Protein AF-0000000073469205 (afdb_homodimer)

InterPro domains:
  IPR001898 Solute carrier family 13 [PF00939] (21-498)
  IPR001898 Solute carrier family 13 [TIGR00785] (44-499)

pLDDT: mean 91.02, std 12.4, range [19.38, 98.81]

Organism: Methanocorpusculum labreanum (strain ATCC 43576 / DSM 4855 / Z) (NCBI:txid410358)

Solvent-accessible surface area (backbone atoms only — not comparable to full-atom values): 50898 Å² total; per-residue (Å²): 135,78,79,76,66,78,69,73,71,74,83,67,76,60,83,57,64,58,36,63,58,26,44,51,51,16,51,47,49,22,51,49,44,62,67,48,92,62,56,51,88,80,44,39,64,54,18,35,48,47,48,15,54,50,52,18,47,51,37,29,39,46,43,42,41,42,56,58,47,59,56,23,48,45,53,48,33,53,32,23,69,70,66,65,31,53,50,59,67,36,25,39,38,50,19,41,42,57,50,42,25,45,50,13,38,40,37,48,34,45,38,29,60,74,49,46,38,57,57,56,53,32,52,55,42,25,66,69,49,41,54,39,47,66,34,33,42,46,13,45,23,53,26,30,17,57,48,1,26,55,26,48,27,45,60,39,25,66,56,48,44,57,53,51,50,51,44,44,44,59,37,37,96,55,72,50,65,93,73,38,53,68,33,56,39,27,43,48,22,44,42,41,49,42,31,18,52,19,8,44,41,14,6,58,19,25,45,70,4,30,66,21,46,40,43,44,48,45,41,46,44,66,70,28,68,74,50,83,77,78,46,54,42,49,40,28,63,35,19,41,58,49,31,54,53,49,52,52,51,51,47,50,45,44,52,65,59,74,28,48,64,31,54,78,68,50,60,55,36,60,56,43,52,50,50,57,57,59,70,62,59,74,84,45,64,45,30,50,54,42,50,50,39,50,52,51,40,51,48,48,43,60,34,33,53,59,44,75,69,85,87,51,69,48,81,20,50,29,78,81,30,74,59,69,45,68,29,34,47,24,37,45,37,32,52,48,35,40,69,40,64,62,34,76,90,75,70,37,43,54,38,53,62,82,60,50,68,67,47,70,63,51,58,48,42,36,47,13,24,30,36,29,49,39,51,40,30,38,68,29,35,33,41,50,54,49,25,65,66,42,41,77,54,51,82,60,57,66,68,59,52,53,49,52,47,26,52,50,33,22,59,50,15,36,64,17,46,31,50,49,51,24,33,62,43,38,52,55,27,40,29,49,19,54,36,58,49,24,26,34,64,58,50,29,46,39,36,21,56,25,22,49,43,43,52,34,38,45,72,16,32,62,20,36,35,55,33,40,69,70,66,53,39,53,69,68,58,34,34,59,53,12,50,56,49,37,54,49,49,48,51,52,47,55,54,34,53,78,45,48,42,31,59,46,70,71,50,64,68,54,50,50,72,52,59,57,55,38,50,69,73,53,135,78,78,77,68,79,69,74,72,74,83,68,74,60,83,57,64,57,36,62,57,26,44,52,50,16,52,48,51,22,52,49,45,62,66,48,90,62,56,49,88,80,44,39,64,53,18,35,45,44,48,15,53,48,51,20,47,52,37,29,38,47,45,41,41,42,55,57,46,58,56,24,49,44,53,48,34,53,32,22,70,69,67,64,32,52,50,58,65,35,26,38,38,50,19,39,42,56,49,41,25,43,51,13,38,42,37,47,34,44,37,28,60,74,49,45,37,57,58,56,55,31,52,54,44,25,66,71,48,40,53,38,47,68,35,33,42,46,12,45,24,53,28,30,17,57,47,1,28,56,26,49,27,46,60,38,25,67,56,48,45,59,52,51,50,52,44,43,43,60,37,37,97,54,70,50,65,92,74,38,53,67,32,56,39,28,43,49,22,44,40,41,48,42,31,18,52,20,7,45,42,14,7,58,18,25,43,69,4,30,67,21,46,39,42,43,47,45,42,46,44,67,69,29,67,74,52,82,76,78,46,54,42,49,43,28,63,34,19,39,58,51,31,54,52,48,51,51,49,51,48,49,46,42,51,63,58,73,27,50,66,31,56,77,69,49,59,55,37,61,56,43,51,48,50,57,57,58,69,62,59,74,83,47,63,44,30,51,54,40,49,51,40,49,53,51,38,51,50,48,43,60,35,33,54,58,44,75,68,85,88,49,69,49,82,21,48,30,78,82,30,74,59,68,44,66,29,32,47,23,38,45,37,32,51,48,34,38,68,39,62,61,34,76,90,74,71,35,42,52,39,53,62,84,60,48,69,67,45,70,62,50,59,48,42,36,47,12,25,29,35,29,49,39,53,43,31,37,67,29,37,34,40,48,54,50,26,64,66,43,43,76,55,52,81,61,56,63,68,58,51,51,49,50,47,25,54,50,33,22,60,49,15,35,64,15,46,32,51,50,52,23,33,63,43,37,51,56,27,40,30,50,20,54,36,58,50,25,27,35,64,61,50,29,46,38,37,22,58,25,21,47,44,43,51,33,38,44,72,16,35,62,22,36,34,56,33,40,69,70,66,54,40,55,67,67,58,34,34,59,53,12,50,56,49,37,54,49,50,46,51,52,48,55,53,34,52,78,44,48,43,31,59,48,70,71,50,64,67,53,49,50,71,53,60,57,57,38,48,70,74,52

Structure (mmCIF, N/CA/C/O backbone):
data_AF-0000000073469205-model_v1
#
loop_
_entity.id
_entity.type
_entity.pdbx_description
1 polymer 'Anion transporter'
#
loop_
_atom_site.group_PDB
_atom_site.id
_atom_site.type_symbol
_atom_site.label_atom_id
_atom_site.label_alt_id
_atom_site.label_comp_id
_atom_site.label_asym_id
_atom_site.label_entity_id
_atom_site.label_seq_id
_atom_site.pdbx_PDB_ins_code
_atom_site.Cartn_x
_atom_site.Cartn_y
_atom_site.Cartn_z
_atom_site.occupancy
_atom_site.B_iso_or_equiv
_atom_site.auth_seq_id
_atom_site.auth_comp_id
_atom_site.auth_asym_id
_atom_site.auth_atom_id
_atom_site.pdbx_PDB_model_num
ATOM 1 N N . MET A 1 1 ? -33.75 -5.328 -5.426 1 19.58 1 MET A N 1
ATOM 2 C CA . MET A 1 1 ? -32.5 -6.039 -5.711 1 19.58 1 MET A CA 1
ATOM 3 C C . MET A 1 1 ? -31.516 -5.902 -4.559 1 19.58 1 MET A C 1
ATOM 5 O O . MET A 1 1 ? -31.062 -4.801 -4.25 1 19.58 1 MET A O 1
ATOM 9 N N . LYS A 1 2 ? -31.703 -6.809 -3.523 1 22.72 2 LYS A N 1
ATOM 10 C CA . LYS A 1 2 ? -31.078 -7.008 -2.221 1 22.72 2 LYS A CA 1
ATOM 11 C C . LYS A 1 2 ? -29.547 -7.008 -2.34 1 22.72 2 LYS A C 1
ATOM 13 O O . LYS A 1 2 ? -29 -7.461 -3.346 1 22.72 2 LYS A O 1
ATOM 18 N N . ASN A 1 3 ? -28.891 -6.078 -1.729 1 24.86 3 ASN A N 1
ATOM 19 C CA . ASN A 1 3 ? -27.469 -5.941 -1.444 1 24.86 3 ASN A CA 1
ATOM 20 C C . ASN A 1 3 ? -26.828 -7.293 -1.177 1 24.86 3 ASN A C 1
ATOM 22 O O . ASN A 1 3 ? -27.234 -8.016 -0.267 1 24.86 3 ASN A O 1
ATOM 26 N N . SER A 1 4 ? -26.531 -8.062 -2.266 1 28.16 4 SER A N 1
ATOM 27 C CA . SER A 1 4 ? -25.734 -9.281 -2.172 1 28.16 4 SER A CA 1
ATOM 28 C C . SER A 1 4 ? -24.719 -9.188 -1.047 1 28.16 4 SER A C 1
ATOM 30 O O . SER A 1 4 ? -23.859 -8.312 -1.056 1 28.16 4 SER A O 1
ATOM 32 N N . ASN A 1 5 ? -25.203 -9.5 0.13 1 28.67 5 ASN A N 1
ATOM 33 C CA . ASN A 1 5 ? -24.391 -9.742 1.315 1 28.67 5 ASN A CA 1
ATOM 34 C C . ASN A 1 5 ? -23.109 -10.5 0.97 1 28.67 5 ASN A C 1
ATOM 36 O O . ASN A 1 5 ? -23.172 -11.641 0.511 1 28.67 5 ASN A O 1
ATOM 40 N N . ALA A 1 6 ? -22.219 -9.875 0.35 1 33.38 6 ALA A N 1
ATOM 41 C CA . ALA A 1 6 ? -20.906 -10.523 0.341 1 33.38 6 ALA A CA 1
ATOM 42 C C . ALA A 1 6 ? -20.688 -11.336 1.614 1 33.38 6 ALA A C 1
ATOM 44 O O . ALA A 1 6 ? -20.438 -10.766 2.682 1 33.38 6 ALA A O 1
ATOM 45 N N . HIS A 1 7 ? -21.453 -12.453 1.838 1 30.03 7 HIS A N 1
ATOM 46 C CA . HIS A 1 7 ? -21.219 -13.422 2.904 1 30.03 7 HIS A CA 1
ATOM 47 C C . HIS A 1 7 ? -19.734 -13.773 3.018 1 30.03 7 HIS A C 1
ATOM 49 O O . HIS A 1 7 ? -19.109 -14.164 2.031 1 30.03 7 HIS A O 1
ATOM 55 N N . TYR A 1 8 ? -19 -13.07 3.785 1 32.62 8 TYR A N 1
ATOM 56 C CA . TYR A 1 8 ? -17.703 -13.492 4.293 1 32.62 8 TYR A CA 1
ATOM 57 C C . TYR A 1 8 ? -17.703 -14.977 4.652 1 32.62 8 TYR A C 1
ATOM 59 O O . TYR A 1 8 ? -18.469 -15.398 5.52 1 32.62 8 TYR A O 1
ATOM 67 N N . ILE A 1 9 ? -17.672 -15.852 3.693 1 32.88 9 ILE A N 1
ATOM 68 C CA . ILE A 1 9 ? -17.484 -17.25 4.027 1 32.88 9 ILE A CA 1
ATOM 69 C C . ILE A 1 9 ? -16.469 -17.391 5.156 1 32.88 9 ILE A C 1
ATOM 71 O O . ILE A 1 9 ? -15.344 -16.891 5.043 1 32.88 9 ILE A O 1
ATOM 75 N N . PRO A 1 10 ? -16.953 -17.688 6.367 1 33.53 10 PRO A N 1
ATOM 76 C CA . PRO A 1 10 ? -16.047 -17.969 7.488 1 33.53 10 PRO A CA 1
ATOM 77 C C . PRO A 1 10 ? -14.961 -18.969 7.129 1 33.53 10 PRO A C 1
ATOM 79 O O . PRO A 1 10 ? -15.25 -20.031 6.551 1 33.53 10 PRO A O 1
ATOM 82 N N . CYS A 1 11 ? -13.875 -18.609 6.691 1 36.12 11 CYS A N 1
ATOM 83 C CA . CYS A 1 11 ? -12.719 -19.5 6.609 1 36.12 11 CYS A CA 1
ATOM 84 C C . CYS A 1 11 ? -12.586 -20.344 7.875 1 36.12 11 CYS A C 1
ATOM 86 O O . CYS A 1 11 ? -11.883 -19.953 8.812 1 36.12 11 CYS A O 1
ATOM 88 N N . SER A 1 12 ? -13.586 -20.953 8.469 1 34.81 12 SER A N 1
ATOM 89 C CA . SER A 1 12 ? -13.555 -21.734 9.703 1 34.81 12 SER A CA 1
ATOM 90 C C . SER A 1 12 ? -12.547 -22.875 9.609 1 34.81 12 SER A C 1
ATOM 92 O O . SER A 1 12 ? -12.109 -23.406 10.633 1 34.81 12 SER A O 1
ATOM 94 N N . ILE A 1 13 ? -12.469 -23.719 8.469 1 36.81 13 ILE A N 1
ATOM 95 C CA . ILE A 1 13 ? -12.008 -25.078 8.641 1 36.81 13 ILE A CA 1
ATOM 96 C C . ILE A 1 13 ? -10.492 -25.109 8.805 1 36.81 13 ILE A C 1
ATOM 98 O O . ILE A 1 13 ? -9.859 -26.156 8.625 1 36.81 13 ILE A O 1
ATOM 102 N N . LYS A 1 14 ? -9.758 -24.141 8.562 1 38.38 14 LYS A N 1
ATOM 103 C CA . LYS A 1 14 ? -8.344 -24.484 8.68 1 38.38 14 LYS A CA 1
ATOM 104 C C . LYS A 1 14 ? -8.047 -25.109 10.039 1 38.38 14 LYS A C 1
ATOM 106 O O . LYS A 1 14 ? -8.445 -24.594 11.078 1 38.38 14 LYS A O 1
ATOM 111 N N . TYR A 1 15 ? -7.977 -26.484 10.141 1 40.84 15 TYR A N 1
ATOM 112 C CA . TYR A 1 15 ? -7.359 -27.156 11.273 1 40.84 15 TYR A CA 1
ATOM 113 C C . TYR A 1 15 ? -6.176 -26.359 11.812 1 40.84 15 TYR A C 1
ATOM 115 O O . TYR A 1 15 ? -5.098 -26.359 11.219 1 40.84 15 TYR A O 1
ATOM 123 N N . VAL A 1 16 ? -6.387 -25.141 12.133 1 46.44 16 VAL A N 1
ATOM 124 C CA . VAL A 1 16 ? -5.422 -24.156 12.586 1 46.44 16 VAL A CA 1
ATOM 125 C C . VAL A 1 16 ? -4.562 -24.734 13.703 1 46.44 16 VAL A C 1
ATOM 127 O O . VAL A 1 16 ? -5.074 -25.109 14.766 1 46.44 16 VAL A O 1
ATOM 130 N N . MET A 1 17 ? -3.602 -25.656 13.453 1 51.59 17 MET A N 1
ATOM 131 C CA . MET A 1 17 ? -2.703 -25.641 14.602 1 51.59 17 MET A CA 1
ATOM 132 C C . MET A 1 17 ? -2.896 -24.359 15.422 1 51.59 17 MET A C 1
ATOM 134 O O . MET A 1 17 ? -3.082 -23.281 14.859 1 51.59 17 MET A O 1
ATOM 138 N N . LYS A 1 18 ? -3.291 -24.562 16.656 1 60.94 18 LYS A N 1
ATOM 139 C CA . LYS A 1 18 ? -3.584 -23.422 17.531 1 60.94 18 LYS A CA 1
ATOM 140 C C . LYS A 1 18 ? -2.588 -22.297 17.312 1 60.94 18 LYS A C 1
ATOM 142 O O . LYS A 1 18 ? -1.376 -22.5 17.406 1 60.94 18 LYS A O 1
ATOM 147 N N . LYS A 1 19 ? -2.92 -21.297 16.609 1 73.81 19 LYS A N 1
ATOM 148 C CA . LYS A 1 19 ? -2.166 -20.078 16.375 1 73.81 19 LYS A CA 1
ATOM 149 C C . LYS A 1 19 ? -1.207 -19.781 17.516 1 73.81 19 LYS A C 1
ATOM 151 O O . LYS A 1 19 ? -0.08 -19.344 17.297 1 73.81 19 LYS A O 1
ATOM 156 N N . GLY A 1 20 ? -1.552 -20.375 18.625 1 80 20 GLY A N 1
ATOM 157 C CA . GLY A 1 20 ? -0.728 -20.109 19.797 1 80 20 GLY A CA 1
ATOM 158 C C . GLY A 1 20 ? 0.561 -20.906 19.812 1 80 20 GLY A C 1
ATOM 159 O O . GLY A 1 20 ? 1.612 -20.406 20.203 1 80 20 GLY A O 1
ATOM 160 N N . TYR A 1 21 ? 0.516 -22.094 19.328 1 84.94 21 TYR A N 1
ATOM 161 C CA . TYR A 1 21 ? 1.71 -22.938 19.297 1 84.94 21 TYR A CA 1
ATOM 162 C C . TYR A 1 21 ? 2.725 -22.391 18.297 1 84.94 21 TYR A C 1
ATOM 164 O O . TYR A 1 21 ? 3.934 -22.438 18.547 1 84.94 21 TYR A O 1
ATOM 172 N N . GLY A 1 22 ? 2.27 -21.906 17.188 1 90.25 22 GLY A N 1
ATOM 173 C CA . GLY A 1 22 ? 3.162 -21.312 16.203 1 90.25 22 GLY A CA 1
ATOM 174 C C . GLY A 1 22 ? 3.91 -20.094 16.734 1 90.25 22 GLY A C 1
ATOM 175 O O . GLY A 1 22 ? 5.078 -19.891 16.406 1 90.25 22 GLY A O 1
ATOM 176 N N . LEU A 1 23 ? 3.229 -19.359 17.547 1 92.06 23 LEU A N 1
ATOM 177 C CA . LEU A 1 23 ? 3.85 -18.188 18.141 1 92.06 23 LEU A CA 1
ATOM 178 C C . LEU A 1 23 ? 4.996 -18.578 19.062 1 92.06 23 LEU A C 1
ATOM 180 O O . LEU A 1 23 ? 6.094 -18.031 18.969 1 92.06 23 LEU A O 1
ATOM 184 N N . ILE A 1 24 ? 4.727 -19.5 19.922 1 93.31 24 ILE A N 1
ATOM 185 C CA . ILE A 1 24 ? 5.715 -19.938 20.891 1 93.31 24 ILE A CA 1
ATOM 186 C C . ILE A 1 24 ? 6.883 -20.609 20.172 1 93.31 24 ILE A C 1
ATOM 188 O O . ILE A 1 24 ? 8.047 -20.359 20.5 1 93.31 24 ILE A O 1
ATOM 192 N N . LEU A 1 25 ? 6.547 -21.422 19.203 1 94.88 25 LEU A N 1
ATOM 193 C CA . LEU A 1 25 ? 7.582 -22.125 18.469 1 94.88 25 LEU A CA 1
ATOM 194 C C . LEU A 1 25 ? 8.492 -21.156 17.734 1 94.88 25 LEU A C 1
ATOM 196 O O . LEU A 1 25 ? 9.711 -21.312 17.719 1 94.88 25 LEU A O 1
ATOM 200 N N . GLY A 1 26 ? 7.898 -20.188 17.031 1 95.75 26 GLY A N 1
ATOM 201 C CA . GLY A 1 26 ? 8.68 -19.188 16.297 1 95.75 26 GLY A CA 1
ATOM 202 C C . GLY A 1 26 ? 9.57 -18.359 17.203 1 95.75 26 GLY A C 1
ATOM 203 O O . GLY A 1 26 ? 10.75 -18.172 16.922 1 95.75 26 GLY A O 1
ATOM 204 N N . LEU A 1 27 ? 9.023 -17.906 18.297 1 95.75 27 LEU A N 1
ATOM 205 C CA . LEU A 1 27 ? 9.789 -17.109 19.234 1 95.75 27 LEU A CA 1
ATOM 206 C C . LEU A 1 27 ? 10.875 -17.938 19.906 1 95.75 27 LEU A C 1
ATOM 208 O O . LEU A 1 27 ? 11.984 -17.453 20.141 1 95.75 27 LEU A O 1
ATOM 212 N N . ALA A 1 28 ? 10.523 -19.125 20.281 1 96.56 28 ALA A N 1
ATOM 213 C CA . ALA A 1 28 ? 11.508 -20.016 20.906 1 96.56 28 ALA A CA 1
ATOM 214 C C . ALA A 1 28 ? 12.672 -20.297 19.953 1 96.56 28 ALA A C 1
ATOM 216 O O . ALA A 1 28 ? 13.836 -20.25 20.359 1 96.56 28 ALA A O 1
ATOM 217 N N . ALA A 1 29 ? 12.344 -20.609 18.719 1 96.75 29 ALA A N 1
ATOM 218 C CA . ALA A 1 29 ? 13.391 -20.859 17.734 1 96.75 29 ALA A CA 1
ATOM 219 C C . ALA A 1 29 ? 14.289 -19.641 17.578 1 96.75 29 ALA A C 1
ATOM 221 O O . ALA A 1 29 ? 15.516 -19.766 17.484 1 96.75 29 ALA A O 1
ATOM 222 N N . PHE A 1 30 ? 13.727 -18.516 17.531 1 97.12 30 PHE A N 1
ATOM 223 C CA . PHE A 1 30 ? 14.461 -17.266 17.438 1 97.12 30 PHE A CA 1
ATOM 224 C C . PHE A 1 30 ? 15.398 -17.094 18.625 1 97.12 30 PHE A C 1
ATOM 226 O O . PHE A 1 30 ? 16.594 -16.844 18.438 1 97.12 30 PHE A O 1
ATOM 233 N N . LEU A 1 31 ? 14.852 -17.281 19.781 1 96.62 31 LEU A N 1
ATOM 234 C CA . LEU A 1 31 ? 15.633 -17.062 21 1 96.62 31 LEU A CA 1
ATOM 235 C C . LEU A 1 31 ? 16.719 -18.125 21.141 1 96.62 31 LEU A C 1
ATOM 237 O O . LEU A 1 31 ? 17.828 -17.828 21.578 1 96.62 31 LEU A O 1
ATOM 241 N N . ILE A 1 32 ? 16.453 -19.328 20.797 1 96 32 ILE A N 1
ATOM 242 C CA . ILE A 1 32 ? 17.422 -20.406 20.875 1 96 32 ILE A CA 1
ATOM 243 C C . ILE A 1 32 ? 18.609 -20.109 19.969 1 96 32 ILE A C 1
ATOM 245 O O . ILE A 1 32 ? 19.766 -20.234 20.391 1 96 32 ILE A O 1
ATOM 249 N N . LEU A 1 33 ? 18.328 -19.656 18.734 1 95.06 33 LEU A N 1
ATOM 250 C CA . LEU A 1 33 ? 19.391 -19.344 17.797 1 95.06 33 LEU A CA 1
ATOM 251 C C . LEU A 1 33 ? 20.109 -18.062 18.188 1 95.06 33 LEU A C 1
ATOM 253 O O . LEU A 1 33 ? 21.328 -17.938 17.969 1 95.06 33 LEU A O 1
ATOM 257 N N . LEU A 1 34 ? 19.391 -17.156 18.75 1 93.31 34 LEU A N 1
ATOM 258 C CA . LEU A 1 34 ? 19.953 -15.883 19.156 1 93.31 34 LEU A CA 1
ATOM 259 C C . LEU A 1 34 ? 21 -16.078 20.234 1 93.31 34 LEU A C 1
ATOM 261 O O . LEU A 1 34 ? 22.047 -15.414 20.234 1 93.31 34 LEU A O 1
ATOM 265 N N . PHE A 1 35 ? 20.734 -17.047 21.156 1 92.88 35 PHE A N 1
ATOM 266 C CA . PHE A 1 35 ? 21.609 -17.172 22.312 1 92.88 35 PHE A CA 1
ATOM 267 C C . PHE A 1 35 ? 22.406 -18.469 22.266 1 92.88 35 PHE A C 1
ATOM 269 O O . PHE A 1 35 ? 23.219 -18.734 23.141 1 92.88 35 PHE A O 1
ATOM 276 N N . ALA A 1 36 ? 22.234 -19.188 21.234 1 91.31 36 ALA A N 1
ATOM 277 C CA . ALA A 1 36 ? 22.938 -20.453 21.125 1 91.31 36 ALA A CA 1
ATOM 278 C C . ALA A 1 36 ? 24.453 -20.234 21.141 1 91.31 36 ALA A C 1
ATOM 280 O O . ALA A 1 36 ? 24.969 -19.359 20.453 1 91.31 36 ALA A O 1
ATOM 281 N N . PRO A 1 37 ? 25.094 -21 21.953 1 91.25 37 PRO A N 1
ATOM 282 C CA . PRO A 1 37 ? 26.547 -20.875 22 1 91.25 37 PRO A CA 1
ATOM 283 C C . PRO A 1 37 ? 27.234 -21.609 20.844 1 91.25 37 PRO A C 1
ATOM 285 O O . PRO A 1 37 ? 27.969 -22.578 21.078 1 91.25 37 PRO A O 1
ATOM 288 N N . ILE A 1 38 ? 27.047 -21.156 19.703 1 92.19 38 ILE A N 1
ATOM 289 C CA . ILE A 1 38 ? 27.641 -21.734 18.516 1 92.19 38 ILE A CA 1
ATOM 290 C C . ILE A 1 38 ? 28.984 -21.047 18.219 1 92.19 38 ILE A C 1
ATOM 292 O O . ILE A 1 38 ? 29.094 -19.812 18.281 1 92.19 38 ILE A O 1
ATOM 296 N N . ASP A 1 39 ? 29.953 -21.859 17.953 1 92.62 39 ASP A N 1
ATOM 297 C CA . ASP A 1 39 ? 31.281 -21.344 17.609 1 92.62 39 ASP A CA 1
ATOM 298 C C . ASP A 1 39 ? 31.203 -20.438 16.375 1 92.62 39 ASP A C 1
ATOM 300 O O . ASP A 1 39 ? 30.719 -20.859 15.32 1 92.62 39 ASP A O 1
ATOM 304 N N . PRO A 1 40 ? 31.625 -19.25 16.516 1 92.12 40 PRO A N 1
ATOM 305 C CA . PRO A 1 40 ? 31.594 -18.312 15.383 1 92.12 40 PRO A CA 1
ATOM 306 C C . PRO A 1 40 ? 32.344 -18.844 14.164 1 92.12 40 PRO A C 1
ATOM 308 O O . PRO A 1 40 ? 32.125 -18.391 13.047 1 92.12 40 PRO A O 1
ATOM 311 N N . ALA A 1 41 ? 33.219 -19.719 14.414 1 90.31 41 ALA A N 1
ATOM 312 C CA . ALA A 1 41 ? 33.938 -20.344 13.305 1 90.31 41 ALA A CA 1
ATOM 313 C C . ALA A 1 41 ? 33.031 -21.203 12.461 1 90.31 41 ALA A C 1
ATOM 315 O O . ALA A 1 41 ? 33.219 -21.359 11.258 1 90.31 41 ALA A O 1
ATOM 316 N N . VAL A 1 42 ? 32.062 -21.75 13.094 1 89.88 42 VAL A N 1
ATOM 317 C CA . VAL A 1 42 ? 31.078 -22.609 12.422 1 89.88 42 VAL A CA 1
ATOM 318 C C . VAL A 1 42 ? 29.953 -21.766 11.828 1 89.88 42 VAL A C 1
ATOM 320 O O . VAL A 1 42 ? 29.578 -21.969 10.672 1 89.88 42 VAL A O 1
ATOM 323 N N . LEU A 1 43 ? 29.531 -20.797 12.633 1 93.5 43 LEU A N 1
ATOM 324 C CA . LEU A 1 43 ? 28.469 -19.891 12.227 1 93.5 43 LEU A CA 1
ATOM 325 C C . LEU A 1 43 ? 28.703 -18.484 12.773 1 93.5 43 LEU A C 1
ATOM 327 O O . LEU A 1 43 ? 28.375 -18.203 13.93 1 93.5 43 LEU A O 1
ATOM 331 N N . PRO A 1 44 ? 29.188 -17.703 11.906 1 94.12 44 PRO A N 1
ATOM 332 C CA . PRO A 1 44 ? 29.438 -16.328 12.359 1 94.12 44 PRO A CA 1
ATOM 333 C C . PRO A 1 44 ? 28.219 -15.695 13.008 1 94.12 44 PRO A C 1
ATOM 335 O O . PRO A 1 44 ? 27.078 -15.992 12.617 1 94.12 44 PRO A O 1
ATOM 338 N N . VAL A 1 45 ? 28.453 -14.797 13.906 1 94.88 45 VAL A N 1
ATOM 339 C CA . VAL A 1 45 ? 27.406 -14.227 14.758 1 94.88 45 VAL A CA 1
ATOM 340 C C . VAL A 1 45 ? 26.344 -13.562 13.891 1 94.88 45 VAL A C 1
ATOM 342 O O . VAL A 1 45 ? 25.156 -13.797 14.07 1 94.88 45 VAL A O 1
ATOM 345 N N . GLU A 1 46 ? 26.75 -12.695 12.922 1 95.19 46 GLU A N 1
ATOM 346 C CA . GLU A 1 46 ? 25.797 -12 12.062 1 95.19 46 GLU A CA 1
ATOM 347 C C . GLU A 1 46 ? 24.953 -12.992 11.258 1 95.19 46 GLU A C 1
ATOM 349 O O . GLU A 1 46 ? 23.75 -12.789 11.062 1 95.19 46 GLU A O 1
ATOM 354 N N . ALA A 1 47 ? 25.578 -13.969 10.797 1 94.88 47 ALA A N 1
ATOM 355 C CA . ALA A 1 47 ? 24.875 -15.023 10.062 1 94.88 47 ALA A CA 1
ATOM 356 C C . ALA A 1 47 ? 23.875 -15.734 10.961 1 94.88 47 ALA A C 1
ATOM 358 O O . ALA A 1 47 ? 22.766 -16.047 10.539 1 94.88 47 ALA A O 1
ATOM 359 N N . ARG A 1 48 ? 24.25 -16.047 12.141 1 96.25 48 ARG A N 1
ATOM 360 C CA . ARG A 1 48 ? 23.391 -16.719 13.109 1 96.25 48 ARG A CA 1
ATOM 361 C C . ARG A 1 48 ? 22.156 -15.859 13.414 1 96.25 48 ARG A C 1
ATOM 363 O O . ARG A 1 48 ? 21.047 -16.375 13.5 1 96.25 48 ARG A O 1
ATOM 370 N N . LEU A 1 49 ? 22.375 -14.57 13.602 1 96.75 49 LEU A N 1
ATOM 371 C CA . LEU A 1 49 ? 21.281 -13.656 13.883 1 96.75 49 LEU A CA 1
ATOM 372 C C . LEU A 1 49 ? 20.312 -13.602 12.711 1 96.75 49 LEU A C 1
ATOM 374 O O . LEU A 1 49 ? 19.094 -13.602 12.914 1 96.75 49 LEU A O 1
ATOM 378 N N . ALA A 1 50 ? 20.859 -13.523 11.5 1 96 50 ALA A N 1
ATOM 379 C CA . ALA A 1 50 ? 20 -13.547 10.32 1 96 50 ALA A CA 1
ATOM 380 C C . ALA A 1 50 ? 19.219 -14.852 10.219 1 96 50 ALA A C 1
ATOM 382 O O . ALA A 1 50 ? 18.047 -14.859 9.852 1 96 50 ALA A O 1
ATOM 383 N N . ALA A 1 51 ? 19.875 -15.938 10.539 1 95.75 51 ALA A N 1
ATOM 384 C CA . ALA A 1 51 ? 19.219 -17.25 10.547 1 95.75 51 ALA A CA 1
ATOM 385 C C . ALA A 1 51 ? 18.078 -17.281 11.57 1 95.75 51 ALA A C 1
ATOM 387 O O . ALA A 1 51 ? 17.031 -17.875 11.32 1 95.75 51 ALA A O 1
ATOM 388 N N . ALA A 1 52 ? 18.328 -16.734 12.68 1 97.38 52 ALA A N 1
ATOM 389 C CA . ALA A 1 52 ? 17.328 -16.703 13.742 1 97.38 52 ALA A CA 1
ATOM 390 C C . ALA A 1 52 ? 16.047 -16.016 13.273 1 97.38 52 ALA A C 1
ATOM 392 O O . ALA A 1 52 ? 14.945 -16.547 13.477 1 97.38 52 ALA A O 1
ATOM 393 N N . VAL A 1 53 ? 16.188 -14.844 12.641 1 97.38 53 VAL A N 1
ATOM 394 C CA . VAL A 1 53 ? 15.039 -14.109 12.141 1 97.38 53 VAL A CA 1
ATOM 395 C C . VAL A 1 53 ? 14.352 -14.906 11.031 1 97.38 53 VAL A C 1
ATOM 397 O O . VAL A 1 53 ? 13.125 -15 10.984 1 97.38 53 VAL A O 1
ATOM 400 N N . THR A 1 54 ? 15.117 -15.477 10.195 1 95.31 54 THR A N 1
ATOM 401 C CA . THR A 1 54 ? 14.602 -16.25 9.062 1 95.31 54 THR A CA 1
ATOM 402 C C . THR A 1 54 ? 13.773 -17.422 9.547 1 95.31 54 THR A C 1
ATOM 404 O O . THR A 1 54 ? 12.664 -17.656 9.055 1 95.31 54 THR A O 1
ATOM 407 N N . VAL A 1 55 ? 14.305 -18.172 10.461 1 95.31 55 VAL A N 1
ATOM 408 C CA . VAL A 1 55 ? 13.617 -19.344 10.984 1 95.31 55 VAL A CA 1
ATOM 409 C C . VAL A 1 55 ? 12.32 -18.938 11.672 1 95.31 55 VAL A C 1
ATOM 411 O O . VAL A 1 55 ? 11.281 -19.578 11.5 1 95.31 55 VAL A O 1
ATOM 414 N N . MET A 1 56 ? 12.367 -17.891 12.406 1 97.06 56 MET A N 1
ATOM 415 C CA . MET A 1 56 ? 11.156 -17.391 13.047 1 97.06 56 MET A CA 1
ATOM 416 C C . MET A 1 56 ? 10.102 -17.031 12.008 1 97.06 56 MET A C 1
ATOM 418 O O . MET A 1 56 ? 8.938 -17.406 12.141 1 97.06 56 MET A O 1
ATOM 422 N N . MET A 1 57 ? 10.508 -16.266 10.992 1 96 57 MET A N 1
ATOM 423 C CA . MET A 1 57 ? 9.57 -15.836 9.953 1 96 57 MET A CA 1
ATOM 424 C C . MET A 1 57 ? 8.992 -17.047 9.211 1 96 57 MET A C 1
ATOM 426 O O . MET A 1 57 ? 7.801 -17.078 8.906 1 96 57 MET A O 1
ATOM 430 N N . ALA A 1 58 ? 9.859 -18 8.945 1 92.75 58 ALA A N 1
ATOM 431 C CA . ALA A 1 58 ? 9.398 -19.219 8.281 1 92.75 58 ALA A CA 1
ATOM 432 C C . ALA A 1 58 ? 8.328 -19.922 9.109 1 92.75 58 ALA A C 1
ATOM 434 O O . ALA A 1 58 ? 7.273 -20.297 8.586 1 92.75 58 ALA A O 1
ATOM 435 N N . ILE A 1 59 ? 8.555 -20.062 10.336 1 93.88 59 ILE A N 1
ATOM 436 C CA . ILE A 1 59 ? 7.605 -20.703 11.227 1 93.88 59 ILE A CA 1
ATOM 437 C C . ILE A 1 59 ? 6.316 -19.891 11.289 1 93.88 59 ILE A C 1
ATOM 439 O O . ILE A 1 59 ? 5.215 -20.453 11.227 1 93.88 59 ILE A O 1
ATOM 443 N N . PHE A 1 60 ? 6.43 -18.562 11.391 1 94.75 60 PHE A N 1
ATOM 444 C CA . PHE A 1 60 ? 5.258 -17.688 11.445 1 94.75 60 PHE A CA 1
ATOM 445 C C . PHE A 1 60 ? 4.449 -17.781 10.156 1 94.75 60 PHE A C 1
ATOM 447 O O . PHE A 1 60 ? 3.219 -17.828 10.195 1 94.75 60 PHE A O 1
ATOM 454 N N . TRP A 1 61 ? 5.066 -17.797 9.055 1 90.81 61 TRP A N 1
ATOM 455 C CA . TRP A 1 61 ? 4.367 -17.875 7.777 1 90.81 61 TRP A CA 1
ATOM 456 C C . TRP A 1 61 ? 3.699 -19.234 7.598 1 90.81 61 TRP A C 1
ATOM 458 O O . TRP A 1 61 ? 2.637 -19.328 6.98 1 90.81 61 TRP A O 1
ATOM 468 N N . ILE A 1 62 ? 4.262 -20.266 8.156 1 86.25 62 ILE A N 1
ATOM 469 C CA . ILE A 1 62 ? 3.725 -21.609 8.031 1 86.25 62 ILE A CA 1
ATOM 470 C C . ILE A 1 62 ? 2.555 -21.797 8.992 1 86.25 62 ILE A C 1
ATOM 472 O O . ILE A 1 62 ? 1.49 -22.281 8.602 1 86.25 62 ILE A O 1
ATOM 476 N N . THR A 1 63 ? 2.762 -21.328 10.242 1 87.94 63 THR A N 1
ATOM 477 C CA . THR A 1 63 ? 1.775 -21.609 11.281 1 87.94 63 THR A CA 1
ATOM 478 C C . THR A 1 63 ? 0.792 -20.453 11.422 1 87.94 63 THR A C 1
ATOM 480 O O . THR A 1 63 ? -0.258 -20.594 12.055 1 87.94 63 THR A O 1
ATOM 483 N N . GLN A 1 64 ? 1.111 -19.266 10.992 1 89.81 64 GLN A N 1
ATOM 484 C CA . GLN A 1 64 ? 0.301 -18.062 10.898 1 89.81 64 GLN A CA 1
ATOM 485 C C . GLN A 1 64 ? -0.272 -17.672 12.266 1 89.81 64 GLN A C 1
ATOM 487 O O . GLN A 1 64 ? -1.48 -17.484 12.398 1 89.81 64 GLN A O 1
ATOM 492 N N . PRO A 1 65 ? 0.617 -17.625 13.258 1 91.62 65 PRO A N 1
ATOM 493 C CA . PRO A 1 65 ? 0.123 -17.062 14.523 1 91.62 65 PRO A CA 1
ATOM 494 C C . PRO A 1 65 ? -0.318 -15.609 14.398 1 91.62 65 PRO A C 1
ATOM 496 O O . PRO A 1 65 ? -1.123 -15.133 15.203 1 91.62 65 PRO A O 1
ATOM 499 N N . ILE A 1 66 ? 0.225 -14.906 13.461 1 93.44 66 ILE A N 1
ATOM 500 C CA . ILE A 1 66 ? -0.177 -13.57 13.023 1 93.44 66 ILE A CA 1
ATOM 501 C C . ILE A 1 66 ? -0.361 -13.555 11.508 1 93.44 66 ILE A C 1
ATOM 503 O O . ILE A 1 66 ? 0.085 -14.477 10.82 1 93.44 66 ILE A O 1
ATOM 507 N N . PRO A 1 67 ? -1.083 -12.562 11.016 1 93.81 67 PRO A N 1
ATOM 508 C CA . PRO A 1 67 ? -1.263 -12.516 9.562 1 93.81 67 PRO A CA 1
ATOM 509 C C . PRO A 1 67 ? 0.061 -12.547 8.805 1 93.81 67 PRO A C 1
ATOM 511 O O . PRO A 1 67 ? 1.05 -11.969 9.258 1 93.81 67 PRO A O 1
ATOM 514 N N . ILE A 1 68 ? 0.055 -13.172 7.715 1 93.06 68 ILE A N 1
ATOM 515 C CA . ILE A 1 68 ? 1.272 -13.336 6.93 1 93.06 68 ILE A CA 1
ATOM 516 C C . ILE A 1 68 ? 1.825 -11.969 6.539 1 93.06 68 ILE A C 1
ATOM 518 O O . ILE A 1 68 ? 3.041 -11.781 6.453 1 93.06 68 ILE A O 1
ATOM 522 N N . GLU A 1 69 ? 0.904 -10.977 6.305 1 95.69 69 GLU A N 1
ATOM 523 C CA . GLU A 1 69 ? 1.311 -9.617 5.965 1 95.69 69 GLU A CA 1
ATOM 524 C C . GLU A 1 69 ? 2.082 -8.969 7.109 1 95.69 69 GLU A C 1
ATOM 526 O O . GLU A 1 69 ? 3.045 -8.234 6.879 1 95.69 69 GLU A O 1
ATOM 531 N N . ALA A 1 70 ? 1.66 -9.203 8.344 1 97.06 70 ALA A N 1
ATOM 532 C CA . ALA A 1 70 ? 2.348 -8.672 9.523 1 97.06 70 ALA A CA 1
ATOM 533 C C . ALA A 1 70 ? 3.73 -9.297 9.68 1 97.06 70 ALA A C 1
ATOM 535 O O . ALA A 1 70 ? 4.691 -8.617 10.039 1 97.06 70 ALA A O 1
ATOM 536 N N . THR A 1 71 ? 3.818 -10.609 9.43 1 96.81 71 THR A N 1
ATOM 537 C CA . THR A 1 71 ? 5.113 -11.281 9.477 1 96.81 71 THR A CA 1
ATOM 538 C C . THR A 1 71 ? 6.094 -10.633 8.508 1 96.81 71 THR A C 1
ATOM 540 O O . THR A 1 71 ? 7.281 -10.508 8.805 1 96.81 71 THR A O 1
ATOM 543 N N . ALA A 1 72 ? 5.559 -10.172 7.395 1 96.88 72 ALA A N 1
ATOM 544 C CA . ALA A 1 72 ? 6.383 -9.562 6.359 1 96.88 72 ALA A CA 1
ATOM 545 C C . ALA A 1 72 ? 6.957 -8.227 6.828 1 96.88 72 ALA A C 1
ATOM 547 O O . ALA A 1 72 ? 7.879 -7.691 6.215 1 96.88 72 ALA A O 1
ATOM 548 N N . LEU A 1 73 ? 6.488 -7.695 7.938 1 98.06 73 LEU A N 1
ATOM 549 C CA . LEU A 1 73 ? 6.965 -6.426 8.469 1 98.06 73 LEU A CA 1
ATOM 550 C C . LEU A 1 73 ? 8.055 -6.648 9.516 1 98.06 73 LEU A C 1
ATOM 552 O O . LEU A 1 73 ? 8.758 -5.711 9.898 1 98.06 73 LEU A O 1
ATOM 556 N N . ILE A 1 74 ? 8.289 -7.848 9.969 1 98.25 74 ILE A N 1
ATOM 557 C CA . ILE A 1 74 ? 9.211 -8.172 11.047 1 98.25 74 ILE A CA 1
ATOM 558 C C . ILE A 1 74 ? 10.633 -7.754 10.664 1 98.25 74 ILE A C 1
ATOM 560 O O . ILE A 1 74 ? 11.359 -7.195 11.484 1 98.25 74 ILE A O 1
ATOM 564 N N . PRO A 1 75 ? 11.039 -7.953 9.406 1 97.62 75 PRO A N 1
ATOM 565 C CA . PRO A 1 75 ? 12.414 -7.594 9.039 1 97.62 75 PRO A CA 1
ATOM 566 C C . PRO A 1 75 ? 12.703 -6.105 9.227 1 97.62 75 PRO A C 1
ATOM 568 O O . PRO A 1 75 ? 13.836 -5.73 9.523 1 97.62 75 PRO A O 1
ATOM 571 N N . LEU A 1 76 ? 11.719 -5.246 9.109 1 97.88 76 LEU A N 1
ATOM 572 C CA . LEU A 1 76 ? 11.891 -3.803 9.258 1 97.88 76 LEU A CA 1
ATOM 573 C C . LEU A 1 76 ? 12.266 -3.441 10.688 1 97.88 76 LEU A C 1
ATOM 575 O O . LEU A 1 76 ? 12.773 -2.348 10.945 1 97.88 76 LEU A O 1
ATOM 579 N N . VAL A 1 77 ? 12.023 -4.363 11.609 1 97.81 77 VAL A N 1
ATOM 580 C CA . VAL A 1 77 ? 12.32 -4.133 13.023 1 97.81 77 VAL A CA 1
ATOM 581 C C . VAL A 1 77 ? 13.508 -4.988 13.445 1 97.81 77 VAL A C 1
ATOM 583 O O . VAL A 1 77 ? 14.484 -4.477 14 1 97.81 77 VAL A O 1
ATOM 586 N N . ALA A 1 78 ? 13.477 -6.266 13.125 1 97.5 78 ALA A N 1
ATOM 587 C CA . ALA A 1 78 ? 14.422 -7.242 13.656 1 97.5 78 ALA A CA 1
ATOM 588 C C . ALA A 1 78 ? 15.828 -6.98 13.133 1 97.5 78 ALA A C 1
ATOM 590 O O . ALA A 1 78 ? 16.797 -6.98 13.906 1 97.5 78 ALA A O 1
ATOM 591 N N . PHE A 1 79 ? 16.016 -6.738 11.859 1 97.12 79 PHE A N 1
ATOM 592 C CA . PHE A 1 79 ? 17.344 -6.664 11.289 1 97.12 79 PHE A CA 1
ATOM 593 C C . PHE A 1 79 ? 18.047 -5.375 11.719 1 97.12 79 PHE A C 1
ATOM 595 O O . PHE A 1 79 ? 19.234 -5.387 12.031 1 97.12 79 PHE A O 1
ATOM 602 N N . PRO A 1 80 ? 17.328 -4.219 11.727 1 95.88 80 PRO A N 1
ATOM 603 C CA . PRO A 1 80 ? 17.969 -3.025 12.273 1 95.88 80 PRO A CA 1
ATOM 604 C C . PRO A 1 80 ? 18.328 -3.172 13.758 1 95.88 80 PRO A C 1
ATOM 606 O O . PRO A 1 80 ? 19.406 -2.752 14.18 1 95.88 80 PRO A O 1
ATOM 609 N N . LEU A 1 81 ? 17.5 -3.789 14.562 1 95 81 LEU A N 1
ATOM 610 C CA . LEU A 1 81 ? 17.75 -3.961 15.984 1 95 81 LEU A CA 1
ATOM 611 C C . LEU A 1 81 ? 18.953 -4.871 16.234 1 95 81 LEU A C 1
ATOM 613 O O . LEU A 1 81 ? 19.688 -4.691 17.203 1 95 81 LEU A O 1
ATOM 617 N N . LEU A 1 82 ? 19.125 -5.781 15.336 1 95.19 82 LEU A N 1
ATOM 618 C CA . LEU A 1 82 ? 20.203 -6.754 15.492 1 95.19 82 LEU A CA 1
ATOM 619 C C . LEU A 1 82 ? 21.469 -6.27 14.805 1 95.19 82 LEU A C 1
ATOM 621 O O . LEU A 1 82 ? 22.5 -6.949 14.844 1 95.19 82 LEU A O 1
ATOM 625 N N . GLY A 1 83 ? 21.391 -5.121 14.117 1 93.75 83 GLY A N 1
ATOM 626 C CA . GLY A 1 83 ? 22.547 -4.504 13.508 1 93.75 83 GLY A CA 1
ATOM 627 C C . GLY A 1 83 ? 22.953 -5.152 12.195 1 93.75 83 GLY A C 1
ATOM 628 O O . GLY A 1 83 ? 24.109 -5.023 11.766 1 93.75 83 GLY A O 1
ATOM 629 N N . ILE A 1 84 ? 22.062 -5.91 11.578 1 95.44 84 ILE A N 1
ATOM 630 C CA . ILE A 1 84 ? 22.359 -6.594 10.328 1 95.44 84 ILE A CA 1
ATOM 631 C C . ILE A 1 84 ? 22.172 -5.633 9.156 1 95.44 84 ILE A C 1
ATOM 633 O O . ILE A 1 84 ? 23 -5.574 8.242 1 95.44 84 ILE A O 1
ATOM 637 N N . LEU A 1 85 ? 21.062 -4.93 9.18 1 95.88 85 LEU A N 1
ATOM 638 C CA . LEU A 1 85 ? 20.734 -3.898 8.195 1 95.88 85 LEU A CA 1
ATOM 639 C C . LEU A 1 85 ? 20.422 -2.576 8.891 1 95.88 85 LEU A C 1
ATOM 641 O O . LEU A 1 85 ? 19.875 -2.564 10 1 95.88 85 LEU A O 1
ATOM 645 N N . THR A 1 86 ? 20.781 -1.444 8.273 1 94.31 86 THR A N 1
ATOM 646 C CA . THR A 1 86 ? 20.266 -0.158 8.727 1 94.31 86 THR A CA 1
ATOM 647 C C . THR A 1 86 ? 18.766 -0.035 8.422 1 94.31 86 THR A C 1
ATOM 649 O O . THR A 1 86 ? 18.234 -0.796 7.613 1 94.31 86 THR A O 1
ATOM 652 N N . PRO A 1 87 ? 18.094 0.858 9.055 1 94.19 87 PRO A N 1
ATOM 653 C CA . PRO A 1 87 ? 16.672 1.055 8.734 1 94.19 87 PRO A CA 1
ATOM 654 C C . PRO A 1 87 ? 16.438 1.353 7.254 1 94.19 87 PRO A C 1
ATOM 656 O O . PRO A 1 87 ? 15.477 0.863 6.664 1 94.19 87 PRO A O 1
ATOM 659 N N . THR A 1 88 ? 17.281 2.094 6.66 1 93.62 88 THR A N 1
ATOM 660 C CA . THR A 1 88 ? 17.172 2.412 5.242 1 93.62 88 THR A CA 1
ATOM 661 C C . THR A 1 88 ? 17.344 1.159 4.391 1 93.62 88 THR A C 1
ATOM 663 O O . THR A 1 88 ? 16.562 0.897 3.48 1 93.62 88 THR A O 1
ATOM 666 N N . GLU A 1 89 ? 18.375 0.376 4.699 1 94.44 89 GLU A N 1
ATOM 667 C CA . GLU A 1 89 ? 18.656 -0.845 3.949 1 94.44 89 GLU A CA 1
ATOM 668 C C . GLU A 1 89 ? 17.5 -1.838 4.066 1 94.44 89 GLU A C 1
ATOM 670 O O . GLU A 1 89 ? 17.219 -2.574 3.119 1 94.44 89 GLU A O 1
ATOM 675 N N . ALA A 1 90 ? 16.891 -1.854 5.223 1 96.44 90 ALA A N 1
ATOM 676 C CA . ALA A 1 90 ? 15.773 -2.775 5.457 1 96.44 90 ALA A CA 1
ATOM 677 C C . ALA A 1 90 ? 14.531 -2.342 4.684 1 96.44 90 ALA A C 1
ATOM 679 O O . ALA A 1 90 ? 13.719 -3.178 4.285 1 96.44 90 ALA A O 1
ATOM 680 N N . ALA A 1 91 ? 14.406 -1.055 4.414 1 96.12 91 ALA A N 1
ATOM 681 C CA . ALA A 1 91 ? 13.195 -0.507 3.807 1 96.12 91 ALA A CA 1
ATOM 682 C C . ALA A 1 91 ? 13.258 -0.592 2.285 1 96.12 91 ALA A C 1
ATOM 684 O O . ALA A 1 91 ? 12.242 -0.831 1.628 1 96.12 91 ALA A O 1
ATOM 685 N N . VAL A 1 92 ? 14.352 -0.489 1.667 1 93.88 92 VAL A N 1
ATOM 686 C CA . VAL A 1 92 ? 14.555 -0.324 0.231 1 93.88 92 VAL A CA 1
ATOM 687 C C . VAL A 1 92 ? 13.945 -1.506 -0.517 1 93.88 92 VAL A C 1
ATOM 689 O O . VAL A 1 92 ? 13.266 -1.322 -1.531 1 93.88 92 VAL A O 1
ATOM 692 N N . PRO A 1 93 ? 14.047 -2.738 0.031 1 94.88 93 PRO A N 1
ATOM 693 C CA . PRO A 1 93 ? 13.484 -3.877 -0.695 1 94.88 93 PRO A CA 1
ATOM 694 C C . PRO A 1 93 ? 11.969 -3.781 -0.855 1 94.88 93 PRO A C 1
ATOM 696 O O . PRO A 1 93 ? 11.398 -4.414 -1.748 1 94.88 93 PRO A O 1
ATOM 699 N N . TYR A 1 94 ? 11.312 -3.004 -0.091 1 95.88 94 TYR A N 1
ATOM 700 C CA . TYR A 1 94 ? 9.859 -2.871 -0.13 1 95.88 94 TYR A CA 1
ATOM 701 C C . TYR A 1 94 ? 9.422 -1.972 -1.282 1 95.88 94 TYR A C 1
ATOM 703 O O . TYR A 1 94 ? 8.227 -1.749 -1.487 1 95.88 94 TYR A O 1
ATOM 711 N N . ALA A 1 95 ? 10.32 -1.496 -2.096 1 93.38 95 ALA A N 1
ATOM 712 C CA . ALA A 1 95 ? 9.961 -0.689 -3.26 1 93.38 95 ALA A CA 1
ATOM 713 C C . ALA A 1 95 ? 10.656 -1.2 -4.516 1 93.38 95 ALA A C 1
ATOM 715 O O . ALA A 1 95 ? 11.047 -0.412 -5.383 1 93.38 95 ALA A O 1
ATOM 716 N N . ASP A 1 96 ? 10.867 -2.441 -4.566 1 92.38 96 ASP A N 1
ATOM 717 C CA . ASP A 1 96 ? 11.359 -3.045 -5.801 1 92.38 96 ASP A CA 1
ATOM 718 C C . ASP A 1 96 ? 10.391 -2.795 -6.957 1 92.38 96 ASP A C 1
ATOM 720 O O . ASP A 1 96 ? 9.172 -2.771 -6.758 1 92.38 96 ASP A O 1
ATOM 724 N N . LYS A 1 97 ? 10.961 -2.619 -8.117 1 92.88 97 LYS A N 1
ATOM 725 C CA . LYS A 1 97 ? 10.148 -2.297 -9.289 1 92.88 97 LYS A CA 1
ATOM 726 C C . LYS A 1 97 ? 9.102 -3.375 -9.547 1 92.88 97 LYS A C 1
ATOM 728 O O . LYS A 1 97 ? 8.023 -3.088 -10.07 1 92.88 97 LYS A O 1
ATOM 733 N N . VAL A 1 98 ? 9.375 -4.586 -9.141 1 92.44 98 VAL A N 1
ATOM 734 C CA . VAL A 1 98 ? 8.422 -5.676 -9.344 1 92.44 98 VAL A CA 1
ATOM 735 C C . VAL A 1 98 ? 7.148 -5.402 -8.547 1 92.44 98 VAL A C 1
ATOM 737 O O . VAL A 1 98 ? 6.055 -5.777 -8.977 1 92.44 98 VAL A O 1
ATOM 740 N N . ILE A 1 99 ? 7.32 -4.77 -7.434 1 95 99 ILE A N 1
ATOM 741 C CA . ILE A 1 99 ? 6.168 -4.426 -6.609 1 95 99 ILE A CA 1
ATOM 742 C C . ILE A 1 99 ? 5.25 -3.477 -7.379 1 95 99 ILE A C 1
ATOM 744 O O . ILE A 1 99 ? 4.023 -3.613 -7.332 1 95 99 ILE A O 1
ATOM 748 N N . PHE A 1 100 ? 5.805 -2.594 -8.188 1 97 100 PHE A N 1
ATOM 749 C CA . PHE A 1 100 ? 5.004 -1.648 -8.961 1 97 100 PHE A CA 1
ATOM 750 C C . PHE A 1 100 ? 4.457 -2.303 -10.219 1 97 100 PHE A C 1
ATOM 752 O O . PHE A 1 100 ? 3.432 -1.873 -10.758 1 97 100 PHE A O 1
ATOM 759 N N . LEU A 1 101 ? 5.148 -3.35 -10.734 1 96.31 101 LEU A N 1
ATOM 760 C CA . LEU A 1 101 ? 4.551 -4.199 -11.758 1 96.31 101 LEU A CA 1
ATOM 761 C C . LEU A 1 101 ? 3.225 -4.781 -11.281 1 96.31 101 LEU A C 1
ATOM 763 O O . LEU A 1 101 ? 2.211 -4.688 -11.977 1 96.31 101 LEU A O 1
ATOM 767 N N . PHE A 1 102 ? 3.227 -5.273 -10.062 1 95.75 102 PHE A N 1
ATOM 768 C CA . PHE A 1 102 ? 2.035 -5.887 -9.484 1 95.75 102 PHE A CA 1
ATOM 769 C C . PHE A 1 102 ? 0.998 -4.824 -9.133 1 95.75 102 PHE A C 1
ATOM 771 O O . PHE A 1 102 ? -0.2 -5.031 -9.336 1 95.75 102 PHE A O 1
ATOM 778 N N . LEU A 1 103 ? 1.474 -3.68 -8.602 1 97.5 103 LEU A N 1
ATOM 779 C CA . LEU A 1 103 ? 0.542 -2.598 -8.297 1 97.5 103 LEU A CA 1
ATOM 780 C C . LEU A 1 103 ? -0.242 -2.193 -9.539 1 97.5 103 LEU A C 1
ATOM 782 O O . LEU A 1 103 ? -1.472 -2.104 -9.5 1 97.5 103 LEU A O 1
ATOM 786 N N . GLY A 1 104 ? 0.473 -1.916 -10.617 1 97.94 104 GLY A N 1
ATOM 787 C CA . GLY A 1 104 ? -0.193 -1.578 -11.867 1 97.94 104 GLY A CA 1
ATOM 788 C C . GLY A 1 104 ? -1.113 -2.676 -12.367 1 97.94 104 GLY A C 1
ATOM 789 O O . GLY A 1 104 ? -2.246 -2.406 -12.773 1 97.94 104 GLY A O 1
ATOM 790 N N . GLY A 1 105 ? -0.62 -3.906 -12.312 1 96.88 105 GLY A N 1
ATOM 791 C CA . GLY A 1 105 ? -1.442 -5.039 -12.719 1 96.88 105 GLY A CA 1
ATOM 792 C C . GLY A 1 105 ? -2.713 -5.168 -11.898 1 96.88 105 GLY A C 1
ATOM 793 O O . GLY A 1 105 ? -3.787 -5.43 -12.445 1 96.88 105 GLY A O 1
ATOM 794 N N . PHE A 1 106 ? -2.611 -4.965 -10.633 1 96.81 106 PHE A N 1
ATOM 795 C CA . PHE A 1 106 ? -3.76 -5.074 -9.742 1 96.81 106 PHE A CA 1
ATOM 796 C C . PHE A 1 106 ? -4.789 -3.992 -10.047 1 96.81 106 PHE A C 1
ATOM 798 O O . PHE A 1 106 ? -5.992 -4.238 -9.977 1 96.81 106 PHE A O 1
ATOM 805 N N . ILE A 1 107 ? -4.297 -2.787 -10.352 1 98.19 107 ILE A N 1
ATOM 806 C CA . ILE A 1 107 ? -5.223 -1.7 -10.664 1 98.19 107 ILE A CA 1
ATOM 807 C C . ILE A 1 107 ? -5.969 -2.008 -11.953 1 98.19 107 ILE A C 1
ATOM 809 O O . ILE A 1 107 ? -7.184 -1.795 -12.047 1 98.19 107 ILE A O 1
ATOM 813 N N . ILE A 1 108 ? -5.293 -2.543 -12.93 1 98.06 108 ILE A N 1
ATOM 814 C CA . ILE A 1 108 ? -5.926 -2.916 -14.188 1 98.06 108 ILE A CA 1
ATOM 815 C C . ILE A 1 108 ? -6.941 -4.027 -13.945 1 98.06 108 ILE A C 1
ATOM 817 O O . ILE A 1 108 ? -8.062 -3.973 -14.453 1 98.06 108 ILE A O 1
ATOM 821 N N . ALA A 1 109 ? -6.551 -5.012 -13.141 1 96.56 109 ALA A N 1
ATOM 822 C CA . ALA A 1 109 ? -7.453 -6.105 -12.797 1 96.56 109 ALA A CA 1
ATOM 823 C C . ALA A 1 109 ? -8.688 -5.59 -12.062 1 96.56 109 ALA A C 1
ATOM 825 O O . ALA A 1 109 ? -9.797 -6.082 -12.266 1 96.56 109 ALA A O 1
ATOM 826 N N . MET A 1 110 ? -8.469 -4.617 -11.219 1 96.81 110 MET A N 1
ATOM 827 C CA . MET A 1 110 ? -9.578 -4.035 -10.469 1 96.81 110 MET A CA 1
ATOM 828 C C . MET A 1 110 ? -10.555 -3.342 -11.406 1 96.81 110 MET A C 1
ATOM 830 O O . MET A 1 110 ? -11.766 -3.336 -11.156 1 96.81 110 MET A O 1
ATOM 834 N N . SER A 1 111 ? -10.039 -2.695 -12.453 1 97.88 111 SER A N 1
ATOM 835 C CA . SER A 1 111 ? -10.914 -2.09 -13.453 1 97.88 111 SER A CA 1
ATOM 836 C C . SER A 1 111 ? -11.773 -3.141 -14.148 1 97.88 111 SER A C 1
ATOM 838 O O . SER A 1 111 ? -12.945 -2.896 -14.438 1 97.88 111 SER A O 1
ATOM 840 N N . MET A 1 112 ? -11.211 -4.297 -14.398 1 96.75 112 MET A N 1
ATOM 841 C CA . MET A 1 112 ? -11.961 -5.391 -15 1 96.75 112 MET A CA 1
ATOM 842 C C . MET A 1 112 ? -13.117 -5.812 -14.094 1 96.75 112 MET A C 1
ATOM 844 O O . MET A 1 112 ? -14.234 -6.043 -14.57 1 96.75 112 MET A O 1
ATOM 848 N N . GLN A 1 113 ? -12.852 -5.863 -12.875 1 94.88 113 GLN A N 1
ATOM 849 C CA . GLN A 1 113 ? -13.883 -6.223 -11.906 1 94.88 113 GLN A CA 1
ATOM 850 C C . GLN A 1 113 ? -14.938 -5.121 -11.797 1 94.88 113 GLN A C 1
ATOM 852 O O . GLN A 1 113 ? -16.141 -5.398 -11.789 1 94.88 113 GLN A O 1
ATOM 857 N N . ARG A 1 114 ? -14.445 -3.887 -11.695 1 96.06 114 ARG A N 1
ATOM 858 C CA . ARG A 1 114 ? -15.328 -2.732 -11.516 1 96.06 114 ARG A CA 1
ATOM 859 C C . ARG A 1 114 ? -16.375 -2.68 -12.617 1 96.06 114 ARG A C 1
ATOM 861 O O . ARG A 1 114 ? -17.547 -2.387 -12.352 1 96.06 114 ARG A O 1
ATOM 868 N N . TRP A 1 115 ? -16 -3.053 -13.805 1 96.94 115 TRP A N 1
ATOM 869 C CA . TRP A 1 115 ? -16.906 -2.84 -14.938 1 96.94 115 TRP A CA 1
ATOM 870 C C . TRP A 1 115 ? -17.438 -4.164 -15.453 1 96.94 115 TRP A C 1
ATOM 872 O O . TRP A 1 115 ? -18.172 -4.199 -16.453 1 96.94 115 TRP A O 1
ATOM 882 N N . GLY A 1 116 ? -17.062 -5.309 -14.812 1 94.75 116 GLY A N 1
ATOM 883 C CA . GLY A 1 116 ? -17.625 -6.613 -15.133 1 94.75 116 GLY A CA 1
ATOM 884 C C . GLY A 1 116 ? -17.078 -7.191 -16.422 1 94.75 116 GLY A C 1
ATOM 885 O O . GLY A 1 116 ? -17.719 -8.07 -17.031 1 94.75 116 GLY A O 1
ATOM 886 N N . LEU A 1 117 ? -15.992 -6.707 -16.891 1 96.38 117 LEU A N 1
ATOM 887 C CA . LEU A 1 117 ? -15.406 -7.191 -18.141 1 96.38 117 LEU A CA 1
ATOM 888 C C . LEU A 1 117 ? -14.992 -8.656 -18.016 1 96.38 117 LEU A C 1
ATOM 890 O O . LEU A 1 117 ? -15.086 -9.414 -18.984 1 96.38 117 LEU A O 1
ATOM 894 N N . HIS A 1 118 ? -14.547 -9.086 -16.891 1 94.69 118 HIS A N 1
ATOM 895 C CA . HIS A 1 118 ? -14.117 -10.461 -16.641 1 94.69 118 HIS A CA 1
ATOM 896 C C . HIS A 1 118 ? -15.25 -11.445 -16.906 1 94.69 118 HIS A C 1
ATOM 898 O O . HIS A 1 118 ? -15.031 -12.516 -17.469 1 94.69 118 HIS A O 1
ATOM 904 N N . LYS A 1 119 ? -16.453 -11.094 -16.516 1 95.06 119 LYS A N 1
ATOM 905 C CA . LYS A 1 119 ? -17.609 -11.945 -16.75 1 95.06 119 LYS A CA 1
ATOM 906 C C . LYS A 1 119 ? -17.891 -12.109 -18.234 1 95.06 119 LYS A C 1
ATOM 908 O O . LYS A 1 119 ? -18.188 -13.211 -18.703 1 95.06 119 LYS A O 1
ATOM 913 N N . ARG A 1 120 ? -17.844 -11.031 -18.922 1 95.88 120 ARG A N 1
ATOM 914 C CA . ARG A 1 120 ? -18.094 -11.047 -20.359 1 95.88 120 ARG A CA 1
ATOM 915 C C . ARG A 1 120 ? -17.062 -11.922 -21.078 1 95.88 120 ARG A C 1
ATOM 917 O O . ARG A 1 120 ? -17.422 -12.727 -21.938 1 95.88 120 ARG A O 1
ATOM 924 N N . ILE A 1 121 ? -15.812 -11.789 -20.75 1 95.81 121 ILE A N 1
ATOM 925 C CA . ILE A 1 121 ? -14.75 -12.594 -21.344 1 95.81 121 ILE A CA 1
ATOM 926 C C . ILE A 1 121 ? -14.969 -14.07 -21.016 1 95.81 121 ILE A C 1
ATOM 928 O O . ILE A 1 121 ? -14.875 -14.93 -21.906 1 95.81 121 ILE A O 1
ATOM 932 N N . ALA A 1 122 ? -15.289 -14.352 -19.797 1 95.38 122 ALA A N 1
ATOM 933 C CA . ALA A 1 122 ? -15.5 -15.727 -19.344 1 95.38 122 ALA A CA 1
ATOM 934 C C . ALA A 1 122 ? -16.641 -16.391 -20.109 1 95.38 122 ALA A C 1
ATOM 936 O O . ALA A 1 122 ? -16.469 -17.5 -20.625 1 95.38 122 ALA A O 1
ATOM 937 N N . LEU A 1 123 ? -17.75 -15.727 -20.234 1 94.81 123 LEU A N 1
ATOM 938 C CA . LEU A 1 123 ? -18.938 -16.312 -20.875 1 94.81 123 LEU A CA 1
ATOM 939 C C . LEU A 1 123 ? -18.703 -16.484 -22.375 1 94.81 123 LEU A C 1
ATOM 941 O O . LEU A 1 123 ? -19.203 -17.438 -22.969 1 94.81 123 LEU A O 1
ATOM 945 N N . LYS A 1 124 ? -17.953 -15.602 -22.922 1 94.25 124 LYS A N 1
ATOM 946 C CA . LYS A 1 124 ? -17.609 -15.766 -24.344 1 94.25 124 LYS A CA 1
ATOM 947 C C . LYS A 1 124 ? -16.781 -17.016 -24.562 1 94.25 124 LYS A C 1
ATOM 949 O O . LYS A 1 124 ? -17.016 -17.766 -25.516 1 94.25 124 LYS A O 1
ATOM 954 N N . ILE A 1 125 ? -15.82 -17.266 -23.703 1 94.19 125 ILE A N 1
ATOM 955 C CA . ILE A 1 125 ? -14.953 -18.422 -23.812 1 94.19 125 ILE A CA 1
ATOM 956 C C . ILE A 1 125 ? -15.773 -19.703 -23.578 1 94.19 125 ILE A C 1
ATOM 958 O O . ILE A 1 125 ? -15.648 -20.656 -24.344 1 94.19 125 ILE A O 1
ATOM 962 N N . ILE A 1 126 ? -16.594 -19.688 -22.609 1 93.75 126 ILE A N 1
ATOM 963 C CA . ILE A 1 126 ? -17.406 -20.844 -22.266 1 93.75 126 ILE A CA 1
ATOM 964 C C . ILE A 1 126 ? -18.344 -21.172 -23.422 1 93.75 126 ILE A C 1
ATOM 966 O O . ILE A 1 126 ? -18.531 -22.344 -23.75 1 93.75 126 ILE A O 1
ATOM 970 N N . ASN A 1 127 ? -18.875 -20.172 -24.016 1 91.12 127 ASN A N 1
ATOM 971 C CA . ASN A 1 127 ? -19.844 -20.344 -25.094 1 91.12 127 ASN A CA 1
ATOM 972 C C . ASN A 1 127 ? -19.203 -20.984 -26.328 1 91.12 127 ASN A C 1
ATOM 974 O O . ASN A 1 127 ? -19.891 -21.656 -27.109 1 91.12 127 ASN A O 1
ATOM 978 N N . ILE A 1 128 ? -17.953 -20.875 -26.469 1 91.88 128 ILE A N 1
ATOM 979 C CA . ILE A 1 128 ? -17.266 -21.391 -27.656 1 91.88 128 ILE A CA 1
ATOM 980 C C . ILE A 1 128 ? -16.891 -22.844 -27.438 1 91.88 128 ILE A C 1
ATOM 982 O O . ILE A 1 128 ? -16.719 -23.594 -28.406 1 91.88 128 ILE A O 1
ATOM 986 N N . THR A 1 129 ? -16.781 -23.375 -26.234 1 90.81 129 THR A N 1
ATOM 987 C CA . THR A 1 129 ? -16.219 -24.703 -25.938 1 90.81 129 THR A CA 1
ATOM 988 C C . THR A 1 129 ? -17.297 -25.781 -26.078 1 90.81 129 THR A C 1
ATOM 990 O O . THR A 1 129 ? -16.984 -26.953 -26.219 1 90.81 129 THR A O 1
ATOM 993 N N . GLY A 1 130 ? -18.594 -25.453 -25.953 1 85.12 130 GLY A N 1
ATOM 994 C CA . GLY A 1 130 ? -19.656 -26.422 -26.125 1 85.12 130 GLY A CA 1
ATOM 995 C C . GLY A 1 130 ? -20.5 -26.625 -24.875 1 85.12 130 GLY A C 1
ATOM 996 O O . GLY A 1 130 ? -20.188 -26.078 -23.812 1 85.12 130 GLY A O 1
ATOM 997 N N . THR A 1 131 ? -21.531 -27.547 -25.078 1 87.69 131 THR A N 1
ATOM 998 C CA . THR A 1 131 ? -22.516 -27.594 -24 1 87.69 131 THR A CA 1
ATOM 999 C C . THR A 1 131 ? -22.578 -28.984 -23.391 1 87.69 131 THR A C 1
ATOM 1001 O O . THR A 1 131 ? -23.328 -29.219 -22.438 1 87.69 131 THR A O 1
ATOM 1004 N N . SER A 1 132 ? -21.797 -29.906 -23.875 1 92.62 132 SER A N 1
ATOM 1005 C CA . SER A 1 132 ? -21.703 -31.172 -23.156 1 92.62 132 SER A CA 1
ATOM 1006 C C . SER A 1 132 ? -21.031 -30.984 -21.797 1 92.62 132 SER A C 1
ATOM 1008 O O . SER A 1 132 ? -20.25 -30.047 -21.609 1 92.62 132 SER A O 1
ATOM 1010 N N . PRO A 1 133 ? -21.406 -31.844 -20.875 1 94.69 133 PRO A N 1
ATOM 1011 C CA . PRO A 1 133 ? -20.859 -31.641 -19.531 1 94.69 133 PRO A CA 1
ATOM 1012 C C . PRO A 1 133 ? -19.344 -31.516 -19.516 1 94.69 133 PRO A C 1
ATOM 1014 O O . PRO A 1 133 ? -18.812 -30.578 -18.922 1 94.69 133 PRO A O 1
ATOM 1017 N N . ARG A 1 134 ? -18.594 -32.375 -20.141 1 96.5 134 ARG A N 1
ATOM 1018 C CA . ARG A 1 134 ? -17.141 -32.375 -20.125 1 96.5 134 ARG A CA 1
ATOM 1019 C C . ARG A 1 134 ? -16.594 -31.141 -20.859 1 96.5 134 ARG A C 1
ATOM 1021 O O . ARG A 1 134 ? -15.594 -30.547 -20.453 1 96.5 134 ARG A O 1
ATOM 1028 N N . ARG A 1 135 ? -17.203 -30.734 -21.953 1 96.06 135 ARG A N 1
ATOM 1029 C CA . ARG A 1 135 ? -16.766 -29.562 -22.703 1 96.06 135 ARG A CA 1
ATOM 1030 C C . ARG A 1 135 ? -17.078 -28.281 -21.922 1 96.06 135 ARG A C 1
ATOM 1032 O O . ARG A 1 135 ? -16.312 -27.312 -22 1 96.06 135 ARG A O 1
ATOM 1039 N N . LEU A 1 136 ? -18.234 -28.312 -21.297 1 95.75 136 LEU A N 1
ATOM 1040 C CA . LEU A 1 136 ? -18.578 -27.156 -20.469 1 95.75 136 LEU A CA 1
ATOM 1041 C C . LEU A 1 136 ? -17.562 -26.953 -19.359 1 95.75 136 LEU A C 1
ATOM 1043 O O . LEU A 1 136 ? -17.156 -25.828 -19.078 1 95.75 136 LEU A O 1
ATOM 1047 N N . ILE A 1 137 ? -17.188 -28.047 -18.734 1 97.75 137 ILE A N 1
ATOM 1048 C CA . ILE A 1 137 ? -16.172 -27.984 -17.688 1 97.75 137 ILE A CA 1
ATOM 1049 C C . ILE A 1 137 ? -14.867 -27.453 -18.25 1 97.75 137 ILE A C 1
ATOM 1051 O O . ILE A 1 137 ? -14.227 -26.594 -17.656 1 97.75 137 ILE A O 1
ATOM 1055 N N . LEU A 1 138 ? -14.492 -27.891 -19.438 1 98.19 138 LEU A N 1
ATOM 1056 C CA . LEU A 1 138 ? -13.281 -27.406 -20.094 1 98.19 138 LEU A CA 1
ATOM 1057 C C . LEU A 1 138 ? -13.383 -25.906 -20.375 1 98.19 138 LEU A C 1
ATOM 1059 O O . LEU A 1 138 ? -12.414 -25.172 -20.188 1 98.19 138 LEU A O 1
ATOM 1063 N N . GLY A 1 139 ? -14.516 -25.5 -20.875 1 97.75 139 GLY A N 1
ATOM 1064 C CA . GLY A 1 139 ? -14.734 -24.078 -21.125 1 97.75 139 GLY A CA 1
ATOM 1065 C C . GLY A 1 139 ? -14.547 -23.234 -19.891 1 97.75 139 GLY A C 1
ATOM 1066 O O . GLY A 1 139 ? -13.891 -22.188 -19.938 1 97.75 139 GLY A O 1
ATOM 1067 N N . PHE A 1 140 ? -15.164 -23.656 -18.781 1 98.12 140 PHE A N 1
ATOM 1068 C CA . PHE A 1 140 ? -15.008 -22.953 -17.516 1 98.12 140 PHE A CA 1
ATOM 1069 C C . PHE A 1 140 ? -13.539 -22.922 -17.094 1 98.12 140 PHE A C 1
ATOM 1071 O O . PHE A 1 140 ? -13.055 -21.906 -16.578 1 98.12 140 PHE A O 1
ATOM 1078 N N . MET A 1 141 ? -12.844 -24.047 -17.312 1 98.75 141 MET A N 1
ATOM 1079 C CA . MET A 1 141 ? -11.445 -24.125 -16.906 1 98.75 141 MET A CA 1
ATOM 1080 C C . MET A 1 141 ? -10.586 -23.188 -17.734 1 98.75 141 MET A C 1
ATOM 1082 O O . MET A 1 141 ? -9.727 -22.469 -17.203 1 98.75 141 MET A O 1
ATOM 1086 N N . ILE A 1 142 ? -10.797 -23.125 -19.031 1 98.62 142 ILE A N 1
ATOM 1087 C CA . ILE A 1 142 ? -10.023 -22.266 -19.938 1 98.62 142 ILE A CA 1
ATOM 1088 C C . ILE A 1 142 ? -10.281 -20.797 -19.578 1 98.62 142 ILE A C 1
ATOM 1090 O O . ILE A 1 142 ? -9.344 -20.016 -19.484 1 98.62 142 ILE A O 1
ATOM 1094 N N . ALA A 1 143 ? -11.531 -20.469 -19.391 1 98.38 143 ALA A N 1
ATOM 1095 C CA . ALA A 1 143 ? -11.898 -19.094 -19.031 1 98.38 143 ALA A CA 1
ATOM 1096 C C . ALA A 1 143 ? -11.258 -18.688 -17.719 1 98.38 143 ALA A C 1
ATOM 1098 O O . ALA A 1 143 ? -10.688 -17.594 -17.609 1 98.38 143 ALA A O 1
ATOM 1099 N N . THR A 1 144 ? -11.367 -19.578 -16.766 1 98.62 144 THR A N 1
ATOM 1100 C CA . THR A 1 144 ? -10.836 -19.281 -15.43 1 98.62 144 THR A CA 1
ATOM 1101 C C . THR A 1 144 ? -9.32 -19.141 -15.477 1 98.62 144 THR A C 1
ATOM 1103 O O . THR A 1 144 ? -8.758 -18.219 -14.883 1 98.62 144 THR A O 1
ATOM 1106 N N . ALA A 1 145 ? -8.672 -20.062 -16.141 1 98.69 145 ALA A N 1
ATOM 1107 C CA . ALA A 1 145 ? -7.215 -20.016 -16.25 1 98.69 145 ALA A CA 1
ATOM 1108 C C . ALA A 1 145 ? -6.758 -18.734 -16.953 1 98.69 145 ALA A C 1
ATOM 1110 O O . ALA A 1 145 ? -5.789 -18.109 -16.531 1 98.69 145 ALA A O 1
ATOM 1111 N N . PHE A 1 146 ? -7.438 -18.406 -17.969 1 98.12 146 PHE A N 1
ATOM 1112 C CA . PHE A 1 146 ? -7.086 -17.203 -18.719 1 98.12 146 PHE A CA 1
ATOM 1113 C C . PHE A 1 146 ? -7.219 -15.961 -17.828 1 98.12 146 PHE A C 1
ATOM 1115 O O . PHE A 1 146 ? -6.312 -15.133 -17.781 1 98.12 146 PHE A O 1
ATOM 1122 N N . LEU A 1 147 ? -8.328 -15.828 -17.188 1 97.75 147 LEU A N 1
ATOM 1123 C CA . LEU A 1 147 ? -8.562 -14.68 -16.328 1 97.75 147 LEU A CA 1
ATOM 1124 C C . LEU A 1 147 ? -7.555 -14.641 -15.188 1 97.75 147 LEU A C 1
ATOM 1126 O O . LEU A 1 147 ? -7.086 -13.57 -14.797 1 97.75 147 LEU A O 1
ATOM 1130 N N . SER A 1 148 ? -7.207 -15.812 -14.68 1 98.12 148 SER A N 1
ATOM 1131 C CA . SER A 1 148 ? -6.305 -15.906 -13.531 1 98.12 148 SER A CA 1
ATOM 1132 C C . SER A 1 148 ? -4.879 -15.516 -13.922 1 98.12 148 SER A C 1
ATOM 1134 O O . SER A 1 148 ? -4.059 -15.211 -13.055 1 98.12 148 SER A O 1
ATOM 1136 N N . MET A 1 149 ? -4.578 -15.477 -15.219 1 97.06 149 MET A N 1
ATOM 1137 C CA . MET A 1 149 ? -3.285 -15 -15.711 1 97.06 149 MET A CA 1
ATOM 1138 C C . MET A 1 149 ? -3.133 -13.5 -15.492 1 97.06 149 MET A C 1
ATOM 1140 O O . MET A 1 149 ? -2.012 -12.992 -15.43 1 97.06 149 MET A O 1
ATOM 1144 N N . TRP A 1 150 ? -4.273 -12.875 -15.289 1 94 150 TRP A N 1
ATOM 1145 C CA . TRP A 1 150 ? -4.234 -11.422 -15.297 1 94 150 TRP A CA 1
ATOM 1146 C C . TRP A 1 150 ? -4.824 -10.859 -14.008 1 94 150 TRP A C 1
ATOM 1148 O O . TRP A 1 150 ? -4.633 -9.68 -13.688 1 94 150 TRP A O 1
ATOM 1158 N N . MET A 1 151 ? -5.566 -11.656 -13.352 1 92.94 151 MET A N 1
ATOM 1159 C CA . MET A 1 151 ? -6.176 -11.297 -12.078 1 92.94 151 MET A CA 1
ATOM 1160 C C . MET A 1 151 ? -5.664 -12.195 -10.961 1 92.94 151 MET A C 1
ATOM 1162 O O . MET A 1 151 ? -5.02 -13.211 -11.219 1 92.94 151 MET A O 1
ATOM 1166 N N . SER A 1 152 ? -5.984 -11.859 -9.766 1 92.38 152 SER A N 1
ATOM 1167 C CA . SER A 1 152 ? -5.625 -12.773 -8.688 1 92.38 152 SER A CA 1
ATOM 1168 C C . SER A 1 152 ? -6.414 -14.07 -8.773 1 92.38 152 SER A C 1
ATOM 1170 O O . SER A 1 152 ? -7.555 -14.078 -9.242 1 92.38 152 SER A O 1
ATOM 1172 N N . ASN A 1 153 ? -5.758 -15.102 -8.305 1 96.44 153 ASN A N 1
ATOM 1173 C CA . ASN A 1 153 ? -6.41 -16.406 -8.297 1 96.44 153 ASN A CA 1
ATOM 1174 C C . ASN A 1 153 ? -7.695 -16.391 -7.477 1 96.44 153 ASN A C 1
ATOM 1176 O O . ASN A 1 153 ? -8.711 -16.938 -7.898 1 96.44 153 ASN A O 1
ATOM 1180 N N . THR A 1 154 ? -7.625 -15.656 -6.461 1 94.06 154 THR A N 1
ATOM 1181 C CA . THR A 1 154 ? -8.758 -15.562 -5.543 1 94.06 154 THR A CA 1
ATOM 1182 C C . THR A 1 154 ? -9.93 -14.836 -6.199 1 94.06 154 THR A C 1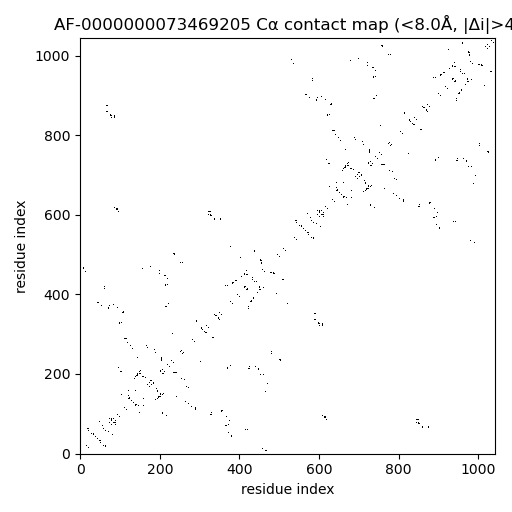
ATOM 1184 O O . THR A 1 154 ? -11.055 -15.336 -6.188 1 94.06 154 THR A O 1
ATOM 1187 N N . ALA A 1 155 ? -9.617 -13.758 -6.723 1 92.44 155 ALA A N 1
ATOM 1188 C CA . ALA A 1 155 ? -10.656 -12.961 -7.363 1 92.44 155 ALA A CA 1
ATOM 1189 C C . ALA A 1 155 ? -11.305 -13.734 -8.508 1 92.44 155 ALA A C 1
ATOM 1191 O O . ALA A 1 155 ? -12.523 -13.68 -8.688 1 92.44 155 ALA A O 1
ATOM 1192 N N . THR A 1 156 ? -10.539 -14.398 -9.25 1 96.88 156 THR A N 1
ATOM 1193 C CA . THR A 1 156 ? -11.047 -15.18 -10.375 1 96.88 156 THR A CA 1
ATOM 1194 C C . THR A 1 156 ? -11.984 -16.281 -9.891 1 96.88 156 THR A C 1
ATOM 1196 O O . THR A 1 156 ? -13.07 -16.469 -10.445 1 96.88 156 THR A O 1
ATOM 1199 N N . ALA A 1 157 ? -11.586 -16.969 -8.844 1 97.44 157 ALA A N 1
ATOM 1200 C CA . ALA A 1 157 ? -12.43 -18.031 -8.289 1 97.44 157 ALA A CA 1
ATOM 1201 C C . ALA A 1 157 ? -13.727 -17.469 -7.734 1 97.44 157 ALA A C 1
ATOM 1203 O O . ALA A 1 157 ? -14.797 -18.047 -7.934 1 97.44 157 ALA A O 1
ATOM 1204 N N . MET A 1 158 ? -13.633 -16.359 -7.098 1 94.12 158 MET A N 1
ATOM 1205 C CA . MET A 1 158 ? -14.805 -15.742 -6.484 1 94.12 158 MET A CA 1
ATOM 1206 C C . MET A 1 158 ? -15.805 -15.305 -7.547 1 94.12 158 MET A C 1
ATOM 1208 O O . MET A 1 158 ? -17.016 -15.266 -7.285 1 94.12 158 MET A O 1
ATOM 1212 N N . MET A 1 159 ? -15.305 -15.039 -8.664 1 93.69 159 MET A N 1
ATOM 1213 C CA . MET A 1 159 ? -16.188 -14.578 -9.734 1 93.69 159 MET A CA 1
ATOM 1214 C C . MET A 1 159 ? -16.719 -15.75 -10.547 1 93.69 159 MET A C 1
ATOM 1216 O O . MET A 1 159 ? -17.891 -15.75 -10.945 1 93.69 159 MET A O 1
ATOM 1220 N N . MET A 1 160 ? -15.945 -16.719 -10.773 1 97.06 160 MET A N 1
ATOM 1221 C CA . MET A 1 160 ? -16.281 -17.797 -11.695 1 97.06 160 MET A CA 1
ATOM 1222 C C . MET A 1 160 ? -17.156 -18.859 -11.016 1 97.06 160 MET A C 1
ATOM 1224 O O . MET A 1 160 ? -18 -19.469 -11.656 1 97.06 160 MET A O 1
ATOM 1228 N N . ILE A 1 161 ? -16.984 -19.094 -9.742 1 97.19 161 ILE A N 1
ATOM 1229 C CA . ILE A 1 161 ? -17.688 -20.172 -9.055 1 97.19 161 ILE A CA 1
ATOM 1230 C C . ILE A 1 161 ? -19.188 -19.859 -8.984 1 97.19 161 ILE A C 1
ATOM 1232 O O . ILE A 1 161 ? -20.016 -20.719 -9.281 1 97.19 161 ILE A O 1
ATOM 1236 N N . PRO A 1 162 ? -19.516 -18.609 -8.609 1 93.62 162 PRO A N 1
ATOM 1237 C CA . PRO A 1 162 ? -20.953 -18.297 -8.641 1 93.62 162 PRO A CA 1
ATOM 1238 C C . PRO A 1 162 ? -21.562 -18.469 -10.031 1 93.62 162 PRO A C 1
ATOM 1240 O O . PRO A 1 162 ? -22.719 -18.859 -10.148 1 93.62 162 PRO A O 1
ATOM 1243 N N . ILE A 1 163 ? -20.859 -18.156 -11.055 1 91.69 163 ILE A N 1
ATOM 1244 C CA . ILE A 1 163 ? -21.344 -18.375 -12.414 1 91.69 163 ILE A CA 1
ATOM 1245 C C . ILE A 1 163 ? -21.531 -19.875 -12.656 1 91.69 163 ILE A C 1
ATOM 1247 O O . ILE A 1 163 ? -22.531 -20.297 -13.234 1 91.69 163 ILE A O 1
ATOM 1251 N N . ALA A 1 164 ? -20.594 -20.656 -12.219 1 94.88 164 ALA A N 1
ATOM 1252 C CA . ALA A 1 164 ? -20.688 -22.109 -12.336 1 94.88 164 ALA A CA 1
ATOM 1253 C C . ALA A 1 164 ? -21.906 -22.641 -11.602 1 94.88 164 ALA A C 1
ATOM 1255 O O . ALA A 1 164 ? -22.656 -23.469 -12.141 1 94.88 164 ALA A O 1
ATOM 1256 N N . ILE A 1 165 ? -22.109 -22.172 -10.453 1 92.81 165 ILE A N 1
ATOM 1257 C CA . ILE A 1 165 ? -23.219 -22.609 -9.633 1 92.81 165 ILE A CA 1
ATOM 1258 C C . ILE A 1 165 ? -24.547 -22.188 -10.289 1 92.81 165 ILE A C 1
ATOM 1260 O O . ILE A 1 165 ? -25.516 -22.938 -10.273 1 92.81 165 ILE A O 1
ATOM 1264 N N . ALA A 1 166 ? -24.547 -21.031 -10.844 1 88.06 166 ALA A N 1
ATOM 1265 C CA . ALA A 1 166 ? -25.75 -20.578 -11.539 1 88.06 166 ALA A CA 1
ATOM 1266 C C . ALA A 1 166 ? -26.078 -21.469 -12.719 1 88.06 166 ALA A C 1
ATOM 1268 O O . ALA A 1 166 ? -27.25 -21.75 -12.984 1 88.06 166 ALA A O 1
ATOM 1269 N N . ILE A 1 167 ? -25.141 -21.891 -13.422 1 88.81 167 ILE A N 1
ATOM 1270 C CA . ILE A 1 167 ? -25.344 -22.781 -14.555 1 88.81 167 ILE A CA 1
ATOM 1271 C C . ILE A 1 167 ? -25.844 -24.141 -14.055 1 88.81 167 ILE A C 1
ATOM 1273 O O . ILE A 1 167 ? -26.766 -24.719 -14.633 1 88.81 167 ILE A O 1
ATOM 1277 N N . VAL A 1 168 ? -25.266 -24.641 -13 1 91.31 168 VAL A N 1
ATOM 1278 C CA . VAL A 1 168 ? -25.672 -25.906 -12.398 1 91.31 168 VAL A CA 1
ATOM 1279 C C . VAL A 1 168 ? -27.141 -25.812 -11.984 1 91.31 168 VAL A C 1
ATOM 1281 O O . VAL A 1 168 ? -27.922 -26.75 -12.234 1 91.31 168 VAL A O 1
ATOM 1284 N N . ALA A 1 169 ? -27.469 -24.688 -11.43 1 87.75 169 ALA A N 1
ATOM 1285 C CA . ALA A 1 169 ? -28.828 -24.484 -10.938 1 87.75 169 ALA A CA 1
ATOM 1286 C C . ALA A 1 169 ? -29.828 -24.453 -12.086 1 87.75 169 ALA A C 1
ATOM 1288 O O . ALA A 1 169 ? -30.984 -24.828 -11.914 1 87.75 169 ALA A O 1
ATOM 1289 N N . THR A 1 170 ? -29.391 -24.078 -13.172 1 85.31 170 THR A N 1
ATOM 1290 C CA . THR A 1 170 ? -30.281 -23.953 -14.32 1 85.31 170 THR A CA 1
ATOM 1291 C C . THR A 1 170 ? -30.359 -25.266 -15.086 1 85.31 170 THR A C 1
ATOM 1293 O O . THR A 1 170 ? -31.422 -25.625 -15.594 1 85.31 170 THR A O 1
ATOM 1296 N N . VAL A 1 171 ? -29.328 -25.984 -15.164 1 87.12 171 VAL A N 1
ATOM 1297 C CA . VAL A 1 171 ? -29.25 -27.141 -16.047 1 87.12 171 VAL A CA 1
ATOM 1298 C C . VAL A 1 171 ? -29.719 -28.391 -15.297 1 87.12 171 VAL A C 1
ATOM 1300 O O . VAL A 1 171 ? -30.172 -29.359 -15.906 1 87.12 171 VAL A O 1
ATOM 1303 N N . LEU A 1 172 ? -29.594 -28.344 -14.023 1 84.88 172 LEU A N 1
ATOM 1304 C CA . LEU A 1 172 ? -29.953 -29.516 -13.25 1 84.88 172 LEU A CA 1
ATOM 1305 C C . LEU A 1 172 ? -31.359 -29.375 -12.664 1 84.88 172 LEU A C 1
ATOM 1307 O O . LEU A 1 172 ? -31.828 -28.25 -12.422 1 84.88 172 LEU A O 1
ATOM 1311 N N . PRO A 1 173 ? -31.969 -30.484 -12.445 1 76.81 173 PRO A N 1
ATOM 1312 C CA . PRO A 1 173 ? -33.344 -30.469 -11.984 1 76.81 173 PRO A CA 1
ATOM 1313 C C . PRO A 1 173 ? -33.5 -29.922 -10.57 1 76.81 173 PRO A C 1
ATOM 1315 O O . PRO A 1 173 ? -34.562 -29.391 -10.211 1 76.81 173 PRO A O 1
ATOM 1318 N N . THR A 1 174 ? -32.469 -30.125 -9.812 1 76.88 174 THR A N 1
ATOM 1319 C CA . THR A 1 174 ? -32.5 -29.625 -8.445 1 76.88 174 THR A CA 1
ATOM 1320 C C . THR A 1 174 ? -31.281 -28.734 -8.172 1 76.88 174 THR A C 1
ATOM 1322 O O . THR A 1 174 ? -30.188 -29 -8.656 1 76.88 174 THR A O 1
ATOM 1325 N N . LYS A 1 175 ? -31.562 -27.766 -7.332 1 72 175 LYS A N 1
ATOM 1326 C CA . LYS A 1 175 ? -30.516 -26.797 -6.996 1 72 175 LYS A CA 1
ATOM 1327 C C . LYS A 1 175 ? -29.781 -27.219 -5.727 1 72 175 LYS A C 1
ATOM 1329 O O . LYS A 1 175 ? -28.688 -26.719 -5.453 1 72 175 LYS A O 1
ATOM 1334 N N . VAL A 1 176 ? -30.406 -28.062 -5.016 1 78.5 176 VAL A N 1
ATOM 1335 C CA . VAL A 1 176 ? -29.844 -28.469 -3.727 1 78.5 176 VAL A CA 1
ATOM 1336 C C . VAL A 1 176 ? -28.922 -29.656 -3.914 1 78.5 176 VAL A C 1
ATOM 1338 O O . VAL A 1 176 ? -29.375 -30.75 -4.297 1 78.5 176 VAL A O 1
ATOM 1341 N N . PHE A 1 177 ? -27.75 -29.516 -3.617 1 82.31 177 PHE A N 1
ATOM 1342 C CA . PHE A 1 177 ? -26.688 -30.5 -3.875 1 82.31 177 PHE A CA 1
ATOM 1343 C C . PHE A 1 177 ? -27.016 -31.828 -3.203 1 82.31 177 PHE A C 1
ATOM 1345 O O . PHE A 1 177 ? -26.844 -32.906 -3.805 1 82.31 177 PHE A O 1
ATOM 1352 N N . SER A 1 178 ? -27.484 -31.734 -1.936 1 82.56 178 SER A N 1
ATOM 1353 C CA . SER A 1 178 ? -27.734 -32.938 -1.159 1 82.56 178 SER A CA 1
ATOM 1354 C C . SER A 1 178 ? -28.859 -33.781 -1.779 1 82.56 178 SER A C 1
ATOM 1356 O O . SER A 1 178 ? -28.953 -34.969 -1.545 1 82.56 178 SER A O 1
ATOM 1358 N N . GLU A 1 179 ? -29.625 -33.156 -2.615 1 86 179 GLU A N 1
ATOM 1359 C CA . GLU A 1 179 ? -30.781 -33.812 -3.205 1 86 179 GLU A CA 1
ATOM 1360 C C . GLU A 1 179 ? -30.5 -34.25 -4.637 1 86 179 GLU A C 1
ATOM 1362 O O . GLU A 1 179 ? -31.328 -34.938 -5.262 1 86 179 GLU A O 1
ATOM 1367 N N . MET A 1 180 ? -29.344 -34.062 -5.102 1 88.69 180 MET A N 1
ATOM 1368 C CA . MET A 1 180 ? -29 -34.375 -6.488 1 88.69 180 MET A CA 1
ATOM 1369 C C . MET A 1 180 ? -28.719 -35.844 -6.652 1 88.69 180 MET A C 1
ATOM 1371 O O . MET A 1 180 ? -28.172 -36.5 -5.75 1 88.69 180 MET A O 1
ATOM 1375 N N . GLU A 1 181 ? -29.094 -36.25 -7.742 1 90.62 181 GLU A N 1
ATOM 1376 C CA . GLU A 1 181 ? -28.688 -37.625 -8.102 1 90.62 181 GLU A CA 1
ATOM 1377 C C . GLU A 1 181 ? -27.188 -37.719 -8.297 1 90.62 181 GLU A C 1
ATOM 1379 O O . GLU A 1 181 ? -26.531 -36.719 -8.633 1 90.62 181 GLU A O 1
ATOM 1384 N N . PRO A 1 182 ? -26.672 -38.844 -8.164 1 91.12 182 PRO A N 1
ATOM 1385 C CA . PRO A 1 182 ? -25.219 -39.031 -8.172 1 91.12 182 PRO A CA 1
ATOM 1386 C C . PRO A 1 182 ? -24.547 -38.469 -9.43 1 91.12 182 PRO A C 1
ATOM 1388 O O . PRO A 1 182 ? -23.531 -37.812 -9.344 1 91.12 182 PRO A O 1
ATOM 1391 N N . PRO A 1 183 ? -25.141 -38.719 -10.648 1 92.56 183 PRO A N 1
ATOM 1392 C CA . PRO A 1 183 ? -24.484 -38.156 -11.836 1 92.56 183 PRO A CA 1
ATOM 1393 C C . PRO A 1 183 ? -24.484 -36.625 -11.844 1 92.56 183 PRO A C 1
ATOM 1395 O O . PRO A 1 183 ? -23.516 -36 -12.312 1 92.56 183 PRO A O 1
ATOM 1398 N N . HIS A 1 184 ? -25.547 -36.062 -11.32 1 93.06 184 HIS A N 1
ATOM 1399 C CA . HIS A 1 184 ? -25.656 -34.625 -11.25 1 93.06 184 HIS A CA 1
ATOM 1400 C C . HIS A 1 184 ? -24.719 -34.031 -10.195 1 93.06 184 HIS A C 1
ATOM 1402 O O . HIS A 1 184 ? -24.141 -32.969 -10.391 1 93.06 184 HIS A O 1
ATOM 1408 N N . LYS A 1 185 ? -24.562 -34.781 -9.109 1 93.12 185 LYS A N 1
ATOM 1409 C CA . LYS A 1 185 ? -23.609 -34.375 -8.078 1 93.12 185 LYS A CA 1
ATOM 1410 C C . LYS A 1 185 ? -22.188 -34.406 -8.617 1 93.12 185 LYS A C 1
ATOM 1412 O O . LYS A 1 185 ? -21.391 -33.531 -8.281 1 93.12 185 LYS A O 1
ATOM 1417 N N . ALA A 1 186 ? -21.969 -35.406 -9.398 1 94.62 186 ALA A N 1
ATOM 1418 C CA . ALA A 1 186 ? -20.625 -35.531 -9.984 1 94.62 186 ALA A CA 1
ATOM 1419 C C . ALA A 1 186 ? -20.328 -34.375 -10.914 1 94.62 186 ALA A C 1
ATOM 1421 O O . ALA A 1 186 ? -19.219 -33.812 -10.891 1 94.62 186 ALA A O 1
ATOM 1422 N N . PHE A 1 187 ? -21.281 -33.969 -11.734 1 95.31 187 PHE A N 1
ATOM 1423 C CA . PHE A 1 187 ? -21.078 -32.875 -12.656 1 95.31 187 PHE A CA 1
ATOM 1424 C C . PHE A 1 187 ? -20.875 -31.562 -11.891 1 95.31 187 PHE A C 1
ATOM 1426 O O . PHE A 1 187 ? -19.922 -30.844 -12.156 1 95.31 187 PHE A O 1
ATOM 1433 N N . ALA A 1 188 ? -21.734 -31.297 -10.945 1 95 188 ALA A N 1
ATOM 1434 C CA . ALA A 1 188 ? -21.688 -30.062 -10.188 1 95 188 ALA A CA 1
ATOM 1435 C C . ALA A 1 188 ? -20.391 -29.953 -9.383 1 95 188 ALA A C 1
ATOM 1437 O O . ALA A 1 188 ? -19.719 -28.906 -9.398 1 95 188 ALA A O 1
ATOM 1438 N N . GLY A 1 189 ? -20.062 -31.016 -8.688 1 95.31 189 GLY A N 1
ATOM 1439 C CA . GLY A 1 189 ? -18.828 -31.047 -7.91 1 95.31 189 GLY A CA 1
ATOM 1440 C C . GLY A 1 189 ? -17.578 -30.891 -8.766 1 95.31 189 GLY A C 1
ATOM 1441 O O . GLY A 1 189 ? -16.672 -30.156 -8.398 1 95.31 189 GLY A O 1
ATOM 1442 N N . CYS A 1 190 ? -17.578 -31.547 -9.883 1 97.06 190 CYS A N 1
ATOM 1443 C CA . CYS A 1 190 ? -16.453 -31.484 -10.805 1 97.06 190 CYS A CA 1
ATOM 1444 C C . CYS A 1 190 ? -16.281 -30.062 -11.344 1 97.06 190 CYS A C 1
ATOM 1446 O O . CYS A 1 190 ? -15.164 -29.562 -11.414 1 97.06 190 CYS A O 1
ATOM 1448 N N . LEU A 1 191 ? -17.359 -29.438 -11.68 1 97.06 191 LEU A N 1
ATOM 1449 C CA . LEU A 1 191 ? -17.312 -28.094 -12.25 1 97.06 191 LEU A CA 1
ATOM 1450 C C . LEU A 1 191 ? -16.734 -27.094 -11.258 1 97.06 191 LEU A C 1
ATOM 1452 O O . LEU A 1 191 ? -15.844 -26.312 -11.609 1 97.06 191 LEU A O 1
ATOM 1456 N N . VAL A 1 192 ? -17.188 -27.172 -10.062 1 97.25 192 VAL A N 1
ATOM 1457 C CA . VAL A 1 192 ? -16.75 -26.25 -9.023 1 97.25 192 VAL A CA 1
ATOM 1458 C C . VAL A 1 192 ? -15.266 -26.484 -8.727 1 97.25 192 VAL A C 1
ATOM 1460 O O . VAL A 1 192 ? -14.484 -25.531 -8.648 1 97.25 192 VAL A O 1
ATOM 1463 N N . LEU A 1 193 ? -14.891 -27.719 -8.625 1 97.69 193 LEU A N 1
ATOM 1464 C CA . LEU A 1 193 ? -13.5 -28.062 -8.328 1 97.69 193 LEU A CA 1
ATOM 1465 C C . LEU A 1 193 ? -12.586 -27.688 -9.492 1 97.69 193 LEU A C 1
ATOM 1467 O O . LEU A 1 193 ? -11.469 -27.203 -9.273 1 97.69 193 LEU A O 1
ATOM 1471 N N . ALA A 1 194 ? -13.062 -27.906 -10.68 1 98.31 194 ALA A N 1
ATOM 1472 C CA . ALA A 1 194 ? -12.305 -27.578 -11.883 1 98.31 194 ALA A CA 1
ATOM 1473 C C . ALA A 1 194 ? -12 -26.094 -11.961 1 98.31 194 ALA A C 1
ATOM 1475 O O . ALA A 1 194 ? -10.906 -25.688 -12.367 1 98.31 194 ALA A O 1
ATOM 1476 N N . VAL A 1 195 ? -12.938 -25.297 -11.57 1 98.44 195 VAL A N 1
ATOM 1477 C CA . VAL A 1 195 ? -12.758 -23.844 -11.57 1 98.44 195 VAL A CA 1
ATOM 1478 C C . VAL A 1 195 ? -11.672 -23.469 -10.57 1 98.44 195 VAL A C 1
ATOM 1480 O O . VAL A 1 195 ? -10.789 -22.656 -10.883 1 98.44 195 VAL A O 1
ATOM 1483 N N . ALA A 1 196 ? -11.719 -24.047 -9.414 1 98.19 196 ALA A N 1
ATOM 1484 C CA . ALA A 1 196 ? -10.727 -23.734 -8.383 1 98.19 196 ALA A CA 1
ATOM 1485 C C . ALA A 1 196 ? -9.32 -24.109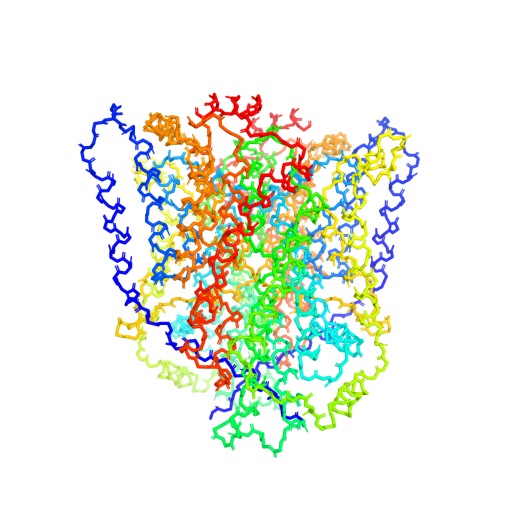 -8.852 1 98.19 196 ALA A C 1
ATOM 1487 O O . ALA A 1 196 ? -8.383 -23.312 -8.719 1 98.19 196 ALA A O 1
ATOM 1488 N N . TYR A 1 197 ? -9.203 -25.312 -9.398 1 98.38 197 TYR A N 1
ATOM 1489 C CA . TYR A 1 197 ? -7.898 -25.781 -9.859 1 98.38 197 TYR A CA 1
ATOM 1490 C C . TYR A 1 197 ? -7.398 -24.938 -11.031 1 98.38 197 TYR A C 1
ATOM 1492 O O . TYR A 1 197 ? -6.207 -24.641 -11.117 1 98.38 197 TYR A O 1
ATOM 1500 N N . ALA A 1 198 ? -8.312 -24.578 -11.914 1 98.75 198 ALA A N 1
ATOM 1501 C CA . ALA A 1 198 ? -7.945 -23.766 -13.07 1 98.75 198 ALA A CA 1
ATOM 1502 C C . ALA A 1 198 ? -7.465 -22.375 -12.641 1 98.75 198 ALA A C 1
ATOM 1504 O O . ALA A 1 198 ? -6.562 -21.812 -13.258 1 98.75 198 ALA A O 1
ATOM 1505 N N . ALA A 1 199 ? -8.078 -21.828 -11.633 1 98.5 199 ALA A N 1
ATOM 1506 C CA . ALA A 1 199 ? -7.648 -20.531 -11.102 1 98.5 199 ALA A CA 1
ATOM 1507 C C . ALA A 1 199 ? -6.219 -20.609 -10.57 1 98.5 199 ALA A C 1
ATOM 1509 O O . ALA A 1 199 ? -5.395 -19.734 -10.867 1 98.5 199 ALA A O 1
ATOM 1510 N N . GLY A 1 200 ? -5.898 -21.625 -9.867 1 97.75 200 GLY A N 1
ATOM 1511 C CA . GLY A 1 200 ? -4.57 -21.797 -9.305 1 97.75 200 GLY A CA 1
ATOM 1512 C C . GLY A 1 200 ? -3.496 -21.984 -10.359 1 97.75 200 GLY A C 1
ATOM 1513 O O . GLY A 1 200 ? -2.461 -21.312 -10.328 1 97.75 200 GLY A O 1
ATOM 1514 N N . VAL A 1 201 ? -3.785 -22.828 -11.266 1 98.19 201 VAL A N 1
ATOM 1515 C CA . VAL A 1 201 ? -2.814 -23.172 -12.305 1 98.19 201 VAL A CA 1
ATOM 1516 C C . VAL A 1 201 ? -2.68 -22 -13.281 1 98.19 201 VAL A C 1
ATOM 1518 O O . VAL A 1 201 ? -1.584 -21.719 -13.766 1 98.19 201 VAL A O 1
ATOM 1521 N N . GLY A 1 202 ? -3.791 -21.391 -13.57 1 98.38 202 GLY A N 1
ATOM 1522 C CA . GLY A 1 202 ? -3.781 -20.266 -14.5 1 98.38 202 GLY A CA 1
ATOM 1523 C C . GLY A 1 202 ? -2.816 -19.172 -14.094 1 98.38 202 GLY A C 1
ATOM 1524 O O . GLY A 1 202 ? -2.156 -18.578 -14.945 1 98.38 202 GLY A O 1
ATOM 1525 N N . GLY A 1 203 ? -2.73 -18.922 -12.859 1 97.94 203 GLY A N 1
ATOM 1526 C CA . GLY A 1 203 ? -1.872 -17.859 -12.336 1 97.94 203 GLY A CA 1
ATOM 1527 C C . GLY A 1 203 ? -0.405 -18.078 -12.664 1 97.94 203 GLY A C 1
ATOM 1528 O O . GLY A 1 203 ? 0.38 -17.125 -12.664 1 97.94 203 GLY A O 1
ATOM 1529 N N . ILE A 1 204 ? -0.004 -19.297 -12.977 1 98.31 204 ILE A N 1
ATOM 1530 C CA . ILE A 1 204 ? 1.388 -19.609 -13.273 1 98.31 204 ILE A CA 1
ATOM 1531 C C . ILE A 1 204 ? 1.756 -19.062 -14.656 1 98.31 204 ILE A C 1
ATOM 1533 O O . ILE A 1 204 ? 2.936 -18.859 -14.953 1 98.31 204 ILE A O 1
ATOM 1537 N N . GLY A 1 205 ? 0.803 -18.75 -15.453 1 98.25 205 GLY A N 1
ATOM 1538 C CA . GLY A 1 205 ? 0.988 -18.469 -16.859 1 98.25 205 GLY A CA 1
ATOM 1539 C C . GLY A 1 205 ? 1.702 -17.156 -17.125 1 98.25 205 GLY A C 1
ATOM 1540 O O . GLY A 1 205 ? 2.414 -17.016 -18.125 1 98.25 205 GLY A O 1
ATOM 1541 N N . THR A 1 206 ? 1.478 -16.188 -16.266 1 97 206 THR A N 1
ATOM 1542 C CA . THR A 1 206 ? 2.121 -14.891 -16.422 1 97 206 THR A CA 1
ATOM 1543 C C . THR A 1 206 ? 2.824 -14.477 -15.133 1 97 206 THR A C 1
ATOM 1545 O O . THR A 1 206 ? 2.572 -15.047 -14.07 1 97 206 THR A O 1
ATOM 1548 N N . LEU A 1 207 ? 3.684 -13.523 -15.32 1 95.38 207 LEU A N 1
ATOM 1549 C CA . LEU A 1 207 ? 4.484 -13.07 -14.188 1 95.38 207 LEU A CA 1
ATOM 1550 C C . LEU A 1 207 ? 3.6 -12.5 -13.086 1 95.38 207 LEU A C 1
ATOM 1552 O O . LEU A 1 207 ? 3.902 -12.656 -11.898 1 95.38 207 LEU A O 1
ATOM 1556 N N . ILE A 1 208 ? 2.48 -11.859 -13.422 1 95 208 ILE A N 1
ATOM 1557 C CA . ILE A 1 208 ? 1.666 -11.148 -12.445 1 95 208 ILE A CA 1
ATOM 1558 C C . ILE A 1 208 ? 0.511 -12.039 -11.984 1 95 208 ILE A C 1
ATOM 1560 O O . ILE A 1 208 ? -0.303 -11.625 -11.156 1 95 208 ILE A O 1
ATOM 1564 N N . GLY A 1 209 ? 0.427 -13.242 -12.516 1 96.19 209 GLY A N 1
ATOM 1565 C CA . GLY A 1 209 ? -0.729 -14.086 -12.25 1 96.19 209 GLY A CA 1
ATOM 1566 C C . GLY A 1 209 ? -0.764 -14.633 -10.836 1 96.19 209 GLY A C 1
ATOM 1567 O O . GLY A 1 209 ? -1.838 -14.906 -10.297 1 96.19 209 GLY A O 1
ATOM 1568 N N . THR A 1 210 ? 0.358 -14.875 -10.32 1 95.69 210 THR A N 1
ATOM 1569 C CA . THR A 1 210 ? 0.47 -15.312 -8.938 1 95.69 210 THR A CA 1
ATOM 1570 C C . THR A 1 210 ? 1.692 -14.68 -8.273 1 95.69 210 THR A C 1
ATOM 1572 O O . THR A 1 210 ? 2.734 -14.516 -8.906 1 95.69 210 THR A O 1
ATOM 1575 N N . PRO A 1 211 ? 1.56 -14.289 -7.043 1 95.5 211 PRO A N 1
ATOM 1576 C CA . PRO A 1 211 ? 2.645 -13.594 -6.352 1 95.5 211 PRO A CA 1
ATOM 1577 C C . PRO A 1 211 ? 3.941 -14.398 -6.324 1 95.5 211 PRO A C 1
ATOM 1579 O O . PRO A 1 211 ? 5.031 -13.82 -6.379 1 95.5 211 PRO A O 1
ATOM 1582 N N . ALA A 1 212 ? 3.889 -15.672 -6.316 1 96.69 212 ALA A N 1
ATOM 1583 C CA . ALA A 1 212 ? 5.082 -16.516 -6.266 1 96.69 212 ALA A CA 1
ATOM 1584 C C . ALA A 1 212 ? 5.988 -16.25 -7.465 1 96.69 212 ALA A C 1
ATOM 1586 O O . ALA A 1 212 ? 7.215 -16.25 -7.336 1 96.69 212 ALA A O 1
ATOM 1587 N N . ASN A 1 213 ? 5.414 -16 -8.625 1 97.38 213 ASN A N 1
ATOM 1588 C CA . ASN A 1 213 ? 6.188 -15.68 -9.82 1 97.38 213 ASN A CA 1
ATOM 1589 C C . ASN A 1 213 ? 6.961 -14.375 -9.656 1 97.38 213 ASN A C 1
ATOM 1591 O O . ASN A 1 213 ? 8.141 -14.305 -10 1 97.38 213 ASN A O 1
ATOM 1595 N N . GLY A 1 214 ? 6.254 -13.438 -9.156 1 95.06 214 GLY A N 1
ATOM 1596 C CA . GLY A 1 214 ? 6.867 -12.141 -8.938 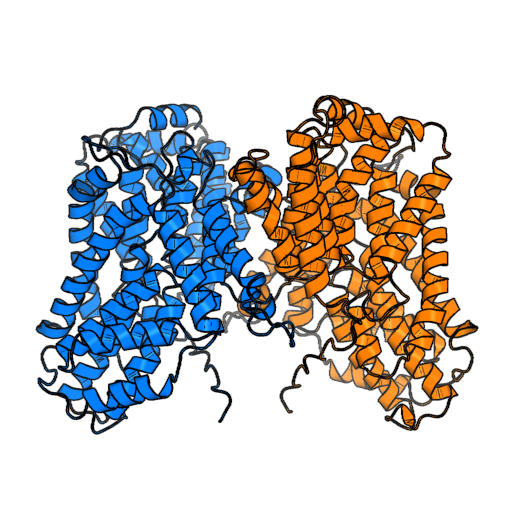1 95.06 214 GLY A CA 1
ATOM 1597 C C . GLY A 1 214 ? 7.977 -12.172 -7.902 1 95.06 214 GLY A C 1
ATOM 1598 O O . GLY A 1 214 ? 8.984 -11.477 -8.047 1 95.06 214 GLY A O 1
ATOM 1599 N N . ILE A 1 215 ? 7.773 -12.945 -6.883 1 95.62 215 ILE A N 1
ATOM 1600 C CA . ILE A 1 215 ? 8.773 -13.078 -5.828 1 95.62 215 ILE A CA 1
ATOM 1601 C C . ILE A 1 215 ? 10.062 -13.641 -6.406 1 95.62 215 ILE A C 1
ATOM 1603 O O . ILE A 1 215 ? 11.156 -13.156 -6.094 1 95.62 215 ILE A O 1
ATOM 1607 N N . LEU A 1 216 ? 9.922 -14.625 -7.246 1 97.06 216 LEU A N 1
ATOM 1608 C CA . LEU A 1 216 ? 11.094 -15.164 -7.93 1 97.06 216 LEU A CA 1
ATOM 1609 C C . LEU A 1 216 ? 11.805 -14.078 -8.734 1 97.06 216 LEU A C 1
ATOM 1611 O O . LEU A 1 216 ? 13.016 -13.898 -8.609 1 97.06 216 LEU A O 1
ATOM 1615 N N . SER A 1 217 ? 11.047 -13.391 -9.508 1 95.5 217 SER A N 1
ATOM 1616 C CA . SER A 1 217 ? 11.617 -12.359 -10.367 1 95.5 217 SER A CA 1
ATOM 1617 C C . SER A 1 217 ? 12.32 -11.281 -9.547 1 95.5 217 SER A C 1
ATOM 1619 O O . SER A 1 217 ? 13.445 -10.898 -9.859 1 95.5 217 SER A O 1
ATOM 1621 N N . ALA A 1 218 ? 11.711 -10.836 -8.516 1 93.38 218 ALA A N 1
ATOM 1622 C CA . ALA A 1 218 ? 12.25 -9.766 -7.68 1 93.38 218 ALA A CA 1
ATOM 1623 C C . ALA A 1 218 ? 13.516 -10.227 -6.949 1 93.38 218 ALA A C 1
ATOM 1625 O O . ALA A 1 218 ? 14.516 -9.508 -6.926 1 93.38 218 ALA A O 1
ATOM 1626 N N . GLN A 1 219 ? 13.453 -11.352 -6.395 1 93.62 219 GLN A N 1
ATOM 1627 C CA . GLN A 1 219 ? 14.57 -11.805 -5.578 1 93.62 219 GLN A CA 1
ATOM 1628 C C . GLN A 1 219 ? 15.734 -12.266 -6.449 1 93.62 219 GLN A C 1
ATOM 1630 O O . GLN A 1 219 ? 16.906 -12.125 -6.062 1 93.62 219 GLN A O 1
ATOM 1635 N N . MET A 1 220 ? 15.438 -12.781 -7.648 1 94.5 220 MET A N 1
ATOM 1636 C CA . MET A 1 220 ? 16.5 -13.078 -8.594 1 94.5 220 MET A CA 1
ATOM 1637 C C . MET A 1 220 ? 17.312 -11.828 -8.922 1 94.5 220 MET A C 1
ATOM 1639 O O . MET A 1 220 ? 18.547 -11.859 -8.922 1 94.5 220 MET A O 1
ATOM 1643 N N . ALA A 1 221 ? 16.641 -10.82 -9.156 1 91 221 ALA A N 1
ATOM 1644 C CA . ALA A 1 221 ? 17.281 -9.562 -9.508 1 91 221 ALA A CA 1
ATOM 1645 C C . ALA A 1 221 ? 18.047 -8.992 -8.32 1 91 221 ALA A C 1
ATOM 1647 O O . ALA A 1 221 ? 19.109 -8.375 -8.484 1 91 221 ALA A O 1
ATOM 1648 N N . LEU A 1 222 ? 17.547 -9.188 -7.18 1 90.31 222 LEU A N 1
ATOM 1649 C CA . LEU A 1 222 ? 18.172 -8.656 -5.973 1 90.31 222 LEU A CA 1
ATOM 1650 C C . LEU A 1 222 ? 19.422 -9.445 -5.629 1 90.31 222 LEU A C 1
ATOM 1652 O O . LEU A 1 222 ? 20.469 -8.859 -5.332 1 90.31 222 LEU A O 1
ATOM 1656 N N . ILE A 1 223 ? 19.312 -10.75 -5.668 1 91.38 223 ILE A N 1
ATOM 1657 C CA . ILE A 1 223 ? 20.406 -11.625 -5.25 1 91.38 223 ILE A CA 1
ATOM 1658 C C . ILE A 1 223 ? 21.469 -11.664 -6.336 1 91.38 223 ILE A C 1
ATOM 1660 O O . ILE A 1 223 ? 22.672 -11.688 -6.031 1 91.38 223 ILE A O 1
ATOM 1664 N N . PHE A 1 224 ? 21 -11.609 -7.602 1 93.06 224 PHE A N 1
ATOM 1665 C CA . PHE A 1 224 ? 21.906 -11.648 -8.75 1 93.06 224 PHE A CA 1
ATOM 1666 C C . PHE A 1 224 ? 21.672 -10.445 -9.656 1 93.06 224 PHE A C 1
ATOM 1668 O O . PHE A 1 224 ? 21.109 -10.594 -10.75 1 93.06 224 PHE A O 1
ATOM 1675 N N . PRO A 1 225 ? 22.219 -9.352 -9.344 1 88.5 225 PRO A N 1
ATOM 1676 C CA . PRO A 1 225 ? 21.938 -8.117 -10.078 1 88.5 225 PRO A CA 1
ATOM 1677 C C . PRO A 1 225 ? 22.422 -8.172 -11.523 1 88.5 225 PRO A C 1
ATOM 1679 O O . PRO A 1 225 ? 21.906 -7.453 -12.383 1 88.5 225 PRO A O 1
ATOM 1682 N N . GLU A 1 226 ? 23.391 -8.984 -11.836 1 90.56 226 GLU A N 1
ATOM 1683 C CA . GLU A 1 226 ? 23.938 -9.055 -13.18 1 90.56 226 GLU A CA 1
ATOM 1684 C C . GLU A 1 226 ? 23.203 -10.094 -14.031 1 90.56 226 GLU A C 1
ATOM 1686 O O . GLU A 1 226 ? 23.484 -10.234 -15.219 1 90.56 226 GLU A O 1
ATOM 1691 N N . SER A 1 227 ? 22.219 -10.758 -13.406 1 92.19 227 SER A N 1
ATOM 1692 C CA . SER A 1 227 ? 21.438 -11.719 -14.172 1 92.19 227 SER A CA 1
ATOM 1693 C C . SER A 1 227 ? 20.5 -11.008 -15.148 1 92.19 227 SER A C 1
ATOM 1695 O O . SER A 1 227 ? 20.172 -9.836 -14.961 1 92.19 227 SER A O 1
ATOM 1697 N N . THR A 1 228 ? 20.188 -11.711 -16.203 1 88.5 228 THR A N 1
ATOM 1698 C CA . THR A 1 228 ? 19.188 -11.18 -17.125 1 88.5 228 THR A CA 1
ATOM 1699 C C . THR A 1 228 ? 17.828 -11.117 -16.438 1 88.5 228 THR A C 1
ATOM 1701 O O . THR A 1 228 ? 17.328 -12.133 -15.93 1 88.5 228 THR A O 1
ATOM 1704 N N . PRO A 1 229 ? 17.266 -9.977 -16.438 1 88.62 229 PRO A N 1
ATOM 1705 C CA . PRO A 1 229 ? 15.938 -9.867 -15.805 1 88.62 229 PRO A CA 1
ATOM 1706 C C . PRO A 1 229 ? 14.891 -10.734 -16.484 1 88.62 229 PRO A C 1
ATOM 1708 O O . PRO A 1 229 ? 14.891 -10.867 -17.719 1 88.62 229 PRO A O 1
ATOM 1711 N N . ILE A 1 230 ? 14.047 -11.289 -15.672 1 93.44 230 ILE A N 1
ATOM 1712 C CA . ILE A 1 230 ? 12.938 -12.078 -16.203 1 93.44 230 ILE A CA 1
ATOM 1713 C C . ILE A 1 230 ? 11.836 -11.148 -16.703 1 93.44 230 ILE A C 1
ATOM 1715 O O . ILE A 1 230 ? 11.125 -10.539 -15.898 1 93.44 230 ILE A O 1
ATOM 1719 N N . ASP A 1 231 ? 11.688 -11.078 -17.953 1 90.75 231 ASP A N 1
ATOM 1720 C CA . ASP A 1 231 ? 10.648 -10.188 -18.469 1 90.75 231 ASP A CA 1
ATOM 1721 C C . ASP A 1 231 ? 9.336 -10.938 -18.672 1 90.75 231 ASP A C 1
ATOM 1723 O O . ASP A 1 231 ? 9.312 -12.172 -18.656 1 90.75 231 ASP A O 1
ATOM 1727 N N . PHE A 1 232 ? 8.328 -10.227 -18.906 1 93.56 232 PHE A N 1
ATOM 1728 C CA . PHE A 1 232 ? 6.961 -10.719 -18.953 1 93.56 232 PHE A CA 1
ATOM 1729 C C . PHE A 1 232 ? 6.793 -11.742 -20.078 1 93.56 232 PHE A C 1
ATOM 1731 O O . PHE A 1 232 ? 6.246 -12.828 -19.859 1 93.56 232 PHE A O 1
ATOM 1738 N N . PHE A 1 233 ? 7.238 -11.461 -21.219 1 92.81 233 PHE A N 1
ATOM 1739 C CA . PHE A 1 233 ? 7.062 -12.328 -22.375 1 92.81 233 PHE A CA 1
ATOM 1740 C C . PHE A 1 233 ? 7.875 -13.609 -22.219 1 92.81 233 PHE A C 1
ATOM 1742 O O . PHE A 1 233 ? 7.406 -14.695 -22.562 1 92.81 233 PHE A O 1
ATOM 1749 N N . THR A 1 234 ? 9.094 -13.461 -21.781 1 93.94 234 THR A N 1
ATOM 1750 C CA . THR A 1 234 ? 9.93 -14.633 -21.562 1 93.94 234 THR A CA 1
ATOM 1751 C C . THR A 1 234 ? 9.258 -15.602 -20.594 1 93.94 234 THR A C 1
ATOM 1753 O O . THR A 1 234 ? 9.273 -16.812 -20.812 1 93.94 234 THR A O 1
ATOM 1756 N N . TRP A 1 235 ? 8.688 -15.078 -19.547 1 96.94 235 TRP A N 1
ATOM 1757 C CA . TRP A 1 235 ? 7.949 -15.93 -18.609 1 96.94 235 TRP A CA 1
ATOM 1758 C C . TRP A 1 235 ? 6.801 -16.641 -19.328 1 96.94 235 TRP A C 1
ATOM 1760 O O . TRP A 1 235 ? 6.566 -17.828 -19.109 1 96.94 235 TRP A O 1
ATOM 1770 N N . MET A 1 236 ? 6.125 -15.953 -20.141 1 96.75 236 MET A N 1
ATOM 1771 C CA . MET A 1 236 ? 4.965 -16.5 -20.828 1 96.75 236 MET A CA 1
ATOM 1772 C C . MET A 1 236 ? 5.375 -17.656 -21.75 1 96.75 236 MET A C 1
ATOM 1774 O O . MET A 1 236 ? 4.609 -18.594 -21.953 1 96.75 236 MET A O 1
ATOM 1778 N N . GLU A 1 237 ? 6.531 -17.562 -22.328 1 95.75 237 GLU A N 1
ATOM 1779 C CA . GLU A 1 237 ? 7.027 -18.609 -23.219 1 95.75 237 GLU A CA 1
ATOM 1780 C C . GLU A 1 237 ? 7.07 -19.953 -22.5 1 95.75 237 GLU A C 1
ATOM 1782 O O . GLU A 1 237 ? 6.887 -21 -23.141 1 95.75 237 GLU A O 1
ATOM 1787 N N . PHE A 1 238 ? 7.297 -19.906 -21.25 1 96.56 238 PHE A N 1
ATOM 1788 C CA . PHE A 1 238 ? 7.25 -21.109 -20.422 1 96.56 238 PHE A CA 1
ATOM 1789 C C . PHE A 1 238 ? 5.867 -21.281 -19.797 1 96.56 238 PHE A C 1
ATOM 1791 O O . PHE A 1 238 ? 5.273 -22.359 -19.891 1 96.56 238 PHE A O 1
ATOM 1798 N N . GLY A 1 239 ? 5.383 -20.219 -19.172 1 98.12 239 GLY A N 1
ATOM 1799 C CA . GLY A 1 239 ? 4.203 -20.266 -18.312 1 98.12 239 GLY A CA 1
ATOM 1800 C C . GLY A 1 239 ? 2.947 -20.688 -19.062 1 98.12 239 GLY A C 1
ATOM 1801 O O . GLY A 1 239 ? 2.193 -21.531 -18.578 1 98.12 239 GLY A O 1
ATOM 1802 N N . VAL A 1 240 ? 2.709 -20.125 -20.188 1 98.38 240 VAL A N 1
ATOM 1803 C CA . VAL A 1 240 ? 1.477 -20.359 -20.938 1 98.38 240 VAL A CA 1
ATOM 1804 C C . VAL A 1 240 ? 1.428 -21.828 -21.391 1 98.38 240 VAL A C 1
ATOM 1806 O O . VAL A 1 240 ? 0.433 -22.516 -21.156 1 98.38 240 VAL A O 1
ATOM 1809 N N . PRO A 1 241 ? 2.48 -22.344 -22.031 1 98.56 241 PRO A N 1
ATOM 1810 C CA . PRO A 1 241 ? 2.453 -23.766 -22.391 1 98.56 241 PRO A CA 1
ATOM 1811 C C . PRO A 1 241 ? 2.256 -24.672 -21.172 1 98.56 241 PRO A C 1
ATOM 1813 O O . PRO A 1 241 ? 1.56 -25.688 -21.266 1 98.56 241 PRO A O 1
ATOM 1816 N N . PHE A 1 242 ? 2.887 -24.359 -20.094 1 98.62 242 PHE A N 1
ATOM 1817 C CA . PHE A 1 242 ? 2.734 -25.156 -18.891 1 98.62 242 PHE A CA 1
ATOM 1818 C C . PHE A 1 242 ? 1.274 -25.203 -18.453 1 98.62 242 PHE A C 1
ATOM 1820 O O . PHE A 1 242 ? 0.754 -26.266 -18.109 1 98.62 242 PHE A O 1
ATOM 1827 N N . VAL A 1 243 ? 0.638 -24.016 -18.422 1 98.81 243 VAL A N 1
ATOM 1828 C CA . VAL A 1 243 ? -0.759 -23.906 -18.016 1 98.81 243 VAL A CA 1
ATOM 1829 C C . VAL A 1 243 ? -1.639 -24.719 -18.953 1 98.81 243 VAL A C 1
ATOM 1831 O O . VAL A 1 243 ? -2.555 -25.422 -18.516 1 98.81 243 VAL A O 1
ATOM 1834 N N . ILE A 1 244 ? -1.36 -24.641 -20.25 1 98.75 244 ILE A N 1
ATOM 1835 C CA . ILE A 1 244 ? -2.148 -25.375 -21.234 1 98.75 244 ILE A CA 1
ATOM 1836 C C . ILE A 1 244 ? -2.062 -26.875 -20.953 1 98.75 244 ILE A C 1
ATOM 1838 O O . ILE A 1 244 ? -3.086 -27.562 -20.906 1 98.75 244 ILE A O 1
ATOM 1842 N N . VAL A 1 245 ? -0.881 -27.344 -20.734 1 98.75 245 VAL A N 1
ATOM 1843 C CA . VAL A 1 245 ? -0.672 -28.766 -20.484 1 98.75 245 VAL A CA 1
ATOM 1844 C C . VAL A 1 245 ? -1.357 -29.172 -19.188 1 98.75 245 VAL A C 1
ATOM 1846 O O . VAL A 1 245 ? -2.051 -30.203 -19.125 1 98.75 245 VAL A O 1
ATOM 1849 N N . MET A 1 246 ? -1.192 -28.422 -18.172 1 98.81 246 MET A N 1
ATOM 1850 C CA . MET A 1 246 ? -1.766 -28.75 -16.859 1 98.81 246 MET A CA 1
ATOM 1851 C C . MET A 1 246 ? -3.289 -28.719 -16.922 1 98.81 246 MET A C 1
ATOM 1853 O O . MET A 1 246 ? -3.951 -29.562 -16.312 1 98.81 246 MET A O 1
ATOM 1857 N N . ILE A 1 247 ? -3.865 -27.672 -17.578 1 98.75 247 ILE A N 1
ATOM 1858 C CA . ILE A 1 247 ? -5.316 -27.578 -17.688 1 98.75 247 ILE A CA 1
ATOM 1859 C C . ILE A 1 247 ? -5.863 -28.828 -18.375 1 98.75 247 ILE A C 1
ATOM 1861 O O . ILE A 1 247 ? -6.871 -29.406 -17.922 1 98.75 247 ILE A O 1
ATOM 1865 N N . LEU A 1 248 ? -5.227 -29.281 -19.422 1 98.69 248 LEU A N 1
ATOM 1866 C CA . LEU A 1 248 ? -5.672 -30.469 -20.141 1 98.69 248 LEU A CA 1
ATOM 1867 C C . LEU A 1 248 ? -5.586 -31.703 -19.234 1 98.69 248 LEU A C 1
ATOM 1869 O O . LEU A 1 248 ? -6.504 -32.531 -19.219 1 98.69 248 LEU A O 1
ATOM 1873 N N . ILE A 1 249 ? -4.52 -31.812 -18.531 1 98.62 249 ILE A N 1
ATOM 1874 C CA . ILE A 1 249 ? -4.324 -32.969 -17.656 1 98.62 249 ILE A CA 1
ATOM 1875 C C . ILE A 1 249 ? -5.359 -32.969 -16.547 1 98.62 249 ILE A C 1
ATOM 1877 O O . ILE A 1 249 ? -5.953 -34 -16.219 1 98.62 249 ILE A O 1
ATOM 1881 N N . ILE A 1 250 ? -5.555 -31.797 -15.898 1 98.62 250 ILE A N 1
ATOM 1882 C CA . ILE A 1 250 ? -6.523 -31.688 -14.812 1 98.62 250 ILE A CA 1
ATOM 1883 C C . ILE A 1 250 ? -7.922 -32 -15.336 1 98.62 250 ILE A C 1
ATOM 1885 O O . ILE A 1 250 ? -8.688 -32.719 -14.68 1 98.62 250 ILE A O 1
ATOM 1889 N N . TRP A 1 251 ? -8.234 -31.453 -16.5 1 98.38 251 TRP A N 1
ATOM 1890 C CA . TRP A 1 251 ? -9.531 -31.688 -17.125 1 98.38 251 TRP A CA 1
ATOM 1891 C C . TRP A 1 251 ? -9.766 -33.188 -17.359 1 98.38 251 TRP A C 1
ATOM 1893 O O . TRP A 1 251 ? -10.82 -33.719 -17 1 98.38 251 TRP A O 1
ATOM 1903 N N . LEU A 1 252 ? -8.797 -33.875 -17.938 1 98.12 252 LEU A N 1
ATOM 1904 C CA . LEU A 1 252 ? -8.922 -35.281 -18.219 1 98.12 252 LEU A CA 1
ATOM 1905 C C . LEU A 1 252 ? -9.031 -36.094 -16.922 1 98.12 252 LEU A C 1
ATOM 1907 O O . LEU A 1 252 ? -9.852 -37 -16.812 1 98.12 252 LEU A O 1
ATOM 1911 N N . TRP A 1 253 ? -8.234 -35.75 -15.969 1 97.81 253 TRP A N 1
ATOM 1912 C CA . TRP A 1 253 ? -8.234 -36.469 -14.695 1 97.81 253 TRP A CA 1
ATOM 1913 C C . TRP A 1 253 ? -9.562 -36.281 -13.977 1 97.81 253 TRP A C 1
ATOM 1915 O O . TRP A 1 253 ? -10.133 -37.25 -13.477 1 97.81 253 TRP A O 1
ATOM 1925 N N . LEU A 1 254 ? -10.086 -35.062 -13.898 1 97.5 254 LEU A N 1
ATOM 1926 C CA . LEU A 1 254 ? -11.32 -34.781 -13.172 1 97.5 254 LEU A CA 1
ATOM 1927 C C . LEU A 1 254 ? -12.516 -35.406 -13.891 1 97.5 254 LEU A C 1
ATOM 1929 O O . LEU A 1 254 ? -13.359 -36.062 -13.266 1 97.5 254 LEU A O 1
ATOM 1933 N N . THR A 1 255 ? -12.625 -35.312 -15.234 1 96.62 255 THR A N 1
ATOM 1934 C CA . THR A 1 255 ? -13.828 -35.688 -15.969 1 96.62 255 THR A CA 1
ATOM 1935 C C . THR A 1 255 ? -13.82 -37.188 -16.297 1 96.62 255 THR A C 1
ATOM 1937 O O . THR A 1 255 ? -14.883 -37.812 -16.406 1 96.62 255 THR A O 1
ATOM 1940 N N . ARG A 1 256 ? -12.656 -37.781 -16.391 1 96.06 256 ARG A N 1
ATOM 1941 C CA . ARG A 1 256 ? -12.609 -39.188 -16.859 1 96.06 256 ARG A CA 1
ATOM 1942 C C . ARG A 1 256 ? -12.273 -40.125 -15.719 1 96.06 256 ARG A C 1
ATOM 1944 O O . ARG A 1 256 ? -12.469 -41.344 -15.836 1 96.06 256 ARG A O 1
ATOM 1951 N N . VAL A 1 257 ? -11.789 -39.656 -14.641 1 95.56 257 VAL A N 1
ATOM 1952 C CA . VAL A 1 257 ? -11.359 -40.562 -13.594 1 95.56 257 VAL A CA 1
ATOM 1953 C C . VAL A 1 257 ? -12.055 -40.219 -12.281 1 95.56 257 VAL A C 1
ATOM 1955 O O . VAL A 1 257 ? -12.906 -40.969 -11.805 1 95.56 257 VAL A O 1
ATOM 1958 N N . ALA A 1 258 ? -11.852 -39.031 -11.766 1 94.12 258 ALA A N 1
ATOM 1959 C CA . ALA A 1 258 ? -12.359 -38.656 -10.438 1 94.12 258 ALA A CA 1
ATOM 1960 C C . ALA A 1 258 ? -13.883 -38.562 -10.445 1 94.12 258 ALA A C 1
ATOM 1962 O O . ALA A 1 258 ? -14.539 -38.938 -9.484 1 94.12 258 ALA A O 1
ATOM 1963 N N . TYR A 1 259 ? -14.375 -37.875 -11.492 1 94.5 259 TYR A N 1
ATOM 1964 C CA . TYR A 1 259 ? -15.82 -37.688 -11.617 1 94.5 259 TYR A CA 1
ATOM 1965 C C . TYR A 1 259 ? -16.344 -38.344 -12.891 1 94.5 259 TYR A C 1
ATOM 1967 O O . TYR A 1 259 ? -17.062 -37.719 -13.664 1 94.5 259 TYR A O 1
ATOM 1975 N N . LYS A 1 260 ? -16.094 -39.562 -13.039 1 91.44 260 LYS A N 1
ATOM 1976 C CA . LYS A 1 260 ? -16.391 -40.281 -14.273 1 91.44 260 LYS A CA 1
ATOM 1977 C C . LYS A 1 260 ? -17.875 -40.562 -14.406 1 91.44 260 LYS A C 1
ATOM 1979 O O . LYS A 1 260 ? -18.391 -40.781 -15.516 1 91.44 260 LYS A O 1
ATOM 1984 N N . LYS A 1 261 ? -18.703 -40.469 -13.383 1 92.19 261 LYS A N 1
ATOM 1985 C CA . LYS A 1 261 ? -20.109 -40.844 -13.406 1 92.19 261 LYS A CA 1
ATOM 1986 C C . LYS A 1 261 ? -21 -39.688 -13.773 1 92.19 261 LYS A C 1
ATOM 1988 O O . LYS A 1 261 ? -22.219 -39.719 -13.586 1 92.19 261 LYS A O 1
ATOM 1993 N N . MET A 1 262 ? -20.406 -38.625 -14.344 1 92.31 262 MET A N 1
ATOM 1994 C CA . MET A 1 262 ? -21.203 -37.469 -14.727 1 92.31 262 MET A CA 1
ATOM 1995 C C . MET A 1 262 ? -22.062 -37.781 -15.945 1 92.31 262 MET A C 1
ATOM 1997 O O . MET A 1 262 ? -21.766 -38.688 -16.703 1 92.31 262 MET A O 1
ATOM 2001 N N . PRO A 1 263 ? -23.125 -37.031 -16.078 1 91.38 263 PRO A N 1
ATOM 2002 C CA . PRO A 1 263 ? -23.984 -37.281 -17.234 1 91.38 263 PRO A CA 1
ATOM 2003 C C . PRO A 1 263 ? -23.297 -36.969 -18.562 1 91.38 263 PRO A C 1
ATOM 2005 O O . PRO A 1 263 ? -22.328 -36.219 -18.594 1 91.38 263 PRO A O 1
ATOM 2008 N N . ASN A 1 264 ? -23.875 -37.531 -19.578 1 90 264 ASN A N 1
ATOM 2009 C CA . ASN A 1 264 ? -23.297 -37.281 -20.906 1 90 264 ASN A CA 1
ATOM 2010 C C . ASN A 1 264 ? -23.969 -36.125 -21.609 1 90 264 ASN A C 1
ATOM 2012 O O . ASN A 1 264 ? -23.406 -35.562 -22.562 1 90 264 ASN A O 1
ATOM 2016 N N . VAL A 1 265 ? -25.172 -35.844 -21.125 1 88.81 265 VAL A N 1
ATOM 2017 C CA . VAL A 1 265 ? -25.906 -34.75 -21.75 1 88.81 265 VAL A CA 1
ATOM 2018 C C . VAL A 1 265 ? -26.531 -33.875 -20.672 1 88.81 265 VAL A C 1
ATOM 2020 O O . VAL A 1 265 ? -26.969 -34.375 -19.625 1 88.81 265 VAL A O 1
ATOM 2023 N N . LEU A 1 266 ? -26.422 -32.656 -20.859 1 88.38 266 LEU A N 1
ATOM 2024 C CA . LEU A 1 266 ? -27.125 -31.688 -20.031 1 88.38 266 LEU A CA 1
ATOM 2025 C C . LEU A 1 266 ? -28.25 -31.016 -20.797 1 88.38 266 LEU A C 1
ATOM 2027 O O . LEU A 1 266 ? -28.031 -30.406 -21.844 1 88.38 266 LEU A O 1
ATOM 2031 N N . THR A 1 267 ? -29.328 -31.172 -20.188 1 82.38 267 THR A N 1
ATOM 2032 C CA . THR A 1 267 ? -30.484 -30.547 -20.828 1 82.38 267 THR A CA 1
ATOM 2033 C C . THR A 1 267 ? -30.5 -29.047 -20.578 1 82.38 267 THR A C 1
ATOM 2035 O O . THR A 1 267 ? -30.25 -28.594 -19.469 1 82.38 267 THR A O 1
ATOM 2038 N N . ASN A 1 268 ? -30.594 -28.156 -21.578 1 84.12 268 ASN A N 1
ATOM 2039 C CA . ASN A 1 268 ? -30.828 -26.719 -21.5 1 84.12 268 ASN A CA 1
ATOM 2040 C C . ASN A 1 268 ? -29.547 -25.953 -21.188 1 84.12 268 ASN A C 1
ATOM 2042 O O . ASN A 1 268 ? -29.594 -24.844 -20.641 1 84.12 268 ASN A O 1
ATOM 2046 N N . ALA A 1 269 ? -28.406 -26.688 -21.281 1 87.88 269 ALA A N 1
ATOM 2047 C CA . ALA A 1 269 ? -27.125 -26.016 -21 1 87.88 269 ALA A CA 1
ATOM 2048 C C . ALA A 1 269 ? -26.969 -24.781 -21.891 1 87.88 269 ALA A C 1
ATOM 2050 O O . ALA A 1 269 ? -26.531 -23.719 -21.406 1 87.88 269 ALA A O 1
ATOM 2051 N N . LYS A 1 270 ? -27.312 -24.906 -23.094 1 89.44 270 LYS A N 1
ATOM 2052 C CA . LYS A 1 270 ? -27.188 -23.781 -24.031 1 89.44 270 LYS A CA 1
ATOM 2053 C C . LYS A 1 270 ? -28.125 -22.641 -23.641 1 89.44 270 LYS A C 1
ATOM 2055 O O . LYS A 1 270 ? -27.75 -21.469 -23.703 1 89.44 270 LYS A O 1
ATOM 2060 N N . GLU A 1 271 ? -29.266 -22.984 -23.203 1 88.44 271 GLU A N 1
ATOM 2061 C CA . GLU A 1 271 ? -30.234 -21.969 -22.781 1 88.44 271 GLU A CA 1
ATOM 2062 C C . GLU A 1 271 ? -29.734 -21.234 -21.547 1 88.44 271 GLU A C 1
ATOM 2064 O O . GLU A 1 271 ? -29.922 -20.016 -21.438 1 88.44 271 GLU A O 1
ATOM 2069 N N . ALA A 1 272 ? -29.234 -21.969 -20.672 1 88.25 272 ALA A N 1
ATOM 2070 C CA . ALA A 1 272 ? -28.703 -21.359 -19.453 1 88.25 272 ALA A CA 1
ATOM 2071 C C . ALA A 1 272 ? -27.562 -20.375 -19.766 1 88.25 272 ALA A C 1
ATOM 2073 O O . ALA A 1 272 ? -27.5 -19.297 -19.188 1 88.25 272 ALA A O 1
ATOM 2074 N N . LEU A 1 273 ? -26.703 -20.797 -20.656 1 90.69 273 LEU A N 1
ATOM 2075 C CA . LEU A 1 273 ? -25.578 -19.953 -21.047 1 90.69 273 LEU A CA 1
ATOM 2076 C C . LEU A 1 273 ? -26.062 -18.719 -21.812 1 90.69 273 LEU A C 1
ATOM 2078 O O . LEU A 1 273 ? -25.562 -17.609 -21.594 1 90.69 273 LEU A O 1
ATOM 2082 N N . ASP A 1 274 ? -26.984 -18.938 -22.656 1 90.38 274 ASP A N 1
ATOM 2083 C CA . ASP A 1 274 ? -27.531 -17.828 -23.438 1 90.38 274 ASP A CA 1
ATOM 2084 C C . ASP A 1 274 ? -28.219 -16.797 -22.531 1 90.38 274 ASP A C 1
ATOM 2086 O O . ASP A 1 274 ? -28.156 -15.602 -22.797 1 90.38 274 ASP A O 1
ATOM 2090 N N . LYS A 1 275 ? -28.828 -17.281 -21.531 1 89.69 275 LYS A N 1
ATOM 2091 C CA . LYS A 1 275 ? -29.469 -16.391 -20.578 1 89.69 275 LYS A CA 1
ATOM 2092 C C . LYS A 1 275 ? -28.438 -15.508 -19.875 1 89.69 275 LYS A C 1
ATOM 2094 O O . LYS A 1 275 ? -28.641 -14.297 -19.734 1 89.69 275 LYS A O 1
ATOM 2099 N N . GLU A 1 276 ? -27.375 -16.172 -19.469 1 89.75 276 GLU A N 1
ATOM 2100 C CA . GLU A 1 276 ? -26.312 -15.43 -18.797 1 89.75 276 GLU A CA 1
ATOM 2101 C C . GLU A 1 276 ? -25.703 -14.391 -19.734 1 89.75 276 GLU A C 1
ATOM 2103 O O . GLU A 1 276 ? -25.391 -13.273 -19.312 1 89.75 276 GLU A O 1
ATOM 2108 N N . VAL A 1 277 ? -25.5 -14.703 -20.953 1 90.56 277 VAL A N 1
ATOM 2109 C CA . VAL A 1 277 ? -24.906 -13.82 -21.953 1 90.56 277 VAL A CA 1
ATOM 2110 C C . VAL A 1 277 ? -25.844 -12.664 -22.25 1 90.56 277 VAL A C 1
ATOM 2112 O O . VAL A 1 277 ? -25.406 -11.516 -22.391 1 90.56 277 VAL A O 1
ATOM 2115 N N . LYS A 1 278 ? -27.078 -12.953 -22.328 1 91.62 278 LYS A N 1
ATOM 2116 C CA . LYS A 1 278 ? -28.078 -11.938 -22.609 1 91.62 278 LYS A CA 1
ATOM 2117 C C . LYS A 1 278 ? -28.172 -10.914 -21.484 1 91.62 278 LYS A C 1
ATOM 2119 O O . LYS A 1 278 ? -28.391 -9.727 -21.719 1 91.62 278 LYS A O 1
ATOM 2124 N N . GLU A 1 279 ? -27.969 -11.375 -20.328 1 91.5 279 GLU A N 1
ATOM 2125 C CA . GLU A 1 279 ? -28.047 -10.508 -19.156 1 91.5 279 GLU A CA 1
ATOM 2126 C C . GLU A 1 279 ? -26.891 -9.5 -19.141 1 91.5 279 GLU A C 1
ATOM 2128 O O . GLU A 1 279 ? -27 -8.453 -18.5 1 91.5 279 GLU A O 1
ATOM 2133 N N . LEU A 1 280 ? -25.828 -9.742 -19.797 1 92.25 280 LEU A N 1
ATOM 2134 C CA . LEU A 1 280 ? -24.688 -8.852 -19.844 1 92.25 280 LEU A CA 1
ATOM 2135 C C . LEU A 1 280 ? -25.016 -7.566 -20.594 1 92.25 280 LEU A C 1
ATOM 2137 O O . LEU A 1 280 ? -24.469 -6.504 -20.297 1 92.25 280 LEU A O 1
ATOM 2141 N N . GLY A 1 281 ? -25.922 -7.656 -21.594 1 93 281 GLY A N 1
ATOM 2142 C CA . GLY A 1 281 ? -26.203 -6.5 -22.422 1 93 281 GLY A CA 1
ATOM 2143 C C . GLY A 1 281 ? -25.031 -6.055 -23.266 1 93 281 GLY A C 1
ATOM 2144 O O . GLY A 1 281 ? -24.047 -6.781 -23.391 1 93 281 GLY A O 1
ATOM 2145 N N . PRO A 1 282 ? -25.125 -4.859 -23.844 1 95.19 282 PRO A N 1
ATOM 2146 C CA . PRO A 1 282 ? -24.016 -4.344 -24.656 1 95.19 282 PRO A CA 1
ATOM 2147 C C . PRO A 1 282 ? -22.828 -3.895 -23.797 1 95.19 282 PRO A C 1
ATOM 2149 O O . PRO A 1 282 ? -23 -3.605 -22.609 1 95.19 282 PRO A O 1
ATOM 2152 N N . MET A 1 283 ? -21.75 -3.916 -24.406 1 96.56 283 MET A N 1
ATOM 2153 C CA . MET A 1 283 ? -20.547 -3.486 -23.688 1 96.56 283 MET A CA 1
ATOM 2154 C C . MET A 1 283 ? -20.656 -2.023 -23.266 1 96.56 283 MET A C 1
ATOM 2156 O O . MET A 1 283 ? -21 -1.165 -24.094 1 96.56 283 MET A O 1
ATOM 2160 N N . SER A 1 284 ? -20.422 -1.749 -22.062 1 96.25 284 SER A N 1
ATOM 2161 C CA . SER A 1 284 ? -20.406 -0.379 -21.547 1 96.25 284 SER A CA 1
ATOM 2162 C C . SER A 1 284 ? -19.109 0.324 -21.922 1 96.25 284 SER A C 1
ATOM 2164 O O . SER A 1 284 ? -18.141 -0.322 -22.344 1 96.25 284 SER A O 1
ATOM 2166 N N . ARG A 1 285 ? -19.109 1.603 -21.797 1 97.06 285 ARG A N 1
ATOM 2167 C CA . ARG A 1 285 ? -17.891 2.365 -22.062 1 97.06 285 ARG A CA 1
ATOM 2168 C C . ARG A 1 285 ? -16.781 1.966 -21.109 1 97.06 285 ARG A C 1
ATOM 2170 O O . ARG A 1 285 ? -15.602 1.957 -21.484 1 97.06 285 ARG A O 1
ATOM 2177 N N . GLY A 1 286 ? -17.156 1.671 -19.859 1 97.69 286 GLY A N 1
ATOM 2178 C CA . GLY A 1 286 ? -16.172 1.189 -18.891 1 97.69 286 GLY A CA 1
ATOM 2179 C C . GLY A 1 286 ? -15.523 -0.117 -19.312 1 97.69 286 GLY A C 1
ATOM 2180 O O . GLY A 1 286 ? -14.312 -0.285 -19.156 1 97.69 286 GLY A O 1
ATOM 2181 N N . GLU A 1 287 ? -16.281 -1.012 -19.797 1 98 287 GLU A N 1
ATOM 2182 C CA . GLU A 1 287 ? -15.766 -2.279 -20.297 1 98 287 GLU A CA 1
ATOM 2183 C C . GLU A 1 287 ? -14.82 -2.064 -21.484 1 98 287 GLU A C 1
ATOM 2185 O O . GLU A 1 287 ? -13.75 -2.668 -21.547 1 98 287 GLU A O 1
ATOM 2190 N N . LYS A 1 288 ? -15.227 -1.231 -22.391 1 98.38 288 LYS A N 1
ATOM 2191 C CA . LYS A 1 288 ? -14.438 -0.965 -23.578 1 98.38 288 LYS A CA 1
ATOM 2192 C C . LYS A 1 288 ? -13.094 -0.328 -23.219 1 98.38 288 LYS A C 1
ATOM 2194 O O . LYS A 1 288 ? -12.055 -0.733 -23.734 1 98.38 288 LYS A O 1
ATOM 2199 N N . ASN A 1 289 ? -13.18 0.721 -22.359 1 98.5 289 ASN A N 1
ATOM 2200 C CA . ASN A 1 289 ? -11.953 1.373 -21.922 1 98.5 289 ASN A CA 1
ATOM 2201 C C . ASN A 1 289 ? -11.008 0.385 -21.25 1 98.5 289 ASN A C 1
ATOM 2203 O O . ASN A 1 289 ? -9.797 0.396 -21.516 1 98.5 289 ASN A O 1
ATOM 2207 N N . THR A 1 290 ? -11.57 -0.397 -20.375 1 98.5 290 THR A N 1
ATOM 2208 C CA . THR A 1 290 ? -10.773 -1.38 -19.641 1 98.5 290 THR A CA 1
ATOM 2209 C C . THR A 1 290 ? -10.156 -2.393 -20.609 1 98.5 290 THR A C 1
ATOM 2211 O O . THR A 1 290 ? -8.984 -2.742 -20.469 1 98.5 290 THR A O 1
ATOM 2214 N N . LEU A 1 291 ? -10.938 -2.908 -21.531 1 98.5 291 LEU A N 1
ATOM 2215 C CA . LEU A 1 291 ? -10.438 -3.85 -22.531 1 98.5 291 LEU A CA 1
ATOM 2216 C C . LEU A 1 291 ? -9.312 -3.227 -23.359 1 98.5 291 LEU A C 1
ATOM 2218 O O . LEU A 1 291 ? -8.305 -3.879 -23.625 1 98.5 291 LEU A O 1
ATOM 2222 N N . PHE A 1 292 ? -9.547 -1.985 -23.766 1 98.5 292 PHE A N 1
ATOM 2223 C CA . PHE A 1 292 ? -8.531 -1.265 -24.531 1 98.5 292 PHE A CA 1
ATOM 2224 C C . PHE A 1 292 ? -7.215 -1.21 -23.766 1 98.5 292 PHE A C 1
ATOM 2226 O O . PHE A 1 292 ? -6.16 -1.547 -24.312 1 98.5 292 PHE A O 1
ATOM 2233 N N . VAL A 1 293 ? -7.234 -0.804 -22.516 1 98.62 293 VAL A N 1
ATOM 2234 C CA . VAL A 1 293 ? -6.035 -0.666 -21.703 1 98.62 293 VAL A CA 1
ATOM 2235 C C . VAL A 1 293 ? -5.402 -2.037 -21.469 1 98.62 293 VAL A C 1
ATOM 2237 O O . VAL A 1 293 ? -4.176 -2.176 -21.5 1 98.62 293 VAL A O 1
ATOM 2240 N N . PHE A 1 294 ? -6.254 -3.014 -21.219 1 97.88 294 PHE A N 1
ATOM 2241 C CA . PHE A 1 294 ? -5.77 -4.375 -21 1 97.88 294 PHE A CA 1
ATOM 2242 C C . PHE A 1 294 ? -4.992 -4.867 -22.219 1 97.88 294 PHE A C 1
ATOM 2244 O O . PHE A 1 294 ? -3.869 -5.355 -22.094 1 97.88 294 PHE A O 1
ATOM 2251 N N . ILE A 1 295 ? -5.539 -4.781 -23.359 1 98 295 ILE A N 1
ATOM 2252 C CA . ILE A 1 295 ? -4.926 -5.246 -24.594 1 98 295 ILE A CA 1
ATOM 2253 C C . ILE A 1 295 ? -3.658 -4.441 -24.875 1 98 295 ILE A C 1
ATOM 2255 O O . ILE A 1 295 ? -2.635 -5.004 -25.281 1 98 295 ILE A O 1
ATOM 2259 N N . LEU A 1 296 ? -3.736 -3.139 -24.672 1 98.06 296 LEU A N 1
ATOM 2260 C CA . LEU A 1 296 ? -2.578 -2.277 -24.891 1 98.06 296 LEU A CA 1
ATOM 2261 C C . LEU A 1 296 ? -1.423 -2.689 -23.984 1 98.06 296 LEU A C 1
ATOM 2263 O O . LEU A 1 296 ? -0.279 -2.785 -24.438 1 98.06 296 LEU A O 1
ATOM 2267 N N . THR A 1 297 ? -1.719 -2.893 -22.703 1 97.56 297 THR A N 1
ATOM 2268 C CA . THR A 1 297 ? -0.694 -3.27 -21.734 1 97.56 297 THR A CA 1
ATOM 2269 C C . THR A 1 297 ? -0.085 -4.621 -22.094 1 97.56 297 THR A C 1
ATOM 2271 O O . THR A 1 297 ? 1.137 -4.785 -22.078 1 97.56 297 THR A O 1
ATOM 2274 N N . ALA A 1 298 ? -0.935 -5.586 -22.422 1 95.69 298 ALA A N 1
ATOM 2275 C CA . ALA A 1 298 ? -0.454 -6.902 -22.828 1 95.69 298 ALA A CA 1
ATOM 2276 C C . ALA A 1 298 ? 0.439 -6.797 -24.062 1 95.69 298 ALA A C 1
ATOM 2278 O O . ALA A 1 298 ? 1.492 -7.438 -24.141 1 95.69 298 ALA A O 1
ATOM 2279 N N . PHE A 1 299 ? -0 -6.02 -24.984 1 95.75 299 PHE A N 1
ATOM 2280 C CA . PHE A 1 299 ? 0.758 -5.809 -26.219 1 95.75 299 PHE A CA 1
ATOM 2281 C C . PHE A 1 299 ? 2.121 -5.199 -25.906 1 95.75 299 PHE A C 1
ATOM 2283 O O . PHE A 1 299 ? 3.139 -5.641 -26.453 1 95.75 299 PHE A O 1
ATOM 2290 N N . CYS A 1 300 ? 2.115 -4.188 -25.047 1 96.06 300 CYS A N 1
ATOM 2291 C CA . CYS A 1 300 ? 3.365 -3.537 -24.672 1 96.06 300 CYS A CA 1
ATOM 2292 C C . CYS A 1 300 ? 4.293 -4.512 -23.953 1 96.06 300 CYS A C 1
ATOM 2294 O O . CYS A 1 300 ? 5.508 -4.477 -24.156 1 96.06 300 CYS A O 1
ATOM 2296 N N . TRP A 1 301 ? 3.787 -5.375 -23.109 1 94.62 301 TRP A N 1
ATOM 2297 C CA . TRP A 1 301 ? 4.602 -6.367 -22.422 1 94.62 301 TRP A CA 1
ATOM 2298 C C . TRP A 1 301 ? 5.207 -7.359 -23.406 1 94.62 301 TRP A C 1
ATOM 2300 O O . TRP A 1 301 ? 6.398 -7.672 -23.328 1 94.62 301 TRP A O 1
ATOM 2310 N N . ILE A 1 302 ? 4.426 -7.828 -24.312 1 91.88 302 ILE A N 1
ATOM 2311 C CA . ILE A 1 302 ? 4.855 -8.844 -25.266 1 91.88 302 ILE A CA 1
ATOM 2312 C C . ILE A 1 302 ? 5.91 -8.25 -26.203 1 91.88 302 ILE A C 1
ATOM 2314 O O . ILE A 1 302 ? 6.887 -8.922 -26.547 1 91.88 302 ILE A O 1
ATOM 2318 N N . PHE A 1 303 ? 5.809 -6.941 -26.484 1 92 303 PHE A N 1
ATOM 2319 C CA . PHE A 1 303 ? 6.699 -6.34 -27.469 1 92 303 PHE A CA 1
ATOM 2320 C C . PHE A 1 303 ? 7.652 -5.352 -26.812 1 92 303 PHE A C 1
ATOM 2322 O O . PHE A 1 303 ? 8.195 -4.465 -27.469 1 92 303 PHE A O 1
ATOM 2329 N N . ALA A 1 304 ? 7.766 -5.461 -25.594 1 91.62 304 ALA A N 1
ATOM 2330 C CA . ALA A 1 304 ? 8.664 -4.559 -24.875 1 91.62 304 ALA A CA 1
ATOM 2331 C C . ALA A 1 304 ? 10.094 -4.684 -25.391 1 91.62 304 ALA A C 1
ATOM 2333 O O . ALA A 1 304 ? 10.75 -3.68 -25.672 1 91.62 304 ALA A O 1
ATOM 2334 N N . LYS A 1 305 ? 10.562 -5.906 -25.531 1 89.31 305 LYS A N 1
ATOM 2335 C CA . LYS A 1 305 ? 11.93 -6.176 -25.984 1 89.31 305 LYS A CA 1
ATOM 2336 C C . LYS A 1 305 ? 11.938 -6.703 -27.422 1 89.31 305 LYS A C 1
ATOM 2338 O O . LYS A 1 305 ? 11.016 -7.398 -27.828 1 89.31 305 LYS A O 1
ATOM 2343 N N . SER A 1 306 ? 12.992 -6.34 -28.062 1 89.62 306 SER A N 1
ATOM 2344 C CA . SER A 1 306 ? 13.18 -6.848 -29.406 1 89.62 306 SER A CA 1
ATOM 2345 C C . SER A 1 306 ? 13.305 -8.367 -29.422 1 89.62 306 SER A C 1
ATOM 2347 O O . SER A 1 306 ? 13.859 -8.953 -28.5 1 89.62 306 SER A O 1
ATOM 2349 N N . LYS A 1 307 ? 12.719 -9.016 -30.406 1 85.56 307 LYS A N 1
ATOM 2350 C CA . LYS A 1 307 ? 12.734 -10.469 -30.547 1 85.56 307 LYS A CA 1
ATOM 2351 C C . LYS A 1 307 ? 13.586 -10.891 -31.734 1 85.56 307 LYS A C 1
ATOM 2353 O O . LYS A 1 307 ? 13.414 -10.375 -32.844 1 85.56 307 LYS A O 1
ATOM 2358 N N . ASP A 1 308 ? 14.531 -11.672 -31.438 1 81.62 308 ASP A N 1
ATOM 2359 C CA . ASP A 1 308 ? 15.438 -12.164 -32.469 1 81.62 308 ASP A CA 1
ATOM 2360 C C . ASP A 1 308 ? 15 -13.539 -32.969 1 81.62 308 ASP A C 1
ATOM 2362 O O . ASP A 1 308 ? 15.008 -14.508 -32.219 1 81.62 308 ASP A O 1
ATOM 2366 N N . PHE A 1 309 ? 14.594 -13.664 -34.188 1 77.62 309 PHE A N 1
ATOM 2367 C CA . PHE A 1 309 ? 14.172 -14.93 -34.781 1 77.62 309 PHE A CA 1
ATOM 2368 C C . PHE A 1 309 ? 15.273 -15.492 -35.656 1 77.62 309 PHE A C 1
ATOM 2370 O O . PHE A 1 309 ? 15 -16.297 -36.562 1 77.62 309 PHE A O 1
ATOM 2377 N N . GLY A 1 310 ? 16.516 -15.125 -35.406 1 75.81 310 GLY A N 1
ATOM 2378 C CA . GLY A 1 310 ? 17.625 -15.617 -36.219 1 75.81 310 GLY A CA 1
ATOM 2379 C C . GLY A 1 310 ? 17.781 -14.875 -37.531 1 75.81 310 GLY A C 1
ATOM 2380 O O . GLY A 1 310 ? 18.703 -14.078 -37.688 1 75.81 310 GLY A O 1
ATOM 2381 N N . ALA A 1 311 ? 16.734 -15.047 -38.469 1 79.25 311 ALA A N 1
ATOM 2382 C CA . ALA A 1 311 ? 16.781 -14.469 -39.812 1 79.25 311 ALA A CA 1
ATOM 2383 C C . ALA A 1 311 ? 16.391 -12.992 -39.781 1 79.25 311 ALA A C 1
ATOM 2385 O O . ALA A 1 311 ? 16.812 -12.219 -40.625 1 79.25 311 ALA A O 1
ATOM 2386 N N . PHE A 1 312 ? 15.539 -12.633 -38.75 1 85.12 312 PHE A N 1
ATOM 2387 C CA . PHE A 1 312 ? 15.094 -11.242 -38.656 1 85.12 312 PHE A CA 1
ATOM 2388 C C . PHE A 1 312 ? 14.836 -10.844 -37.188 1 85.12 312 PHE A C 1
ATOM 2390 O O . PHE A 1 312 ? 14.523 -11.695 -36.375 1 85.12 312 PHE A O 1
ATOM 2397 N N . THR A 1 313 ? 15.164 -9.625 -36.906 1 86.44 313 THR A N 1
ATOM 2398 C CA . THR A 1 313 ? 14.898 -9.086 -35.594 1 86.44 313 THR A CA 1
ATOM 2399 C C . THR A 1 313 ? 13.672 -8.172 -35.625 1 86.44 313 THR A C 1
ATOM 2401 O O . THR A 1 313 ? 13.609 -7.234 -36.406 1 86.44 313 THR A O 1
ATOM 2404 N N . LEU A 1 314 ? 12.633 -8.539 -34.906 1 88.12 314 LEU A N 1
ATOM 2405 C CA . LEU A 1 314 ? 11.461 -7.684 -34.75 1 88.12 314 LEU A CA 1
ATOM 2406 C C . LEU A 1 314 ? 11.703 -6.641 -33.656 1 88.12 314 LEU A C 1
ATOM 2408 O O . LEU A 1 314 ? 11.852 -6.984 -32.5 1 88.12 314 LEU A O 1
ATOM 2412 N N . PRO A 1 315 ? 11.797 -5.41 -34.125 1 87.88 315 PRO A N 1
ATOM 2413 C CA . PRO A 1 315 ? 12.078 -4.375 -33.125 1 87.88 315 PRO A CA 1
ATOM 2414 C C . PRO A 1 315 ? 10.953 -4.223 -32.094 1 87.88 315 PRO A C 1
ATOM 2416 O O . PRO A 1 315 ? 9.781 -4.328 -32.438 1 87.88 315 PRO A O 1
ATOM 2419 N N . GLY A 1 316 ? 11.375 -4.156 -30.828 1 90 316 GLY A N 1
ATOM 2420 C CA . GLY A 1 316 ? 10.422 -3.896 -29.766 1 90 316 GLY A CA 1
ATOM 2421 C C . GLY A 1 316 ? 10.414 -2.447 -29.312 1 90 316 GLY A C 1
ATOM 2422 O O . GLY A 1 316 ? 10.969 -1.579 -29.984 1 90 316 GLY A O 1
ATOM 2423 N N . LEU A 1 317 ? 9.68 -2.162 -28.297 1 89.81 317 LEU A N 1
ATOM 2424 C CA . LEU A 1 317 ? 9.578 -0.816 -27.75 1 89.81 317 LEU A CA 1
ATOM 2425 C C . LEU A 1 317 ? 10.922 -0.352 -27.188 1 89.81 317 LEU A C 1
ATOM 2427 O O . LEU A 1 317 ? 11.125 0.846 -26.984 1 89.81 317 LEU A O 1
ATOM 2431 N N . ASP A 1 318 ? 11.781 -1.296 -26.906 1 87.81 318 ASP A N 1
ATOM 2432 C CA . ASP A 1 318 ? 13.094 -1.003 -26.328 1 87.81 318 ASP A CA 1
ATOM 2433 C C . ASP A 1 318 ? 13.945 -0.199 -27.312 1 87.81 318 ASP A C 1
ATOM 2435 O O . ASP A 1 318 ? 14.898 0.468 -26.906 1 87.81 318 ASP A O 1
ATOM 2439 N N . VAL A 1 319 ? 13.68 -0.279 -28.578 1 86.62 319 VAL A N 1
ATOM 2440 C CA . VAL A 1 319 ? 14.414 0.483 -29.594 1 86.62 319 VAL A CA 1
ATOM 2441 C C . VAL A 1 319 ? 14.109 1.972 -29.438 1 86.62 319 VAL A C 1
ATOM 2443 O O . VAL A 1 319 ? 15 2.811 -29.578 1 86.62 319 VAL A O 1
ATOM 2446 N N . LEU A 1 320 ? 12.906 2.256 -29.047 1 84.81 320 LEU A N 1
ATOM 2447 C CA . LEU A 1 320 ? 12.477 3.639 -28.859 1 84.81 320 LEU A CA 1
ATOM 2448 C C . LEU A 1 320 ? 12.75 4.113 -27.438 1 84.81 320 LEU A C 1
ATOM 2450 O O . LEU A 1 320 ? 13.094 5.277 -27.219 1 84.81 320 LEU A O 1
ATOM 2454 N N . ILE A 1 321 ? 12.547 3.186 -26.516 1 87 321 ILE A N 1
ATOM 2455 C CA . ILE A 1 321 ? 12.727 3.482 -25.094 1 87 321 ILE A CA 1
ATOM 2456 C C . ILE A 1 321 ? 13.641 2.439 -24.453 1 87 321 ILE A C 1
ATOM 2458 O O . ILE A 1 321 ? 13.164 1.463 -23.875 1 87 321 ILE A O 1
ATOM 2462 N N . PRO A 1 322 ? 14.836 2.666 -24.453 1 81.19 322 PRO A N 1
ATOM 2463 C CA . PRO A 1 322 ? 15.805 1.663 -24 1 81.19 322 PRO A CA 1
ATOM 2464 C C . PRO A 1 322 ? 15.586 1.22 -22.562 1 81.19 322 PRO A C 1
ATOM 2466 O O . PRO A 1 322 ? 15.906 0.082 -22.203 1 81.19 322 PRO A O 1
ATOM 2469 N N . SER A 1 323 ? 15 2.062 -21.734 1 82.88 323 SER A N 1
ATOM 2470 C CA . SER A 1 323 ? 14.852 1.706 -20.328 1 82.88 323 SER A CA 1
ATOM 2471 C C . SER A 1 323 ? 13.43 1.255 -20.016 1 82.88 323 SER A C 1
ATOM 2473 O O . SER A 1 323 ? 13 1.295 -18.859 1 82.88 323 SER A O 1
ATOM 2475 N N . ILE A 1 324 ? 12.867 0.751 -21.047 1 87.75 324 ILE A N 1
ATOM 2476 C CA . ILE A 1 324 ? 11.492 0.335 -20.812 1 87.75 324 ILE A CA 1
ATOM 2477 C C . ILE A 1 324 ? 11.461 -0.904 -19.922 1 87.75 324 ILE A C 1
ATOM 2479 O O . ILE A 1 324 ? 12.289 -1.805 -20.078 1 87.75 324 ILE A O 1
ATOM 2483 N N . ASN A 1 325 ? 10.695 -0.9 -18.891 1 93.31 325 ASN A N 1
ATOM 2484 C CA . ASN A 1 325 ? 10.531 -1.986 -17.922 1 93.31 325 ASN A CA 1
ATOM 2485 C C . ASN A 1 325 ? 9.07 -2.385 -17.766 1 93.31 325 ASN A C 1
ATOM 2487 O O . ASN A 1 325 ? 8.172 -1.551 -17.922 1 93.31 325 ASN A O 1
ATOM 2491 N N . ASP A 1 326 ? 8.836 -3.656 -17.5 1 95.44 326 ASP A N 1
ATOM 2492 C CA . ASP A 1 326 ? 7.477 -4.172 -17.359 1 95.44 326 ASP A CA 1
ATOM 2493 C C . ASP A 1 326 ? 6.707 -3.389 -16.297 1 95.44 326 ASP A C 1
ATOM 2495 O O . ASP A 1 326 ? 5.492 -3.209 -16.406 1 95.44 326 ASP A O 1
ATOM 2499 N N . SER A 1 327 ? 7.414 -2.979 -15.25 1 96.31 327 SER A N 1
ATOM 2500 C CA . SER A 1 327 ? 6.762 -2.201 -14.203 1 96.31 327 SER A CA 1
ATOM 2501 C C . SER A 1 327 ? 6.277 -0.856 -14.734 1 96.31 327 SER A C 1
ATOM 2503 O O . SER A 1 327 ? 5.195 -0.393 -14.367 1 96.31 327 SER A O 1
ATOM 2505 N N . THR A 1 328 ? 7.062 -0.189 -15.602 1 96.94 328 THR A N 1
ATOM 2506 C CA . THR A 1 328 ? 6.688 1.081 -16.219 1 96.94 328 THR A CA 1
ATOM 2507 C C . THR A 1 328 ? 5.438 0.918 -17.078 1 96.94 328 THR A C 1
ATOM 2509 O O . THR A 1 328 ? 4.531 1.752 -17.031 1 96.94 328 THR A O 1
ATOM 2512 N N . ILE A 1 329 ? 5.402 -0.17 -17.781 1 97.44 329 ILE A N 1
ATOM 2513 C CA . ILE A 1 329 ? 4.266 -0.47 -18.656 1 97.44 329 ILE A CA 1
ATOM 2514 C C . ILE A 1 329 ? 3.014 -0.678 -17.797 1 97.44 329 ILE A C 1
ATOM 2516 O O . ILE A 1 329 ? 1.941 -0.166 -18.125 1 97.44 329 ILE A O 1
ATOM 2520 N N . ALA A 1 330 ? 3.158 -1.445 -16.734 1 98.06 330 ALA A N 1
ATOM 2521 C CA . ALA A 1 330 ? 2.029 -1.732 -15.859 1 98.06 330 ALA A CA 1
ATOM 2522 C C . ALA A 1 330 ? 1.446 -0.447 -15.273 1 98.06 330 ALA A C 1
ATOM 2524 O O . ALA A 1 330 ? 0.23 -0.241 -15.305 1 98.06 330 ALA A O 1
ATOM 2525 N N . ILE A 1 331 ? 2.297 0.417 -14.742 1 98.5 331 ILE A N 1
ATOM 2526 C CA . ILE A 1 331 ? 1.843 1.658 -14.125 1 98.5 331 ILE A CA 1
ATOM 2527 C C . ILE A 1 331 ? 1.261 2.584 -15.195 1 98.5 331 ILE A C 1
ATOM 2529 O O . ILE A 1 331 ? 0.294 3.305 -14.938 1 98.5 331 ILE A O 1
ATOM 2533 N N . PHE A 1 332 ? 1.863 2.602 -16.375 1 98.19 332 PHE A N 1
ATOM 2534 C CA . PHE A 1 332 ? 1.313 3.383 -17.469 1 98.19 332 PHE A CA 1
ATOM 2535 C C . PHE A 1 332 ? -0.123 2.967 -17.766 1 98.19 332 PHE A C 1
ATOM 2537 O O . PHE A 1 332 ? -1.007 3.816 -17.891 1 98.19 332 PHE A O 1
ATOM 2544 N N . GLY A 1 333 ? -0.296 1.679 -17.922 1 98.5 333 GLY A N 1
ATOM 2545 C CA . GLY A 1 333 ? -1.647 1.185 -18.125 1 98.5 333 GLY A CA 1
ATOM 2546 C C . GLY A 1 333 ? -2.605 1.569 -17.016 1 98.5 333 GLY A C 1
ATOM 2547 O O . GLY A 1 333 ? -3.729 2.004 -17.281 1 98.5 333 GLY A O 1
ATOM 2548 N N . ALA A 1 334 ? -2.182 1.403 -15.805 1 98.62 334 ALA A N 1
ATOM 2549 C CA . ALA A 1 334 ? -3.002 1.775 -14.656 1 98.62 334 ALA A CA 1
ATOM 2550 C C . ALA A 1 334 ? -3.377 3.254 -14.703 1 98.62 334 ALA A C 1
ATOM 2552 O O . ALA A 1 334 ? -4.539 3.613 -14.492 1 98.62 334 ALA A O 1
ATOM 2553 N N . LEU A 1 335 ? -2.42 4.137 -14.992 1 98.44 335 LEU A N 1
ATOM 2554 C CA . LEU A 1 335 ? -2.646 5.578 -15.047 1 98.44 335 LEU A CA 1
ATOM 2555 C C . LEU A 1 335 ? -3.641 5.93 -16.141 1 98.44 335 LEU A C 1
ATOM 2557 O O . LEU A 1 335 ? -4.484 6.812 -15.969 1 98.44 335 LEU A O 1
ATOM 2561 N N . LEU A 1 336 ? -3.49 5.258 -17.25 1 98.38 336 LEU A N 1
ATOM 2562 C CA . LEU A 1 336 ? -4.375 5.531 -18.375 1 98.38 336 LEU A CA 1
ATOM 2563 C C . LEU A 1 336 ? -5.836 5.363 -17.984 1 98.38 336 LEU A C 1
ATOM 2565 O O . LEU A 1 336 ? -6.707 6.082 -18.484 1 98.38 336 LEU A O 1
ATOM 2569 N N . LEU A 1 337 ? -6.109 4.438 -17.094 1 98.56 337 LEU A N 1
ATOM 2570 C CA . LEU A 1 337 ? -7.473 4.176 -16.656 1 98.56 337 LEU A CA 1
ATOM 2571 C C . LEU A 1 337 ? -8.039 5.371 -15.898 1 98.56 337 LEU A C 1
ATOM 2573 O O . LEU A 1 337 ? -9.25 5.594 -15.891 1 98.56 337 LEU A O 1
ATOM 2577 N N . PHE A 1 338 ? -7.191 6.141 -15.266 1 97.62 338 PHE A N 1
ATOM 2578 C CA . PHE A 1 338 ? -7.633 7.316 -14.531 1 97.62 338 PHE A CA 1
ATOM 2579 C C . PHE A 1 338 ? -7.883 8.484 -15.477 1 97.62 338 PHE A C 1
ATOM 2581 O O . PHE A 1 338 ? -8.555 9.453 -15.109 1 97.62 338 PHE A O 1
ATOM 2588 N N . PHE A 1 339 ? -7.363 8.422 -16.719 1 95.94 339 PHE A N 1
ATOM 2589 C CA . PHE A 1 339 ? -7.48 9.516 -17.672 1 95.94 339 PHE A CA 1
ATOM 2590 C C . PHE A 1 339 ? -8.633 9.273 -18.641 1 95.94 339 PHE A C 1
ATOM 2592 O O . PHE A 1 339 ? -9.148 10.219 -19.25 1 95.94 339 PHE A O 1
ATOM 2599 N N . LEU A 1 340 ? -9.008 8.039 -18.797 1 96.62 340 LEU A N 1
ATOM 2600 C CA . LEU A 1 340 ? -10.047 7.703 -19.766 1 96.62 340 LEU A CA 1
ATOM 2601 C C . LEU A 1 340 ? -11.43 7.949 -19.188 1 96.62 340 LEU A C 1
ATOM 2603 O O . LEU A 1 340 ? -11.836 7.297 -18.219 1 96.62 340 LEU A O 1
ATOM 2607 N N . PRO A 1 341 ? -12.242 8.766 -19.766 1 93.31 341 PRO A N 1
ATOM 2608 C CA . PRO A 1 341 ? -13.547 9.117 -19.203 1 93.31 341 PRO A CA 1
ATOM 2609 C C . PRO A 1 341 ? -14.641 8.125 -19.594 1 93.31 341 PRO A C 1
ATOM 2611 O O . PRO A 1 341 ? -14.609 7.555 -20.688 1 93.31 341 PRO A O 1
ATOM 2614 N N . ILE A 1 342 ? -15.508 7.863 -18.703 1 94.94 342 ILE A N 1
ATOM 2615 C CA . ILE A 1 342 ? -16.781 7.203 -18.969 1 94.94 342 ILE A CA 1
ATOM 2616 C C . ILE A 1 342 ? -17.797 8.234 -19.453 1 94.94 342 ILE A C 1
ATOM 2618 O O . ILE A 1 342 ? -18.484 8.016 -20.453 1 94.94 342 ILE A O 1
ATOM 2622 N N . SER A 1 343 ? -17.859 9.336 -18.688 1 90.88 343 SER A N 1
ATOM 2623 C CA . SER A 1 343 ? -18.703 10.477 -19.047 1 90.88 343 SER A CA 1
ATOM 2624 C C . SER A 1 343 ? -17.969 11.797 -18.797 1 90.88 343 SER A C 1
ATOM 2626 O O . SER A 1 343 ? -17.625 12.109 -17.656 1 90.88 343 SER A O 1
ATOM 2628 N N . TRP A 1 344 ? -17.797 12.547 -19.812 1 84.25 344 TRP A N 1
ATOM 2629 C CA . TRP A 1 344 ? -17.141 13.836 -19.672 1 84.25 344 TRP A CA 1
ATOM 2630 C C . TRP A 1 344 ? -18 14.812 -18.891 1 84.25 344 TRP A C 1
ATOM 2632 O O . TRP A 1 344 ? -17.484 15.609 -18.094 1 84.25 344 TRP A O 1
ATOM 2642 N N . LYS A 1 345 ? -19.281 14.734 -19.109 1 83 345 LYS A N 1
ATOM 2643 C CA . LYS A 1 345 ? -20.219 15.641 -18.453 1 83 345 LYS A CA 1
ATOM 2644 C C . LYS A 1 345 ? -20.25 15.406 -16.953 1 83 345 LYS A C 1
ATOM 2646 O O . LYS A 1 345 ? -20.266 16.359 -16.172 1 83 345 LYS A O 1
ATOM 2651 N N . LYS A 1 346 ? -20.188 14.172 -16.578 1 86.88 346 LYS A N 1
ATOM 2652 C CA . LYS A 1 346 ? -20.266 13.828 -15.164 1 86.88 346 LYS A CA 1
ATOM 2653 C C . LYS A 1 346 ? -18.891 13.734 -14.531 1 86.88 346 LYS A C 1
ATOM 2655 O O . LYS A 1 346 ? -18.75 13.516 -13.328 1 86.88 346 LYS A O 1
ATOM 2660 N N . GLN A 1 347 ? -17.812 13.93 -15.359 1 84.38 347 GLN A N 1
ATOM 2661 C CA . GLN A 1 347 ? -16.422 13.852 -14.898 1 84.38 347 GLN A CA 1
ATOM 2662 C C . GLN A 1 347 ? -16.156 12.523 -14.203 1 84.38 347 GLN A C 1
ATOM 2664 O O . GLN A 1 347 ? -15.586 12.492 -13.109 1 84.38 347 GLN A O 1
ATOM 2669 N N . GLU A 1 348 ? -16.766 11.508 -14.734 1 90.88 348 GLU A N 1
ATOM 2670 C CA . GLU A 1 348 ? -16.516 10.141 -14.297 1 90.88 348 GLU A CA 1
ATOM 2671 C C . GLU A 1 348 ? -15.5 9.445 -15.188 1 90.88 348 GLU A C 1
ATOM 2673 O O . GLU A 1 348 ? -15.602 9.492 -16.406 1 90.88 348 GLU A O 1
ATOM 2678 N N . TYR A 1 349 ? -14.539 8.844 -14.523 1 94.69 349 TYR A N 1
ATOM 2679 C CA . TYR A 1 349 ? -13.477 8.18 -15.258 1 94.69 349 TYR A CA 1
ATOM 2680 C C . TYR A 1 349 ? -13.523 6.672 -15.047 1 94.69 349 TYR A C 1
ATOM 2682 O O . TYR A 1 349 ? -14.297 6.176 -14.227 1 94.69 349 TYR A O 1
ATOM 2690 N N . THR A 1 350 ? -12.812 5.996 -15.82 1 97.94 350 THR A N 1
ATOM 2691 C CA . THR A 1 350 ? -12.844 4.535 -15.828 1 97.94 350 THR A CA 1
ATOM 2692 C C . THR A 1 350 ? -12.391 3.977 -14.484 1 97.94 350 THR A C 1
ATOM 2694 O O . THR A 1 350 ? -12.891 2.941 -14.039 1 97.94 350 THR A O 1
ATOM 2697 N N . MET A 1 351 ? -11.461 4.68 -13.906 1 97.81 351 MET A N 1
ATOM 2698 C CA . MET A 1 351 ? -10.984 4.297 -12.586 1 97.81 351 MET A CA 1
ATOM 2699 C C . MET A 1 351 ? -11 5.488 -11.633 1 97.81 351 MET A C 1
ATOM 2701 O O . MET A 1 351 ? -10.922 6.637 -12.078 1 97.81 351 MET A O 1
ATOM 2705 N N . ASN A 1 352 ? -11.234 5.223 -10.43 1 96.06 352 ASN A N 1
ATOM 2706 C CA . ASN A 1 352 ? -11.109 6.191 -9.344 1 96.06 352 ASN A CA 1
ATOM 2707 C C . ASN A 1 352 ? -10.414 5.582 -8.125 1 96.06 352 ASN A C 1
ATOM 2709 O O . ASN A 1 352 ? -10.094 4.391 -8.117 1 96.06 352 ASN A O 1
ATOM 2713 N N . TRP A 1 353 ? -10.094 6.355 -7.188 1 94.88 353 TRP A N 1
ATOM 2714 C CA . TRP A 1 353 ? -9.281 5.883 -6.074 1 94.88 353 TRP A CA 1
ATOM 2715 C C . TRP A 1 353 ? -10.094 4.98 -5.152 1 94.88 353 TRP A C 1
ATOM 2717 O O . TRP A 1 353 ? -9.547 4.078 -4.516 1 94.88 353 TRP A O 1
ATOM 2727 N N . GLN A 1 354 ? -11.391 5.16 -5.078 1 94.81 354 GLN A N 1
ATOM 2728 C CA . GLN A 1 354 ? -12.25 4.324 -4.246 1 94.81 354 GLN A CA 1
ATOM 2729 C C . GLN A 1 354 ? -12.18 2.861 -4.672 1 94.81 354 GLN A C 1
ATOM 2731 O O . GLN A 1 354 ? -12.234 1.961 -3.832 1 94.81 354 GLN A O 1
ATOM 2736 N N . TRP A 1 355 ? -12.008 2.684 -5.957 1 95.56 355 TRP A N 1
ATOM 2737 C CA . TRP A 1 355 ? -11.867 1.325 -6.473 1 95.56 355 TRP A CA 1
ATOM 2738 C C . TRP A 1 355 ? -10.414 0.878 -6.438 1 95.56 355 TRP A C 1
ATOM 2740 O O . TRP A 1 355 ? -10.109 -0.254 -6.051 1 95.56 355 TRP A O 1
ATOM 2750 N N . ALA A 1 356 ? -9.531 1.775 -6.777 1 96.19 356 ALA A N 1
ATOM 2751 C CA . ALA A 1 356 ? -8.109 1.437 -6.867 1 96.19 356 ALA A CA 1
ATOM 2752 C C . ALA A 1 356 ? -7.57 0.981 -5.516 1 96.19 356 ALA A C 1
ATOM 2754 O O . ALA A 1 356 ? -6.707 0.103 -5.449 1 96.19 356 ALA A O 1
ATOM 2755 N N . VAL A 1 357 ? -8.07 1.524 -4.465 1 95.38 357 VAL A N 1
ATOM 2756 C CA . VAL A 1 357 ? -7.496 1.284 -3.145 1 95.38 357 VAL A CA 1
ATOM 2757 C 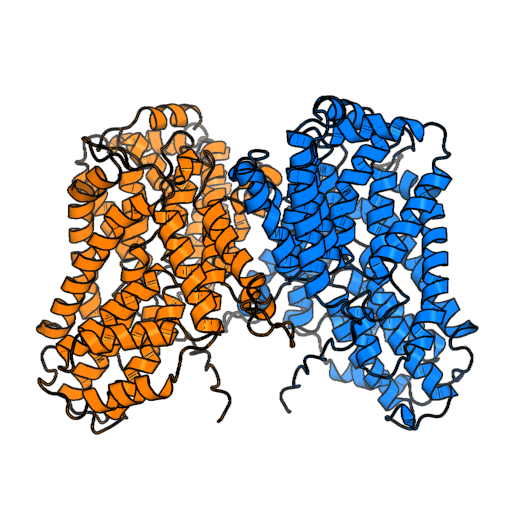C . VAL A 1 357 ? -7.879 -0.112 -2.66 1 95.38 357 VAL A C 1
ATOM 2759 O O . VAL A 1 357 ? -7.297 -0.627 -1.704 1 95.38 357 VAL A O 1
ATOM 2762 N N . ARG A 1 358 ? -8.758 -0.824 -3.363 1 94.75 358 ARG A N 1
ATOM 2763 C CA . ARG A 1 358 ? -9.25 -2.137 -2.959 1 94.75 358 ARG A CA 1
ATOM 2764 C C . ARG A 1 358 ? -8.281 -3.238 -3.375 1 94.75 358 ARG A C 1
ATOM 2766 O O . ARG A 1 358 ? -8.539 -4.418 -3.133 1 94.75 358 ARG A O 1
ATOM 2773 N N . ILE A 1 359 ? -7.184 -2.936 -3.967 1 95.62 359 ILE A N 1
ATOM 2774 C CA . ILE A 1 359 ? -6.215 -3.936 -4.391 1 95.62 359 ILE A CA 1
ATOM 2775 C C . ILE A 1 359 ? -5.602 -4.613 -3.166 1 95.62 359 ILE A C 1
ATOM 2777 O O . ILE A 1 359 ? -5.699 -4.098 -2.051 1 95.62 359 ILE A O 1
ATOM 2781 N N . PRO A 1 360 ? -5.07 -5.793 -3.281 1 94 360 PRO A N 1
ATOM 2782 C CA . PRO A 1 360 ? -4.496 -6.516 -2.141 1 94 360 PRO A CA 1
ATOM 2783 C C . PRO A 1 360 ? -3.143 -5.953 -1.707 1 94 360 PRO A C 1
ATOM 2785 O O . PRO A 1 360 ? -2.105 -6.574 -1.943 1 94 360 PRO A O 1
ATOM 2788 N N . TRP A 1 361 ? -3.125 -4.941 -0.923 1 95.56 361 TRP A N 1
ATOM 2789 C CA . TRP A 1 361 ? -1.938 -4.234 -0.457 1 95.56 361 TRP A CA 1
ATOM 2790 C C . TRP A 1 361 ? -1.014 -5.172 0.313 1 95.56 361 TRP A C 1
ATOM 2792 O O . TRP A 1 361 ? 0.207 -4.992 0.31 1 95.56 361 TRP A O 1
ATOM 2802 N N . GLY A 1 362 ? -1.593 -6.16 0.945 1 94.5 362 GLY A N 1
ATOM 2803 C CA . GLY A 1 362 ? -0.814 -7.102 1.734 1 94.5 362 GLY A CA 1
ATOM 2804 C C . GLY A 1 362 ? 0.214 -7.859 0.916 1 94.5 362 GLY A C 1
ATOM 2805 O O . GLY A 1 362 ? 1.317 -8.133 1.393 1 94.5 362 GLY A O 1
ATOM 2806 N N . ILE A 1 363 ? -0.136 -8.203 -0.337 1 92.56 363 ILE A N 1
ATOM 2807 C CA . ILE A 1 363 ? 0.758 -8.938 -1.224 1 92.56 363 ILE A CA 1
ATOM 2808 C C . ILE A 1 363 ? 1.999 -8.102 -1.521 1 92.56 363 ILE A C 1
ATOM 2810 O O . ILE A 1 363 ? 3.111 -8.625 -1.585 1 92.56 363 ILE A O 1
ATOM 2814 N N . LEU A 1 364 ? 1.812 -6.793 -1.666 1 94.69 364 LEU A N 1
ATOM 2815 C CA . LEU A 1 364 ? 2.924 -5.895 -1.957 1 94.69 364 LEU A CA 1
ATOM 2816 C C . LEU A 1 364 ? 3.906 -5.852 -0.79 1 94.69 364 LEU A C 1
ATOM 2818 O O . LEU A 1 364 ? 5.121 -5.828 -0.996 1 94.69 364 LEU A O 1
ATOM 2822 N N . LEU A 1 365 ? 3.412 -5.902 0.44 1 95.44 365 LEU A N 1
ATOM 2823 C CA . LEU A 1 365 ? 4.258 -5.926 1.628 1 95.44 365 LEU A CA 1
ATOM 2824 C C . LEU A 1 365 ? 4.996 -7.254 1.741 1 95.44 365 LEU A C 1
ATOM 2826 O O . LEU A 1 365 ? 6.145 -7.297 2.195 1 95.44 365 LEU A O 1
ATOM 2830 N N . LEU A 1 366 ? 4.301 -8.336 1.314 1 93.62 366 LEU A N 1
ATOM 2831 C CA . LEU A 1 366 ? 4.906 -9.656 1.376 1 93.62 366 LEU A CA 1
ATOM 2832 C C . LEU A 1 366 ? 6.141 -9.734 0.48 1 93.62 366 LEU A C 1
ATOM 2834 O O . LEU A 1 366 ? 7.141 -10.352 0.846 1 93.62 366 LEU A O 1
ATOM 2838 N N . PHE A 1 367 ? 6.062 -9.055 -0.692 1 93.19 367 PHE A N 1
ATOM 2839 C CA . PHE A 1 367 ? 7.223 -8.969 -1.571 1 93.19 367 PHE A CA 1
ATOM 2840 C C . PHE A 1 367 ? 8.406 -8.336 -0.843 1 93.19 367 PHE A C 1
ATOM 2842 O O . PHE A 1 367 ? 9.516 -8.875 -0.878 1 93.19 367 PHE A O 1
ATOM 2849 N N . GLY A 1 368 ? 8.102 -7.25 -0.176 1 95.25 368 GLY A N 1
ATOM 2850 C CA . GLY A 1 368 ? 9.148 -6.531 0.536 1 95.25 368 GLY A CA 1
ATOM 2851 C C . GLY A 1 368 ? 9.781 -7.352 1.645 1 95.25 368 GLY A C 1
ATOM 2852 O O . GLY A 1 368 ? 11.008 -7.352 1.797 1 95.25 368 GLY A O 1
ATOM 2853 N N . GLY A 1 369 ? 9 -8.039 2.42 1 95.56 369 GLY A N 1
ATOM 2854 C CA . GLY A 1 369 ? 9.508 -8.875 3.494 1 95.56 369 GLY A CA 1
ATOM 2855 C C . GLY A 1 369 ? 10.461 -9.953 3.01 1 95.56 369 GLY A C 1
ATOM 2856 O O . GLY A 1 369 ? 11.531 -10.148 3.59 1 95.56 369 GLY A O 1
ATOM 2857 N N . GLY A 1 370 ? 10.023 -10.648 1.945 1 93.81 370 GLY A N 1
ATOM 2858 C CA . GLY A 1 370 ? 10.883 -11.672 1.369 1 93.81 370 GLY A CA 1
ATOM 2859 C C . GLY A 1 370 ? 12.188 -11.109 0.823 1 93.81 370 GLY A C 1
ATOM 2860 O O . GLY A 1 370 ? 13.25 -11.703 1.023 1 93.81 370 GLY A O 1
ATOM 2861 N N . MET A 1 371 ? 12.094 -10.008 0.177 1 94.62 371 MET A N 1
ATOM 2862 C CA . MET A 1 371 ? 13.281 -9.383 -0.4 1 94.62 371 MET A CA 1
ATOM 2863 C C . MET A 1 371 ? 14.211 -8.867 0.693 1 94.62 371 MET A C 1
ATOM 2865 O O . MET A 1 371 ? 15.438 -8.93 0.554 1 94.62 371 MET A O 1
ATOM 2869 N N . CYS A 1 372 ? 13.617 -8.32 1.718 1 96 372 CYS A N 1
ATOM 2870 C CA . CYS A 1 372 ? 14.422 -7.875 2.848 1 96 372 CYS A CA 1
ATOM 2871 C C . CYS A 1 372 ? 15.164 -9.039 3.488 1 96 372 CYS A C 1
ATOM 2873 O O . CYS A 1 372 ? 16.328 -8.906 3.881 1 96 372 CYS A O 1
ATOM 2875 N N . LEU A 1 373 ? 14.516 -10.164 3.596 1 95 373 LEU A N 1
ATOM 2876 C CA . LEU A 1 373 ? 15.156 -11.383 4.082 1 95 373 LEU A CA 1
ATOM 2877 C C . LEU A 1 373 ? 16.344 -11.758 3.213 1 95 373 LEU A C 1
ATOM 2879 O O . LEU A 1 373 ? 17.422 -12.102 3.729 1 95 373 LEU A O 1
ATOM 2883 N N . SER A 1 374 ? 16.172 -11.695 1.943 1 93.31 374 SER A N 1
ATOM 2884 C CA . SER A 1 374 ? 17.234 -12.023 1.008 1 93.31 374 SER A CA 1
ATOM 2885 C C . SER A 1 374 ? 18.406 -11.062 1.147 1 93.31 374 SER A C 1
ATOM 2887 O O . SER A 1 374 ? 19.578 -11.477 1.093 1 93.31 374 SER A O 1
ATOM 2889 N N . ALA A 1 375 ? 18.094 -9.797 1.297 1 93.56 375 ALA A N 1
ATOM 2890 C CA . ALA A 1 375 ? 19.141 -8.805 1.514 1 93.56 375 ALA A CA 1
ATOM 2891 C C . ALA A 1 375 ? 19.938 -9.125 2.779 1 93.56 375 ALA A C 1
ATOM 2893 O O . ALA A 1 375 ? 21.156 -9 2.795 1 93.56 375 ALA A O 1
ATOM 2894 N N . ALA A 1 376 ? 19.25 -9.531 3.82 1 94.81 376 ALA A N 1
ATOM 2895 C CA . ALA A 1 376 ? 19.891 -9.875 5.09 1 94.81 376 ALA A CA 1
ATOM 2896 C C . ALA A 1 376 ? 20.75 -11.125 4.949 1 94.81 376 ALA A C 1
ATOM 2898 O O . ALA A 1 376 ? 21.797 -11.234 5.59 1 94.81 376 ALA A O 1
ATOM 2899 N N . PHE A 1 377 ? 20.344 -12.062 4.125 1 91.31 377 PHE A N 1
ATOM 2900 C CA . PHE A 1 377 ? 21.109 -13.273 3.842 1 91.31 377 PHE A CA 1
ATOM 2901 C C . PHE A 1 377 ? 22.469 -12.922 3.27 1 91.31 377 PHE A C 1
ATOM 2903 O O . PHE A 1 377 ? 23.484 -13.508 3.666 1 91.31 377 PHE A O 1
ATOM 2910 N N . ILE A 1 378 ? 22.422 -12 2.432 1 89.25 378 ILE A N 1
ATOM 2911 C CA . ILE A 1 378 ? 23.641 -11.609 1.732 1 89.25 378 ILE A CA 1
ATOM 2912 C C . ILE A 1 378 ? 24.531 -10.789 2.662 1 89.25 378 ILE A C 1
ATOM 2914 O O . ILE A 1 378 ? 25.703 -11.125 2.867 1 89.25 378 ILE A O 1
ATOM 2918 N N . LYS A 1 379 ? 24 -9.867 3.34 1 92.12 379 LYS A N 1
ATOM 2919 C CA . LYS A 1 379 ? 24.781 -8.914 4.125 1 92.12 379 LYS A CA 1
ATOM 2920 C C . LYS A 1 379 ? 25.344 -9.57 5.379 1 92.12 379 LYS A C 1
ATOM 2922 O O . LYS A 1 379 ? 26.453 -9.227 5.828 1 92.12 379 LYS A O 1
ATOM 2927 N N . SER A 1 380 ? 24.641 -10.492 5.93 1 94.06 380 SER A N 1
ATOM 2928 C CA . SER A 1 380 ? 25.047 -11.109 7.188 1 94.06 380 SER A CA 1
ATOM 2929 C C . SER A 1 380 ? 26.109 -12.172 6.965 1 94.06 380 SER A C 1
ATOM 2931 O O . SER A 1 380 ? 26.734 -12.641 7.918 1 94.06 380 SER A O 1
ATOM 2933 N N . GLY A 1 381 ? 26.25 -12.633 5.668 1 90.44 381 GLY A N 1
ATOM 2934 C CA . GLY A 1 381 ? 27.172 -13.734 5.375 1 90.44 381 GLY A CA 1
ATOM 2935 C C . GLY A 1 381 ? 26.531 -15.102 5.547 1 90.44 381 GLY A C 1
ATOM 2936 O O . GLY A 1 381 ? 27.188 -16.125 5.348 1 90.44 381 GLY A O 1
ATOM 2937 N N . LEU A 1 382 ? 25.312 -15.125 5.844 1 90.44 382 LEU A N 1
ATOM 2938 C CA . LEU A 1 382 ? 24.625 -16.391 6.004 1 90.44 382 LEU A CA 1
ATOM 2939 C C . LEU A 1 382 ? 24.641 -17.203 4.707 1 90.44 382 LEU A C 1
ATOM 2941 O O . LEU A 1 382 ? 24.828 -18.422 4.73 1 90.44 382 LEU A O 1
ATOM 2945 N N . ALA A 1 383 ? 24.469 -16.562 3.596 1 87.06 383 ALA A N 1
ATOM 2946 C CA . ALA A 1 383 ? 24.5 -17.203 2.287 1 87.06 383 ALA A CA 1
ATOM 2947 C C . ALA A 1 383 ? 25.828 -17.938 2.064 1 87.06 383 ALA A C 1
ATOM 2949 O O . ALA A 1 383 ? 25.844 -19.109 1.715 1 87.06 383 ALA A O 1
ATOM 2950 N N . GLN A 1 384 ? 26.875 -17.234 2.385 1 85.19 384 GLN A N 1
ATOM 2951 C CA . GLN A 1 384 ? 28.203 -17.797 2.201 1 85.19 384 GLN A CA 1
ATOM 2952 C C . GLN A 1 384 ? 28.422 -18.984 3.129 1 85.19 384 GLN A C 1
ATOM 2954 O O . GLN A 1 384 ? 29.031 -19.984 2.738 1 85.19 384 GLN A O 1
ATOM 2959 N N . THR A 1 385 ? 27.922 -18.875 4.277 1 87.19 385 THR A N 1
ATOM 2960 C CA . THR A 1 385 ? 28.078 -19.938 5.27 1 87.19 385 THR A CA 1
ATOM 2961 C C . THR A 1 385 ? 27.344 -21.203 4.836 1 87.19 385 THR A C 1
ATOM 2963 O O . THR A 1 385 ? 27.891 -22.297 4.938 1 87.19 385 THR A O 1
ATOM 2966 N N . ILE A 1 386 ? 26.188 -21.031 4.336 1 85.94 386 ILE A N 1
ATOM 2967 C CA . ILE A 1 386 ? 25.375 -22.172 3.924 1 85.94 386 ILE A CA 1
ATOM 2968 C C . ILE A 1 386 ? 26 -22.844 2.703 1 85.94 386 ILE A C 1
ATOM 2970 O O . ILE A 1 386 ? 26 -24.078 2.598 1 85.94 386 ILE A O 1
ATOM 2974 N N . VAL A 1 387 ? 26.484 -22.047 1.777 1 79.75 387 VAL A N 1
ATOM 2975 C CA . VAL A 1 387 ? 27.125 -22.578 0.576 1 79.75 387 VAL A CA 1
ATOM 2976 C C . VAL A 1 387 ? 28.219 -23.562 0.965 1 79.75 387 VAL A C 1
ATOM 2978 O O . VAL A 1 387 ? 28.344 -24.641 0.353 1 79.75 387 VAL A O 1
ATOM 2981 N N . GLY A 1 388 ? 28.953 -23.219 1.962 1 80.44 388 GLY A N 1
ATOM 2982 C CA . GLY A 1 388 ? 30.031 -24.078 2.416 1 80.44 388 GLY A CA 1
ATOM 2983 C C . GLY A 1 388 ? 29.547 -25.422 2.932 1 80.44 388 GLY A C 1
ATOM 2984 O O . GLY A 1 388 ? 30.156 -26.453 2.652 1 80.44 388 GLY A O 1
ATOM 2985 N N . TYR A 1 389 ? 28.438 -25.469 3.533 1 83.44 389 TYR A N 1
ATOM 2986 C CA . TYR A 1 389 ? 27.922 -26.688 4.141 1 83.44 389 TYR A CA 1
ATOM 2987 C C . TYR A 1 389 ? 27.25 -27.578 3.1 1 83.44 389 TYR A C 1
ATOM 2989 O O . TYR A 1 389 ? 27.219 -28.797 3.25 1 83.44 389 TYR A O 1
ATOM 2997 N N . LEU A 1 390 ? 26.766 -26.969 2.049 1 85.44 390 LEU A N 1
ATOM 2998 C CA . LEU A 1 390 ? 26 -27.703 1.061 1 85.44 390 LEU A CA 1
ATOM 2999 C C . LEU A 1 390 ? 26.906 -28.297 -0.008 1 85.44 390 LEU A C 1
ATOM 3001 O O . LEU A 1 390 ? 26.438 -28.969 -0.926 1 85.44 390 LEU A O 1
ATOM 3005 N N . GLU A 1 391 ? 28.125 -28.156 0.151 1 81.38 391 GLU A N 1
ATOM 3006 C CA . GLU A 1 391 ? 29.078 -28.75 -0.765 1 81.38 391 GLU A CA 1
ATOM 3007 C C . GLU A 1 391 ? 28.969 -30.266 -0.763 1 81.38 391 GLU A C 1
ATOM 3009 O O . GLU A 1 391 ? 29.328 -30.922 -1.746 1 81.38 391 GLU A O 1
ATOM 3014 N N . VAL A 1 392 ? 28.438 -30.781 0.269 1 82 392 VAL A N 1
ATOM 3015 C CA . VAL A 1 392 ? 28.297 -32.219 0.415 1 82 392 VAL A CA 1
ATOM 3016 C C . VAL A 1 392 ? 27.312 -32.75 -0.617 1 82 392 VAL A C 1
ATOM 3018 O O . VAL A 1 392 ? 27.359 -33.938 -0.987 1 82 392 VAL A O 1
ATOM 3021 N N . LEU A 1 393 ? 26.531 -31.891 -1.112 1 85.12 393 LEU A N 1
ATOM 3022 C CA . LEU A 1 393 ? 25.547 -32.281 -2.107 1 85.12 393 LEU A CA 1
ATOM 3023 C C . LEU A 1 393 ? 26.156 -32.312 -3.502 1 85.12 393 LEU A C 1
ATOM 3025 O O . LEU A 1 393 ? 25.5 -32.719 -4.465 1 85.12 393 LEU A O 1
ATOM 3029 N N . ASN A 1 394 ? 27.438 -31.984 -3.475 1 83.69 394 ASN A N 1
ATOM 3030 C CA . ASN A 1 394 ? 28.109 -32.031 -4.766 1 83.69 394 ASN A CA 1
ATOM 3031 C C . ASN A 1 394 ? 28.109 -33.406 -5.371 1 83.69 394 ASN A C 1
ATOM 3033 O O . ASN A 1 394 ? 28.375 -34.406 -4.676 1 83.69 394 ASN A O 1
ATOM 3037 N N . GLY A 1 395 ? 27.641 -33.594 -6.559 1 85.31 395 GLY A N 1
ATOM 3038 C CA . GLY A 1 395 ? 27.594 -34.906 -7.211 1 85.31 395 GLY A CA 1
ATOM 3039 C C . GLY A 1 395 ? 26.188 -35.438 -7.371 1 85.31 395 GLY A C 1
ATOM 3040 O O . GLY A 1 395 ? 25.953 -36.312 -8.188 1 85.31 395 GLY A O 1
ATOM 3041 N N . VAL A 1 396 ? 25.359 -34.969 -6.559 1 90.88 396 VAL A N 1
ATOM 3042 C CA . VAL A 1 396 ? 23.969 -35.406 -6.707 1 90.88 396 VAL A CA 1
ATOM 3043 C C . VAL A 1 396 ? 23.422 -34.906 -8.039 1 90.88 396 VAL A C 1
ATOM 3045 O O . VAL A 1 396 ? 23.609 -33.719 -8.391 1 90.88 396 VAL A O 1
ATOM 3048 N N . PRO A 1 397 ? 22.797 -35.844 -8.727 1 92.88 397 PRO A N 1
ATOM 3049 C CA . PRO A 1 397 ? 22.234 -35.406 -10.016 1 92.88 397 PRO A CA 1
ATOM 3050 C C . PRO A 1 397 ? 21.234 -34.25 -9.867 1 92.88 397 PRO A C 1
ATOM 3052 O O . PRO A 1 397 ? 20.422 -34.281 -8.945 1 92.88 397 PRO A O 1
ATOM 3055 N N . VAL A 1 398 ? 21.312 -33.344 -10.773 1 92.88 398 VAL A N 1
ATOM 3056 C CA . VAL A 1 398 ? 20.469 -32.156 -10.75 1 92.88 398 VAL A CA 1
ATOM 3057 C C . VAL A 1 398 ? 18.984 -32.562 -10.75 1 92.88 398 VAL A C 1
ATOM 3059 O O . VAL A 1 398 ? 18.172 -31.938 -10.078 1 92.88 398 VAL A O 1
ATOM 3062 N N . LEU A 1 399 ? 18.656 -33.562 -11.477 1 95.56 399 LEU A N 1
ATOM 3063 C CA . LEU A 1 399 ? 17.297 -34.031 -11.578 1 95.56 399 LEU A CA 1
ATOM 3064 C C . LEU A 1 399 ? 16.75 -34.406 -10.203 1 95.56 399 LEU A C 1
ATOM 3066 O O . LEU A 1 399 ? 15.594 -34.094 -9.883 1 95.56 399 LEU A O 1
ATOM 3070 N N . LEU A 1 400 ? 17.516 -35.062 -9.414 1 95.88 400 LEU A N 1
ATOM 3071 C CA . LEU A 1 400 ? 17.094 -35.5 -8.086 1 95.88 400 LEU A CA 1
ATOM 3072 C C . LEU A 1 400 ? 16.891 -34.312 -7.164 1 95.88 400 LEU A C 1
ATOM 3074 O O . LEU A 1 400 ? 15.992 -34.312 -6.32 1 95.88 400 LEU A O 1
ATOM 3078 N N . ILE A 1 401 ? 17.75 -33.344 -7.328 1 95 401 ILE A N 1
ATOM 3079 C CA . ILE A 1 401 ? 17.641 -32.156 -6.504 1 95 401 ILE A CA 1
ATOM 3080 C C . ILE A 1 401 ? 16.359 -31.391 -6.859 1 95 401 ILE A C 1
ATOM 3082 O O . ILE A 1 401 ? 15.609 -30.984 -5.973 1 95 401 ILE A O 1
ATOM 3086 N N . VAL A 1 402 ? 16.109 -31.203 -8.117 1 96.94 402 VAL A N 1
ATOM 3087 C CA . VAL A 1 402 ? 14.914 -30.516 -8.586 1 96.94 402 VAL A CA 1
ATOM 3088 C C . VAL A 1 402 ? 13.672 -31.266 -8.086 1 96.94 402 VAL A C 1
ATOM 3090 O O . VAL A 1 402 ? 12.734 -30.641 -7.582 1 96.94 402 VAL A O 1
ATOM 3093 N N . LEU A 1 403 ? 13.711 -32.562 -8.188 1 97.62 403 LEU A N 1
ATOM 3094 C CA . LEU A 1 403 ? 12.578 -33.375 -7.742 1 97.62 403 LEU A CA 1
ATOM 3095 C C . LEU A 1 403 ? 12.375 -33.25 -6.238 1 97.62 403 LEU A C 1
ATOM 3097 O O . LEU A 1 403 ? 11.242 -33.125 -5.766 1 97.62 403 LEU A O 1
ATOM 3101 N N . ALA A 1 404 ? 13.422 -33.281 -5.535 1 96.12 404 ALA A N 1
ATOM 3102 C CA . ALA A 1 404 ? 13.344 -33.188 -4.082 1 96.12 404 ALA A CA 1
ATOM 3103 C C . ALA A 1 404 ? 12.742 -31.859 -3.658 1 96.12 404 ALA A C 1
ATOM 3105 O O . ALA A 1 404 ? 11.883 -31.812 -2.775 1 96.12 404 ALA A O 1
ATOM 3106 N N . ILE A 1 405 ? 13.242 -30.812 -4.266 1 96.44 405 ILE A N 1
ATOM 3107 C CA . ILE A 1 405 ? 12.75 -29.469 -3.945 1 96.44 405 ILE A CA 1
ATOM 3108 C C . ILE A 1 405 ? 11.289 -29.344 -4.371 1 96.44 405 ILE A C 1
ATOM 3110 O O . ILE A 1 405 ? 10.461 -28.797 -3.639 1 96.44 405 ILE A O 1
ATOM 3114 N N . ALA A 1 406 ? 10.969 -29.812 -5.531 1 98.19 406 ALA A N 1
ATOM 3115 C CA . ALA A 1 406 ? 9.594 -29.766 -6.031 1 98.19 406 ALA A CA 1
ATOM 3116 C C . ALA A 1 406 ? 8.641 -30.484 -5.074 1 98.19 406 ALA A C 1
ATOM 3118 O O . ALA A 1 406 ? 7.566 -29.953 -4.762 1 98.19 406 ALA A O 1
ATOM 3119 N N . ILE A 1 407 ? 9.016 -31.641 -4.637 1 97.31 407 ILE A N 1
ATOM 3120 C CA . ILE A 1 407 ? 8.195 -32.438 -3.721 1 97.31 407 ILE A CA 1
ATOM 3121 C C . ILE A 1 407 ? 8.047 -31.688 -2.396 1 97.31 407 ILE A C 1
ATOM 3123 O O . ILE A 1 407 ? 6.938 -31.531 -1.88 1 97.31 407 ILE A O 1
ATOM 3127 N N . LEU A 1 408 ? 9.109 -31.203 -1.944 1 95.75 408 LEU A N 1
ATOM 3128 C CA . LEU A 1 408 ? 9.102 -30.5 -0.664 1 95.75 408 LEU A CA 1
ATOM 3129 C C . LEU A 1 408 ? 8.195 -29.281 -0.715 1 95.75 408 LEU A C 1
ATOM 3131 O O . LEU A 1 408 ? 7.332 -29.109 0.147 1 95.75 408 LEU A O 1
ATOM 3135 N N . VAL A 1 409 ? 8.367 -28.453 -1.702 1 96.44 409 VAL A N 1
ATOM 3136 C CA . VAL A 1 409 ? 7.648 -27.188 -1.809 1 96.44 409 VAL A CA 1
ATOM 3137 C C . VAL A 1 409 ? 6.168 -27.453 -2.064 1 96.44 409 VAL A C 1
ATOM 3139 O O . VAL A 1 409 ? 5.301 -26.812 -1.472 1 96.44 409 VAL A O 1
ATOM 3142 N N . THR A 1 410 ? 5.852 -28.391 -2.91 1 96.88 410 THR A N 1
ATOM 3143 C CA . THR A 1 410 ? 4.473 -28.703 -3.262 1 96.88 410 THR A CA 1
ATOM 3144 C C . THR A 1 410 ? 3.697 -29.188 -2.037 1 96.88 410 THR A C 1
ATOM 3146 O O . THR A 1 410 ? 2.549 -28.781 -1.83 1 96.88 410 THR A O 1
ATOM 3149 N N . PHE A 1 411 ? 4.25 -29.938 -1.248 1 93.62 411 PHE A N 1
ATOM 3150 C CA . PHE A 1 411 ? 3.525 -30.469 -0.105 1 93.62 411 PHE A CA 1
ATOM 3151 C C . PHE A 1 411 ? 3.541 -29.5 1.061 1 93.62 411 PHE A C 1
ATOM 3153 O O . PHE A 1 411 ? 2.592 -29.438 1.847 1 93.62 411 PHE A O 1
ATOM 3160 N N . LEU A 1 412 ? 4.578 -28.703 1.132 1 90.88 412 LEU A N 1
ATOM 3161 C CA . LEU A 1 412 ? 4.605 -27.672 2.16 1 90.88 412 LEU A CA 1
ATOM 3162 C C . LEU A 1 412 ? 3.541 -26.609 1.895 1 90.88 412 LEU A C 1
ATOM 3164 O O . LEU A 1 412 ? 2.936 -26.094 2.832 1 90.88 412 LEU A O 1
ATOM 3168 N N . THR A 1 413 ? 3.385 -26.312 0.658 1 92.88 413 THR A N 1
ATOM 3169 C CA . THR A 1 413 ? 2.479 -25.219 0.294 1 92.88 413 THR A CA 1
ATOM 3170 C C . THR A 1 413 ? 1.026 -25.641 0.519 1 92.88 413 THR A C 1
ATOM 3172 O O . THR A 1 413 ? 0.132 -24.781 0.544 1 92.88 413 THR A O 1
ATOM 3175 N N . GLU A 1 414 ? 0.755 -26.953 0.695 1 92.25 414 GLU A N 1
ATOM 3176 C CA . GLU A 1 414 ? -0.588 -27.422 1.015 1 92.25 414 GLU A CA 1
ATOM 3177 C C . GLU A 1 414 ? -1.032 -26.938 2.393 1 92.25 414 GLU A C 1
ATOM 3179 O O . GLU A 1 414 ? -2.23 -26.875 2.676 1 92.25 414 GLU A O 1
ATOM 3184 N N . LEU A 1 415 ? -0.04 -26.547 3.133 1 85.5 415 LEU A N 1
ATOM 3185 C CA . LEU A 1 415 ? -0.359 -26.188 4.512 1 85.5 415 LEU A CA 1
ATOM 3186 C C . LEU A 1 415 ? -0.024 -24.719 4.785 1 85.5 415 LEU A C 1
ATOM 3188 O O . LEU A 1 415 ? -0.253 -24.219 5.891 1 85.5 415 LEU A O 1
ATOM 3192 N N . THR A 1 416 ? 0.551 -24.141 3.818 1 85.25 416 THR A N 1
ATOM 3193 C CA . THR A 1 416 ? 1.046 -22.781 4.035 1 85.25 416 THR A CA 1
ATOM 3194 C C . THR A 1 416 ? 0.76 -21.906 2.82 1 85.25 416 THR A C 1
ATOM 3196 O O . THR A 1 416 ? 0.339 -22.391 1.773 1 85.25 416 THR A O 1
ATOM 3199 N N . SER A 1 417 ? 0.911 -20.578 3.037 1 87.81 417 SER A N 1
ATOM 3200 C CA . SER A 1 417 ? 0.739 -19.609 1.955 1 87.81 417 SER A CA 1
ATOM 3201 C C . SER A 1 417 ? 1.781 -19.812 0.861 1 87.81 417 SER A C 1
ATOM 3203 O O . SER A 1 417 ? 2.971 -19.969 1.149 1 87.81 417 SER A O 1
ATOM 3205 N N . ASN A 1 418 ? 1.233 -19.828 -0.388 1 92.12 418 ASN A N 1
ATOM 3206 C CA . ASN A 1 418 ? 2.119 -19.969 -1.539 1 92.12 418 ASN A CA 1
ATOM 3207 C C . ASN A 1 418 ? 3.146 -18.828 -1.588 1 92.12 418 ASN A C 1
ATOM 3209 O O . ASN A 1 418 ? 4.328 -19.078 -1.854 1 92.12 418 ASN A O 1
ATOM 3213 N N . THR A 1 419 ? 2.688 -17.703 -1.229 1 89.81 419 THR A N 1
ATOM 3214 C CA . THR A 1 419 ? 3.535 -16.516 -1.261 1 89.81 419 THR A CA 1
ATOM 3215 C C . THR A 1 419 ? 4.617 -16.594 -0.187 1 89.81 419 THR A C 1
ATOM 3217 O O . THR A 1 419 ? 5.77 -16.25 -0.435 1 89.81 419 THR A O 1
ATOM 3220 N N . ALA A 1 420 ? 4.273 -17.062 0.949 1 87.5 420 ALA A N 1
ATOM 3221 C CA . ALA A 1 420 ? 5.211 -17.188 2.061 1 87.5 420 ALA A CA 1
ATOM 3222 C C . ALA A 1 420 ? 6.301 -18.219 1.744 1 87.5 420 ALA A C 1
ATOM 3224 O O . ALA A 1 420 ? 7.484 -17.969 1.982 1 87.5 420 ALA A O 1
ATOM 3225 N N . ILE A 1 421 ? 5.906 -19.281 1.166 1 90.62 421 ILE A N 1
ATOM 3226 C CA . ILE A 1 421 ? 6.855 -20.344 0.829 1 90.62 421 ILE A CA 1
ATOM 3227 C C . ILE A 1 421 ? 7.812 -19.844 -0.252 1 90.62 421 ILE A C 1
ATOM 3229 O O . ILE A 1 421 ? 9.023 -20.062 -0.159 1 90.62 421 ILE A O 1
ATOM 3233 N N . ALA A 1 422 ? 7.266 -19.234 -1.233 1 93.94 422 ALA A N 1
ATOM 3234 C CA . ALA A 1 422 ? 8.117 -18.672 -2.285 1 93.94 422 ALA A CA 1
ATOM 3235 C C . ALA A 1 422 ? 9.125 -17.688 -1.71 1 93.94 422 ALA A C 1
ATOM 3237 O O . ALA A 1 422 ? 10.305 -17.719 -2.08 1 93.94 422 ALA A O 1
ATOM 3238 N N . SER A 1 423 ? 8.734 -16.906 -0.805 1 90.81 423 SER A N 1
ATOM 3239 C CA . SER A 1 423 ? 9.586 -15.859 -0.234 1 90.81 423 SER A CA 1
ATOM 3240 C C . SER A 1 423 ? 10.75 -16.469 0.553 1 90.81 423 SER A C 1
ATOM 3242 O O . SER A 1 423 ? 11.891 -16.031 0.41 1 90.81 423 SER A O 1
ATOM 3244 N N . VAL A 1 424 ? 10.477 -17.453 1.333 1 87.81 424 VAL A N 1
ATOM 3245 C CA . VAL A 1 424 ? 11.492 -18.016 2.225 1 87.81 424 VAL A CA 1
ATOM 3246 C C . VAL A 1 424 ? 12.445 -18.906 1.433 1 87.81 424 VAL A C 1
ATOM 3248 O O . VAL A 1 424 ? 13.641 -18.953 1.719 1 87.81 424 VAL A O 1
ATOM 3251 N N . MET A 1 425 ? 11.969 -19.516 0.409 1 93.19 425 MET A N 1
ATOM 3252 C CA . MET A 1 425 ? 12.758 -20.5 -0.321 1 93.19 425 MET A CA 1
ATOM 3253 C C . MET A 1 425 ? 13.742 -19.812 -1.268 1 93.19 425 MET A C 1
ATOM 3255 O O . MET A 1 425 ? 14.789 -20.375 -1.599 1 93.19 425 MET A O 1
ATOM 3259 N N . MET A 1 426 ? 13.461 -18.578 -1.692 1 94.44 426 MET A N 1
ATOM 3260 C CA . MET A 1 426 ? 14.242 -17.938 -2.742 1 94.44 426 MET A CA 1
ATOM 3261 C C . MET A 1 426 ? 15.695 -17.766 -2.316 1 94.44 426 MET A C 1
ATOM 3263 O O . MET A 1 426 ? 16.609 -18.266 -2.992 1 94.44 426 MET A O 1
ATOM 3267 N N . PRO A 1 427 ? 15.93 -17.156 -1.207 1 91 427 PRO A N 1
ATOM 3268 C CA . PRO A 1 427 ? 17.344 -16.984 -0.844 1 91 427 PRO A CA 1
ATOM 3269 C C . PRO A 1 427 ? 18.016 -18.328 -0.526 1 91 427 PRO A C 1
ATOM 3271 O O . PRO A 1 427 ? 19.203 -18.5 -0.816 1 91 427 PRO A O 1
ATOM 3274 N N . ILE A 1 428 ? 17.312 -19.281 0.02 1 89.69 428 ILE A N 1
ATOM 3275 C CA . ILE A 1 428 ? 17.859 -20.594 0.347 1 89.69 428 ILE A CA 1
ATOM 3276 C C . ILE A 1 428 ? 18.266 -21.328 -0.935 1 89.69 428 ILE A C 1
ATOM 3278 O O . ILE A 1 428 ? 19.359 -21.859 -1.028 1 89.69 428 ILE A O 1
ATOM 3282 N N . LEU A 1 429 ? 17.422 -21.234 -1.897 1 94.62 429 LEU A N 1
ATOM 3283 C CA . LEU A 1 429 ? 17.672 -21.984 -3.123 1 94.62 429 LEU A CA 1
ATOM 3284 C C . LEU A 1 429 ? 18.672 -21.266 -4.012 1 94.62 429 LEU A C 1
ATOM 3286 O O . LEU A 1 429 ? 19.391 -21.906 -4.785 1 94.62 429 LEU A O 1
ATOM 3290 N N . ALA A 1 430 ? 18.734 -19.953 -3.924 1 93.38 430 ALA A N 1
ATOM 3291 C CA . ALA A 1 430 ? 19.797 -19.219 -4.609 1 93.38 430 ALA A CA 1
ATOM 3292 C C . ALA A 1 430 ? 21.172 -19.672 -4.152 1 93.38 430 ALA A C 1
ATOM 3294 O O . ALA A 1 430 ? 22.047 -19.969 -4.98 1 93.38 430 ALA A O 1
ATOM 3295 N N . VAL A 1 431 ? 21.328 -19.828 -2.914 1 88.38 431 VAL A N 1
ATOM 3296 C CA . VAL A 1 431 ? 22.594 -20.219 -2.328 1 88.38 431 VAL A CA 1
ATOM 3297 C C . VAL A 1 431 ? 22.875 -21.688 -2.633 1 88.38 431 VAL A C 1
ATOM 3299 O O . VAL A 1 431 ? 24 -22.078 -2.928 1 88.38 431 VAL A O 1
ATOM 3302 N N . THR A 1 432 ? 21.859 -22.469 -2.512 1 89.69 432 THR A N 1
ATOM 3303 C CA . THR A 1 432 ? 22 -23.891 -2.818 1 89.69 432 THR A CA 1
ATOM 3304 C C . THR A 1 432 ? 22.484 -24.094 -4.246 1 89.69 432 THR A C 1
ATOM 3306 O O . THR A 1 432 ? 23.359 -24.922 -4.496 1 89.69 432 THR A O 1
ATOM 3309 N N . ALA A 1 433 ? 21.938 -23.375 -5.137 1 93.25 433 ALA A N 1
ATOM 3310 C CA . ALA A 1 433 ? 22.312 -23.484 -6.543 1 93.25 433 ALA A CA 1
ATOM 3311 C C . ALA A 1 433 ? 23.797 -23.141 -6.738 1 93.25 433 ALA A C 1
ATOM 3313 O O . ALA A 1 433 ? 24.5 -23.812 -7.492 1 93.25 433 ALA A O 1
ATOM 3314 N N . ILE A 1 434 ? 24.203 -22.141 -6.105 1 89.31 434 ILE A N 1
ATOM 3315 C CA . ILE A 1 434 ? 25.609 -21.734 -6.199 1 89.31 434 ILE A CA 1
ATOM 3316 C C . ILE A 1 434 ? 26.5 -22.859 -5.676 1 89.31 434 ILE A C 1
ATOM 3318 O O . ILE A 1 434 ? 27.516 -23.188 -6.297 1 89.31 434 ILE A O 1
ATOM 3322 N N . SER A 1 435 ? 26.125 -23.391 -4.582 1 87.31 435 SER A N 1
ATOM 3323 C CA . SER A 1 435 ? 26.922 -24.453 -3.973 1 87.31 435 SER A CA 1
ATOM 3324 C C . SER A 1 435 ? 27.016 -25.672 -4.895 1 87.31 435 SER A C 1
ATOM 3326 O O . SER A 1 435 ? 28 -26.391 -4.875 1 87.31 435 SER A O 1
ATOM 3328 N N . LEU A 1 436 ? 26.047 -25.844 -5.617 1 90 436 LEU A N 1
ATOM 3329 C CA . LEU A 1 436 ? 25.969 -27 -6.492 1 90 436 LEU A CA 1
ATOM 3330 C C . LEU A 1 436 ? 26.484 -26.672 -7.887 1 90 436 LEU A C 1
ATOM 3332 O O . LEU A 1 436 ? 26.406 -27.5 -8.797 1 90 436 LEU A O 1
ATOM 3336 N N . SER A 1 437 ? 26.906 -25.453 -8.062 1 89.56 437 SER A N 1
ATOM 3337 C CA . SER A 1 437 ? 27.422 -24.953 -9.328 1 89.56 437 SER A CA 1
ATOM 3338 C C . SER A 1 437 ? 26.406 -25.094 -10.453 1 89.56 437 SER A C 1
ATOM 3340 O O . SER A 1 437 ? 26.719 -25.578 -11.539 1 89.56 437 SER A O 1
ATOM 3342 N N . MET A 1 438 ? 25.25 -24.75 -10.133 1 92.69 438 MET A N 1
ATOM 3343 C CA . MET A 1 438 ? 24.172 -24.797 -11.109 1 92.69 438 MET A CA 1
ATOM 3344 C C . MET A 1 438 ? 23.547 -23.422 -11.289 1 92.69 438 MET A C 1
ATOM 3346 O O . MET A 1 438 ? 23.719 -22.547 -10.445 1 92.69 438 MET A O 1
ATOM 3350 N N . ASN A 1 439 ? 22.812 -23.266 -12.359 1 95.38 439 ASN A N 1
ATOM 3351 C CA . ASN A 1 439 ? 22.094 -22.016 -12.602 1 95.38 439 ASN A CA 1
ATOM 3352 C C . ASN A 1 439 ? 21.016 -21.781 -11.547 1 95.38 439 ASN A C 1
ATOM 3354 O O . ASN A 1 439 ? 20.094 -22.578 -11.406 1 95.38 439 ASN A O 1
ATOM 3358 N N . PRO A 1 440 ? 21.062 -20.688 -10.844 1 95.62 440 PRO A N 1
ATOM 3359 C CA . PRO A 1 440 ? 20.141 -20.469 -9.734 1 95.62 440 PRO A CA 1
ATOM 3360 C C . PRO A 1 440 ? 18.672 -20.422 -10.188 1 95.62 440 PRO A C 1
ATOM 3362 O O . PRO A 1 440 ? 17.781 -20.75 -9.406 1 95.62 440 PRO A O 1
ATOM 3365 N N . LEU A 1 441 ? 18.422 -20 -11.398 1 96.81 441 LEU A N 1
ATOM 3366 C CA . LEU A 1 441 ? 17.062 -19.891 -11.891 1 96.81 441 LEU A CA 1
ATOM 3367 C C . LEU A 1 441 ? 16.359 -21.234 -11.836 1 96.81 441 LEU A C 1
ATOM 3369 O O . LEU A 1 441 ? 15.141 -21.297 -11.602 1 96.81 441 LEU A O 1
ATOM 3373 N N . VAL A 1 442 ? 17.094 -22.266 -11.969 1 96.69 442 VAL A N 1
ATOM 3374 C CA . VAL A 1 442 ? 16.516 -23.594 -12.039 1 96.69 442 VAL A CA 1
ATOM 3375 C C . VAL A 1 442 ? 15.875 -23.953 -10.703 1 96.69 442 VAL A C 1
ATOM 3377 O O . VAL A 1 442 ? 14.695 -24.312 -10.656 1 96.69 442 VAL A O 1
ATOM 3380 N N . LEU A 1 443 ? 16.594 -23.828 -9.656 1 96.38 443 LEU A N 1
ATOM 3381 C CA . LEU A 1 443 ? 16.078 -24.203 -8.344 1 96.38 443 LEU A CA 1
ATOM 3382 C C . LEU A 1 443 ? 15.07 -23.172 -7.848 1 96.38 443 LEU A C 1
ATOM 3384 O O . LEU A 1 443 ? 14.047 -23.531 -7.25 1 96.38 443 LEU A O 1
ATOM 3388 N N . MET A 1 444 ? 15.328 -21.906 -8.047 1 97.19 444 MET A N 1
ATOM 3389 C CA . MET A 1 444 ? 14.422 -20.859 -7.609 1 97.19 444 MET A CA 1
ATOM 3390 C C . MET A 1 444 ? 13.078 -20.969 -8.328 1 97.19 444 MET A C 1
ATOM 3392 O O . MET A 1 444 ? 12.023 -20.812 -7.707 1 97.19 444 MET A O 1
ATOM 3396 N N . MET A 1 445 ? 13.086 -21.25 -9.57 1 97.94 445 MET A N 1
ATOM 3397 C CA . MET A 1 445 ? 11.859 -21.406 -10.344 1 97.94 445 MET A CA 1
ATOM 3398 C C . MET A 1 445 ? 11.086 -22.641 -9.891 1 97.94 445 MET A C 1
ATOM 3400 O O . MET A 1 445 ? 9.852 -22.641 -9.906 1 97.94 445 MET A O 1
ATOM 3404 N N . THR A 1 446 ? 11.836 -23.656 -9.57 1 98.12 446 THR A N 1
ATOM 3405 C CA . THR A 1 446 ? 11.188 -24.859 -9.055 1 98.12 446 THR A CA 1
ATOM 3406 C C . THR A 1 446 ? 10.344 -24.547 -7.824 1 98.12 446 THR A C 1
ATOM 3408 O O . THR A 1 446 ? 9.195 -24.969 -7.727 1 98.12 446 THR A O 1
ATOM 3411 N N . ALA A 1 447 ? 10.898 -23.766 -6.977 1 97.25 447 ALA A N 1
ATOM 3412 C CA . ALA A 1 447 ? 10.164 -23.406 -5.773 1 97.25 447 ALA A CA 1
ATOM 3413 C C . ALA A 1 447 ? 8.969 -22.5 -6.113 1 97.25 447 ALA A C 1
ATOM 3415 O O . ALA A 1 447 ? 7.879 -22.672 -5.57 1 97.25 447 ALA A O 1
ATOM 3416 N N . ALA A 1 448 ? 9.164 -21.547 -6.965 1 97.56 448 ALA A N 1
ATOM 3417 C CA . ALA A 1 448 ? 8.109 -20.594 -7.32 1 97.56 448 ALA A CA 1
ATOM 3418 C C . ALA A 1 448 ? 6.926 -21.312 -7.965 1 97.56 448 ALA A C 1
ATOM 3420 O O . ALA A 1 448 ? 5.781 -21.125 -7.555 1 97.56 448 ALA A O 1
ATOM 3421 N N . VAL A 1 449 ? 7.172 -22.156 -8.914 1 98.19 449 VAL A N 1
ATOM 3422 C CA . VAL A 1 449 ? 6.121 -22.828 -9.672 1 98.19 449 VAL A CA 1
ATOM 3423 C C . VAL A 1 449 ? 5.457 -23.891 -8.812 1 98.19 449 VAL A C 1
ATOM 3425 O O . VAL A 1 449 ? 4.227 -24 -8.773 1 98.19 449 VAL A O 1
ATOM 3428 N N . CYS A 1 450 ? 6.238 -24.641 -8.102 1 97.94 450 CYS A N 1
ATOM 3429 C CA . CYS A 1 450 ? 5.695 -25.75 -7.324 1 97.94 450 CYS A CA 1
ATOM 3430 C C . CYS A 1 450 ? 4.918 -25.234 -6.113 1 97.94 450 CYS A C 1
ATOM 3432 O O . CYS A 1 450 ? 4.051 -25.938 -5.586 1 97.94 450 CYS A O 1
ATOM 3434 N N . SER A 1 451 ? 5.215 -24.031 -5.672 1 96.62 451 SER A N 1
ATOM 3435 C CA . SER A 1 451 ? 4.422 -23.453 -4.594 1 96.62 451 SER A CA 1
ATOM 3436 C C . SER A 1 451 ? 3.002 -23.141 -5.055 1 96.62 451 SER A C 1
ATOM 3438 O O . SER A 1 451 ? 2.102 -22.969 -4.23 1 96.62 451 SER A O 1
ATOM 3440 N N . SER A 1 452 ? 2.775 -23.141 -6.348 1 96.44 452 SER A N 1
ATOM 3441 C CA . SER A 1 452 ? 1.454 -22.859 -6.898 1 96.44 452 SER A CA 1
ATOM 3442 C C . SER A 1 452 ? 0.722 -24.141 -7.273 1 96.44 452 SER A C 1
ATOM 3444 O O . SER A 1 452 ? -0.409 -24.094 -7.762 1 96.44 452 SER A O 1
ATOM 3446 N N . LEU A 1 453 ? 1.369 -25.281 -7.07 1 96.31 453 LEU A N 1
ATOM 3447 C CA . LEU A 1 453 ? 0.75 -26.562 -7.352 1 96.31 453 LEU A CA 1
ATOM 3448 C C . LEU A 1 453 ? 0.123 -27.156 -6.094 1 96.31 453 LEU A C 1
ATOM 3450 O O . LEU A 1 453 ? 0.56 -28.203 -5.605 1 96.31 453 LEU A O 1
ATOM 3454 N N . ALA A 1 454 ? -0.886 -26.516 -5.59 1 94.81 454 ALA A N 1
ATOM 3455 C CA . ALA A 1 454 ? -1.567 -26.906 -4.355 1 94.81 454 ALA A CA 1
ATOM 3456 C C . ALA A 1 454 ? -3.016 -27.297 -4.633 1 94.81 454 ALA A C 1
ATOM 3458 O O . ALA A 1 454 ? -3.906 -26.438 -4.641 1 94.81 454 ALA A O 1
ATOM 3459 N N . PHE A 1 455 ? -3.305 -28.609 -4.656 1 96.56 455 PHE A N 1
ATOM 3460 C CA . PHE A 1 455 ? -4.609 -29.062 -5.129 1 96.56 455 PHE A CA 1
ATOM 3461 C C . PHE A 1 455 ? -5.336 -29.844 -4.047 1 96.56 455 PHE A C 1
ATOM 3463 O O . PHE A 1 455 ? -6.555 -30.031 -4.109 1 96.56 455 PHE A O 1
ATOM 3470 N N . MET A 1 456 ? -4.754 -30.266 -3.002 1 95 456 MET A N 1
ATOM 3471 C CA . MET A 1 456 ? -5.234 -31.344 -2.156 1 95 456 MET A CA 1
ATOM 3472 C C . MET A 1 456 ? -6.176 -30.828 -1.075 1 95 456 MET A C 1
ATOM 3474 O O . MET A 1 456 ? -7.16 -31.484 -0.73 1 95 456 MET A O 1
ATOM 3478 N N . LEU A 1 457 ? -5.859 -29.688 -0.553 1 93.75 457 LEU A N 1
ATOM 3479 C CA . LEU A 1 457 ? -6.582 -29.266 0.646 1 93.75 457 LEU A CA 1
ATOM 3480 C C . LEU A 1 457 ? -7.301 -27.938 0.413 1 93.75 457 LEU A C 1
ATOM 3482 O O . LEU A 1 457 ? -6.805 -27.078 -0.312 1 93.75 457 LEU A O 1
ATOM 3486 N N . PRO A 1 458 ? -8.461 -27.766 1.091 1 92.81 458 PRO A N 1
ATOM 3487 C CA . PRO A 1 458 ? -9.188 -26.5 0.977 1 92.81 458 PRO A CA 1
ATOM 3488 C C . PRO A 1 458 ? -8.375 -25.297 1.461 1 92.81 458 PRO A C 1
ATOM 3490 O O . PRO A 1 458 ? -8.477 -24.203 0.895 1 92.81 458 PRO A O 1
ATOM 3493 N N . VAL A 1 459 ? -7.508 -25.5 2.396 1 89.38 459 VAL A N 1
ATOM 3494 C CA . VAL A 1 459 ? -6.785 -24.406 3.047 1 89.38 459 VAL A CA 1
ATOM 3495 C C . VAL A 1 459 ? -5.551 -24.047 2.227 1 89.38 459 VAL A C 1
ATOM 3497 O O . VAL A 1 459 ? -4.93 -23 2.461 1 89.38 459 VAL A O 1
ATOM 3500 N N . ALA A 1 460 ? -5.25 -24.797 1.22 1 91.5 460 ALA A N 1
ATOM 3501 C CA . ALA A 1 460 ? -4.004 -24.625 0.479 1 91.5 460 ALA A CA 1
ATOM 3502 C C . ALA A 1 460 ? -4.008 -23.328 -0.315 1 91.5 460 ALA A C 1
ATOM 3504 O O . ALA A 1 460 ? -2.969 -22.672 -0.469 1 91.5 460 ALA A O 1
ATOM 3505 N N . THR A 1 461 ? -5.168 -23.016 -0.858 1 93.5 461 THR A N 1
ATOM 3506 C CA . THR A 1 461 ? -5.305 -21.781 -1.629 1 93.5 461 THR A CA 1
ATOM 3507 C C . THR A 1 461 ? -6.703 -21.203 -1.458 1 93.5 461 THR A C 1
ATOM 3509 O O . THR A 1 461 ? -7.66 -21.922 -1.181 1 93.5 461 THR A O 1
ATOM 3512 N N . PRO A 1 462 ? -6.762 -19.938 -1.673 1 93.44 462 PRO A N 1
ATOM 3513 C CA . PRO A 1 462 ? -8.086 -19.328 -1.586 1 93.44 462 PRO A CA 1
ATOM 3514 C C . PRO A 1 462 ? -9.07 -19.906 -2.594 1 93.44 462 PRO A C 1
ATOM 3516 O O . PRO A 1 462 ? -10.219 -20.203 -2.242 1 93.44 462 PRO A O 1
ATOM 3519 N N . PRO A 1 463 ? -8.688 -20.172 -3.787 1 97.19 463 PRO A N 1
ATOM 3520 C CA . PRO A 1 463 ? -9.625 -20.812 -4.711 1 97.19 463 PRO A CA 1
ATOM 3521 C C . PRO A 1 463 ? -10.172 -22.125 -4.18 1 97.19 463 PRO A C 1
ATOM 3523 O O . PRO A 1 463 ? -11.375 -22.391 -4.266 1 97.19 463 PRO A O 1
ATOM 3526 N N . ASN A 1 464 ? -9.312 -22.969 -3.59 1 96.88 464 ASN A N 1
ATOM 3527 C CA . ASN A 1 464 ? -9.75 -24.219 -2.998 1 96.88 464 ASN A CA 1
ATOM 3528 C C . ASN A 1 464 ? -10.758 -24 -1.874 1 96.88 464 ASN A C 1
ATOM 3530 O O . ASN A 1 464 ? -11.758 -24.703 -1.776 1 96.88 464 ASN A O 1
ATOM 3534 N N . ALA A 1 465 ? -10.461 -23.062 -1.095 1 94.88 465 ALA A N 1
ATOM 3535 C CA . ALA A 1 465 ? -11.328 -22.734 0.038 1 94.88 465 ALA A CA 1
ATOM 3536 C C . ALA A 1 465 ? -12.703 -22.281 -0.437 1 94.88 465 ALA A C 1
ATOM 3538 O O . ALA A 1 465 ? -13.727 -22.641 0.145 1 94.88 465 ALA A O 1
ATOM 3539 N N . ILE A 1 466 ? -12.688 -21.453 -1.441 1 95.56 466 ILE A N 1
ATOM 3540 C CA . ILE A 1 466 ? -13.938 -20.953 -1.994 1 95.56 466 ILE A CA 1
ATOM 3541 C C . ILE A 1 466 ? -14.758 -22.109 -2.559 1 95.56 466 ILE A C 1
ATOM 3543 O O . ILE A 1 466 ? -15.969 -22.188 -2.314 1 95.56 466 ILE A O 1
ATOM 3547 N N . ALA A 1 467 ? -14.156 -22.953 -3.246 1 96.56 467 ALA A N 1
ATOM 3548 C CA . ALA A 1 467 ? -14.844 -24.109 -3.805 1 96.56 467 ALA A CA 1
ATOM 3549 C C . ALA A 1 467 ? -15.43 -24.984 -2.699 1 96.56 467 ALA A C 1
ATOM 3551 O O . ALA A 1 467 ? -16.578 -25.406 -2.777 1 96.56 467 ALA A O 1
ATOM 3552 N N . PHE A 1 468 ? -14.641 -25.234 -1.744 1 95.69 468 PHE A N 1
ATOM 3553 C CA . PHE A 1 468 ? -15.078 -26.062 -0.628 1 95.69 468 PHE A CA 1
ATOM 3554 C C . PHE A 1 468 ? -16.234 -25.406 0.116 1 95.69 468 PHE A C 1
ATOM 3556 O O . PHE A 1 468 ? -17.141 -26.094 0.59 1 95.69 468 PHE A O 1
ATOM 3563 N N . GLY A 1 469 ? -16.219 -24.156 0.199 1 93.94 469 GLY A N 1
ATOM 3564 C CA . GLY A 1 469 ? -17.25 -23.391 0.899 1 93.94 469 GLY A CA 1
ATOM 3565 C C . GLY A 1 469 ? -18.609 -23.484 0.238 1 93.94 469 GLY A C 1
ATOM 3566 O O . GLY A 1 469 ? -19.641 -23.234 0.88 1 93.94 469 GLY A O 1
ATOM 3567 N N . THR A 1 470 ? -18.641 -23.781 -1.001 1 93.12 470 THR A N 1
ATOM 3568 C CA . THR A 1 470 ? -19.906 -23.891 -1.714 1 93.12 470 THR A CA 1
ATOM 3569 C C . THR A 1 470 ? -20.672 -25.141 -1.258 1 93.12 470 THR A C 1
ATOM 3571 O O . THR A 1 470 ? -21.875 -25.266 -1.517 1 93.12 470 THR A O 1
ATOM 3574 N N . GLU A 1 471 ? -19.984 -26.141 -0.677 1 91.25 471 GLU A N 1
ATOM 3575 C CA . GLU A 1 471 ? -20.516 -27.422 -0.21 1 91.25 471 GLU A CA 1
ATOM 3576 C C . GLU A 1 471 ? -20.797 -28.359 -1.377 1 91.25 471 GLU A C 1
ATOM 3578 O O . GLU A 1 471 ? -21.391 -29.422 -1.195 1 91.25 471 GLU A O 1
ATOM 3583 N N . TYR A 1 472 ? -20.328 -27.953 -2.537 1 92.5 472 TYR A N 1
ATOM 3584 C CA . TYR A 1 472 ? -20.453 -28.828 -3.697 1 92.5 472 TYR A CA 1
ATOM 3585 C C . TYR A 1 472 ? -19.281 -29.797 -3.783 1 92.5 472 TYR A C 1
ATOM 3587 O O . TYR A 1 472 ? -19.297 -30.734 -4.582 1 92.5 472 TYR A O 1
ATOM 3595 N N . VAL A 1 473 ? -18.281 -29.516 -3.01 1 92.81 473 VAL A N 1
ATOM 3596 C CA . VAL A 1 473 ? -17.078 -30.328 -3.029 1 92.81 473 VAL A CA 1
ATOM 3597 C C . VAL A 1 473 ? -16.812 -30.906 -1.638 1 92.81 473 VAL A C 1
ATOM 3599 O O . VAL A 1 473 ? -16.812 -30.172 -0.647 1 92.81 473 VAL A O 1
ATOM 3602 N N . GLU A 1 474 ? -16.578 -32.156 -1.627 1 90.38 474 GLU A N 1
ATOM 3603 C CA . GLU A 1 474 ? -16.234 -32.812 -0.366 1 90.38 474 GLU A CA 1
ATOM 3604 C C . GLU A 1 474 ? -14.727 -32.906 -0.168 1 90.38 474 GLU A C 1
ATOM 3606 O O . GLU A 1 474 ? -13.977 -32.969 -1.139 1 90.38 474 GLU A O 1
ATOM 3611 N N . MET A 1 475 ? -14.328 -32.906 1.021 1 91.94 475 MET A N 1
ATOM 3612 C CA . MET A 1 475 ? -12.906 -32.969 1.366 1 91.94 475 MET A CA 1
ATOM 3613 C C . MET A 1 475 ? -12.234 -34.188 0.778 1 91.94 475 MET A C 1
ATOM 3615 O O . MET A 1 475 ? -11.125 -34.094 0.241 1 91.94 475 MET A O 1
ATOM 3619 N N . LYS A 1 476 ? -12.898 -35.281 0.899 1 90.94 476 LYS A N 1
ATOM 3620 C CA . LYS A 1 476 ? -12.344 -36.531 0.4 1 90.94 476 LYS A CA 1
ATOM 3621 C C . LYS A 1 476 ? -12.078 -36.469 -1.101 1 90.94 476 LYS A C 1
ATOM 3623 O O . LYS A 1 476 ? -11.039 -36.938 -1.576 1 90.94 476 LYS A O 1
ATOM 3628 N N . ASP A 1 477 ? -12.992 -35.844 -1.798 1 90.06 477 ASP A N 1
ATOM 3629 C CA . ASP A 1 477 ? -12.836 -35.719 -3.244 1 90.06 477 ASP A CA 1
ATOM 3630 C C . ASP A 1 477 ? -11.672 -34.781 -3.59 1 90.06 477 ASP A C 1
ATOM 3632 O O . ASP A 1 477 ? -10.914 -35.062 -4.523 1 90.06 477 ASP A O 1
ATOM 3636 N N . MET A 1 478 ? -11.555 -33.75 -2.877 1 94 478 MET A N 1
ATOM 3637 C CA . MET A 1 478 ? -10.477 -32.812 -3.123 1 94 478 MET A CA 1
ATOM 3638 C C . MET A 1 478 ? -9.117 -33.438 -2.848 1 94 478 MET A C 1
ATOM 3640 O O . MET A 1 478 ? -8.172 -33.25 -3.617 1 94 478 MET A O 1
ATOM 3644 N N . VAL A 1 479 ? -8.984 -34.188 -1.773 1 94.12 479 VAL A N 1
ATOM 3645 C CA . VAL A 1 479 ? -7.73 -34.844 -1.392 1 94.12 479 VAL A CA 1
ATOM 3646 C C . VAL A 1 479 ? -7.352 -35.906 -2.428 1 94.1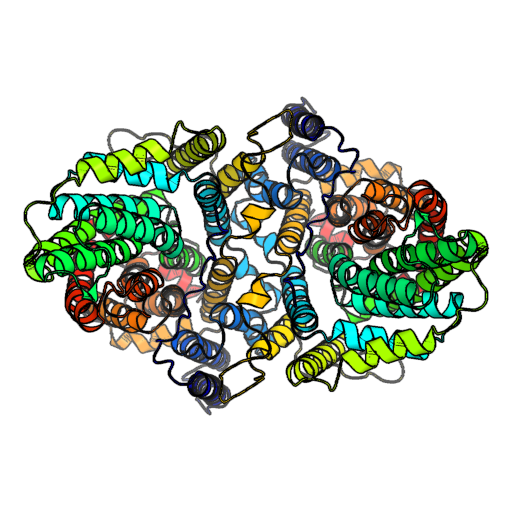2 479 VAL A C 1
ATOM 3648 O O . VAL A 1 479 ? -6.199 -35.969 -2.859 1 94.12 479 VAL A O 1
ATOM 3651 N N . THR A 1 480 ? -8.297 -36.656 -2.787 1 92.5 480 THR A N 1
ATOM 3652 C CA . THR A 1 480 ? -8.016 -37.75 -3.701 1 92.5 480 THR A CA 1
ATOM 3653 C C . THR A 1 480 ? -7.68 -37.219 -5.094 1 92.5 480 THR A C 1
ATOM 3655 O O . THR A 1 480 ? -6.738 -37.719 -5.73 1 92.5 480 THR A O 1
ATOM 3658 N N . ALA A 1 481 ? -8.445 -36.312 -5.547 1 93.06 481 ALA A N 1
ATOM 3659 C CA . ALA A 1 481 ? -8.148 -35.75 -6.855 1 93.06 481 ALA A CA 1
ATOM 3660 C C . ALA A 1 481 ? -6.867 -34.906 -6.812 1 93.06 481 ALA A C 1
ATOM 3662 O O . ALA A 1 481 ? -6.07 -34.938 -7.754 1 93.06 481 ALA A O 1
ATOM 3663 N N . GLY A 1 482 ? -6.695 -34.219 -5.766 1 95.12 482 GLY A N 1
ATOM 3664 C CA . GLY A 1 482 ? -5.59 -33.281 -5.641 1 95.12 482 GLY A CA 1
ATOM 3665 C C . GLY A 1 482 ? -4.242 -33.969 -5.492 1 95.12 482 GLY A C 1
ATOM 3666 O O . GLY A 1 482 ? -3.234 -33.5 -6.008 1 95.12 482 GLY A O 1
ATOM 3667 N N . TRP A 1 483 ? -4.219 -35.031 -4.723 1 94.69 483 TRP A N 1
ATOM 3668 C CA . TRP A 1 483 ? -2.947 -35.719 -4.48 1 94.69 483 TRP A CA 1
ATOM 3669 C C . TRP A 1 483 ? -2.314 -36.156 -5.789 1 94.69 483 TRP A C 1
ATOM 3671 O O . TRP A 1 483 ? -1.112 -36 -6 1 94.69 483 TRP A O 1
ATOM 3681 N N . PHE A 1 484 ? -3.051 -36.75 -6.637 1 95.12 484 PHE A N 1
ATOM 3682 C CA . PHE A 1 484 ? -2.57 -37.188 -7.941 1 95.12 484 PHE A CA 1
ATOM 3683 C C . PHE A 1 484 ? -2.107 -36 -8.773 1 95.12 484 PHE A C 1
ATOM 3685 O O . PHE A 1 484 ? -1.062 -36.062 -9.422 1 95.12 484 PHE A O 1
ATOM 3692 N N . LEU A 1 485 ? -2.822 -34.969 -8.742 1 97.19 485 LEU A N 1
ATOM 3693 C CA . LEU A 1 485 ? -2.494 -33.781 -9.531 1 97.19 485 LEU A CA 1
ATOM 3694 C C . LEU A 1 485 ? -1.221 -33.125 -9.016 1 97.19 485 LEU A C 1
ATOM 3696 O O . LEU A 1 485 ? -0.446 -32.562 -9.797 1 97.19 485 LEU A O 1
ATOM 3700 N N . ASN A 1 486 ? -1.032 -33.156 -7.676 1 97.62 486 ASN A N 1
ATOM 3701 C CA . ASN A 1 486 ? 0.235 -32.688 -7.129 1 97.62 486 ASN A CA 1
ATOM 3702 C C . ASN A 1 486 ? 1.421 -33.438 -7.734 1 97.62 486 ASN A C 1
ATOM 3704 O O . ASN A 1 486 ? 2.385 -32.812 -8.188 1 97.62 486 ASN A O 1
ATOM 3708 N N . LEU A 1 487 ? 1.322 -34.688 -7.777 1 97.06 487 LEU A N 1
ATOM 3709 C CA . LEU A 1 487 ? 2.412 -35.531 -8.273 1 97.06 487 LEU A CA 1
ATOM 3710 C C . LEU A 1 487 ? 2.607 -35.312 -9.773 1 97.06 487 LEU A C 1
ATOM 3712 O O . LEU A 1 487 ? 3.742 -35.219 -10.25 1 97.06 487 LEU A O 1
ATOM 3716 N N . ILE A 1 488 ? 1.551 -35.25 -10.477 1 97.62 488 ILE A N 1
ATOM 3717 C CA . ILE A 1 488 ? 1.632 -35.062 -11.914 1 97.62 488 ILE A CA 1
ATOM 3718 C C . ILE A 1 488 ? 2.207 -33.688 -12.211 1 97.62 488 ILE A C 1
ATOM 3720 O O . ILE A 1 488 ? 2.979 -33.5 -13.156 1 97.62 488 ILE A O 1
ATOM 3724 N N . GLY A 1 489 ? 1.719 -32.719 -11.469 1 98.06 489 GLY A N 1
ATOM 3725 C CA . GLY A 1 489 ? 2.275 -31.391 -11.625 1 98.06 489 GLY A CA 1
ATOM 3726 C C . GLY A 1 489 ? 3.779 -31.344 -11.438 1 98.06 489 GLY A C 1
ATOM 3727 O O . GLY A 1 489 ? 4.484 -30.672 -12.195 1 98.06 489 GLY A O 1
ATOM 3728 N N . ILE A 1 490 ? 4.277 -32.031 -10.406 1 98.19 490 ILE A N 1
ATOM 3729 C CA . ILE A 1 490 ? 5.711 -32.125 -10.148 1 98.19 490 ILE A CA 1
ATOM 3730 C C . ILE A 1 490 ? 6.418 -32.719 -11.352 1 98.19 490 ILE A C 1
ATOM 3732 O O . ILE A 1 490 ? 7.445 -32.219 -11.805 1 98.19 490 ILE A O 1
ATOM 3736 N N . ALA A 1 491 ? 5.852 -33.781 -11.828 1 98.25 491 ALA A N 1
ATOM 3737 C CA . ALA A 1 491 ? 6.449 -34.469 -12.969 1 98.25 491 ALA A CA 1
ATOM 3738 C C . ALA A 1 491 ? 6.477 -33.562 -14.203 1 98.25 491 ALA A C 1
ATOM 3740 O O . ALA A 1 491 ? 7.5 -33.469 -14.883 1 98.25 491 ALA A O 1
ATOM 3741 N N . VAL A 1 492 ? 5.355 -33 -14.484 1 98.44 492 VAL A N 1
ATOM 3742 C CA . VAL A 1 492 ? 5.25 -32.125 -15.664 1 98.44 492 VAL A CA 1
ATOM 3743 C C . VAL A 1 492 ? 6.23 -30.969 -15.555 1 98.44 492 VAL A C 1
ATOM 3745 O O . VAL A 1 492 ? 6.914 -30.641 -16.516 1 98.44 492 VAL A O 1
ATOM 3748 N N . PHE A 1 493 ? 6.301 -30.359 -14.406 1 98.31 493 PHE A N 1
ATOM 3749 C CA . PHE A 1 493 ? 7.199 -29.219 -14.25 1 98.31 493 PHE A CA 1
ATOM 3750 C C . PHE A 1 493 ? 8.656 -29.641 -14.383 1 98.31 493 PHE A C 1
ATOM 3752 O O . PHE A 1 493 ? 9.469 -28.938 -14.977 1 98.31 493 PHE A O 1
ATOM 3759 N N . THR A 1 494 ? 8.969 -30.781 -13.75 1 97.81 494 THR A N 1
ATOM 3760 C CA . THR A 1 494 ? 10.336 -31.281 -13.859 1 97.81 494 THR A CA 1
ATOM 3761 C C . THR A 1 494 ? 10.727 -31.484 -15.32 1 97.81 494 THR A C 1
ATOM 3763 O O . THR A 1 494 ? 11.836 -31.125 -15.727 1 97.81 494 THR A O 1
ATOM 3766 N N . ILE A 1 495 ? 9.836 -32.031 -16.109 1 97.81 495 ILE A N 1
ATOM 3767 C CA . ILE A 1 495 ? 10.086 -32.188 -17.531 1 97.81 495 ILE A CA 1
ATOM 3768 C C . ILE A 1 495 ? 10.266 -30.828 -18.188 1 97.81 495 ILE A C 1
ATOM 3770 O O . ILE A 1 495 ? 11.164 -30.625 -19 1 97.81 495 ILE A O 1
ATOM 3774 N N . PHE A 1 496 ? 9.453 -29.875 -17.812 1 98 496 PHE A N 1
ATOM 3775 C CA . PHE A 1 496 ? 9.516 -28.516 -18.375 1 98 496 PHE A CA 1
ATOM 3776 C C . PHE A 1 496 ? 10.844 -27.859 -18.031 1 98 496 PHE A C 1
ATOM 3778 O O . PHE A 1 496 ? 11.391 -27.094 -18.828 1 98 496 PHE A O 1
ATOM 3785 N N . VAL A 1 497 ? 11.375 -28.062 -16.812 1 96.88 497 VAL A N 1
ATOM 3786 C CA . VAL A 1 497 ? 12.625 -27.469 -16.375 1 96.88 497 VAL A CA 1
ATOM 3787 C C . VAL A 1 497 ? 13.75 -27.859 -17.328 1 96.88 497 VAL A C 1
ATOM 3789 O O . VAL A 1 497 ? 14.555 -27.016 -17.719 1 96.88 497 VAL A O 1
ATOM 3792 N N . PHE A 1 498 ? 13.773 -29.109 -17.766 1 95.75 498 PHE A N 1
ATOM 3793 C CA . PHE A 1 498 ? 14.883 -29.625 -18.562 1 95.75 498 PHE A CA 1
ATOM 3794 C C . PHE A 1 498 ? 14.609 -29.469 -20.047 1 95.75 498 PHE A C 1
ATOM 3796 O O . PHE A 1 498 ? 15.438 -29.859 -20.875 1 95.75 498 PHE A O 1
ATOM 3803 N N . THR A 1 499 ? 13.477 -28.891 -20.422 1 96.75 499 THR A N 1
ATOM 3804 C CA . THR A 1 499 ? 13.164 -28.703 -21.828 1 96.75 499 THR A CA 1
ATOM 3805 C C . THR A 1 499 ? 12.797 -27.234 -22.109 1 96.75 499 THR A C 1
ATOM 3807 O O . THR A 1 499 ? 13.672 -26.406 -22.344 1 96.75 499 THR A O 1
ATOM 3810 N N . ILE A 1 500 ? 11.555 -26.828 -21.766 1 96.81 500 ILE A N 1
ATOM 3811 C CA . ILE A 1 500 ? 10.984 -25.562 -22.203 1 96.81 500 ILE A CA 1
ATOM 3812 C C . ILE A 1 500 ? 11.625 -24.406 -21.422 1 96.81 500 ILE A C 1
ATOM 3814 O O . ILE A 1 500 ? 11.867 -23.328 -21.969 1 96.81 500 ILE A O 1
ATOM 3818 N N . VAL A 1 501 ? 11.883 -24.625 -20.156 1 95.88 501 VAL A N 1
ATOM 3819 C CA . VAL A 1 501 ? 12.438 -23.562 -19.328 1 95.88 501 VAL A CA 1
ATOM 3820 C C . VAL A 1 501 ? 13.828 -23.188 -19.828 1 95.88 501 VAL A C 1
ATOM 3822 O O . VAL A 1 501 ? 14.133 -22 -20 1 95.88 501 VAL A O 1
ATOM 3825 N N . LEU A 1 502 ? 14.719 -24.188 -20.047 1 94.94 502 LEU A N 1
ATOM 3826 C CA . LEU A 1 502 ? 16.062 -23.922 -20.547 1 94.94 502 LEU A CA 1
ATOM 3827 C C . LEU A 1 502 ? 16.016 -23.203 -21.875 1 94.94 502 LEU A C 1
ATOM 3829 O O . LEU A 1 502 ? 16.797 -22.281 -22.125 1 94.94 502 LEU A O 1
ATOM 3833 N N . TRP A 1 503 ? 15.07 -23.594 -22.672 1 93.75 503 TRP A N 1
ATOM 3834 C CA . TRP A 1 503 ? 14.914 -22.984 -23.984 1 93.75 503 TRP A CA 1
ATOM 3835 C C . TRP A 1 503 ? 14.383 -21.562 -23.859 1 93.75 503 TRP A C 1
ATOM 3837 O O . TRP A 1 503 ? 14.938 -20.625 -24.438 1 93.75 503 TRP A O 1
ATOM 3847 N N . ALA A 1 504 ? 13.281 -21.359 -23.141 1 93.69 504 ALA A N 1
ATOM 3848 C CA . ALA A 1 504 ? 12.578 -20.094 -23.031 1 93.69 504 ALA A CA 1
ATOM 3849 C C . ALA A 1 504 ? 13.484 -19.016 -22.438 1 93.69 504 ALA A C 1
ATOM 3851 O O . ALA A 1 504 ? 13.445 -17.859 -22.859 1 93.69 504 ALA A O 1
ATOM 3852 N N . PHE A 1 505 ? 14.289 -19.375 -21.438 1 94.25 505 PHE A N 1
ATOM 3853 C CA . PHE A 1 505 ? 15.125 -18.406 -20.75 1 94.25 505 PHE A CA 1
ATOM 3854 C C . PHE A 1 505 ? 16.531 -18.375 -21.344 1 94.25 505 PHE A C 1
ATOM 3856 O O . PHE A 1 505 ? 17.344 -17.531 -20.969 1 94.25 505 PHE A O 1
ATOM 3863 N N . GLY A 1 506 ? 16.828 -19.219 -22.281 1 92 506 GLY A N 1
ATOM 3864 C CA . GLY A 1 506 ? 18.125 -19.234 -22.953 1 92 506 GLY A CA 1
ATOM 3865 C C . GLY A 1 506 ? 19.266 -19.547 -22 1 92 506 GLY A C 1
ATOM 3866 O O . GLY A 1 506 ? 20.312 -18.891 -22.047 1 92 506 GLY A O 1
ATOM 3867 N N . ILE A 1 507 ? 19 -20.484 -21.109 1 93.25 507 ILE A N 1
ATOM 3868 C CA . ILE A 1 507 ? 20.016 -20.781 -20.109 1 93.25 507 ILE A CA 1
ATOM 3869 C C . ILE A 1 507 ? 20.391 -22.266 -20.188 1 93.25 507 ILE A C 1
ATOM 3871 O O . ILE A 1 507 ? 19.719 -23.047 -20.844 1 93.25 507 ILE A O 1
ATOM 3875 N N . THR A 1 508 ? 21.547 -22.578 -19.531 1 93.94 508 THR A N 1
ATOM 3876 C CA . THR A 1 508 ? 21.984 -23.953 -19.312 1 93.94 508 THR A CA 1
ATOM 3877 C C . THR A 1 508 ? 21.969 -24.297 -17.828 1 93.94 508 THR A C 1
ATOM 3879 O O . THR A 1 508 ? 21.719 -23.438 -16.984 1 93.94 508 THR A O 1
ATOM 3882 N N . LEU A 1 509 ? 22.172 -25.531 -17.562 1 93.75 509 LEU A N 1
ATOM 3883 C CA . LEU A 1 509 ? 22.156 -25.984 -16.188 1 93.75 509 LEU A CA 1
ATOM 3884 C C . LEU A 1 509 ? 23.406 -25.531 -15.438 1 93.75 509 LEU A C 1
ATOM 3886 O O . LEU A 1 509 ? 23.422 -25.469 -14.211 1 93.75 509 LEU A O 1
ATOM 3890 N N . ASP A 1 510 ? 24.422 -25.141 -16.203 1 92.12 510 ASP A N 1
ATOM 3891 C CA . ASP A 1 510 ? 25.703 -24.797 -15.609 1 92.12 510 ASP A CA 1
ATOM 3892 C C . ASP A 1 510 ? 25.641 -23.438 -14.914 1 92.12 510 ASP A C 1
ATOM 3894 O O . ASP A 1 510 ? 24.781 -22.609 -15.234 1 92.12 510 ASP A O 1
ATOM 3898 N N . LEU A 1 511 ? 26.484 -23.25 -14.039 1 92 511 LEU A N 1
ATOM 3899 C CA . LEU A 1 511 ? 26.578 -22 -13.289 1 92 511 LEU A CA 1
ATOM 3900 C C . LEU A 1 511 ? 27.047 -20.875 -14.195 1 92 511 LEU A C 1
ATOM 3902 O O . LEU A 1 511 ? 28.156 -20.922 -14.734 1 92 511 LEU A O 1
ATOM 3906 N N . PRO A 1 512 ? 26.219 -19.906 -14.305 1 93 512 PRO A N 1
ATOM 3907 C CA . PRO A 1 512 ? 26.656 -18.781 -15.141 1 93 512 PRO A CA 1
ATOM 3908 C C . PRO A 1 512 ? 27.719 -17.922 -14.461 1 93 512 PRO A C 1
ATOM 3910 O O . PRO A 1 512 ? 27.828 -17.922 -13.234 1 93 512 PRO A O 1
ATOM 3913 N N . SER A 1 513 ? 28.453 -17.078 -15.195 1 89.56 513 SER A N 1
ATOM 3914 C CA . SER A 1 513 ? 29.562 -16.266 -14.703 1 89.56 513 SER A CA 1
ATOM 3915 C C . SER A 1 513 ? 29.062 -15.188 -13.742 1 89.56 513 SER A C 1
ATOM 3917 O O . SER A 1 513 ? 29.734 -14.859 -12.758 1 89.56 513 SER A O 1
ATOM 3919 N N . TRP A 1 514 ? 27.844 -14.734 -14.039 1 88.69 514 TRP A N 1
ATOM 3920 C CA . TRP A 1 514 ? 27.344 -13.664 -13.195 1 88.69 514 TRP A CA 1
ATOM 3921 C C . TRP A 1 514 ? 27 -14.172 -11.797 1 88.69 514 TRP A C 1
ATOM 3923 O O . TRP A 1 514 ? 27 -13.406 -10.828 1 88.69 514 TRP A O 1
ATOM 3933 N N . ALA A 1 515 ? 26.688 -15.352 -11.648 1 87 515 ALA A N 1
ATOM 3934 C CA . ALA A 1 515 ? 26.328 -15.922 -10.352 1 87 515 ALA A CA 1
ATOM 3935 C C . ALA A 1 515 ? 27.578 -16.141 -9.492 1 87 515 ALA A C 1
ATOM 3937 O O . ALA A 1 515 ? 27.516 -16.062 -8.266 1 87 515 ALA A O 1
ATOM 3938 N N . LEU A 1 516 ? 28.656 -16.359 -10.148 1 77 516 LEU A N 1
ATOM 3939 C CA . LEU A 1 516 ? 29.922 -16.531 -9.461 1 77 516 LEU A CA 1
ATOM 3940 C C . LEU A 1 516 ? 30.406 -15.219 -8.852 1 77 516 LEU A C 1
ATOM 3942 O O . LEU A 1 516 ? 30.938 -15.195 -7.746 1 77 516 LEU A O 1
ATOM 3946 N N . ALA A 1 517 ? 30.172 -14.156 -9.578 1 68.06 517 ALA A N 1
ATOM 3947 C CA . ALA A 1 517 ? 30.594 -12.828 -9.148 1 68.06 517 ALA A CA 1
ATOM 3948 C C . ALA A 1 517 ? 29.828 -12.375 -7.918 1 68.06 517 ALA A C 1
ATOM 3950 O O . ALA A 1 517 ? 30.359 -11.672 -7.062 1 68.06 517 ALA A O 1
ATOM 3951 N N . SER A 1 518 ? 28.609 -12.742 -7.906 1 64.06 518 SER A N 1
ATOM 3952 C CA . SER A 1 518 ? 27.766 -12.344 -6.781 1 64.06 518 SER A CA 1
ATOM 3953 C C . SER A 1 518 ? 28.172 -13.062 -5.504 1 64.06 518 SER A C 1
ATOM 3955 O O . SER A 1 518 ? 27.938 -12.57 -4.398 1 64.06 518 SER A O 1
ATOM 3957 N N . THR A 1 519 ? 28.719 -14.203 -5.645 1 57.81 519 THR A N 1
ATOM 3958 C CA . THR A 1 519 ? 29.234 -14.961 -4.516 1 57.81 519 THR A CA 1
ATOM 3959 C C . THR A 1 519 ? 30.359 -14.195 -3.824 1 57.81 519 THR A C 1
ATOM 3961 O O . THR A 1 519 ? 30.547 -14.32 -2.611 1 57.81 519 THR A O 1
ATOM 3964 N N . VAL A 1 520 ? 31 -13.469 -4.703 1 43.88 520 VAL A N 1
ATOM 3965 C CA . VAL A 1 520 ? 32.094 -12.695 -4.148 1 43.88 520 VAL A CA 1
ATOM 3966 C C . VAL A 1 520 ? 31.562 -11.547 -3.299 1 43.88 520 VAL A C 1
ATOM 3968 O O . VAL A 1 520 ? 32.188 -11.141 -2.318 1 43.88 520 VAL A O 1
ATOM 3971 N N . ASN A 1 521 ? 30.5 -11.125 -3.715 1 47.84 521 ASN A N 1
ATOM 3972 C CA . ASN A 1 521 ? 29.891 -10.055 -2.928 1 47.84 521 ASN A CA 1
ATOM 3973 C C . ASN A 1 521 ? 29.047 -10.609 -1.782 1 47.84 521 ASN A C 1
ATOM 3975 O O . ASN A 1 521 ? 28.547 -9.852 -0.951 1 47.84 521 ASN A O 1
ATOM 3979 N N . ILE A 1 522 ? 28.797 -11.844 -1.976 1 43.84 522 ILE A N 1
ATOM 3980 C CA . ILE A 1 522 ? 28.203 -12.555 -0.847 1 43.84 522 ILE A CA 1
ATOM 3981 C C . ILE A 1 522 ? 29.297 -13.047 0.089 1 43.84 522 ILE A C 1
ATOM 3983 O O . ILE A 1 522 ? 30.312 -13.578 -0.364 1 43.84 522 ILE A O 1
ATOM 3987 N N . MET B 1 1 ? -30.484 -1.886 16.438 1 19.38 1 MET B N 1
ATOM 3988 C CA . MET B 1 1 ? -29.453 -0.875 16.266 1 19.38 1 MET B CA 1
ATOM 3989 C C . MET B 1 1 ? -28.875 -0.916 14.859 1 19.38 1 MET B C 1
ATOM 3991 O O . MET B 1 1 ? -28.266 -1.914 14.461 1 19.38 1 MET B O 1
ATOM 3995 N N . LYS B 1 2 ? -29.578 -0.192 13.914 1 22.75 2 LYS B N 1
ATOM 3996 C CA . LYS B 1 2 ? -29.406 0.029 12.477 1 22.75 2 LYS B CA 1
ATOM 3997 C C . LYS B 1 2 ? -27.969 0.403 12.148 1 22.75 2 LYS B C 1
ATOM 3999 O O . LYS B 1 2 ? -27.297 1.063 12.938 1 22.75 2 LYS B O 1
ATOM 4004 N N . ASN B 1 3 ? -27.297 -0.396 11.383 1 24.94 3 ASN B N 1
ATOM 4005 C CA . ASN B 1 3 ? -26.016 -0.225 10.695 1 24.94 3 ASN B CA 1
ATOM 4006 C C . ASN B 1 3 ? -25.828 1.214 10.227 1 24.94 3 ASN B C 1
ATOM 4008 O O . ASN B 1 3 ? -26.656 1.75 9.492 1 24.94 3 ASN B O 1
ATOM 4012 N N . SER B 1 4 ? -25.406 2.105 11.148 1 27.98 4 SER B N 1
ATOM 4013 C CA . SER B 1 4 ? -25 3.469 10.82 1 27.98 4 SER B CA 1
ATOM 4014 C C . SER B 1 4 ? -24.359 3.529 9.438 1 27.98 4 SER B C 1
ATOM 4016 O O . SER B 1 4 ? -23.359 2.857 9.18 1 27.98 4 SER B O 1
ATOM 4018 N N . ASN B 1 5 ? -25.219 3.631 8.461 1 28.88 5 ASN B N 1
ATOM 4019 C CA . ASN B 1 5 ? -24.875 3.973 7.086 1 28.88 5 ASN B CA 1
ATOM 4020 C C . ASN B 1 5 ? -23.766 5.027 7.031 1 28.88 5 ASN B C 1
ATOM 4022 O O . ASN B 1 5 ? -23.969 6.156 7.484 1 28.88 5 ASN B O 1
ATOM 4026 N N . ALA B 1 6 ? -22.609 4.711 7.344 1 33.09 6 ALA B N 1
ATOM 4027 C CA . ALA B 1 6 ? -21.562 5.656 6.961 1 33.09 6 ALA B CA 1
ATOM 4028 C C . ALA B 1 6 ? -21.938 6.395 5.68 1 33.09 6 ALA B C 1
ATOM 4030 O O . ALA B 1 6 ? -21.906 5.809 4.59 1 33.09 6 ALA B O 1
ATOM 4031 N N . HIS B 1 7 ? -22.969 7.266 5.711 1 29.95 7 HIS B N 1
ATOM 4032 C CA . HIS B 1 7 ? -23.297 8.188 4.633 1 29.95 7 HIS B CA 1
ATOM 4033 C C . HIS B 1 7 ? -22.047 8.859 4.074 1 29.95 7 HIS B C 1
ATOM 4035 O O . HIS B 1 7 ? -21.266 9.445 4.824 1 29.95 7 HIS B O 1
ATOM 4041 N N . TYR B 1 8 ? -21.438 8.289 3.111 1 32.69 8 TYR B N 1
ATOM 4042 C CA . TYR B 1 8 ? -20.5 8.992 2.234 1 32.69 8 TYR B CA 1
ATOM 4043 C C . TYR B 1 8 ? -20.984 10.398 1.927 1 32.69 8 TYR B C 1
ATOM 4045 O O . TYR B 1 8 ? -22.062 10.578 1.34 1 32.69 8 TYR B O 1
ATOM 4053 N N . ILE B 1 9 ? -20.906 11.305 2.863 1 32.75 9 ILE B N 1
ATOM 4054 C CA . ILE B 1 9 ? -21.172 12.695 2.521 1 32.75 9 ILE B CA 1
ATOM 4055 C C . ILE B 1 9 ? -20.594 13.016 1.147 1 32.75 9 ILE B C 1
ATOM 4057 O O . ILE B 1 9 ? -19.391 12.82 0.916 1 32.75 9 ILE B O 1
ATOM 4061 N N . PRO B 1 10 ? -21.453 13.125 0.134 1 33.34 10 PRO B N 1
ATOM 4062 C CA . PRO B 1 10 ? -21.016 13.57 -1.193 1 33.34 10 PRO B CA 1
ATOM 4063 C C . PRO B 1 10 ? -20.156 14.828 -1.142 1 33.34 10 PRO B C 1
ATOM 4065 O O . PRO B 1 10 ? -20.5 15.789 -0.444 1 33.34 10 PRO B O 1
ATOM 4068 N N . CYS B 1 11 ? -18.938 14.766 -1.099 1 35.94 11 CYS B N 1
ATOM 4069 C CA . CYS B 1 11 ? -18.078 15.922 -1.334 1 35.94 11 CYS B CA 1
ATOM 4070 C C . CYS B 1 11 ? -18.578 16.75 -2.518 1 35.94 11 CYS B C 1
ATOM 4072 O O . CYS B 1 11 ? -18.172 16.5 -3.658 1 35.94 11 CYS B O 1
ATOM 4074 N N . SER B 1 12 ? -19.812 17.125 -2.701 1 34.78 12 SER B N 1
ATOM 4075 C CA . SER B 1 12 ? -20.391 17.875 -3.809 1 34.78 12 SER B CA 1
ATOM 4076 C C . SER B 1 12 ? -19.641 19.188 -4.031 1 34.78 12 SER B C 1
ATOM 4078 O O . SER B 1 12 ? -19.672 19.75 -5.133 1 34.78 12 SER B O 1
ATOM 4080 N N . ILE B 1 13 ? -19.344 20.078 -2.955 1 36.91 13 ILE B N 1
ATOM 4081 C CA . ILE B 1 13 ? -19.281 21.516 -3.211 1 36.91 13 ILE B CA 1
ATOM 4082 C C . ILE B 1 13 ? -17.938 21.844 -3.859 1 36.91 13 ILE B C 1
ATOM 4084 O O . ILE B 1 13 ? -17.547 23.016 -3.916 1 36.91 13 ILE B O 1
ATOM 4088 N N . LYS B 1 14 ? -16.969 21.078 -3.887 1 38.09 14 LYS B N 1
ATOM 4089 C CA . LYS B 1 14 ? -15.773 21.734 -4.434 1 38.09 14 LYS B CA 1
ATOM 4090 C C . LYS B 1 14 ? -16.062 22.328 -5.805 1 38.09 14 LYS B C 1
ATOM 4092 O O . LYS B 1 14 ? -16.625 21.672 -6.68 1 38.09 14 LYS B O 1
ATOM 4097 N N . TYR B 1 15 ? -16.359 23.672 -5.879 1 41 15 TYR B N 1
ATOM 4098 C CA . TYR B 1 15 ? -16.297 24.406 -7.137 1 41 15 TYR B CA 1
ATOM 4099 C C . TYR B 1 15 ? -15.18 23.875 -8.023 1 41 15 TYR B C 1
ATOM 4101 O O . TYR B 1 15 ? -14 24.156 -7.793 1 41 15 TYR B O 1
ATOM 4109 N N . VAL B 1 16 ? -15.141 22.641 -8.258 1 46.47 16 VAL B N 1
ATOM 4110 C CA . VAL B 1 16 ? -14.125 21.891 -8.992 1 46.47 16 VAL B CA 1
ATOM 4111 C C . VAL B 1 16 ? -13.867 22.547 -10.344 1 46.47 16 VAL B C 1
ATOM 4113 O O . VAL B 1 16 ? -14.773 22.688 -11.164 1 46.47 16 VAL B O 1
ATOM 4116 N N . MET B 1 17 ? -13.109 23.672 -10.414 1 51.97 17 MET B N 1
ATOM 4117 C CA . MET B 1 17 ? -12.664 23.797 -11.805 1 51.97 17 MET B CA 1
ATOM 4118 C C . MET B 1 17 ? -12.844 22.484 -12.547 1 51.97 17 MET B C 1
ATOM 4120 O O . MET B 1 17 ? -12.594 21.406 -11.992 1 51.97 17 MET B O 1
ATOM 4124 N N . LYS B 1 18 ? -13.633 22.547 -13.57 1 61.28 18 LYS B N 1
ATOM 4125 C CA . LYS B 1 18 ? -13.945 21.344 -14.344 1 61.28 18 LYS B CA 1
ATOM 4126 C C . LYS B 1 18 ? -12.711 20.469 -14.5 1 61.28 18 LYS B C 1
ATOM 4128 O O . LYS B 1 18 ? -11.664 20.922 -14.969 1 61.28 18 LYS B O 1
ATOM 4133 N N . LYS B 1 19 ? -12.578 19.438 -13.789 1 74.31 19 LYS B N 1
ATOM 4134 C CA . LYS B 1 19 ? -11.539 18.406 -13.852 1 74.31 19 LYS B CA 1
ATOM 4135 C C . LYS B 1 19 ? -10.953 18.312 -15.258 1 74.31 19 LYS B C 1
ATOM 4137 O O . LYS B 1 19 ? -9.75 18.125 -15.414 1 74.31 19 LYS B O 1
ATOM 4142 N N . GLY B 1 20 ? -11.758 18.766 -16.172 1 80.44 20 GLY B N 1
ATOM 4143 C CA . GLY B 1 20 ? -11.312 18.641 -17.547 1 80.44 20 GLY B CA 1
ATOM 4144 C C . GLY B 1 20 ? -10.305 19.719 -17.938 1 80.44 20 GLY B C 1
ATOM 4145 O O . GLY B 1 20 ? -9.344 19.438 -18.656 1 80.44 20 GLY B O 1
ATOM 4146 N N . TYR B 1 21 ? -10.453 20.875 -17.422 1 85.31 21 TYR B N 1
ATOM 4147 C CA . TYR B 1 21 ? -9.523 21.953 -17.734 1 85.31 21 TYR B CA 1
ATOM 4148 C C . TYR B 1 21 ? -8.156 21.688 -17.125 1 85.31 21 TYR B C 1
ATOM 4150 O O . TYR B 1 21 ? -7.125 22 -17.734 1 85.31 21 TYR B O 1
ATOM 4158 N N . GLY B 1 22 ? -8.117 21.156 -15.945 1 90.56 22 GLY B N 1
ATOM 4159 C CA . GLY B 1 22 ? -6.855 20.812 -15.32 1 90.56 22 GLY B CA 1
ATOM 4160 C C . GLY B 1 22 ? -6.062 19.766 -16.094 1 90.56 22 GLY B C 1
ATOM 4161 O O . GLY B 1 22 ? -4.836 19.844 -16.156 1 90.56 22 GLY B O 1
ATOM 4162 N N . LEU B 1 23 ? -6.781 18.891 -16.672 1 92.19 23 LEU B N 1
ATOM 4163 C CA . LEU B 1 23 ? -6.133 17.859 -17.484 1 92.19 23 LEU B CA 1
ATOM 4164 C C . LEU B 1 23 ? -5.457 18.453 -18.703 1 92.19 23 LEU B C 1
ATOM 4166 O O . LEU B 1 23 ? -4.293 18.172 -18.984 1 92.19 23 LEU B O 1
ATOM 4170 N N . ILE B 1 24 ? -6.184 19.266 -19.391 1 93.44 24 ILE B N 1
ATOM 4171 C CA . ILE B 1 24 ? -5.68 19.891 -20.609 1 93.44 24 ILE B CA 1
ATOM 4172 C C . ILE B 1 24 ? -4.523 20.828 -20.281 1 93.44 24 ILE B C 1
ATOM 4174 O O . ILE B 1 24 ? -3.498 20.828 -20.969 1 93.44 24 ILE B O 1
ATOM 4178 N N . LEU B 1 25 ? -4.703 21.562 -19.234 1 94.94 25 LEU B N 1
ATOM 4179 C CA . LEU B 1 25 ? -3.666 22.516 -18.828 1 94.94 25 LEU B CA 1
ATOM 4180 C C . LEU B 1 25 ? -2.381 21.781 -18.453 1 94.94 25 LEU B C 1
ATOM 4182 O O . LEU B 1 25 ? -1.287 22.219 -18.828 1 94.94 25 LEU B O 1
ATOM 4186 N N . GLY B 1 26 ? -2.498 20.734 -17.641 1 95.81 26 GLY B N 1
ATOM 4187 C CA . GLY B 1 26 ? -1.328 19.969 -17.234 1 95.81 26 GLY B CA 1
ATOM 4188 C C . GLY B 1 26 ? -0.61 19.312 -18.391 1 95.81 26 GLY B C 1
ATOM 4189 O O . GLY B 1 26 ? 0.614 19.406 -18.5 1 95.81 26 GLY B O 1
ATOM 4190 N N . LEU B 1 27 ? -1.36 18.719 -19.266 1 95.81 27 LEU B N 1
ATOM 4191 C CA . LEU B 1 27 ? -0.771 18.062 -20.438 1 95.81 27 LEU B CA 1
ATOM 4192 C C . LEU B 1 27 ? -0.167 19.094 -21.391 1 95.81 27 LEU B C 1
ATOM 4194 O O . LEU B 1 27 ? 0.895 18.859 -21.969 1 95.81 27 LEU B O 1
ATOM 4198 N N . ALA B 1 28 ? -0.864 20.172 -21.578 1 96.62 28 ALA B N 1
ATOM 4199 C CA . ALA B 1 28 ? -0.35 21.234 -22.453 1 96.62 28 ALA B CA 1
ATOM 4200 C C . ALA B 1 28 ? 0.964 21.781 -21.906 1 96.62 28 ALA B C 1
ATOM 4202 O O . ALA B 1 28 ? 1.918 21.984 -22.656 1 96.62 28 ALA B O 1
ATOM 4203 N N . ALA B 1 29 ? 0.98 22.062 -20.625 1 96.81 29 ALA B N 1
ATOM 4204 C CA . ALA B 1 29 ? 2.209 22.562 -20.016 1 96.81 29 ALA B CA 1
ATOM 4205 C C . ALA B 1 29 ? 3.355 21.578 -20.188 1 96.81 29 ALA B C 1
ATOM 4207 O O . ALA B 1 29 ? 4.488 21.969 -20.484 1 96.81 29 ALA B O 1
ATOM 4208 N N . PHE B 1 30 ? 3.096 20.375 -20.016 1 97.12 30 PHE B N 1
ATOM 4209 C CA . PHE B 1 30 ? 4.078 19.312 -20.203 1 97.12 30 PHE B CA 1
ATOM 4210 C C . PHE B 1 30 ? 4.613 19.312 -21.625 1 97.12 30 PHE B C 1
ATOM 4212 O O . PHE B 1 30 ? 5.824 19.328 -21.844 1 97.12 30 PHE B O 1
ATOM 4219 N N . LEU B 1 31 ? 3.688 19.328 -22.547 1 96.69 31 LEU B N 1
ATOM 4220 C CA . LEU B 1 31 ? 4.07 19.25 -23.953 1 96.69 31 LEU B CA 1
ATOM 4221 C C . LEU B 1 31 ? 4.793 20.516 -24.391 1 96.69 31 LEU B C 1
ATOM 4223 O O . LEU B 1 31 ? 5.746 20.469 -25.172 1 96.69 31 LEU B O 1
ATOM 4227 N N . ILE B 1 32 ? 4.395 21.641 -23.938 1 96.06 32 ILE B N 1
ATOM 4228 C CA . ILE B 1 32 ? 5.027 22.906 -24.281 1 96.06 32 ILE B CA 1
ATOM 4229 C C . ILE B 1 32 ? 6.48 22.906 -23.812 1 96.06 32 ILE B C 1
ATOM 4231 O O . ILE B 1 32 ? 7.387 23.266 -24.562 1 96.06 32 ILE B O 1
ATOM 4235 N N . LEU B 1 33 ? 6.711 22.453 -22.562 1 95.12 33 LEU B N 1
ATOM 4236 C CA . LEU B 1 33 ? 8.062 22.422 -22.016 1 95.12 33 LEU B CA 1
ATOM 4237 C C . LEU B 1 33 ? 8.883 21.312 -22.672 1 95.12 33 LEU B C 1
ATOM 4239 O O . LEU B 1 33 ? 10.094 21.453 -22.859 1 95.12 33 LEU B O 1
ATOM 4243 N N . LEU B 1 34 ? 8.227 20.25 -23 1 93.44 34 LEU B N 1
ATOM 4244 C CA . LEU B 1 34 ? 8.906 19.125 -23.609 1 93.44 34 LEU B CA 1
ATOM 4245 C C . LEU B 1 34 ? 9.492 19.5 -24.969 1 93.44 34 LEU B C 1
ATOM 4247 O O . LEU B 1 34 ? 10.594 19.078 -25.312 1 93.44 34 LEU B O 1
ATOM 4251 N N . PHE B 1 35 ? 8.75 20.344 -25.734 1 92.88 35 PHE B N 1
ATOM 4252 C CA . PHE B 1 35 ? 9.156 20.625 -27.094 1 92.88 35 PHE B CA 1
ATOM 4253 C C . PHE B 1 35 ? 9.617 22.062 -27.25 1 92.88 35 PHE B C 1
ATOM 4255 O O . PHE B 1 35 ? 10.047 22.469 -28.344 1 92.88 35 PHE B O 1
ATOM 4262 N N . ALA B 1 36 ? 9.625 22.766 -26.188 1 91.31 36 ALA B N 1
ATOM 4263 C CA . ALA B 1 36 ? 10.031 24.172 -26.266 1 91.31 36 ALA B CA 1
ATOM 4264 C C . ALA B 1 36 ? 11.469 24.297 -26.766 1 91.31 36 ALA B C 1
ATOM 4266 O O . ALA B 1 36 ? 12.359 23.562 -26.297 1 91.31 36 ALA B O 1
ATOM 4267 N N . PRO B 1 37 ? 11.633 25.141 -27.719 1 91.25 37 PRO B N 1
ATOM 4268 C CA . PRO B 1 37 ? 12.992 25.344 -28.234 1 91.25 37 PRO B CA 1
ATOM 4269 C C . PRO B 1 37 ? 13.828 26.25 -27.328 1 91.25 37 PRO B C 1
ATOM 4271 O O . PRO B 1 37 ? 14.227 27.344 -27.734 1 91.25 37 PRO B O 1
ATOM 4274 N N . ILE B 1 38 ? 14.109 25.797 -26.188 1 92.19 38 ILE B N 1
ATOM 4275 C CA . ILE B 1 38 ? 14.922 26.531 -25.234 1 92.19 38 ILE B CA 1
ATOM 4276 C C . ILE B 1 38 ? 16.391 26.172 -25.406 1 92.19 38 ILE B C 1
ATOM 4278 O O . ILE B 1 38 ? 16.75 25 -25.531 1 92.19 38 ILE B O 1
ATOM 4282 N N . ASP B 1 39 ? 17.203 27.203 -25.422 1 92.56 39 ASP B N 1
ATOM 4283 C CA . ASP B 1 39 ? 18.641 27 -25.531 1 92.56 39 ASP B CA 1
ATOM 4284 C C . ASP B 1 39 ? 19.172 26.156 -24.375 1 92.56 39 ASP B C 1
ATOM 4286 O O . ASP B 1 39 ? 18.938 26.484 -23.203 1 92.56 39 ASP B O 1
ATOM 4290 N N . PRO B 1 40 ? 19.75 25.062 -24.688 1 92.12 40 PRO B N 1
ATOM 4291 C CA . PRO B 1 40 ? 20.297 24.188 -23.641 1 92.12 40 PRO B CA 1
ATOM 4292 C C . PRO B 1 40 ? 21.266 24.922 -22.703 1 92.12 40 PRO B C 1
ATOM 4294 O O . PRO B 1 40 ? 21.5 24.469 -21.578 1 92.12 40 PRO B O 1
ATOM 4297 N N . ALA B 1 41 ? 21.797 25.953 -23.188 1 90.38 41 ALA B N 1
ATOM 4298 C CA . ALA B 1 41 ? 22.672 26.75 -22.344 1 90.38 41 ALA B CA 1
ATOM 4299 C C . ALA B 1 41 ? 21.891 27.438 -21.219 1 90.38 41 ALA B C 1
ATOM 4301 O O . ALA B 1 41 ? 22.422 27.656 -20.125 1 90.38 41 ALA B O 1
ATOM 4302 N N . VAL B 1 42 ? 20.672 27.734 -21.484 1 90 42 VAL B N 1
ATOM 4303 C CA . VAL B 1 42 ? 19.797 28.375 -20.516 1 90 42 VAL B CA 1
ATOM 4304 C C . VAL B 1 42 ? 19.141 27.328 -19.625 1 90 42 VAL B C 1
ATOM 4306 O O . VAL B 1 42 ? 19.109 27.469 -18.406 1 90 42 VAL B O 1
ATOM 4309 N N . LEU B 1 43 ? 18.719 26.25 -20.297 1 93.44 43 LEU B N 1
ATOM 4310 C CA . LEU B 1 43 ? 18.062 25.156 -19.594 1 93.44 43 LEU B CA 1
ATOM 4311 C C . LEU B 1 43 ? 18.422 23.812 -20.25 1 93.44 43 LEU B C 1
ATOM 4313 O O . LEU B 1 43 ? 17.812 23.422 -21.25 1 93.44 43 LEU B O 1
ATOM 4317 N N . PRO B 1 44 ? 19.328 23.188 -19.609 1 94.12 44 PRO B N 1
ATOM 4318 C CA . PRO B 1 44 ? 19.719 21.891 -20.172 1 94.12 44 PRO B CA 1
ATOM 4319 C C . PRO B 1 44 ? 18.516 20.969 -20.422 1 94.12 44 PRO B C 1
ATOM 4321 O O . PRO B 1 44 ? 17.531 21.016 -19.688 1 94.12 44 PRO B O 1
ATOM 4324 N N . VAL B 1 45 ? 18.641 20.125 -21.391 1 94.88 45 VAL B N 1
ATOM 4325 C CA . VAL B 1 45 ? 17.531 19.312 -21.875 1 94.88 45 VAL B CA 1
ATOM 4326 C C . VAL B 1 45 ? 16.984 18.453 -20.75 1 94.88 45 VAL B C 1
ATOM 4328 O O . VAL B 1 45 ? 15.766 18.406 -20.531 1 94.88 45 VAL B O 1
ATOM 4331 N N . GLU B 1 46 ? 17.844 17.734 -19.984 1 95.25 46 GLU B N 1
ATOM 4332 C CA . GLU B 1 46 ? 17.391 16.875 -18.891 1 95.25 46 GLU B CA 1
ATOM 4333 C C . GLU B 1 46 ? 16.656 17.688 -17.828 1 95.25 46 GLU B C 1
ATOM 4335 O O . GLU B 1 46 ? 15.648 17.234 -17.281 1 95.25 46 GLU B O 1
ATOM 4340 N N . ALA B 1 47 ? 17.172 18.797 -17.547 1 94.88 47 ALA B N 1
ATOM 4341 C CA . ALA B 1 47 ? 16.531 19.688 -16.594 1 94.88 47 ALA B CA 1
ATOM 4342 C C . ALA B 1 47 ? 15.156 20.125 -17.109 1 94.88 47 ALA B C 1
ATOM 4344 O O . ALA B 1 47 ? 14.195 20.203 -16.344 1 94.88 47 ALA B O 1
ATOM 4345 N N . ARG B 1 48 ? 15.062 20.469 -18.328 1 96.25 48 ARG B N 1
ATOM 4346 C CA . ARG B 1 48 ? 13.812 20.891 -18.938 1 96.25 48 ARG B CA 1
ATOM 4347 C C . ARG B 1 48 ? 12.766 19.781 -18.875 1 96.25 48 ARG B C 1
ATOM 4349 O O . ARG B 1 48 ? 11.602 20.031 -18.578 1 96.25 48 ARG B O 1
ATOM 4356 N N . LEU B 1 49 ? 13.195 18.562 -19.172 1 96.75 49 LEU B N 1
ATOM 4357 C CA . LEU B 1 49 ? 12.289 17.422 -19.125 1 96.75 49 LEU B CA 1
ATOM 4358 C C . LEU B 1 49 ? 11.773 17.203 -17.703 1 96.75 49 LEU B C 1
ATOM 4360 O O . LEU B 1 49 ? 10.586 16.922 -17.516 1 96.75 49 LEU B O 1
ATOM 4364 N N . ALA B 1 50 ? 12.672 17.281 -16.734 1 96.06 50 ALA B N 1
ATOM 4365 C CA . ALA B 1 50 ? 12.258 17.156 -15.344 1 96.06 50 ALA B CA 1
ATOM 4366 C C . ALA B 1 50 ? 11.281 18.266 -14.961 1 96.06 50 ALA B C 1
ATOM 4368 O O . ALA B 1 50 ? 10.312 18.031 -14.234 1 96.06 50 ALA B O 1
ATOM 4369 N N . ALA B 1 51 ? 11.547 19.469 -15.422 1 95.75 51 ALA B N 1
ATOM 4370 C CA . ALA B 1 51 ? 10.648 20.594 -15.18 1 95.75 51 ALA B CA 1
ATOM 4371 C C . ALA B 1 51 ? 9.273 20.344 -15.789 1 95.75 51 ALA B C 1
ATOM 4373 O O . ALA B 1 51 ? 8.25 20.703 -15.195 1 95.75 51 ALA B O 1
ATOM 4374 N N . ALA B 1 52 ? 9.266 19.812 -16.938 1 97.44 52 ALA B N 1
ATOM 4375 C CA . ALA B 1 52 ? 8.008 19.531 -17.625 1 97.44 52 ALA B CA 1
ATOM 4376 C C . ALA B 1 52 ? 7.129 18.594 -16.797 1 97.44 52 ALA B C 1
ATOM 4378 O O . ALA B 1 52 ? 5.938 18.859 -16.625 1 97.44 52 ALA B O 1
ATOM 4379 N N . VAL B 1 53 ? 7.723 17.5 -16.297 1 97.38 53 VAL B N 1
ATOM 4380 C CA . VAL B 1 53 ? 6.977 16.547 -15.477 1 97.38 53 VAL B CA 1
ATOM 4381 C C . VAL B 1 53 ? 6.523 17.219 -14.18 1 97.38 53 VAL B C 1
ATOM 4383 O O . VAL B 1 53 ? 5.383 17.047 -13.75 1 97.38 53 VAL B O 1
ATOM 4386 N N . THR B 1 54 ? 7.367 17.969 -13.602 1 95.31 54 THR B N 1
ATOM 4387 C CA . THR B 1 54 ? 7.082 18.641 -12.344 1 95.31 54 THR B CA 1
ATOM 4388 C C . THR B 1 54 ? 5.902 19.609 -12.492 1 95.31 54 THR B C 1
ATOM 4390 O O . THR B 1 54 ? 4.988 19.609 -11.664 1 95.31 54 THR B O 1
ATOM 4393 N N . VAL B 1 55 ? 5.941 20.422 -13.5 1 95.31 55 VAL B N 1
ATOM 4394 C CA . VAL B 1 55 ? 4.887 21.391 -13.734 1 95.31 55 VAL B CA 1
ATOM 4395 C C . VAL B 1 55 ? 3.561 20.672 -13.992 1 95.31 55 VAL B C 1
ATOM 4397 O O . VAL B 1 55 ? 2.518 21.094 -13.477 1 95.31 55 VAL B O 1
ATOM 4400 N N . MET B 1 56 ? 3.602 19.656 -14.742 1 97.12 56 MET B N 1
ATOM 4401 C CA . MET B 1 56 ? 2.395 18.875 -14.984 1 97.12 56 MET B CA 1
ATOM 4402 C C . MET B 1 56 ? 1.826 18.328 -13.68 1 97.12 56 MET B C 1
ATOM 4404 O O . MET B 1 56 ? 0.627 18.438 -13.422 1 97.12 56 MET B O 1
ATOM 4408 N N . MET B 1 57 ? 2.688 17.703 -12.875 1 96 57 MET B N 1
ATOM 4409 C CA . MET B 1 57 ? 2.242 17.109 -11.609 1 96 57 MET B CA 1
ATOM 4410 C C . MET B 1 57 ? 1.681 18.188 -10.688 1 96 57 MET B C 1
ATOM 4412 O O . MET B 1 57 ? 0.671 17.969 -10.016 1 96 57 MET B O 1
ATOM 4416 N N . ALA B 1 58 ? 2.359 19.328 -10.664 1 92.75 58 ALA B N 1
ATOM 4417 C CA . ALA B 1 58 ? 1.875 20.438 -9.844 1 92.75 58 ALA B CA 1
ATOM 4418 C C . ALA B 1 58 ? 0.47 20.859 -10.258 1 92.75 58 ALA B C 1
ATOM 4420 O O . ALA B 1 58 ? -0.419 21.016 -9.422 1 92.75 58 ALA B O 1
ATOM 4421 N N . ILE B 1 59 ? 0.257 21 -11.492 1 93.94 59 ILE B N 1
ATOM 4422 C CA . ILE B 1 59 ? -1.049 21.391 -12.016 1 93.94 59 ILE B CA 1
ATOM 4423 C C . ILE B 1 59 ? -2.076 20.312 -11.695 1 93.94 59 ILE B C 1
ATOM 4425 O O . ILE B 1 59 ? -3.191 20.609 -11.266 1 93.94 59 ILE B O 1
ATOM 4429 N N . PHE B 1 60 ? -1.708 19.016 -11.883 1 94.81 60 PHE B N 1
ATOM 4430 C CA . PHE B 1 60 ? -2.611 17.922 -11.594 1 94.81 60 PHE B CA 1
ATOM 4431 C C . PHE B 1 60 ? -2.971 17.875 -10.109 1 94.81 60 PHE B C 1
ATOM 4433 O O . PHE B 1 60 ? -4.125 17.641 -9.75 1 94.81 60 PHE B O 1
ATOM 4440 N N . TRP B 1 61 ? -2.049 18.078 -9.266 1 91 61 TRP B N 1
ATOM 4441 C CA . TRP B 1 61 ? -2.307 18.031 -7.828 1 91 61 TRP B CA 1
ATOM 4442 C C . TRP B 1 61 ? -3.172 19.219 -7.398 1 91 61 TRP B C 1
ATOM 4444 O O . TRP B 1 61 ? -3.982 19.094 -6.477 1 91 61 TRP B O 1
ATOM 4454 N N . ILE B 1 62 ? -3.055 20.344 -8.07 1 86.44 62 ILE B N 1
ATOM 4455 C CA . ILE B 1 62 ? -3.809 21.531 -7.727 1 86.44 62 ILE B CA 1
ATOM 4456 C C . ILE B 1 62 ? -5.234 21.422 -8.258 1 86.44 62 ILE B C 1
ATOM 4458 O O . ILE B 1 62 ? -6.199 21.672 -7.535 1 86.44 62 ILE B O 1
ATOM 4462 N N . THR B 1 63 ? -5.344 20.969 -9.523 1 88.06 63 THR B N 1
ATOM 4463 C CA . THR B 1 63 ? -6.645 20.984 -10.188 1 88.06 63 THR B CA 1
ATOM 4464 C C . THR B 1 63 ? -7.34 19.641 -10.047 1 88.06 63 THR B C 1
ATOM 4466 O O . THR B 1 63 ? -8.539 19.516 -10.305 1 88.06 63 THR B O 1
ATOM 4469 N N . GLN B 1 64 ? -6.637 18.562 -9.797 1 89.94 64 GLN B N 1
ATOM 4470 C CA . GLN B 1 64 ? -7.09 17.203 -9.5 1 89.94 64 GLN B CA 1
ATOM 4471 C C . GLN B 1 64 ? -7.965 16.656 -10.625 1 89.94 64 GLN B C 1
ATOM 4473 O O . GLN B 1 64 ? -9.078 16.188 -10.383 1 89.94 64 GLN B O 1
ATOM 4478 N N . PRO B 1 65 ? -7.449 16.766 -11.859 1 91.75 65 PRO B N 1
ATOM 4479 C CA . PRO B 1 65 ? -8.18 16.062 -12.922 1 91.75 65 PRO B CA 1
ATOM 4480 C C . PRO B 1 65 ? -8.227 14.555 -12.711 1 91.75 65 PRO B C 1
ATOM 4482 O O . PRO B 1 65 ? -9.117 13.883 -13.242 1 91.75 65 PRO B O 1
ATOM 4485 N N . ILE B 1 66 ? -7.281 14.016 -12.023 1 93.56 66 ILE B N 1
ATOM 4486 C CA . ILE B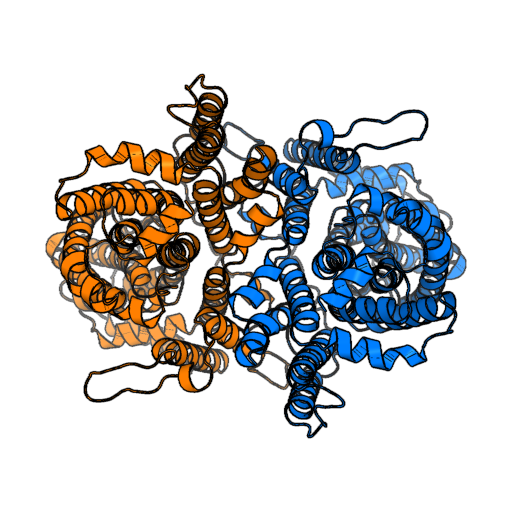 1 66 ? -7.219 12.648 -11.531 1 93.56 66 ILE B CA 1
ATOM 4487 C C . ILE B 1 66 ? -6.91 12.641 -10.039 1 93.56 66 ILE B C 1
ATOM 4489 O O . ILE B 1 66 ? -6.48 13.664 -9.484 1 93.56 66 ILE B O 1
ATOM 4493 N N . PRO B 1 67 ? -7.199 11.523 -9.383 1 94 67 PRO B N 1
ATOM 4494 C CA . PRO B 1 67 ? -6.895 11.492 -7.949 1 94 67 PRO B CA 1
ATOM 4495 C C . PRO B 1 67 ? -5.441 11.844 -7.645 1 94 67 PRO B C 1
ATOM 4497 O O . PRO B 1 67 ? -4.543 11.477 -8.406 1 94 67 PRO B O 1
ATOM 4500 N N . ILE B 1 68 ? -5.238 12.484 -6.586 1 93.12 68 ILE B N 1
ATOM 4501 C CA . ILE B 1 68 ? -3.904 12.945 -6.219 1 93.12 68 ILE B CA 1
ATOM 4502 C C . ILE B 1 68 ? -2.969 11.75 -6.07 1 93.12 68 ILE B C 1
ATOM 4504 O O . ILE B 1 68 ? -1.775 11.844 -6.375 1 93.12 68 ILE B O 1
ATOM 4508 N N . GLU B 1 69 ? -3.521 10.594 -5.598 1 95.81 69 GLU B N 1
ATOM 4509 C CA . GLU B 1 69 ? -2.738 9.367 -5.453 1 95.81 69 GLU B CA 1
ATOM 4510 C C . GLU B 1 69 ? -2.244 8.867 -6.809 1 95.81 69 GLU B C 1
ATOM 4512 O O . GLU B 1 69 ? -1.122 8.375 -6.922 1 95.81 69 GLU B O 1
ATOM 4517 N N . ALA B 1 70 ? -3.074 8.953 -7.836 1 97.12 70 ALA B N 1
ATOM 4518 C CA . ALA B 1 70 ? -2.693 8.547 -9.188 1 97.12 70 ALA B CA 1
ATOM 4519 C C . ALA B 1 70 ? -1.604 9.461 -9.742 1 97.12 70 ALA B C 1
ATOM 4521 O O . ALA B 1 70 ? -0.679 8.992 -10.414 1 97.12 70 ALA B O 1
ATOM 4522 N N . THR B 1 71 ? -1.742 10.773 -9.5 1 96.88 71 THR B N 1
ATOM 4523 C CA . THR B 1 71 ? -0.707 11.711 -9.922 1 96.88 71 THR B CA 1
ATOM 4524 C C . THR B 1 71 ? 0.646 11.32 -9.328 1 96.88 71 THR B C 1
ATOM 4526 O O . THR B 1 71 ? 1.679 11.453 -9.992 1 96.88 71 THR B O 1
ATOM 4529 N N . ALA B 1 72 ? 0.604 10.805 -8.125 1 96.94 72 ALA B N 1
ATOM 4530 C CA . ALA B 1 72 ? 1.826 10.422 -7.426 1 96.94 72 ALA B CA 1
ATOM 4531 C C . ALA B 1 72 ? 2.5 9.234 -8.102 1 96.94 72 ALA B C 1
ATOM 4533 O O . ALA B 1 72 ? 3.664 8.93 -7.824 1 96.94 72 ALA B O 1
ATOM 4534 N N . LEU B 1 73 ? 1.84 8.562 -9.016 1 98.06 73 LEU B N 1
ATOM 4535 C CA . LEU B 1 73 ? 2.391 7.414 -9.719 1 98.06 73 LEU B CA 1
ATOM 4536 C C . LEU B 1 73 ? 3.016 7.836 -11.047 1 98.06 73 LEU B C 1
ATOM 4538 O O . LEU B 1 73 ? 3.748 7.059 -11.664 1 98.06 73 LEU B O 1
ATOM 4542 N N . ILE B 1 74 ? 2.824 9.039 -11.508 1 98.25 74 ILE B N 1
ATOM 4543 C CA . ILE B 1 74 ? 3.26 9.523 -12.812 1 98.25 74 ILE B CA 1
ATOM 4544 C C . ILE B 1 74 ? 4.781 9.438 -12.914 1 98.25 74 ILE B C 1
ATOM 4546 O O . ILE B 1 74 ? 5.32 9.023 -13.945 1 98.25 74 ILE B O 1
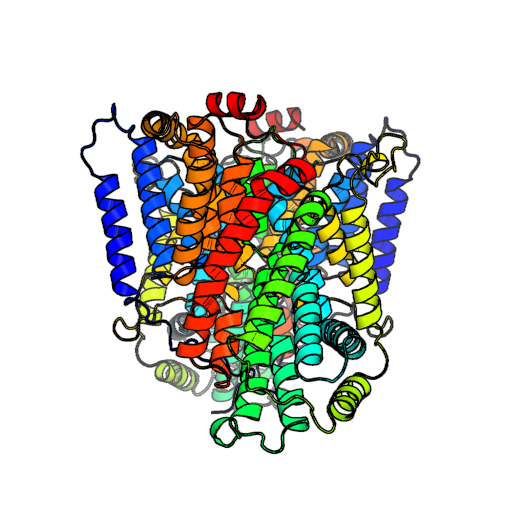ATOM 4550 N N . PRO B 1 75 ? 5.516 9.773 -11.852 1 97.62 75 PRO B N 1
ATOM 4551 C CA . PRO B 1 75 ? 6.977 9.742 -11.945 1 97.62 75 PRO B CA 1
ATOM 4552 C C . PRO B 1 75 ? 7.516 8.352 -12.273 1 97.62 75 PRO B C 1
ATOM 4554 O O . PRO B 1 75 ? 8.555 8.219 -12.93 1 97.62 75 PRO B O 1
ATOM 4557 N N . LEU B 1 76 ? 6.836 7.293 -11.883 1 97.88 76 LEU B N 1
ATOM 4558 C CA . LEU B 1 76 ? 7.266 5.922 -12.125 1 97.88 76 LEU B CA 1
ATOM 4559 C C . LEU B 1 76 ? 7.246 5.602 -13.617 1 97.88 76 LEU B C 1
ATOM 4561 O O . LEU B 1 76 ? 7.883 4.645 -14.062 1 97.88 76 LEU B O 1
ATOM 4565 N N . VAL B 1 77 ? 6.52 6.402 -14.375 1 97.81 77 VAL B N 1
ATOM 4566 C CA . VAL B 1 77 ? 6.398 6.191 -15.812 1 97.81 77 VAL B CA 1
ATOM 4567 C C . VAL B 1 77 ? 7.172 7.273 -16.562 1 97.81 77 VAL B C 1
ATOM 4569 O O . VAL B 1 77 ? 8.008 6.969 -17.422 1 97.81 77 VAL B O 1
ATOM 4572 N N . ALA B 1 78 ? 6.961 8.516 -16.203 1 97.5 78 ALA B N 1
ATOM 4573 C CA . ALA B 1 78 ? 7.445 9.664 -16.969 1 97.5 78 ALA B CA 1
ATOM 4574 C C . ALA B 1 78 ? 8.969 9.742 -16.922 1 97.5 78 ALA B C 1
ATOM 4576 O O . ALA B 1 78 ? 9.617 9.922 -17.969 1 97.5 78 ALA B O 1
ATOM 4577 N N . PHE B 1 79 ? 9.594 9.586 -15.797 1 97.19 79 PHE B N 1
ATOM 4578 C CA . PHE B 1 79 ? 11.023 9.836 -15.68 1 97.19 79 PHE B CA 1
ATOM 4579 C C . PHE B 1 79 ? 11.812 8.719 -16.359 1 97.19 79 PHE B C 1
ATOM 4581 O O . PHE B 1 79 ? 12.812 8.977 -17.031 1 97.19 79 PHE B O 1
ATOM 4588 N N . PRO B 1 80 ? 11.398 7.426 -16.172 1 95.94 80 PRO B N 1
ATOM 4589 C CA . PRO B 1 80 ? 12.094 6.391 -16.938 1 95.94 80 PRO B CA 1
ATOM 4590 C C . PRO B 1 80 ? 11.914 6.555 -18.453 1 95.94 80 PRO B C 1
ATOM 4592 O O . PRO B 1 80 ? 12.867 6.371 -19.219 1 95.94 80 PRO B O 1
ATOM 4595 N N . LEU B 1 81 ? 10.773 6.953 -18.922 1 95.06 81 LEU B N 1
ATOM 4596 C CA . LEU B 1 81 ? 10.508 7.121 -20.359 1 95.06 81 LEU B CA 1
ATOM 4597 C C . LEU B 1 81 ? 11.336 8.266 -20.922 1 95.06 81 LEU B C 1
ATOM 4599 O O . LEU B 1 81 ? 11.742 8.219 -22.094 1 95.06 81 LEU B O 1
ATOM 4603 N N . LEU B 1 82 ? 11.586 9.227 -20.109 1 95.25 82 LEU B N 1
ATOM 4604 C CA . LEU B 1 82 ? 12.312 10.398 -20.562 1 95.25 82 LEU B CA 1
ATOM 4605 C C . LEU B 1 82 ? 13.812 10.234 -20.328 1 95.25 82 LEU B C 1
ATOM 4607 O O . LEU B 1 82 ? 14.602 11.117 -20.672 1 95.25 82 LEU B O 1
ATOM 4611 N N . GLY B 1 83 ? 14.195 9.117 -19.688 1 93.75 83 GLY B N 1
ATOM 4612 C CA . GLY B 1 83 ? 15.602 8.789 -19.516 1 93.75 83 GLY B CA 1
ATOM 4613 C C . GLY B 1 83 ? 16.25 9.562 -18.375 1 93.75 83 GLY B C 1
ATOM 4614 O O . GLY B 1 83 ? 17.469 9.703 -18.328 1 93.75 83 GLY B O 1
ATOM 4615 N N . ILE B 1 84 ? 15.453 10.133 -17.469 1 95.44 84 ILE B N 1
ATOM 4616 C CA . ILE B 1 84 ? 15.977 10.906 -16.359 1 95.44 84 ILE B CA 1
ATOM 4617 C C . ILE B 1 84 ? 16.375 9.977 -15.219 1 95.44 84 ILE B C 1
ATOM 4619 O O . ILE B 1 84 ? 17.438 10.141 -14.617 1 95.44 84 ILE B O 1
ATOM 4623 N N . LEU B 1 85 ? 15.5 9.047 -14.922 1 95.94 85 LEU B N 1
ATOM 4624 C CA . LEU B 1 85 ? 15.734 8.008 -13.922 1 95.94 85 LEU B CA 1
ATOM 4625 C C . LEU B 1 85 ? 15.508 6.621 -14.523 1 95.94 85 LEU B C 1
ATOM 4627 O O . LEU B 1 85 ? 14.664 6.449 -15.406 1 95.94 85 LEU B O 1
ATOM 4631 N N . THR B 1 86 ? 16.281 5.621 -14.086 1 94.38 86 THR B N 1
ATOM 4632 C CA . THR B 1 86 ? 15.953 4.234 -14.398 1 94.38 86 THR B CA 1
ATOM 4633 C C . THR B 1 86 ? 14.695 3.797 -13.648 1 94.38 86 THR B C 1
ATOM 4635 O O . THR B 1 86 ? 14.289 4.449 -12.68 1 94.38 86 THR B O 1
ATOM 4638 N N . PRO B 1 87 ? 14.062 2.742 -14.062 1 94.25 87 PRO B N 1
ATOM 4639 C CA . PRO B 1 87 ? 12.906 2.25 -13.32 1 94.25 87 PRO B CA 1
ATOM 4640 C C . PRO B 1 87 ? 13.227 1.959 -11.852 1 94.25 87 PRO B C 1
ATOM 4642 O O . PRO B 1 87 ? 12.406 2.242 -10.977 1 94.25 87 PRO B O 1
ATOM 4645 N N . THR B 1 88 ? 14.344 1.45 -11.578 1 93.69 88 THR B N 1
ATOM 4646 C CA . THR B 1 88 ? 14.758 1.166 -10.211 1 93.69 88 THR B CA 1
ATOM 4647 C C . THR B 1 88 ? 14.922 2.459 -9.414 1 93.69 88 THR B C 1
ATOM 4649 O O . THR B 1 88 ? 14.43 2.572 -8.297 1 93.69 88 THR B O 1
ATOM 4652 N N . GLU B 1 89 ? 15.602 3.436 -10.008 1 94.44 89 GLU B N 1
ATOM 4653 C CA . GLU B 1 89 ? 15.828 4.715 -9.344 1 94.44 89 GLU B CA 1
ATOM 4654 C C . GLU B 1 89 ? 14.516 5.426 -9.047 1 94.44 89 GLU B C 1
ATOM 4656 O O . GLU B 1 89 ? 14.383 6.113 -8.039 1 94.44 89 GLU B O 1
ATOM 4661 N N . ALA B 1 90 ? 13.57 5.262 -9.961 1 96.5 90 ALA B N 1
ATOM 4662 C CA . ALA B 1 90 ? 12.273 5.906 -9.789 1 96.5 90 ALA B CA 1
ATOM 4663 C C . ALA B 1 90 ? 11.461 5.238 -8.68 1 96.5 90 ALA B C 1
ATOM 4665 O O . ALA B 1 90 ? 10.656 5.887 -8.016 1 96.5 90 ALA B O 1
ATOM 4666 N N . ALA B 1 91 ? 11.711 3.969 -8.43 1 96.19 91 ALA B N 1
ATOM 4667 C CA . ALA B 1 91 ? 10.906 3.191 -7.488 1 96.19 91 ALA B CA 1
ATOM 4668 C C . ALA B 1 91 ? 11.43 3.342 -6.062 1 96.19 91 ALA B C 1
ATOM 4670 O O . ALA B 1 91 ? 10.656 3.371 -5.109 1 96.19 91 ALA B O 1
ATOM 4671 N N . VAL B 1 92 ? 12.664 3.51 -5.832 1 93.94 92 VAL B N 1
ATOM 4672 C CA . VAL B 1 92 ? 13.344 3.447 -4.539 1 93.94 92 VAL B CA 1
ATOM 4673 C C . VAL B 1 92 ? 12.75 4.488 -3.594 1 93.94 92 VAL B C 1
ATOM 4675 O O . VAL B 1 92 ? 12.492 4.195 -2.424 1 93.94 92 VAL B O 1
ATOM 4678 N N . PRO B 1 93 ? 12.406 5.695 -4.098 1 95 93 PRO B N 1
ATOM 4679 C CA . PRO B 1 93 ? 11.859 6.707 -3.188 1 95 93 PRO B CA 1
ATOM 4680 C C . PRO B 1 93 ? 10.531 6.285 -2.559 1 95 93 PRO B C 1
ATOM 4682 O O . PRO B 1 93 ? 10.148 6.809 -1.509 1 95 93 PRO B O 1
ATOM 4685 N N . TYR B 1 94 ? 9.852 5.344 -3.107 1 95.88 94 TYR B N 1
ATOM 4686 C CA . TYR B 1 94 ? 8.555 4.898 -2.615 1 95.88 94 TYR B CA 1
ATOM 4687 C C . TYR B 1 94 ? 8.719 3.969 -1.418 1 95.88 94 TYR B C 1
ATOM 4689 O O . TYR B 1 94 ? 7.73 3.498 -0.851 1 95.88 94 TYR B O 1
ATOM 4697 N N . ALA B 1 95 ? 9.906 3.73 -0.942 1 93.56 95 ALA B N 1
ATOM 4698 C CA . ALA B 1 95 ? 10.117 2.908 0.246 1 93.56 95 ALA B CA 1
ATOM 4699 C C . ALA B 1 95 ? 11.047 3.605 1.235 1 93.56 95 ALA B C 1
ATOM 4701 O O . ALA B 1 95 ? 11.852 2.955 1.909 1 93.56 95 ALA B O 1
ATOM 4702 N N . ASP B 1 96 ? 10.992 4.871 1.253 1 92.5 96 ASP B N 1
ATOM 4703 C CA . ASP B 1 96 ? 11.703 5.609 2.291 1 92.5 96 ASP B CA 1
ATOM 4704 C C . ASP B 1 96 ? 11.227 5.199 3.682 1 92.5 96 ASP B C 1
ATOM 4706 O O . ASP B 1 96 ? 10.047 4.902 3.881 1 92.5 96 ASP B O 1
ATOM 4710 N N . LYS B 1 97 ? 12.164 5.195 4.598 1 93.06 97 LYS B N 1
ATOM 4711 C CA . LYS B 1 97 ? 11.859 4.746 5.953 1 93.06 97 LYS B CA 1
ATOM 4712 C C . LYS B 1 97 ? 10.734 5.574 6.562 1 93.06 97 LYS B C 1
ATOM 4714 O O . LYS B 1 97 ? 9.961 5.078 7.387 1 93.06 97 LYS B O 1
ATOM 4719 N N . VAL B 1 98 ? 10.586 6.801 6.148 1 92.56 98 VAL B N 1
ATOM 4720 C CA . VAL B 1 98 ? 9.539 7.664 6.676 1 92.56 98 VAL B CA 1
ATOM 4721 C C . VAL B 1 98 ? 8.164 7.09 6.316 1 92.56 98 VAL B C 1
ATOM 4723 O O . VAL B 1 98 ? 7.207 7.23 7.074 1 92.56 98 VAL B O 1
ATOM 4726 N N . ILE B 1 99 ? 8.117 6.461 5.18 1 95.06 99 ILE B N 1
ATOM 4727 C CA . ILE B 1 99 ? 6.867 5.844 4.75 1 95.06 99 ILE B CA 1
ATOM 4728 C C . ILE B 1 99 ? 6.469 4.742 5.734 1 95.06 99 ILE B C 1
ATOM 4730 O O . ILE B 1 99 ? 5.293 4.605 6.082 1 95.06 99 ILE B O 1
ATOM 4734 N N . PHE B 1 100 ? 7.434 4.035 6.289 1 97 100 PHE B N 1
ATOM 4735 C CA . PHE B 1 100 ? 7.145 2.965 7.238 1 97 100 PHE B CA 1
ATOM 4736 C C . PHE B 1 100 ? 6.891 3.529 8.633 1 97 100 PHE B C 1
ATOM 4738 O O . PHE B 1 100 ? 6.203 2.904 9.438 1 97 100 PHE B O 1
ATOM 4745 N N . LEU B 1 101 ? 7.461 4.719 8.938 1 96.31 101 LEU B N 1
ATOM 4746 C CA . LEU B 1 101 ? 7.043 5.449 10.133 1 96.31 101 LEU B CA 1
ATOM 4747 C C . LEU B 1 101 ? 5.543 5.707 10.117 1 96.31 101 LEU B C 1
ATOM 4749 O O . LEU B 1 101 ? 4.848 5.414 11.094 1 96.31 101 LEU B O 1
ATOM 4753 N N . PHE B 1 102 ? 5.047 6.145 8.977 1 95.81 102 PHE B N 1
ATOM 4754 C CA . PHE B 1 102 ? 3.629 6.453 8.828 1 95.81 102 PHE B CA 1
ATOM 4755 C C . PHE B 1 102 ? 2.797 5.18 8.781 1 95.81 102 PHE B C 1
ATOM 4757 O O . PHE B 1 102 ? 1.71 5.121 9.359 1 95.81 102 PHE B O 1
ATOM 4764 N N . LEU B 1 103 ? 3.318 4.148 8.086 1 97.5 103 LEU B N 1
ATOM 4765 C CA . LEU B 1 103 ? 2.605 2.877 8.055 1 97.5 103 LEU B CA 1
ATOM 4766 C C . LEU B 1 103 ? 2.363 2.354 9.469 1 97.5 103 LEU B C 1
ATOM 4768 O O . LEU B 1 103 ? 1.235 1.997 9.82 1 97.5 103 LEU B O 1
ATOM 4772 N N . GLY B 1 104 ? 3.426 2.287 10.258 1 97.94 104 GLY B N 1
ATOM 4773 C CA . GLY B 1 104 ? 3.279 1.856 11.641 1 97.94 104 GLY B CA 1
ATOM 4774 C C . GLY B 1 104 ? 2.346 2.742 12.445 1 97.94 104 GLY B C 1
ATOM 4775 O O . GLY B 1 104 ? 1.487 2.244 13.172 1 97.94 104 GLY B O 1
ATOM 4776 N N . GLY B 1 105 ? 2.514 4.051 12.281 1 96.94 105 GLY B N 1
ATOM 4777 C CA . GLY B 1 105 ? 1.633 4.988 12.961 1 96.94 105 GLY B CA 1
ATOM 4778 C C . GLY B 1 105 ? 0.171 4.805 12.594 1 96.94 105 GLY B C 1
ATOM 4779 O O . GLY B 1 105 ? -0.701 4.84 13.469 1 96.94 105 GLY B O 1
ATOM 4780 N N . PHE B 1 106 ? -0.09 4.582 11.352 1 96.81 106 PHE B N 1
ATOM 4781 C CA . PHE B 1 106 ? -1.457 4.406 10.875 1 96.81 106 PHE B CA 1
ATOM 4782 C C . PHE B 1 106 ? -2.07 3.135 11.453 1 96.81 106 PHE B C 1
ATOM 4784 O O . PHE B 1 106 ? -3.26 3.105 11.773 1 96.81 106 PHE B O 1
ATOM 4791 N N . ILE B 1 107 ? -1.251 2.076 11.555 1 98.25 107 ILE B N 1
ATOM 4792 C CA . ILE B 1 107 ? -1.767 0.825 12.094 1 98.25 107 ILE B CA 1
ATOM 4793 C C . ILE B 1 107 ? -2.115 1.007 13.57 1 98.25 107 ILE B C 1
ATOM 4795 O O . ILE B 1 107 ? -3.154 0.532 14.031 1 98.25 107 ILE B O 1
ATOM 4799 N N . ILE B 1 108 ? -1.304 1.712 14.297 1 98.12 108 ILE B N 1
ATOM 4800 C CA . ILE B 1 108 ? -1.57 1.98 15.703 1 98.12 108 ILE B CA 1
ATOM 4801 C C . ILE B 1 108 ? -2.832 2.832 15.836 1 98.12 108 ILE B C 1
ATOM 4803 O O . ILE B 1 108 ? -3.695 2.545 16.672 1 98.12 108 ILE B O 1
ATOM 4807 N N . ALA B 1 109 ? -2.943 3.848 14.992 1 96.62 109 ALA B N 1
ATOM 4808 C CA . ALA B 1 109 ? -4.129 4.703 14.992 1 96.62 109 ALA B CA 1
ATOM 4809 C C . ALA B 1 109 ? -5.383 3.9 14.664 1 96.62 109 ALA B C 1
ATOM 4811 O O . ALA B 1 109 ? -6.449 4.141 15.227 1 96.62 109 ALA B O 1
ATOM 4812 N N . MET B 1 110 ? -5.23 2.975 13.75 1 96.88 110 MET B N 1
ATOM 4813 C CA . MET B 1 110 ? -6.363 2.135 13.375 1 96.88 110 MET B CA 1
ATOM 4814 C C . MET B 1 110 ? -6.82 1.276 14.547 1 96.88 110 MET B C 1
ATOM 4816 O O . MET B 1 110 ? -8.008 0.997 14.695 1 96.88 110 MET B O 1
ATOM 4820 N N . SER B 1 111 ? -5.863 0.794 15.352 1 97.88 111 SER B N 1
ATOM 4821 C CA . SER B 1 111 ? -6.219 0.045 16.547 1 97.88 111 SER B CA 1
ATOM 4822 C C . SER B 1 111 ? -7.027 0.904 17.516 1 97.88 111 SER B C 1
ATOM 4824 O O . SER B 1 111 ? -7.961 0.418 18.156 1 97.88 111 SER B O 1
ATOM 4826 N N . MET B 1 112 ? -6.68 2.162 17.625 1 96.75 112 MET B N 1
ATOM 4827 C CA . MET B 1 112 ? -7.43 3.084 18.484 1 96.75 112 MET B CA 1
ATOM 4828 C C . MET B 1 112 ? -8.875 3.209 18 1 96.75 112 MET B C 1
ATOM 4830 O O . MET B 1 112 ? -9.805 3.207 18.812 1 96.75 112 MET B O 1
ATOM 4834 N N . GLN B 1 113 ? -9.023 3.279 16.766 1 94.88 113 GLN B N 1
ATOM 4835 C CA . GLN B 1 113 ? -10.359 3.367 16.188 1 94.88 113 GLN B CA 1
ATOM 4836 C C . GLN B 1 113 ? -11.125 2.059 16.359 1 94.88 113 GLN B C 1
ATOM 4838 O O . GLN B 1 113 ? -12.297 2.066 16.75 1 94.88 113 GLN B O 1
ATOM 4843 N N . ARG B 1 114 ? -10.43 0.959 16.078 1 96.12 114 ARG B N 1
ATOM 4844 C CA . ARG B 1 114 ? -11.039 -0.364 16.141 1 96.12 114 ARG B CA 1
ATOM 4845 C C . ARG B 1 114 ? -11.656 -0.61 17.516 1 96.12 114 ARG B C 1
ATOM 4847 O O . ARG B 1 114 ? -12.75 -1.165 17.625 1 96.12 114 ARG B O 1
ATOM 4854 N N . TRP B 1 115 ? -11.016 -0.118 18.547 1 96.88 115 TRP B N 1
ATOM 4855 C CA . TRP B 1 115 ? -11.445 -0.484 19.891 1 96.88 115 TRP B CA 1
ATOM 4856 C C . TRP B 1 115 ? -12.07 0.708 20.594 1 96.88 115 TRP B C 1
ATOM 4858 O O . TRP B 1 115 ? -12.438 0.614 21.781 1 96.88 115 TRP B O 1
ATOM 4868 N N . GLY B 1 116 ? -12.18 1.88 19.906 1 94.69 116 GLY B N 1
ATOM 4869 C CA . GLY B 1 116 ? -12.875 3.043 20.438 1 94.69 116 GLY B CA 1
ATOM 4870 C C . GLY B 1 116 ? -12.102 3.768 21.516 1 94.69 116 GLY B C 1
ATOM 4871 O O . GLY B 1 116 ? -12.68 4.504 22.312 1 94.69 116 GLY B O 1
ATOM 4872 N N . LEU B 1 117 ? -10.844 3.557 21.594 1 96.38 117 LEU B N 1
ATOM 4873 C CA . LEU B 1 117 ? -10.008 4.199 22.609 1 96.38 117 LEU B CA 1
ATOM 4874 C C . LEU B 1 117 ? -9.992 5.711 22.406 1 96.38 117 LEU B C 1
ATOM 4876 O O . LEU B 1 117 ? -9.93 6.465 23.391 1 96.38 117 LEU B O 1
ATOM 4880 N N . HIS B 1 118 ? -10.023 6.195 21.219 1 94.56 118 HIS B N 1
ATOM 4881 C CA . HIS B 1 118 ? -10.008 7.617 20.906 1 94.56 118 HIS B CA 1
ATOM 4882 C C . HIS B 1 118 ? -11.188 8.336 21.547 1 94.56 118 HIS B C 1
ATOM 4884 O O . HIS B 1 118 ? -11.039 9.453 22.047 1 94.56 118 HIS B O 1
ATOM 4890 N N . LYS B 1 119 ? -12.344 7.715 21.531 1 95.06 119 LYS B N 1
ATOM 4891 C CA . LYS B 1 119 ? -13.531 8.305 22.156 1 95.06 119 LYS B CA 1
ATOM 4892 C C . LYS B 1 119 ? -13.352 8.445 23.656 1 95.06 119 LYS B C 1
ATOM 4894 O O . LYS B 1 119 ? -13.719 9.477 24.234 1 95.06 119 LYS B O 1
ATOM 4899 N N . ARG B 1 120 ? -12.852 7.43 24.266 1 95.88 120 ARG B N 1
ATOM 4900 C CA . ARG B 1 120 ? -12.625 7.445 25.719 1 95.88 120 ARG B CA 1
ATOM 4901 C C . ARG B 1 120 ? -11.648 8.547 26.094 1 95.88 120 ARG B C 1
ATOM 4903 O O . ARG B 1 120 ? -11.883 9.281 27.062 1 95.88 120 ARG B O 1
ATOM 4910 N N . ILE B 1 121 ? -10.562 8.688 25.375 1 95.75 121 ILE B N 1
ATOM 4911 C CA . ILE B 1 121 ? -9.57 9.719 25.641 1 95.75 121 ILE B CA 1
ATOM 4912 C C . ILE B 1 121 ? -10.203 11.102 25.453 1 95.75 121 ILE B C 1
ATOM 4914 O O . ILE B 1 121 ? -10.016 11.984 26.297 1 95.75 121 ILE B O 1
ATOM 4918 N N . ALA B 1 122 ? -10.945 11.266 24.406 1 95.31 122 ALA B N 1
ATOM 4919 C CA . ALA B 1 122 ? -11.586 12.539 24.094 1 95.31 122 ALA B CA 1
ATOM 4920 C C . ALA B 1 122 ? -12.531 12.969 25.203 1 95.31 122 ALA B C 1
ATOM 4922 O O . ALA B 1 122 ? -12.461 14.102 25.688 1 95.31 122 ALA B O 1
ATOM 4923 N N . LEU B 1 123 ? -13.383 12.086 25.641 1 94.75 123 LEU B N 1
ATOM 4924 C CA . LEU B 1 123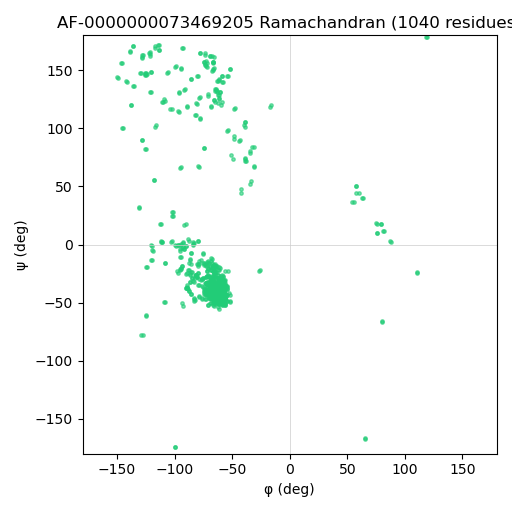 ? -14.391 12.406 26.656 1 94.75 123 LEU B CA 1
ATOM 4925 C C . LEU B 1 123 ? -13.742 12.695 28 1 94.75 123 LEU B C 1
ATOM 4927 O O . LEU B 1 123 ? -14.227 13.531 28.766 1 94.75 123 LEU B O 1
ATOM 4931 N N . LYS B 1 124 ? -12.688 12.016 28.266 1 94.25 124 LYS B N 1
ATOM 4932 C CA . LYS B 1 124 ? -11.961 12.289 29.5 1 94.25 124 LYS B CA 1
ATOM 4933 C C . LYS B 1 124 ? -11.398 13.711 29.5 1 94.25 124 LYS B C 1
ATOM 4935 O O . LYS B 1 124 ? -11.477 14.422 30.5 1 94.25 124 LYS B O 1
ATOM 4940 N N . ILE B 1 125 ? -10.844 14.117 28.391 1 94.06 125 ILE B N 1
ATOM 4941 C CA . ILE B 1 125 ? -10.258 15.445 28.266 1 94.06 125 ILE B CA 1
ATOM 4942 C C . ILE B 1 125 ? -11.367 16.5 28.344 1 94.06 125 ILE B C 1
ATOM 4944 O O . ILE B 1 125 ? -11.227 17.5 29.062 1 94.06 125 ILE B O 1
ATOM 4948 N N . ILE B 1 126 ? -12.43 16.281 27.688 1 93.62 126 ILE B N 1
ATOM 4949 C CA . ILE B 1 126 ? -13.539 17.219 27.656 1 93.62 126 ILE B CA 1
ATOM 4950 C C . ILE B 1 126 ? -14.117 17.375 29.062 1 93.62 126 ILE B C 1
ATOM 4952 O O . ILE B 1 126 ? -14.438 18.484 29.484 1 93.62 126 ILE B O 1
ATOM 4956 N N . ASN B 1 127 ? -14.18 16.297 29.766 1 91.06 127 ASN B N 1
ATOM 4957 C CA . ASN B 1 127 ? -14.758 16.297 31.109 1 91.06 127 ASN B CA 1
ATOM 4958 C C . ASN B 1 127 ? -13.922 17.109 32.094 1 91.06 127 ASN B C 1
ATOM 4960 O O . ASN B 1 127 ? -14.445 17.641 33.062 1 91.06 127 ASN B O 1
ATOM 4964 N N . ILE B 1 128 ? -12.711 17.281 31.812 1 91.88 128 ILE B N 1
ATOM 4965 C CA . ILE B 1 128 ? -11.812 17.969 32.75 1 91.88 128 ILE B CA 1
ATOM 4966 C C . ILE B 1 128 ? -11.852 19.484 32.469 1 91.88 128 ILE B C 1
ATOM 4968 O O . ILE B 1 128 ? -11.555 20.281 33.344 1 91.88 128 ILE B O 1
ATOM 4972 N N . THR B 1 129 ? -12.242 19.969 31.297 1 90.75 129 THR B N 1
ATOM 4973 C CA . THR B 1 129 ? -12.117 21.375 30.906 1 90.75 129 THR B CA 1
ATOM 4974 C C . THR B 1 129 ? -13.305 22.188 31.406 1 90.75 129 THR B C 1
ATOM 4976 O O . THR B 1 129 ? -13.227 23.422 31.5 1 90.75 129 THR B O 1
ATOM 4979 N N . GLY B 1 130 ? -14.477 21.578 31.672 1 85.06 130 GLY B N 1
ATOM 4980 C CA . GLY B 1 130 ? -15.609 22.297 32.219 1 85.06 130 GLY B CA 1
ATOM 4981 C C . GLY B 1 130 ? -16.828 22.266 31.312 1 85.06 130 GLY B C 1
ATOM 4982 O O . GLY B 1 130 ? -16.766 21.75 30.203 1 85.06 130 GLY B O 1
ATOM 4983 N N . THR B 1 131 ? -17.922 22.938 31.875 1 87.56 131 THR B N 1
ATOM 4984 C CA . THR B 1 131 ? -19.188 22.719 31.172 1 87.56 131 THR B CA 1
ATOM 4985 C C . THR B 1 131 ? -19.75 24.047 30.656 1 87.56 131 THR B C 1
ATOM 4987 O O . THR B 1 131 ? -20.797 24.062 30 1 87.56 131 THR B O 1
ATOM 4990 N N . SER B 1 132 ? -19.078 25.125 30.922 1 92.56 132 SER B N 1
ATOM 4991 C CA . SER B 1 132 ? -19.5 26.359 30.25 1 92.56 132 SER B CA 1
ATOM 4992 C C . SER B 1 132 ? -19.266 26.266 28.734 1 92.56 132 SER B C 1
ATOM 4994 O O . SER B 1 132 ? -18.406 25.516 28.281 1 92.56 132 SER B O 1
ATOM 4996 N N . PRO B 1 133 ? -20.094 27 28.016 1 94.62 133 PRO B N 1
ATOM 4997 C CA . PRO B 1 133 ? -19.984 26.875 26.547 1 94.62 133 PRO B CA 1
ATOM 4998 C C . PRO B 1 133 ? -18.547 27.078 26.047 1 94.62 133 PRO B C 1
ATOM 5000 O O . PRO B 1 133 ? -18.047 26.266 25.281 1 94.62 133 PRO B O 1
ATOM 5003 N N . ARG B 1 134 ? -17.859 28.109 26.438 1 96.44 134 ARG B N 1
ATOM 5004 C CA . ARG B 1 134 ? -16.516 28.422 25.969 1 96.44 134 ARG B CA 1
ATOM 5005 C C . ARG B 1 134 ? -15.516 27.375 26.453 1 96.44 134 ARG B C 1
ATOM 5007 O O . ARG B 1 134 ? -14.594 27 25.719 1 96.44 134 ARG B O 1
ATOM 5014 N N . ARG B 1 135 ? -15.625 26.891 27.672 1 96.06 135 ARG B N 1
ATOM 5015 C CA . ARG B 1 135 ? -14.734 25.859 28.203 1 96.06 135 ARG B CA 1
ATOM 5016 C C . ARG B 1 135 ? -14.977 24.516 27.516 1 96.06 135 ARG B C 1
ATOM 5018 O O . ARG B 1 135 ? -14.039 23.75 27.297 1 96.06 135 ARG B O 1
ATOM 5025 N N . LEU B 1 136 ? -16.25 24.266 27.266 1 95.75 136 LEU B N 1
ATOM 5026 C CA . LEU B 1 136 ? -16.594 23.047 26.562 1 95.75 136 LEU B CA 1
ATOM 5027 C C . LEU B 1 136 ? -15.945 23.031 25.172 1 95.75 136 LEU B C 1
ATOM 5029 O O . LEU B 1 136 ? -15.414 22 24.75 1 95.75 136 LEU B O 1
ATOM 5033 N N . ILE B 1 137 ? -16.047 24.156 24.5 1 97.75 137 ILE B N 1
ATOM 5034 C CA . ILE B 1 137 ? -15.43 24.281 23.188 1 97.75 137 ILE B CA 1
ATOM 5035 C C . ILE B 1 137 ? -13.922 24.062 23.297 1 97.75 137 ILE B C 1
ATOM 5037 O O . ILE B 1 137 ? -13.328 23.344 22.5 1 97.75 137 ILE B O 1
ATOM 5041 N N . LEU B 1 138 ? -13.305 24.625 24.312 1 98.19 138 LEU B N 1
ATOM 5042 C CA . LEU B 1 138 ? -11.875 24.438 24.547 1 98.19 138 LEU B CA 1
ATOM 5043 C C . LEU B 1 138 ? -11.547 22.969 24.781 1 98.19 138 LEU B C 1
ATOM 5045 O O . LEU B 1 138 ? -10.547 22.453 24.266 1 98.19 138 LEU B O 1
ATOM 5049 N N . GLY B 1 139 ? -12.336 22.344 25.594 1 97.75 139 GLY B N 1
ATOM 5050 C CA . GLY B 1 139 ? -12.148 20.922 25.844 1 97.75 139 GLY B CA 1
ATOM 5051 C C . GLY B 1 139 ? -12.188 20.078 24.578 1 97.75 139 GLY B C 1
ATOM 5052 O O . GLY B 1 139 ? -11.328 19.219 24.375 1 97.75 139 GLY B O 1
ATOM 5053 N N . PHE B 1 140 ? -13.195 20.328 23.75 1 98.12 140 PHE B N 1
ATOM 5054 C CA . PHE B 1 140 ? -13.297 19.625 22.469 1 98.12 140 PHE B CA 1
ATOM 5055 C C . PHE B 1 140 ? -12.078 19.891 21.609 1 98.12 140 PHE B C 1
ATOM 5057 O O . PHE B 1 140 ? -11.57 19 20.938 1 98.12 140 PHE B O 1
ATOM 5064 N N . MET B 1 141 ? -11.609 21.156 21.625 1 98.75 141 MET B N 1
ATOM 5065 C CA . MET B 1 141 ? -10.461 21.531 20.812 1 98.75 141 MET B CA 1
ATOM 5066 C C . MET B 1 141 ? -9.195 20.828 21.281 1 98.75 141 MET B C 1
ATOM 5068 O O . MET B 1 141 ? -8.422 20.312 20.484 1 98.75 141 MET B O 1
ATOM 5072 N N . ILE B 1 142 ? -8.961 20.781 22.578 1 98.62 142 ILE B N 1
ATOM 5073 C CA . ILE B 1 142 ? -7.781 20.141 23.156 1 98.62 142 ILE B CA 1
ATOM 5074 C C . ILE B 1 142 ? -7.809 18.641 22.859 1 98.62 142 ILE B C 1
ATOM 5076 O O . ILE B 1 142 ? -6.801 18.078 22.422 1 98.62 142 ILE B O 1
ATOM 5080 N N . ALA B 1 143 ? -8.945 18.047 23.062 1 98.38 143 ALA B N 1
ATOM 5081 C CA . ALA B 1 143 ? -9.094 16.609 22.797 1 98.38 143 ALA B CA 1
ATOM 5082 C C . ALA B 1 143 ? -8.836 16.312 21.328 1 98.38 143 ALA B C 1
ATOM 5084 O O . ALA B 1 143 ? -8.102 15.367 21 1 98.38 143 ALA B O 1
ATOM 5085 N N . THR B 1 144 ? -9.43 17.109 20.484 1 98.62 144 THR B N 1
ATOM 5086 C CA . THR B 1 144 ? -9.305 16.891 19.047 1 98.62 144 THR B CA 1
ATOM 5087 C C . THR B 1 144 ? -7.859 17.094 18.594 1 98.62 144 THR B C 1
ATOM 5089 O O . THR B 1 144 ? -7.328 16.297 17.828 1 98.62 144 THR B O 1
ATOM 5092 N N . ALA B 1 145 ? -7.258 18.156 19.047 1 98.69 145 ALA B N 1
ATOM 5093 C CA . ALA B 1 145 ? -5.867 18.438 18.688 1 98.69 145 ALA B CA 1
ATOM 5094 C C . ALA B 1 145 ? -4.945 17.312 19.172 1 98.69 145 ALA B C 1
ATOM 5096 O O . ALA B 1 145 ? -4.043 16.891 18.438 1 98.69 145 ALA B O 1
ATOM 5097 N N . PHE B 1 146 ? -5.172 16.875 20.344 1 98.06 146 PHE B N 1
ATOM 5098 C CA . PHE B 1 146 ? -4.348 15.797 20.891 1 98.06 146 PHE B CA 1
ATOM 5099 C C . PHE B 1 146 ? -4.477 14.531 20.062 1 98.06 146 PHE B C 1
ATOM 5101 O O . PHE B 1 146 ? -3.469 13.922 19.688 1 98.06 146 PHE B O 1
ATOM 5108 N N . LEU B 1 147 ? -5.66 14.141 19.797 1 97.81 147 LEU B N 1
ATOM 5109 C CA . LEU B 1 147 ? -5.891 12.938 19.016 1 97.81 147 LEU B CA 1
ATOM 5110 C C . LEU B 1 147 ? -5.316 13.086 17.609 1 97.81 147 LEU B C 1
ATOM 5112 O O . LEU B 1 147 ? -4.773 12.125 17.047 1 97.81 147 LEU B O 1
ATOM 5116 N N . SER B 1 148 ? -5.422 14.281 17.047 1 98.12 148 SER B N 1
ATOM 5117 C CA . SER B 1 148 ? -4.973 14.531 15.688 1 98.12 148 SER B CA 1
ATOM 5118 C C . SER B 1 148 ? -3.451 14.484 15.586 1 98.12 148 SER B C 1
ATOM 5120 O O . SER B 1 148 ? -2.898 14.344 14.5 1 98.12 148 SER B O 1
ATOM 5122 N N . MET B 1 149 ? -2.752 14.555 16.719 1 97.06 149 MET B N 1
ATOM 5123 C CA . MET B 1 149 ? -1.302 14.406 16.766 1 97.06 149 MET B CA 1
ATOM 5124 C C . MET B 1 149 ? -0.899 12.969 16.453 1 97.06 149 MET B C 1
ATOM 5126 O O . MET B 1 149 ? 0.227 12.711 16.016 1 97.06 149 MET B O 1
ATOM 5130 N N . TRP B 1 150 ? -1.876 12.102 16.609 1 94.06 150 TRP B N 1
ATOM 5131 C CA . TRP B 1 150 ? -1.517 10.688 16.547 1 94.06 150 TRP B CA 1
ATOM 5132 C C . TRP B 1 150 ? -2.342 9.961 15.484 1 94.06 150 TRP B C 1
ATOM 5134 O O . TRP B 1 150 ? -2.004 8.844 15.078 1 94.06 150 TRP B O 1
ATOM 5144 N N . MET B 1 151 ? -3.412 10.547 15.133 1 92.94 151 MET B N 1
ATOM 5145 C CA . MET B 1 151 ? -4.301 10.023 14.102 1 92.94 151 MET B CA 1
ATOM 5146 C C . MET B 1 151 ? -4.387 10.969 12.914 1 92.94 151 MET B C 1
ATOM 5148 O O . MET B 1 151 ? -3.943 12.117 13 1 92.94 151 MET B O 1
ATOM 5152 N N . SER B 1 152 ? -4.961 10.523 11.875 1 92.44 152 SER B N 1
ATOM 5153 C CA . SER B 1 152 ? -5.172 11.453 10.766 1 92.44 152 SER B CA 1
ATOM 5154 C C . SER B 1 152 ? -6.164 12.547 11.148 1 92.44 152 SER B C 1
ATOM 5156 O O . SER B 1 152 ? -7.066 12.32 11.961 1 92.44 152 SER B O 1
ATOM 5158 N N . ASN B 1 153 ? -5.938 13.672 10.531 1 96.44 153 ASN B N 1
ATOM 5159 C CA . ASN B 1 153 ? -6.832 14.805 10.781 1 96.44 153 ASN B CA 1
ATOM 5160 C C . ASN B 1 153 ? -8.273 14.469 10.406 1 96.44 153 ASN B C 1
ATOM 5162 O O . ASN B 1 153 ? -9.203 14.797 11.148 1 96.44 153 ASN B O 1
ATOM 5166 N N . THR B 1 154 ? -8.375 13.727 9.391 1 94.19 154 THR B N 1
ATOM 5167 C CA . THR B 1 154 ? -9.688 13.352 8.875 1 94.19 154 THR B CA 1
ATOM 5168 C C . THR B 1 154 ? -10.398 12.414 9.844 1 94.19 154 THR B C 1
ATOM 5170 O O . THR B 1 154 ? -11.555 12.641 10.203 1 94.19 154 THR B O 1
ATOM 5173 N N . ALA B 1 155 ? -9.703 11.445 10.203 1 92.56 155 ALA B N 1
ATOM 5174 C CA . ALA B 1 155 ? -10.281 10.469 11.117 1 92.56 155 ALA B CA 1
ATOM 5175 C C . ALA B 1 155 ? -10.695 11.117 12.438 1 92.56 155 ALA B C 1
ATOM 5177 O O . ALA B 1 155 ? -11.75 10.805 12.984 1 92.56 155 ALA B O 1
ATOM 5178 N N . THR B 1 156 ? -9.898 11.969 12.914 1 96.88 156 THR B N 1
ATOM 5179 C CA . THR B 1 156 ? -10.18 12.656 14.172 1 96.88 156 THR B CA 1
ATOM 5180 C C . THR B 1 156 ? -11.445 13.508 14.047 1 96.88 156 THR B C 1
ATOM 5182 O O . THR B 1 156 ? -12.312 13.477 14.922 1 96.88 156 THR B O 1
ATOM 5185 N N . ALA B 1 157 ? -11.562 14.227 12.953 1 97.44 157 ALA B N 1
ATOM 5186 C CA . ALA B 1 157 ? -12.742 15.055 12.734 1 97.44 157 ALA B CA 1
ATOM 5187 C C . ALA B 1 157 ? -14 14.195 12.594 1 97.44 157 ALA B C 1
ATOM 5189 O O . ALA B 1 157 ? -15.055 14.531 13.141 1 97.44 157 ALA B O 1
ATOM 5190 N N . MET B 1 158 ? -13.875 13.117 11.922 1 94.06 158 MET B N 1
ATOM 5191 C CA . MET B 1 158 ? -15.008 12.227 11.688 1 94.06 158 MET B CA 1
ATOM 5192 C C . MET B 1 158 ? -15.508 11.625 13 1 94.06 158 MET B C 1
ATOM 5194 O O . MET B 1 158 ? -16.688 11.312 13.133 1 94.06 158 MET B O 1
ATOM 5198 N N . MET B 1 159 ? -14.625 11.523 13.891 1 93.75 159 MET B N 1
ATOM 5199 C CA . MET B 1 159 ? -15 10.914 15.164 1 93.75 159 MET B CA 1
ATOM 5200 C C . MET B 1 159 ? -15.5 11.969 16.141 1 93.75 159 MET B C 1
ATOM 5202 O O . MET B 1 159 ? -16.453 11.727 16.891 1 93.75 159 MET B O 1
ATOM 5206 N N . MET B 1 160 ? -14.922 13.094 16.141 1 97.06 160 MET B N 1
ATOM 5207 C CA . MET B 1 160 ? -15.18 14.094 17.172 1 97.06 160 MET B CA 1
ATOM 5208 C C . MET B 1 160 ? -16.422 14.914 16.844 1 97.06 160 MET B C 1
ATOM 5210 O O . MET B 1 160 ? -17.156 15.344 17.734 1 97.06 160 MET B O 1
ATOM 5214 N N . ILE B 1 161 ? -16.734 15.141 15.594 1 97.19 161 ILE B N 1
ATOM 5215 C CA . ILE B 1 161 ? -17.828 16.016 15.203 1 97.19 161 ILE B CA 1
ATOM 5216 C C . ILE B 1 161 ? -19.172 15.375 15.594 1 97.19 161 ILE B C 1
ATOM 5218 O O . ILE B 1 161 ? -20.031 16.031 16.172 1 97.19 161 ILE B O 1
ATOM 5222 N N . PRO B 1 162 ? -19.328 14.07 15.305 1 93.62 162 PRO B N 1
ATOM 5223 C CA . PRO B 1 162 ? -20.562 13.453 15.781 1 93.62 162 PRO B CA 1
ATOM 5224 C C . PRO B 1 162 ? -20.734 13.539 17.297 1 93.62 162 PRO B C 1
ATOM 5226 O O . PRO B 1 162 ? -21.844 13.664 17.797 1 93.62 162 PRO B O 1
ATOM 5229 N N . ILE B 1 163 ? -19.688 13.422 18.016 1 91.62 163 ILE B N 1
ATOM 5230 C CA . ILE B 1 163 ? -19.75 13.578 19.469 1 91.62 163 ILE B CA 1
ATOM 5231 C C . ILE B 1 163 ? -20.172 15 19.812 1 91.62 163 ILE B C 1
ATOM 5233 O O . ILE B 1 163 ? -21.016 15.203 20.703 1 91.62 163 ILE B O 1
ATOM 5237 N N . ALA B 1 164 ? -19.625 15.969 19.141 1 94.81 164 ALA B N 1
ATOM 5238 C CA . ALA B 1 164 ? -19.984 17.375 19.328 1 94.81 164 ALA B CA 1
ATOM 5239 C C . ALA B 1 164 ? -21.469 17.594 19.047 1 94.81 164 ALA B C 1
ATOM 5241 O O . ALA B 1 164 ? -22.172 18.25 19.828 1 94.81 164 ALA B O 1
ATOM 5242 N N . ILE B 1 165 ? -21.906 17.031 18.016 1 92.75 165 ILE B N 1
ATOM 5243 C CA . ILE B 1 165 ? -23.297 17.172 17.609 1 92.75 165 ILE B CA 1
ATOM 5244 C C . ILE B 1 165 ? -24.219 16.5 18.625 1 92.75 165 ILE B C 1
ATOM 5246 O O . ILE B 1 165 ? -25.281 17.016 18.953 1 92.75 165 ILE B O 1
ATOM 5250 N N . ALA B 1 166 ? -23.797 15.406 19.109 1 87.94 166 ALA B N 1
ATOM 5251 C CA . ALA B 1 166 ? -24.578 14.711 20.125 1 87.94 166 ALA B CA 1
ATOM 5252 C C . ALA B 1 166 ? -24.703 15.562 21.391 1 87.94 166 ALA B C 1
ATOM 5254 O O . ALA B 1 166 ? -25.766 15.586 22.016 1 87.94 166 ALA B O 1
ATOM 5255 N N . ILE B 1 167 ? -23.719 16.188 21.766 1 88.75 167 ILE B N 1
ATOM 5256 C CA . ILE B 1 167 ? -23.734 17.078 22.938 1 88.75 167 ILE B CA 1
ATOM 5257 C C . ILE B 1 167 ? -24.656 18.266 22.672 1 88.75 167 ILE B C 1
ATOM 5259 O O . ILE B 1 167 ? -25.453 18.641 23.531 1 88.75 167 ILE B O 1
ATOM 5263 N N . VAL B 1 168 ? -24.562 18.844 21.516 1 91.12 168 VAL B N 1
ATOM 5264 C CA . VAL B 1 168 ? -25.422 19.953 21.109 1 91.12 168 VAL B CA 1
ATOM 5265 C C . VAL B 1 168 ? -26.891 19.531 21.188 1 91.12 168 VAL B C 1
ATOM 5267 O O . VAL B 1 168 ? -27.719 20.266 21.703 1 91.12 168 VAL B O 1
ATOM 5270 N N . ALA B 1 169 ? -27.109 18.344 20.719 1 87.62 169 ALA B N 1
ATOM 5271 C CA . ALA B 1 169 ? -28.469 17.828 20.672 1 87.62 169 ALA B CA 1
ATOM 5272 C C . ALA B 1 169 ? -29.016 17.609 22.078 1 87.62 169 ALA B C 1
ATOM 5274 O O . ALA B 1 169 ? -30.234 17.703 22.312 1 87.62 169 ALA B O 1
ATOM 5275 N N . THR B 1 170 ? -28.188 17.391 22.969 1 85.25 170 THR B N 1
ATOM 5276 C CA . THR B 1 170 ? -28.609 17.109 24.328 1 85.25 170 THR B CA 1
ATOM 5277 C C . THR B 1 170 ? -28.734 18.406 25.125 1 85.25 170 THR B C 1
ATOM 5279 O O . THR B 1 170 ? -29.641 18.531 25.969 1 85.25 170 THR B O 1
ATOM 5282 N N . VAL B 1 171 ? -27.906 19.312 24.891 1 86.94 171 VAL B N 1
ATOM 5283 C CA . VAL B 1 171 ? -27.828 20.5 25.75 1 86.94 171 VAL B CA 1
ATOM 5284 C C . VAL B 1 171 ? -28.766 21.578 25.234 1 86.94 171 VAL B C 1
ATOM 5286 O O . VAL B 1 171 ? -29.203 22.453 25.984 1 86.94 171 VAL B O 1
ATOM 5289 N N . LEU B 1 172 ? -29.047 21.516 23.984 1 84.94 172 LEU B N 1
ATOM 5290 C CA . LEU B 1 172 ? -29.891 22.562 23.422 1 84.94 172 LEU B CA 1
ATOM 5291 C C . LEU B 1 172 ? -31.344 22.094 23.297 1 84.94 172 LEU B C 1
ATOM 5293 O O . LEU B 1 172 ? -31.594 20.891 23.156 1 84.94 172 LEU B O 1
ATOM 5297 N N . PRO B 1 173 ? -32.219 23.031 23.344 1 76.94 173 PRO B N 1
ATOM 5298 C CA . PRO B 1 173 ? -33.625 22.688 23.344 1 76.94 173 PRO B CA 1
ATOM 5299 C C . PRO B 1 173 ? -34.094 22.062 22.031 1 76.94 173 PRO B C 1
ATOM 5301 O O . PRO B 1 173 ? -35.062 21.312 22 1 76.94 173 PRO B O 1
ATOM 5304 N N . THR B 1 174 ? -33.438 22.484 21 1 76.94 174 THR B N 1
ATOM 5305 C CA . THR B 1 174 ? -33.781 21.938 19.688 1 76.94 174 THR B CA 1
ATOM 5306 C C . THR B 1 174 ? -32.562 21.328 19.016 1 76.94 174 THR B C 1
ATOM 5308 O O . THR B 1 174 ? -31.453 21.844 19.141 1 76.94 174 THR B O 1
ATOM 5311 N N . LYS B 1 175 ? -32.875 20.297 18.281 1 72.12 175 LYS B N 1
ATOM 5312 C CA . LYS B 1 175 ? -31.812 19.562 17.594 1 72.12 175 LYS B CA 1
ATOM 5313 C C . LYS B 1 175 ? -31.625 20.078 16.172 1 72.12 175 LYS B C 1
ATOM 5315 O O . LYS B 1 175 ? -30.594 19.828 15.555 1 72.12 175 LYS B O 1
ATOM 5320 N N . VAL B 1 176 ? -32.625 20.75 15.719 1 78.56 176 VAL B N 1
ATOM 5321 C CA . VAL B 1 176 ? -32.594 21.203 14.336 1 78.56 176 VAL B CA 1
ATOM 5322 C C . VAL B 1 176 ? -31.938 22.578 14.266 1 78.56 176 VAL B C 1
ATOM 5324 O O . VAL B 1 176 ? -32.469 23.562 14.82 1 78.56 176 VAL B O 1
ATOM 5327 N N . PHE B 1 177 ? -30.922 22.703 13.609 1 82.5 177 PHE B N 1
ATOM 5328 C CA . PHE B 1 177 ? -30.094 23.891 13.555 1 82.5 177 PHE B CA 1
ATOM 5329 C C . PHE B 1 177 ? -30.891 25.094 13.07 1 82.5 177 PHE B C 1
ATOM 5331 O O . PHE B 1 177 ? -30.766 26.203 13.625 1 82.5 177 PHE B O 1
ATOM 5338 N N . SER B 1 178 ? -31.703 24.875 12.016 1 82.56 178 SER B N 1
ATOM 5339 C CA . SER B 1 178 ? -32.438 25.969 11.406 1 82.56 178 SER B CA 1
ATOM 5340 C C . SER B 1 178 ? -33.469 26.547 12.383 1 82.56 178 SER B C 1
ATOM 5342 O O . SER B 1 178 ? -33.906 27.688 12.234 1 82.56 178 SER B O 1
ATOM 5344 N N . GLU B 1 179 ? -33.75 25.797 13.391 1 85.88 179 GLU B N 1
ATOM 5345 C CA . GLU B 1 179 ? -34.781 26.203 14.344 1 85.88 179 GLU B CA 1
ATOM 5346 C C . GLU B 1 179 ? -34.188 26.75 15.625 1 85.88 179 GLU B C 1
ATOM 5348 O O . GLU B 1 179 ? -34.875 27.234 16.5 1 85.88 179 GLU B O 1
ATOM 5353 N N . MET B 1 180 ? -32.906 26.828 15.688 1 88.56 180 MET B N 1
ATOM 5354 C CA . MET B 1 180 ? -32.219 27.25 16.906 1 88.56 180 MET B CA 1
ATOM 5355 C C . MET B 1 180 ? -32.25 28.766 17.031 1 88.56 180 MET B C 1
ATOM 5357 O O . MET B 1 180 ? -32.156 29.484 16.016 1 88.56 180 MET B O 1
ATOM 5361 N N . GLU B 1 181 ? -32.344 29.125 18.203 1 90.62 181 GLU B N 1
ATOM 5362 C CA . GLU B 1 181 ? -32.156 30.547 18.469 1 90.62 181 GLU B CA 1
ATOM 5363 C C . GLU B 1 181 ? -30.719 30.969 18.172 1 90.62 181 GLU B C 1
ATOM 5365 O O . GLU B 1 181 ? -29.797 30.156 18.25 1 90.62 181 GLU B O 1
ATOM 5370 N N . PRO B 1 182 ? -30.531 32.188 17.906 1 91.06 182 PRO B N 1
ATOM 5371 C CA . PRO B 1 182 ? -29.234 32.688 17.453 1 91.06 182 PRO B CA 1
ATOM 5372 C C . PRO B 1 182 ? -28.094 32.344 18.422 1 91.06 182 PRO B C 1
ATOM 5374 O O . PRO B 1 182 ? -27.031 31.922 17.984 1 91.06 182 PRO B O 1
ATOM 5377 N N . PRO B 1 183 ? -28.312 32.5 19.75 1 92.5 183 PRO B N 1
ATOM 5378 C CA . PRO B 1 183 ? -27.203 32.125 20.656 1 92.5 183 PRO B CA 1
ATOM 5379 C C . PRO B 1 183 ? -26.859 30.656 20.609 1 92.5 183 PRO B C 1
ATOM 5381 O O . PRO B 1 183 ? -25.688 30.281 20.719 1 92.5 183 PRO B O 1
ATOM 5384 N N . HIS B 1 184 ? -27.891 29.844 20.438 1 93 184 HIS B N 1
ATOM 5385 C CA . HIS B 1 184 ? -27.688 28.406 20.359 1 93 184 HIS B CA 1
ATOM 5386 C C . HIS B 1 184 ? -27.016 28.016 19.031 1 93 184 HIS B C 1
ATOM 5388 O O . HIS B 1 184 ? -26.188 27.109 19 1 93 184 HIS B O 1
ATOM 5394 N N . LYS B 1 185 ? -27.406 28.719 18 1 93.12 185 LYS B N 1
ATOM 5395 C CA . LYS B 1 185 ? -26.766 28.516 16.688 1 93.12 185 LYS B CA 1
ATOM 5396 C C . LYS B 1 185 ? -25.281 28.859 16.75 1 93.12 185 LYS B C 1
ATOM 5398 O O . LYS B 1 185 ? -24.453 28.156 16.156 1 93.12 185 LYS B O 1
ATOM 5403 N N . ALA B 1 186 ? -25.047 29.922 17.453 1 94.62 186 ALA B N 1
ATOM 5404 C CA . ALA B 1 186 ? -23.656 30.375 17.594 1 94.62 186 ALA B CA 1
ATOM 5405 C C . ALA B 1 186 ? -22.828 29.328 18.328 1 94.62 186 ALA B C 1
ATOM 5407 O O . ALA B 1 186 ? -21.688 29.047 17.922 1 94.62 186 ALA B O 1
ATOM 5408 N N . PHE B 1 187 ? -23.359 28.781 19.391 1 95.25 187 PHE B N 1
ATOM 5409 C CA . PHE B 1 187 ? -22.625 27.766 20.172 1 95.25 187 PHE B CA 1
ATOM 5410 C C . PHE B 1 187 ? -22.391 26.516 19.328 1 95.25 187 PHE B C 1
ATOM 5412 O O . PHE B 1 187 ? -21.266 26.031 19.25 1 95.25 187 PHE B O 1
ATOM 5419 N N . ALA B 1 188 ? -23.438 26.047 18.688 1 94.94 188 ALA B N 1
ATOM 5420 C CA . ALA B 1 188 ? -23.359 24.812 17.906 1 94.94 188 ALA B CA 1
ATOM 5421 C C . ALA B 1 188 ? -22.391 24.953 16.734 1 94.94 188 ALA B C 1
ATOM 5423 O O . ALA B 1 188 ? -21.547 24.094 16.5 1 94.94 188 ALA B O 1
ATOM 5424 N N . GLY B 1 189 ? -22.547 26.047 16.016 1 95.25 189 GLY B N 1
ATOM 5425 C CA . GLY B 1 189 ? -21.656 26.312 14.891 1 95.25 189 GLY B CA 1
ATOM 5426 C C . GLY B 1 189 ? -20.203 26.469 15.297 1 95.25 189 GLY B C 1
ATOM 5427 O O . GLY B 1 189 ? -19.312 25.938 14.633 1 95.25 189 GLY B O 1
ATOM 5428 N N . CYS B 1 190 ? -20 27.156 16.375 1 97.06 190 CYS B N 1
ATOM 5429 C CA . CYS B 1 190 ? -18.641 27.375 16.891 1 97.06 190 CYS B CA 1
ATOM 5430 C C . CYS B 1 190 ? -18 26.047 17.297 1 97.06 190 CYS B C 1
ATOM 5432 O O . CYS B 1 190 ? -16.844 25.797 16.984 1 97.06 190 CYS B O 1
ATOM 5434 N N . LEU B 1 191 ? -18.75 25.219 17.922 1 97.06 191 LEU B N 1
ATOM 5435 C CA . LEU B 1 191 ? -18.234 23.938 18.406 1 97.06 191 LEU B CA 1
ATOM 5436 C C . LEU B 1 191 ? -17.781 23.062 17.25 1 97.06 191 LEU B C 1
ATOM 5438 O O . LEU B 1 191 ? -16.688 22.516 17.266 1 97.06 191 LEU B O 1
ATOM 5442 N N . VAL B 1 192 ? -18.609 22.984 16.266 1 97.19 192 VAL B N 1
ATOM 5443 C CA . VAL B 1 192 ? -18.328 22.141 15.109 1 97.19 192 VAL B CA 1
ATOM 5444 C C . VAL B 1 192 ? -17.109 22.672 14.367 1 97.19 192 VAL B C 1
ATOM 5446 O O . VAL B 1 192 ? -16.203 21.922 14.008 1 97.19 192 VAL B O 1
ATOM 5449 N N . LEU B 1 193 ? -17.062 23.969 14.188 1 97.69 193 LEU B N 1
ATOM 5450 C CA . LEU B 1 193 ? -15.953 24.594 13.477 1 97.69 193 LEU B CA 1
ATOM 5451 C C . LEU B 1 193 ? -14.656 24.469 14.273 1 97.69 193 LEU B C 1
ATOM 5453 O O . LEU B 1 193 ? -13.594 24.25 13.703 1 97.69 193 LEU B O 1
ATOM 5457 N N . ALA B 1 194 ? -14.773 24.625 15.562 1 98.31 194 ALA B N 1
ATOM 5458 C CA . ALA B 1 194 ? -13.617 24.531 16.453 1 98.31 194 ALA B CA 1
ATOM 5459 C C . ALA B 1 194 ? -12.984 23.141 16.375 1 98.31 194 ALA B C 1
ATOM 5461 O O . ALA B 1 194 ? -11.758 23.016 16.391 1 98.31 194 ALA B O 1
ATOM 5462 N N . VAL B 1 195 ? -13.789 22.141 16.266 1 98.44 195 VAL B N 1
ATOM 5463 C CA . VAL B 1 195 ? -13.297 20.781 16.156 1 98.44 195 VAL B CA 1
ATOM 5464 C C . VAL B 1 195 ? -12.531 20.594 14.852 1 98.44 195 VAL B C 1
ATOM 5466 O O . VAL B 1 195 ? -11.445 20.016 14.844 1 98.44 195 VAL B O 1
ATOM 5469 N N . ALA B 1 196 ? -13.07 21.109 13.797 1 98.19 196 ALA B N 1
ATOM 5470 C CA . ALA B 1 196 ? -12.414 20.984 12.492 1 98.19 196 ALA B CA 1
ATOM 5471 C C . ALA B 1 196 ? -11.055 21.672 12.5 1 98.19 196 ALA B C 1
ATOM 5473 O O . ALA B 1 196 ? -10.062 21.109 12.055 1 98.19 196 ALA B O 1
ATOM 5474 N N . TYR B 1 197 ? -11.031 22.891 13.031 1 98.38 197 TYR B N 1
ATOM 5475 C CA . TYR B 1 197 ? -9.789 23.656 13.07 1 98.38 197 TYR B CA 1
ATOM 5476 C C . TYR B 1 197 ? -8.773 23 13.992 1 98.38 197 TYR B C 1
ATOM 5478 O O . TYR B 1 197 ? -7.578 22.969 13.688 1 98.38 197 TYR B O 1
ATOM 5486 N N . ALA B 1 198 ? -9.25 22.484 15.102 1 98.75 198 ALA B N 1
ATOM 5487 C CA . ALA B 1 198 ? -8.367 21.812 16.047 1 98.75 198 ALA B CA 1
ATOM 5488 C C . ALA B 1 198 ? -7.758 20.547 15.445 1 98.75 198 ALA B C 1
ATOM 5490 O O . ALA B 1 198 ? -6.602 20.219 15.719 1 98.75 198 ALA B O 1
ATOM 5491 N N . ALA B 1 199 ? -8.516 19.828 14.664 1 98.5 199 ALA B N 1
ATOM 5492 C CA . ALA B 1 199 ? -8 18.641 13.984 1 98.5 199 ALA B CA 1
ATOM 5493 C C . ALA B 1 199 ? -6.867 19.016 13.031 1 98.5 199 ALA B C 1
ATOM 5495 O O . ALA B 1 199 ? -5.82 18.359 13.023 1 98.5 199 ALA B O 1
ATOM 5496 N N . GLY B 1 200 ? -7.027 20.047 12.281 1 97.81 200 GLY B N 1
ATOM 5497 C CA . GLY B 1 200 ? -6.016 20.5 11.336 1 97.81 200 GLY B CA 1
ATOM 5498 C C . GLY B 1 200 ? -4.734 20.953 12 1 97.81 200 GLY B C 1
ATOM 5499 O O . GLY B 1 200 ? -3.641 20.531 11.617 1 97.81 200 GLY B O 1
ATOM 5500 N N . VAL B 1 201 ? -4.895 21.75 12.984 1 98.25 201 VAL B N 1
ATOM 5501 C CA . VAL B 1 201 ? -3.746 22.328 13.672 1 98.25 201 VAL B CA 1
ATOM 5502 C C . VAL B 1 201 ? -3.055 21.266 14.516 1 98.25 201 VAL B C 1
ATOM 5504 O O . VAL B 1 201 ? -1.826 21.25 14.617 1 98.25 201 VAL B O 1
ATOM 5507 N N . GLY B 1 202 ? -3.854 20.438 15.125 1 98.38 202 GLY B N 1
ATOM 5508 C CA . GLY B 1 202 ? -3.299 19.375 15.961 1 98.38 202 GLY B CA 1
ATOM 5509 C C . GLY B 1 202 ? -2.295 18.5 15.234 1 98.38 202 GLY B C 1
ATOM 5510 O O . GLY B 1 202 ? -1.284 18.094 15.805 1 98.38 202 GLY B O 1
ATOM 5511 N N . GLY B 1 203 ? -2.553 18.234 14.023 1 97.94 203 GLY B N 1
ATOM 5512 C CA . GLY B 1 203 ? -1.692 17.375 13.219 1 97.94 203 GLY B CA 1
ATOM 5513 C C . GLY B 1 203 ? -0.284 17.922 13.062 1 97.94 203 GLY B C 1
ATOM 5514 O O . GLY B 1 203 ? 0.651 17.156 12.781 1 97.94 203 GLY B O 1
ATOM 5515 N N . ILE B 1 204 ? -0.086 19.203 13.281 1 98.31 204 ILE B N 1
ATOM 5516 C CA . ILE B 1 204 ? 1.223 19.828 13.133 1 98.31 204 ILE B CA 1
ATOM 5517 C C . ILE B 1 204 ? 2.117 19.438 14.305 1 98.31 204 ILE B C 1
ATOM 5519 O O . ILE B 1 204 ? 3.344 19.5 14.211 1 98.31 204 ILE B O 1
ATOM 5523 N N . GLY B 1 205 ? 1.559 18.938 15.344 1 98.31 205 GLY B N 1
ATOM 5524 C CA . GLY B 1 205 ? 2.238 18.75 16.625 1 98.31 205 GLY B CA 1
ATOM 5525 C C . GLY B 1 205 ? 3.27 17.641 16.594 1 98.31 205 GLY B C 1
ATOM 5526 O O . GLY B 1 205 ? 4.273 17.703 17.297 1 98.31 205 GLY B O 1
ATOM 5527 N N . THR B 1 206 ? 3.004 16.625 15.812 1 97 206 THR B N 1
ATOM 5528 C CA . THR B 1 206 ? 3.934 15.508 15.711 1 97 206 THR B CA 1
ATOM 5529 C C . THR B 1 206 ? 4.262 15.211 14.25 1 97 206 THR B C 1
ATOM 5531 O O . THR B 1 206 ? 3.566 15.672 13.344 1 97 206 THR B O 1
ATOM 5534 N N . LEU B 1 207 ? 5.324 14.477 14.109 1 95.44 207 LEU B N 1
ATOM 5535 C CA . LEU B 1 207 ? 5.805 14.164 12.773 1 95.44 207 LEU B CA 1
ATOM 5536 C C . LEU B 1 207 ? 4.766 13.383 11.984 1 95.44 207 LEU B C 1
ATOM 5538 O O . LEU B 1 207 ? 4.633 13.555 10.773 1 95.44 207 LEU B O 1
ATOM 5542 N N . ILE B 1 208 ? 3.982 12.523 12.641 1 95 208 ILE B N 1
ATOM 5543 C CA . ILE B 1 208 ? 3.078 11.617 11.945 1 95 208 ILE B CA 1
ATOM 5544 C C . ILE B 1 208 ? 1.673 12.211 11.906 1 95 208 ILE B C 1
ATOM 5546 O O . ILE B 1 208 ? 0.749 11.602 11.359 1 95 208 ILE B O 1
ATOM 5550 N N . GLY B 1 209 ? 1.493 13.383 12.477 1 96.25 209 GLY B N 1
ATOM 5551 C CA . GLY B 1 209 ? 0.159 13.945 12.625 1 96.25 209 GLY B CA 1
ATOM 5552 C C . GLY B 1 209 ? -0.441 14.414 11.312 1 96.25 209 GLY B C 1
ATOM 5553 O O . GLY B 1 209 ? -1.662 14.414 11.148 1 96.25 209 GLY B O 1
ATOM 5554 N N . THR B 1 210 ? 0.375 14.883 10.492 1 95.75 210 THR B N 1
ATOM 5555 C CA . THR B 1 210 ? -0.055 15.281 9.156 1 95.75 210 THR B CA 1
ATOM 5556 C C . THR B 1 210 ? 1.001 14.914 8.117 1 95.75 210 THR B C 1
ATOM 5558 O O . THR B 1 210 ? 2.201 15.008 8.383 1 95.75 210 THR B O 1
ATOM 5561 N N . PRO B 1 211 ? 0.582 14.453 6.984 1 95.56 211 PRO B N 1
ATOM 5562 C CA . PRO B 1 211 ? 1.519 13.992 5.957 1 95.56 211 PRO B CA 1
ATOM 5563 C C . PRO B 1 211 ? 2.527 15.055 5.551 1 95.56 211 PRO B C 1
ATOM 5565 O O . PRO B 1 211 ? 3.678 14.742 5.238 1 95.56 211 PRO B O 1
ATOM 5568 N N . ALA B 1 212 ? 2.195 16.281 5.602 1 96.75 212 ALA B N 1
ATOM 5569 C CA . ALA B 1 212 ? 3.094 17.375 5.207 1 96.75 212 ALA B CA 1
ATOM 5570 C C . ALA B 1 212 ? 4.367 17.359 6.043 1 96.75 212 ALA B C 1
ATOM 5572 O O . ALA B 1 212 ? 5.457 17.609 5.531 1 96.75 212 ALA B O 1
ATOM 5573 N N . ASN B 1 213 ? 4.258 17.031 7.324 1 97.38 213 ASN B N 1
ATOM 5574 C CA . ASN B 1 213 ? 5.422 16.938 8.195 1 97.38 213 ASN B CA 1
ATOM 5575 C C . ASN B 1 213 ? 6.371 15.836 7.75 1 97.38 213 ASN B C 1
ATOM 5577 O O . ASN B 1 213 ? 7.586 16.031 7.695 1 97.38 213 ASN B O 1
ATOM 5581 N N . GLY B 1 214 ? 5.77 14.742 7.469 1 95.12 214 GLY B N 1
ATOM 5582 C CA . GLY B 1 214 ? 6.555 13.602 7.023 1 95.12 214 GLY B CA 1
ATOM 5583 C C . GLY B 1 214 ? 7.242 13.836 5.691 1 95.12 214 GLY B C 1
ATOM 5584 O O . GLY B 1 214 ? 8.367 13.383 5.48 1 95.12 214 GLY B O 1
ATOM 5585 N N . ILE B 1 215 ? 6.562 14.5 4.812 1 95.75 215 ILE B N 1
ATOM 5586 C CA . ILE B 1 215 ? 7.117 14.812 3.498 1 95.75 215 ILE B CA 1
ATOM 5587 C C . ILE B 1 215 ? 8.367 15.672 3.654 1 95.75 215 ILE B C 1
ATOM 5589 O O . ILE B 1 215 ? 9.383 15.422 2.998 1 95.75 215 ILE B O 1
ATOM 5593 N N . LEU B 1 216 ? 8.289 16.625 4.531 1 97.12 216 LEU B N 1
ATOM 5594 C CA . LEU B 1 216 ? 9.461 17.438 4.828 1 97.12 216 LEU B CA 1
ATOM 5595 C C . LEU B 1 216 ? 10.609 16.562 5.324 1 97.12 216 LEU B C 1
ATOM 5597 O O . LEU B 1 216 ? 11.727 16.656 4.812 1 97.12 216 LEU B O 1
ATOM 5601 N N . SER B 1 217 ? 10.312 15.758 6.281 1 95.56 217 SER B N 1
ATOM 5602 C CA . SER B 1 217 ? 11.344 14.906 6.875 1 95.56 217 SER B CA 1
ATOM 5603 C C . SER B 1 217 ? 11.969 13.984 5.84 1 95.56 217 SER B C 1
ATOM 5605 O O . SER B 1 217 ? 13.195 13.875 5.758 1 95.56 217 SER B O 1
ATOM 5607 N N . ALA B 1 218 ? 11.18 13.375 5.035 1 93.5 218 ALA B N 1
ATOM 5608 C CA . ALA B 1 218 ? 11.656 12.422 4.035 1 93.5 218 ALA B CA 1
ATOM 5609 C C . ALA B 1 218 ? 12.484 13.125 2.959 1 93.5 218 ALA B C 1
ATOM 5611 O O . ALA B 1 218 ? 13.562 12.648 2.592 1 93.5 218 ALA B O 1
ATOM 5612 N N . GLN B 1 219 ? 12 14.188 2.486 1 93.69 219 GLN B N 1
ATOM 5613 C CA . GLN B 1 219 ? 12.672 14.852 1.373 1 93.69 219 GLN B CA 1
ATOM 5614 C C . GLN B 1 219 ? 13.922 15.594 1.846 1 93.69 219 GLN B C 1
ATOM 5616 O O . GLN B 1 219 ? 14.898 15.695 1.106 1 93.69 219 GLN B O 1
ATOM 5621 N N . MET B 1 220 ? 13.906 16.062 3.096 1 94.56 220 MET B N 1
ATOM 5622 C CA . MET B 1 220 ? 15.125 16.641 3.666 1 94.56 220 MET B CA 1
ATOM 5623 C C . MET B 1 220 ? 16.25 15.609 3.676 1 94.56 220 MET B C 1
ATOM 5625 O O . MET B 1 220 ? 17.375 15.914 3.277 1 94.56 220 MET B O 1
ATOM 5629 N N . ALA B 1 221 ? 15.922 14.484 4.078 1 91.12 221 ALA B N 1
ATOM 5630 C CA . ALA B 1 221 ? 16.906 13.414 4.156 1 91.12 221 ALA B CA 1
ATOM 5631 C C . ALA B 1 221 ? 17.359 12.984 2.764 1 91.12 221 ALA B C 1
ATOM 5633 O O . ALA B 1 221 ? 18.531 12.625 2.568 1 91.12 221 ALA B O 1
ATOM 5634 N N . LEU B 1 222 ? 16.484 13.008 1.856 1 90.38 222 LEU B N 1
ATOM 5635 C CA . LEU B 1 222 ? 16.812 12.594 0.494 1 90.38 222 LEU B CA 1
ATOM 5636 C C . LEU B 1 222 ? 17.688 13.625 -0.201 1 90.38 222 LEU B C 1
ATOM 5638 O O . LEU B 1 222 ? 18.688 13.273 -0.831 1 90.38 222 LEU B O 1
ATOM 5642 N N . ILE B 1 223 ? 17.297 14.875 -0.08 1 91.38 223 ILE B N 1
ATOM 5643 C CA . ILE B 1 223 ? 17.984 15.961 -0.786 1 91.38 223 ILE B CA 1
ATOM 5644 C C . ILE B 1 223 ? 19.312 16.266 -0.096 1 91.38 223 ILE B C 1
ATOM 5646 O O . ILE B 1 223 ? 20.312 16.547 -0.759 1 91.38 223 ILE B O 1
ATOM 5650 N N . PHE B 1 224 ? 19.281 16.156 1.245 1 93.12 224 PHE B N 1
ATOM 5651 C CA . PHE B 1 224 ? 20.469 16.438 2.049 1 93.12 224 PHE B CA 1
ATOM 5652 C C . PHE B 1 224 ? 20.797 15.25 2.943 1 93.12 224 PHE B C 1
ATOM 5654 O O . PHE B 1 224 ? 20.609 15.305 4.16 1 93.12 224 PHE B O 1
ATOM 5661 N N . PRO B 1 225 ? 21.453 14.297 2.432 1 88.62 225 PRO B N 1
ATOM 5662 C CA . PRO B 1 225 ? 21.688 13.055 3.176 1 88.62 225 PRO B CA 1
ATOM 5663 C C . PRO B 1 225 ? 22.578 13.266 4.398 1 88.62 225 PRO B C 1
ATOM 5665 O O . PRO B 1 225 ? 22.531 12.484 5.348 1 88.62 225 PRO B O 1
ATOM 5668 N N . GLU B 1 226 ? 23.391 14.281 4.41 1 90.75 226 GLU B N 1
ATOM 5669 C CA . GLU B 1 226 ? 24.312 14.531 5.516 1 90.75 226 GLU B CA 1
ATOM 5670 C C . GLU B 1 226 ? 23.672 15.406 6.586 1 90.75 226 GLU B C 1
ATOM 5672 O O . GLU B 1 226 ? 24.281 15.648 7.633 1 90.75 226 GLU B O 1
ATOM 5677 N N . SER B 1 227 ? 22.438 15.812 6.34 1 92.31 227 SER B N 1
ATOM 5678 C CA . SER B 1 227 ? 21.734 16.594 7.348 1 92.31 227 SER B CA 1
ATOM 5679 C C . SER B 1 227 ? 21.328 15.742 8.547 1 92.31 227 SER B C 1
ATOM 5681 O O . SER B 1 227 ? 21.234 14.516 8.43 1 92.31 227 SER B O 1
ATOM 5683 N N . THR B 1 228 ? 21.219 16.391 9.672 1 88.56 228 THR B N 1
ATOM 5684 C CA . THR B 1 228 ? 20.703 15.68 10.836 1 88.56 228 THR B CA 1
ATOM 5685 C C . THR B 1 228 ? 19.234 15.297 10.617 1 88.56 228 THR B C 1
ATOM 5687 O O . THR B 1 228 ? 18.406 16.156 10.328 1 88.56 228 THR B O 1
ATOM 5690 N N . PRO B 1 229 ? 18.969 14.055 10.75 1 88.69 229 PRO B N 1
ATOM 5691 C CA . PRO B 1 229 ? 17.578 13.633 10.57 1 88.69 229 PRO B CA 1
ATOM 5692 C C . PRO B 1 229 ? 16.641 14.273 11.578 1 88.69 229 PRO B C 1
ATOM 5694 O O . PRO B 1 229 ? 17 14.445 12.75 1 88.69 229 PRO B O 1
ATOM 5697 N N . ILE B 1 230 ? 15.484 14.609 11.094 1 93.5 230 ILE B N 1
ATOM 5698 C CA . ILE B 1 230 ? 14.453 15.148 11.969 1 93.5 230 ILE B CA 1
ATOM 5699 C C . ILE B 1 230 ? 13.789 14.016 12.758 1 93.5 230 ILE B C 1
ATOM 5701 O O . ILE B 1 230 ? 13.016 13.234 12.195 1 93.5 230 ILE B O 1
ATOM 5705 N N . ASP B 1 231 ? 14.07 13.969 13.984 1 90.75 231 ASP B N 1
ATOM 5706 C CA . ASP B 1 231 ? 13.469 12.883 14.766 1 90.75 231 ASP B CA 1
ATOM 5707 C C . ASP B 1 231 ? 12.164 13.336 15.414 1 90.75 231 ASP B C 1
ATOM 5709 O O . ASP B 1 231 ? 11.867 14.531 15.461 1 90.75 231 ASP B O 1
ATOM 5713 N N . PHE B 1 232 ? 11.461 12.422 15.93 1 93.62 232 PHE B N 1
ATOM 5714 C CA . PHE B 1 232 ? 10.102 12.602 16.422 1 93.62 232 PHE B CA 1
ATOM 5715 C C . PHE B 1 232 ? 10.078 13.602 17.578 1 93.62 232 PHE B C 1
ATOM 5717 O O . PHE B 1 232 ? 9.273 14.531 17.578 1 93.62 232 PHE B O 1
ATOM 5724 N N . PHE B 1 233 ? 10.914 13.469 18.5 1 92.81 233 PHE B N 1
ATOM 5725 C CA . PHE B 1 233 ? 10.93 14.32 19.688 1 92.81 233 PHE B CA 1
ATOM 5726 C C . PHE B 1 233 ? 11.359 15.742 19.328 1 92.81 233 PHE B C 1
ATOM 5728 O O . PHE B 1 233 ? 10.797 16.719 19.844 1 92.81 233 PHE B O 1
ATOM 5735 N N . THR B 1 234 ? 12.367 15.836 18.516 1 93.94 234 THR B N 1
ATOM 5736 C CA . THR B 1 234 ? 12.812 17.156 18.094 1 93.94 234 THR B CA 1
ATOM 5737 C C . THR B 1 234 ? 11.672 17.922 17.422 1 93.94 234 THR B C 1
ATOM 5739 O O . THR B 1 234 ? 11.492 19.125 17.672 1 93.94 234 THR B O 1
ATOM 5742 N N . TRP B 1 235 ? 10.938 17.234 16.594 1 97 235 TRP B N 1
ATOM 5743 C CA . TRP B 1 235 ? 9.781 17.875 15.984 1 97 235 TRP B CA 1
ATOM 5744 C C . TRP B 1 235 ? 8.789 18.344 17.047 1 97 235 TRP B C 1
ATOM 5746 O O . TRP B 1 235 ? 8.242 19.453 16.953 1 97 235 TRP B O 1
ATOM 5756 N N . MET B 1 236 ? 8.57 17.547 18 1 96.75 236 MET B N 1
ATOM 5757 C CA . MET B 1 236 ? 7.598 17.859 19.047 1 96.75 236 MET B CA 1
ATOM 5758 C C . MET B 1 236 ? 8.016 19.109 19.828 1 96.75 236 MET B C 1
ATOM 5760 O O . MET B 1 236 ? 7.16 19.859 20.312 1 96.75 236 MET B O 1
ATOM 5764 N N . GLU B 1 237 ? 9.273 19.297 20 1 95.75 237 GLU B N 1
ATOM 5765 C CA . GLU B 1 237 ? 9.781 20.453 20.719 1 95.75 237 GLU B CA 1
ATOM 5766 C C . GLU B 1 237 ? 9.297 21.75 20.078 1 95.75 237 GLU B C 1
ATOM 5768 O O . GLU B 1 237 ? 9.102 22.75 20.781 1 95.75 237 GLU B O 1
ATOM 5773 N N . PHE B 1 238 ? 9.125 21.703 18.828 1 96.62 238 PHE B N 1
ATOM 5774 C CA . PHE B 1 238 ? 8.555 22.828 18.094 1 96.62 238 PHE B CA 1
ATOM 5775 C C . PHE B 1 238 ? 7.047 22.672 17.969 1 96.62 238 PHE B C 1
ATOM 5777 O O . PHE B 1 238 ? 6.293 23.594 18.281 1 96.62 238 PHE B O 1
ATOM 5784 N N . GLY B 1 239 ? 6.637 21.5 17.469 1 98.12 239 GLY B N 1
ATOM 5785 C CA . GLY B 1 239 ? 5.27 21.266 17.047 1 98.12 239 GLY B CA 1
ATOM 5786 C C . GLY B 1 239 ? 4.254 21.422 18.156 1 98.12 239 GLY B C 1
ATOM 5787 O O . GLY B 1 239 ? 3.223 22.078 17.969 1 98.12 239 GLY B O 1
ATOM 5788 N N . VAL B 1 240 ? 4.516 20.875 19.297 1 98.38 240 VAL B N 1
ATOM 5789 C CA . VAL B 1 240 ? 3.561 20.875 20.391 1 98.38 240 VAL B CA 1
ATOM 5790 C C . VAL B 1 240 ? 3.336 22.297 20.891 1 98.38 240 VAL B C 1
ATOM 5792 O O . VAL B 1 240 ? 2.193 22.75 21.016 1 98.38 240 VAL B O 1
ATOM 5795 N N . PRO B 1 241 ? 4.395 23.062 21.188 1 98.56 241 PRO B N 1
ATOM 5796 C CA . PRO B 1 241 ? 4.172 24.453 21.578 1 98.56 241 PRO B CA 1
ATOM 5797 C C . PRO B 1 241 ? 3.404 25.25 20.531 1 98.56 241 PRO B C 1
ATOM 5799 O O . PRO B 1 241 ? 2.568 26.094 20.875 1 98.56 241 PRO B O 1
ATOM 5802 N N . PHE B 1 242 ? 3.721 25.031 19.297 1 98.69 242 PHE B N 1
ATOM 5803 C CA . PHE B 1 242 ? 3.018 25.734 18.219 1 98.69 242 PHE B CA 1
ATOM 5804 C C . PHE B 1 242 ? 1.524 25.438 18.266 1 98.69 242 PHE B C 1
ATOM 5806 O O . PHE B 1 242 ? 0.701 26.344 18.156 1 98.69 242 PHE B O 1
ATOM 5813 N N . VAL B 1 243 ? 1.189 24.141 18.422 1 98.81 243 VAL B N 1
ATOM 5814 C CA . VAL B 1 243 ? -0.204 23.719 18.469 1 98.81 243 VAL B CA 1
ATOM 5815 C C . VAL B 1 243 ? -0.896 24.344 19.672 1 98.81 243 VAL B C 1
ATOM 5817 O O . VAL B 1 243 ? -2.035 24.812 19.562 1 98.81 243 VAL B O 1
ATOM 5820 N N . ILE B 1 244 ? -0.214 24.391 20.797 1 98.75 244 ILE B N 1
ATOM 5821 C CA . ILE B 1 244 ? -0.787 24.969 22.016 1 98.75 244 ILE B CA 1
ATOM 5822 C C . ILE B 1 244 ? -1.128 26.438 21.766 1 98.75 244 ILE B C 1
ATOM 5824 O O . ILE B 1 244 ? -2.238 26.875 22.078 1 98.75 244 ILE B O 1
ATOM 5828 N N . VAL B 1 245 ? -0.22 27.156 21.203 1 98.75 245 VAL B N 1
ATOM 5829 C CA . VAL B 1 245 ? -0.42 28.578 20.953 1 98.75 245 VAL B CA 1
ATOM 5830 C C . VAL B 1 245 ? -1.556 28.766 19.953 1 98.75 245 VAL B C 1
ATOM 5832 O O . VAL B 1 245 ? -2.438 29.609 20.156 1 98.75 245 VAL B O 1
ATOM 5835 N N . MET B 1 246 ? -1.562 28.016 18.906 1 98.81 246 MET B N 1
ATOM 5836 C CA . MET B 1 246 ? -2.576 28.156 17.875 1 98.81 246 MET B CA 1
ATOM 5837 C C . MET B 1 246 ? -3.957 27.797 18.406 1 98.81 246 MET B C 1
ATOM 5839 O O . MET B 1 246 ? -4.949 28.453 18.078 1 98.81 246 MET B O 1
ATOM 5843 N N . ILE B 1 247 ? -4.043 26.688 19.172 1 98.75 247 ILE B N 1
ATOM 5844 C CA . ILE B 1 247 ? -5.324 26.281 19.734 1 98.75 247 ILE B CA 1
ATOM 5845 C C . ILE B 1 247 ? -5.891 27.406 20.594 1 98.75 247 ILE B C 1
ATOM 5847 O O . ILE B 1 247 ? -7.082 27.719 20.516 1 98.75 247 ILE B O 1
ATOM 5851 N N . LEU B 1 248 ? -5.078 28.016 21.406 1 98.69 248 LEU B N 1
ATOM 5852 C CA . LEU B 1 248 ? -5.523 29.109 22.266 1 98.69 248 LEU B CA 1
ATOM 5853 C C . LEU B 1 248 ? -6 30.297 21.438 1 98.69 248 LEU B C 1
ATOM 5855 O O . LEU B 1 248 ? -7.035 30.891 21.734 1 98.69 248 LEU B O 1
ATOM 5859 N N . ILE B 1 249 ? -5.27 30.609 20.438 1 98.62 249 ILE B N 1
ATOM 5860 C CA . ILE B 1 249 ? -5.617 31.75 19.594 1 98.62 249 ILE B CA 1
ATOM 5861 C C . ILE B 1 249 ? -6.926 31.469 18.859 1 98.62 249 ILE B C 1
ATOM 5863 O O . ILE B 1 249 ? -7.801 32.312 18.781 1 98.62 249 ILE B O 1
ATOM 5867 N N . ILE B 1 250 ? -7.043 30.266 18.266 1 98.62 250 ILE B N 1
ATOM 5868 C CA . ILE B 1 250 ? -8.258 29.906 17.547 1 98.62 250 ILE B CA 1
ATOM 5869 C C . ILE B 1 250 ? -9.453 29.922 18.5 1 98.62 250 ILE B C 1
ATOM 5871 O O . ILE B 1 250 ? -10.523 30.422 18.141 1 98.62 250 ILE B O 1
ATOM 5875 N N . TRP B 1 251 ? -9.25 29.359 19.672 1 98.38 251 TRP B N 1
ATOM 5876 C CA . TRP B 1 251 ? -10.297 29.328 20.688 1 98.38 251 TRP B CA 1
ATOM 5877 C C . TRP B 1 251 ? -10.773 30.734 21.031 1 98.38 251 TRP B C 1
ATOM 5879 O O . TRP B 1 251 ? -11.977 31.016 21.047 1 98.38 251 TRP B O 1
ATOM 5889 N N . LEU B 1 252 ? -9.844 31.641 21.312 1 98.12 252 LEU B N 1
ATOM 5890 C CA . LEU B 1 252 ? -10.188 33 21.656 1 98.12 252 LEU B CA 1
ATOM 5891 C C . LEU B 1 252 ? -10.875 33.719 20.484 1 98.12 252 LEU B C 1
ATOM 5893 O O . LEU B 1 252 ? -11.875 34.406 20.688 1 98.12 252 LEU B O 1
ATOM 5897 N N . TRP B 1 253 ? -10.359 33.531 19.328 1 97.88 253 TRP B N 1
ATOM 5898 C CA . TRP B 1 253 ? -10.922 34.188 18.141 1 97.88 253 TRP B CA 1
ATOM 5899 C C . TRP B 1 253 ? -12.344 33.688 17.891 1 97.88 253 TRP B C 1
ATOM 5901 O O . TRP B 1 253 ? -13.242 34.5 17.609 1 97.88 253 TRP B O 1
ATOM 5911 N N . LEU B 1 254 ? -12.578 32.375 17.938 1 97.5 254 LEU B N 1
ATOM 5912 C CA . LEU B 1 254 ? -13.891 31.812 17.641 1 97.5 254 LEU B CA 1
ATOM 5913 C C . LEU B 1 254 ? -14.898 32.188 18.719 1 97.5 254 LEU B C 1
ATOM 5915 O O . LEU B 1 254 ? -16.016 32.594 18.406 1 97.5 254 LEU B O 1
ATOM 5919 N N . THR B 1 255 ? -14.562 32.125 20.016 1 96.56 255 THR B N 1
ATOM 5920 C CA . THR B 1 255 ? -15.523 32.25 21.094 1 96.56 255 THR B CA 1
ATOM 5921 C C . THR B 1 255 ? -15.742 33.719 21.469 1 96.56 255 THR B C 1
ATOM 5923 O O . THR B 1 255 ? -16.812 34.094 21.938 1 96.56 255 THR B O 1
ATOM 5926 N N . ARG B 1 256 ? -14.766 34.562 21.203 1 96.06 256 ARG B N 1
ATOM 5927 C CA . ARG B 1 256 ? -14.883 35.938 21.688 1 96.06 256 ARG B CA 1
ATOM 5928 C C . ARG B 1 256 ? -15.141 36.906 20.531 1 96.06 256 ARG B C 1
ATOM 5930 O O . ARG B 1 256 ? -15.555 38.062 20.75 1 96.06 256 ARG B O 1
ATOM 5937 N N . VAL B 1 257 ? -14.922 36.5 19.344 1 95.5 257 VAL B N 1
ATOM 5938 C CA . VAL B 1 257 ? -15.055 37.438 18.25 1 95.5 257 VAL B CA 1
ATOM 5939 C C . VAL B 1 257 ? -16.031 36.906 17.219 1 95.5 257 VAL B C 1
ATOM 5941 O O . VAL B 1 257 ? -17.141 37.438 17.047 1 95.5 257 VAL B O 1
ATOM 5944 N N . ALA B 1 258 ? -15.758 35.781 16.625 1 94.06 258 ALA B N 1
ATOM 5945 C CA . ALA B 1 258 ? -16.562 35.281 15.516 1 94.06 258 ALA B CA 1
ATOM 5946 C C . ALA B 1 258 ? -17.938 34.812 15.992 1 94.06 258 ALA B C 1
ATOM 5948 O O . ALA B 1 258 ? -18.938 35.031 15.305 1 94.06 258 ALA B O 1
ATOM 5949 N N . TYR B 1 259 ? -17.922 34.094 17.109 1 94.38 259 TYR B N 1
ATOM 5950 C CA . TYR B 1 259 ? -19.172 33.594 17.688 1 94.38 259 TYR B CA 1
ATOM 5951 C C . TYR B 1 259 ? -19.391 34.188 19.078 1 94.38 259 TYR B C 1
ATOM 5953 O O . TYR B 1 259 ? -19.672 33.438 20.031 1 94.38 259 TYR B O 1
ATOM 5961 N N . LYS B 1 260 ? -19.391 35.438 19.188 1 91.38 260 LYS B N 1
ATOM 5962 C CA . LYS B 1 260 ? -19.438 36.094 20.469 1 91.38 260 LYS B CA 1
ATOM 5963 C C . LYS B 1 260 ? -20.828 36.031 21.094 1 91.38 260 LYS B C 1
ATOM 5965 O O . LYS B 1 260 ? -20.984 36.188 22.297 1 91.38 260 LYS B O 1
ATOM 5970 N N . LYS B 1 261 ? -21.891 35.75 20.375 1 92 261 LYS B N 1
ATOM 5971 C CA . LYS B 1 261 ? -23.266 35.812 20.859 1 92 261 LYS B CA 1
ATOM 5972 C C . LYS B 1 261 ? -23.703 34.469 21.438 1 92 261 LYS B C 1
ATOM 5974 O O . LYS B 1 261 ? -24.906 34.25 21.641 1 92 261 LYS B O 1
ATOM 5979 N N . MET B 1 262 ? -22.766 33.594 21.766 1 92.25 262 MET B N 1
ATOM 5980 C CA . MET B 1 262 ? -23.125 32.312 22.344 1 92.25 262 MET B CA 1
ATOM 5981 C C . MET B 1 262 ? -23.594 32.469 23.781 1 92.25 262 MET B C 1
ATOM 5983 O O . MET B 1 262 ? -23.266 33.469 24.438 1 92.25 262 MET B O 1
ATOM 5987 N N . PRO B 1 263 ? -24.344 31.5 24.219 1 91.38 263 PRO B N 1
ATOM 5988 C CA . PRO B 1 263 ? -24.828 31.609 25.609 1 91.38 263 PRO B CA 1
ATOM 5989 C C . PRO B 1 263 ? -23.703 31.5 26.625 1 91.38 263 PRO B C 1
ATOM 5991 O O . PRO B 1 263 ? -22.625 30.969 26.328 1 91.38 263 PRO B O 1
ATOM 5994 N N . ASN B 1 264 ? -24.031 31.938 27.781 1 89.94 264 ASN B N 1
ATOM 5995 C CA . ASN B 1 264 ? -23.016 31.891 28.844 1 89.94 264 ASN B CA 1
ATOM 5996 C C . ASN B 1 264 ? -23.141 30.625 29.688 1 89.94 264 ASN B C 1
ATOM 5998 O O . ASN B 1 264 ? -22.203 30.234 30.375 1 89.94 264 ASN B O 1
ATOM 6002 N N . VAL B 1 265 ? -24.359 30.078 29.594 1 88.75 265 VAL B N 1
ATOM 6003 C CA . VAL B 1 265 ? -24.594 28.875 30.391 1 88.75 265 VAL B CA 1
ATOM 6004 C C . VAL B 1 265 ? -25.328 27.844 29.531 1 88.75 265 VAL B C 1
ATOM 6006 O O . VAL B 1 265 ? -26.156 28.188 28.688 1 88.75 265 VAL B O 1
ATOM 6009 N N . LEU B 1 266 ? -24.891 26.688 29.641 1 88.19 266 LEU B N 1
ATOM 6010 C CA . LEU B 1 266 ? -25.594 25.562 29.031 1 88.19 266 LEU B CA 1
ATOM 6011 C C . LEU B 1 266 ? -26.25 24.688 30.109 1 88.19 266 LEU B C 1
ATOM 6013 O O . LEU B 1 266 ? -25.562 24.172 31 1 88.19 266 LEU B O 1
ATOM 6017 N N . THR B 1 267 ? -27.469 24.562 29.875 1 82.19 267 THR B N 1
ATOM 6018 C CA . THR B 1 267 ? -28.188 23.734 30.828 1 82.19 267 THR B CA 1
ATOM 6019 C C . THR B 1 267 ? -27.953 22.25 30.547 1 82.19 267 THR B C 1
ATOM 6021 O O . THR B 1 267 ? -27.969 21.828 29.391 1 82.19 267 THR B O 1
ATOM 6024 N N . ASN B 1 268 ? -27.516 21.406 31.484 1 83.75 268 ASN B N 1
ATOM 6025 C CA . ASN B 1 268 ? -27.438 19.938 31.422 1 83.75 268 ASN B CA 1
ATOM 6026 C C . ASN B 1 268 ? -26.188 19.469 30.688 1 83.75 268 ASN B C 1
ATOM 6028 O O . ASN B 1 268 ? -26.156 18.359 30.156 1 83.75 268 ASN B O 1
ATOM 6032 N N . ALA B 1 269 ? -25.281 20.438 30.453 1 87.69 269 ALA B N 1
ATOM 6033 C CA . ALA B 1 269 ? -24.047 20.047 29.766 1 87.69 269 ALA B CA 1
ATOM 6034 C C . ALA B 1 269 ? -23.344 18.906 30.5 1 87.69 269 ALA B C 1
ATOM 6036 O O . ALA B 1 269 ? -22.859 17.969 29.875 1 87.69 269 ALA B O 1
ATOM 6037 N N . LYS B 1 270 ? -23.281 19 31.734 1 89.25 270 LYS B N 1
ATOM 6038 C CA . LYS B 1 270 ? -22.641 17.984 32.562 1 89.25 270 LYS B CA 1
ATOM 6039 C C . LYS B 1 270 ? -23.375 16.641 32.438 1 89.25 270 LYS B C 1
ATOM 6041 O O . LYS B 1 270 ? -22.734 15.594 32.344 1 89.25 270 LYS B O 1
ATOM 6046 N N . GLU B 1 271 ? -24.641 16.703 32.406 1 88.25 271 GLU B N 1
ATOM 6047 C CA . GLU B 1 271 ? -25.453 15.492 32.281 1 88.25 271 GLU B CA 1
ATOM 6048 C C . GLU B 1 271 ? -25.219 14.828 30.922 1 88.25 271 GLU B C 1
ATOM 6050 O O . GLU B 1 271 ? -25.156 13.602 30.828 1 88.25 271 GLU B O 1
ATOM 6055 N N . ALA B 1 272 ? -25.203 15.625 29.953 1 88.06 272 ALA B N 1
ATOM 6056 C CA . ALA B 1 272 ? -24.953 15.109 28.609 1 88.06 272 ALA B CA 1
ATOM 6057 C C . ALA B 1 272 ? -23.609 14.414 28.516 1 88.06 272 ALA B C 1
ATOM 6059 O O . ALA B 1 272 ? -23.484 13.352 27.906 1 88.06 272 ALA B O 1
ATOM 6060 N N . LEU B 1 273 ? -22.609 15.047 29.094 1 90.56 273 LEU B N 1
ATOM 6061 C CA . LEU B 1 273 ? -21.266 14.484 29.078 1 90.56 273 LEU B CA 1
ATOM 6062 C C . LEU B 1 273 ? -21.203 13.203 29.906 1 90.56 273 LEU B C 1
ATOM 6064 O O . LEU B 1 273 ? -20.562 12.227 29.5 1 90.56 273 LEU B O 1
ATOM 6068 N N . ASP B 1 274 ? -21.828 13.25 31 1 90.31 274 ASP B N 1
ATOM 6069 C CA . ASP B 1 274 ? -21.844 12.078 31.875 1 90.31 274 ASP B CA 1
ATOM 6070 C C . ASP B 1 274 ? -22.531 10.898 31.203 1 90.31 274 ASP B C 1
ATOM 6072 O O . ASP B 1 274 ? -22.125 9.75 31.375 1 90.31 274 ASP B O 1
ATOM 6076 N N . LYS B 1 275 ? -23.516 11.195 30.469 1 89.5 275 LYS B N 1
ATOM 6077 C CA . LYS B 1 275 ? -24.219 10.148 29.719 1 89.5 275 LYS B CA 1
ATOM 6078 C C . LYS B 1 275 ? -23.297 9.492 28.703 1 89.5 275 LYS B C 1
ATOM 6080 O O . LYS B 1 275 ? -23.266 8.266 28.578 1 89.5 275 LYS B O 1
ATOM 6085 N N . GLU B 1 276 ? -22.594 10.359 28 1 89.62 276 GLU B N 1
ATOM 6086 C CA . GLU B 1 276 ? -21.672 9.844 27 1 89.62 276 GLU B CA 1
ATOM 6087 C C . GLU B 1 276 ? -20.578 9 27.656 1 89.62 276 GLU B C 1
ATOM 6089 O O . GLU B 1 276 ? -20.172 7.961 27.109 1 89.62 276 GLU B O 1
ATOM 6094 N N . VAL B 1 277 ? -20.062 9.391 28.766 1 90.5 277 VAL B N 1
ATOM 6095 C CA . VAL B 1 277 ? -19 8.695 29.469 1 90.5 277 VAL B CA 1
ATOM 6096 C C . VAL B 1 277 ? -19.531 7.367 30.016 1 90.5 277 VAL B C 1
ATOM 6098 O O . VAL B 1 277 ? -18.828 6.355 29.969 1 90.5 277 VAL B O 1
ATOM 6101 N N . LYS B 1 278 ? -20.703 7.383 30.484 1 91.5 278 LYS B N 1
ATOM 6102 C CA . LYS B 1 278 ? -21.328 6.176 31.031 1 91.5 278 LYS B CA 1
ATOM 6103 C C . LYS B 1 278 ? -21.531 5.125 29.953 1 91.5 278 LYS B C 1
ATOM 6105 O O . LYS B 1 278 ? -21.406 3.926 30.203 1 91.5 278 LYS B O 1
ATOM 6110 N N . GLU B 1 279 ? -21.812 5.582 28.812 1 91.38 279 GLU B N 1
ATOM 6111 C CA . GLU B 1 279 ? -22.062 4.684 27.688 1 91.38 279 GLU B CA 1
ATOM 6112 C C . GLU B 1 279 ? -20.797 3.951 27.266 1 91.38 279 GLU B C 1
ATOM 6114 O O . GLU B 1 279 ? -20.859 2.883 26.656 1 91.38 279 GLU B O 1
ATOM 6119 N N . LEU B 1 280 ? -19.656 4.441 27.562 1 92.19 280 LEU B N 1
ATOM 6120 C CA . LEU B 1 280 ? -18.375 3.822 27.203 1 92.19 280 LEU B CA 1
ATOM 6121 C C . LEU B 1 280 ? -18.172 2.529 27.984 1 92.19 280 LEU B C 1
ATOM 6123 O O . LEU B 1 280 ? -17.531 1.599 27.5 1 92.19 280 LEU B O 1
ATOM 6127 N N . GLY B 1 281 ? -18.703 2.469 29.219 1 93 281 GLY B N 1
ATOM 6128 C CA . GLY B 1 281 ? -18.453 1.306 30.062 1 93 281 GLY B CA 1
ATOM 6129 C C . GLY B 1 281 ? -17 1.155 30.469 1 93 281 GLY B C 1
ATOM 6130 O O . GLY B 1 281 ? -16.203 2.084 30.297 1 93 281 GLY B O 1
ATOM 6131 N N . PRO B 1 282 ? -16.656 -0.01 31 1 95.19 282 PRO B N 1
ATOM 6132 C CA . PRO B 1 282 ? -15.258 -0.247 31.391 1 95.19 282 PRO B CA 1
ATOM 6133 C C . PRO B 1 282 ? -14.336 -0.456 30.203 1 95.19 282 PRO B C 1
ATOM 6135 O O . PRO B 1 282 ? -14.805 -0.815 29.109 1 95.19 282 PRO B O 1
ATOM 6138 N N . MET B 1 283 ? -13.148 -0.169 30.438 1 96.56 283 MET B N 1
ATOM 6139 C CA . MET B 1 283 ? -12.172 -0.351 29.359 1 96.56 283 MET B CA 1
ATOM 6140 C C . MET B 1 283 ? -12.094 -1.815 28.938 1 96.56 283 MET B C 1
ATOM 6142 O O . MET B 1 283 ? -11.969 -2.701 29.781 1 96.56 283 MET B O 1
ATOM 6146 N N . SER B 1 284 ? -12.203 -2.076 27.703 1 96.25 284 SER B N 1
ATOM 6147 C CA . SER B 1 284 ? -12.039 -3.424 27.172 1 96.25 284 SER B CA 1
ATOM 6148 C C . SER B 1 284 ? -10.562 -3.811 27.078 1 96.25 284 SER B C 1
ATOM 6150 O O . SER B 1 284 ? -9.688 -2.955 27.203 1 96.25 284 SER B O 1
ATOM 6152 N N . ARG B 1 285 ? -10.328 -5.066 26.922 1 97.06 285 ARG B N 1
ATOM 6153 C CA . ARG B 1 285 ? -8.953 -5.531 26.75 1 97.06 285 ARG B CA 1
ATOM 6154 C C . ARG B 1 285 ? -8.32 -4.93 25.5 1 97.06 285 ARG B C 1
ATOM 6156 O O . ARG B 1 285 ? -7.117 -4.648 25.484 1 97.06 285 ARG B O 1
ATOM 6163 N N . GLY B 1 286 ? -9.125 -4.77 24.453 1 97.69 286 GLY B N 1
ATOM 6164 C CA . GLY B 1 286 ? -8.633 -4.117 23.25 1 97.69 286 GLY B CA 1
ATOM 6165 C C . GLY B 1 286 ? -8.188 -2.688 23.484 1 97.69 286 GLY B C 1
ATOM 6166 O O . GLY B 1 286 ? -7.156 -2.262 22.969 1 97.69 286 GLY B O 1
ATOM 6167 N N . GLU B 1 287 ? -8.938 -1.96 24.234 1 98 287 GLU B N 1
ATOM 6168 C CA . GLU B 1 287 ? -8.57 -0.591 24.578 1 98 287 GLU B CA 1
ATOM 6169 C C . GLU B 1 287 ? -7.285 -0.554 25.406 1 98 287 GLU B C 1
ATOM 6171 O O . GLU B 1 287 ? -6.406 0.272 25.141 1 98 287 GLU B O 1
ATOM 6176 N N . LYS B 1 288 ? -7.188 -1.428 26.359 1 98.31 288 LYS B N 1
ATOM 6177 C CA . LYS B 1 288 ? -6.02 -1.472 27.234 1 98.31 288 LYS B CA 1
ATOM 6178 C C . LYS B 1 288 ? -4.758 -1.81 26.438 1 98.31 288 LYS B C 1
ATOM 6180 O O . LYS B 1 288 ? -3.719 -1.167 26.609 1 98.31 288 LYS B O 1
ATOM 6185 N N . ASN B 1 289 ? -4.871 -2.881 25.609 1 98.5 289 ASN B N 1
ATOM 6186 C CA . ASN B 1 289 ? -3.736 -3.262 24.781 1 98.5 289 ASN B CA 1
ATOM 6187 C C . ASN B 1 289 ? -3.295 -2.113 23.875 1 98.5 289 ASN B C 1
ATOM 6189 O O . ASN B 1 289 ? -2.098 -1.848 23.734 1 98.5 289 ASN B O 1
ATOM 6193 N N . THR B 1 290 ? -4.27 -1.506 23.25 1 98.5 290 THR B N 1
ATOM 6194 C CA . THR B 1 290 ? -3.982 -0.397 22.344 1 98.5 290 THR B CA 1
ATOM 6195 C C . THR B 1 290 ? -3.33 0.759 23.094 1 98.5 290 THR B C 1
ATOM 6197 O O . THR B 1 290 ? -2.363 1.354 22.609 1 98.5 290 THR B O 1
ATOM 6200 N N . LEU B 1 291 ? -3.875 1.125 24.25 1 98.5 291 LEU B N 1
ATOM 6201 C CA . LEU B 1 291 ? -3.307 2.188 25.078 1 98.5 291 LEU B CA 1
ATOM 6202 C C . LEU B 1 291 ? -1.87 1.857 25.469 1 98.5 291 LEU B C 1
ATOM 6204 O O . LEU B 1 291 ? -0.997 2.727 25.438 1 98.5 291 LEU B O 1
ATOM 6208 N N . PHE B 1 292 ? -1.665 0.621 25.875 1 98.5 292 PHE B N 1
ATOM 6209 C CA . PHE B 1 292 ? -0.332 0.169 26.25 1 98.5 292 PHE B CA 1
ATOM 6210 C C . PHE B 1 292 ? 0.654 0.378 25.109 1 98.5 292 PHE B C 1
ATOM 6212 O O . PHE B 1 292 ? 1.726 0.957 25.312 1 98.5 292 PHE B O 1
ATOM 6219 N N . VAL B 1 293 ? 0.32 -0.076 23.938 1 98.69 293 VAL B N 1
ATOM 6220 C CA . VAL B 1 293 ? 1.2 0.024 22.766 1 98.69 293 VAL B CA 1
ATOM 6221 C C . VAL B 1 293 ? 1.407 1.491 22.406 1 98.69 293 VAL B C 1
ATOM 6223 O O . VAL B 1 293 ? 2.514 1.896 22.047 1 98.69 293 VAL B O 1
ATOM 6226 N N . PHE B 1 294 ? 0.325 2.246 22.469 1 97.88 294 PHE B N 1
ATOM 6227 C CA . PHE B 1 294 ? 0.402 3.67 22.172 1 97.88 294 PHE B CA 1
ATOM 6228 C C . PHE B 1 294 ? 1.395 4.371 23.094 1 97.88 294 PHE B C 1
ATOM 6230 O O . PHE B 1 294 ? 2.283 5.086 22.625 1 97.88 294 PHE B O 1
ATOM 6237 N N . ILE B 1 295 ? 1.271 4.203 24.344 1 98 295 ILE B N 1
ATOM 6238 C CA . ILE B 1 295 ? 2.127 4.836 25.328 1 98 295 ILE B CA 1
ATOM 6239 C C . ILE B 1 295 ? 3.562 4.344 25.172 1 98 295 ILE B C 1
ATOM 6241 O O . ILE B 1 295 ? 4.508 5.133 25.234 1 98 295 ILE B O 1
ATOM 6245 N N . LEU B 1 296 ? 3.721 3.055 24.953 1 98.06 296 LEU B N 1
ATOM 6246 C CA . LEU B 1 296 ? 5.047 2.48 24.75 1 98.06 296 LEU B CA 1
ATOM 6247 C C . LEU B 1 296 ? 5.734 3.105 23.547 1 98.06 296 LEU B C 1
ATOM 6249 O O . LEU B 1 296 ? 6.91 3.469 23.609 1 98.06 296 LEU B O 1
ATOM 6253 N N . THR B 1 297 ? 5.012 3.188 22.438 1 97.62 297 THR B N 1
ATOM 6254 C CA . THR B 1 297 ? 5.566 3.744 21.203 1 97.62 297 THR B CA 1
ATOM 6255 C C . THR B 1 297 ? 5.941 5.211 21.406 1 97.62 297 THR B C 1
ATOM 6257 O O . THR B 1 297 ? 7.027 5.637 21 1 97.62 297 THR B O 1
ATOM 6260 N N . ALA B 1 298 ? 5.047 5.973 22.016 1 95.75 298 ALA B N 1
ATOM 6261 C CA . ALA B 1 298 ? 5.332 7.379 22.312 1 95.75 298 ALA B CA 1
ATOM 6262 C C . ALA B 1 298 ? 6.57 7.52 23.188 1 95.75 298 ALA B C 1
ATOM 6264 O O . ALA B 1 298 ? 7.418 8.375 22.938 1 95.75 298 ALA B O 1
ATOM 6265 N N . PHE B 1 299 ? 6.633 6.703 24.172 1 95.75 299 PHE B N 1
ATOM 6266 C CA . PHE B 1 299 ? 7.766 6.711 25.078 1 95.75 299 PHE B CA 1
ATOM 6267 C C . PHE B 1 299 ? 9.062 6.406 24.344 1 95.75 299 PHE B C 1
ATOM 6269 O O . PHE B 1 299 ? 10.078 7.082 24.547 1 95.75 299 PHE B O 1
ATOM 6276 N N . CYS B 1 300 ? 9 5.383 23.484 1 96.06 300 CYS B N 1
ATOM 6277 C CA . CYS B 1 300 ? 10.18 5.012 22.703 1 96.06 300 CYS B CA 1
ATOM 6278 C C . CYS B 1 300 ? 10.594 6.145 21.766 1 96.06 300 CYS B C 1
ATOM 6280 O O . CYS B 1 300 ? 11.789 6.383 21.578 1 96.06 300 CYS B O 1
ATOM 6282 N N . TRP B 1 301 ? 9.672 6.848 21.172 1 94.69 301 TRP B N 1
ATOM 6283 C CA . TRP B 1 301 ? 9.984 7.973 20.297 1 94.69 301 TRP B CA 1
ATOM 6284 C C . TRP B 1 301 ? 10.641 9.109 21.078 1 94.69 301 TRP B C 1
ATOM 6286 O O . TRP B 1 301 ? 11.641 9.672 20.641 1 94.69 301 TRP B O 1
ATOM 6296 N N . ILE B 1 302 ? 10.094 9.422 22.188 1 91.81 302 ILE B N 1
ATOM 6297 C CA . ILE B 1 302 ? 10.578 10.531 23 1 91.81 302 ILE B CA 1
ATOM 6298 C C . ILE B 1 302 ? 11.969 10.227 23.531 1 91.81 302 ILE B C 1
ATOM 6300 O O . ILE B 1 302 ? 12.836 11.102 23.578 1 91.81 302 ILE B O 1
ATOM 6304 N N . PHE B 1 303 ? 12.258 8.93 23.797 1 92 303 PHE B N 1
ATOM 6305 C CA . PHE B 1 303 ? 13.523 8.57 24.422 1 92 303 PHE B CA 1
ATOM 6306 C C . PHE B 1 303 ? 14.414 7.793 23.453 1 92 303 PHE B C 1
ATOM 6308 O O . PHE B 1 303 ? 15.312 7.07 23.875 1 92 303 PHE B O 1
ATOM 6315 N N . ALA B 1 304 ? 14.109 7.891 22.266 1 91.69 304 ALA B N 1
ATOM 6316 C CA . ALA B 1 304 ? 14.906 7.184 21.281 1 91.69 304 ALA B CA 1
ATOM 6317 C C . ALA B 1 304 ? 16.359 7.645 21.312 1 91.69 304 ALA B C 1
ATOM 6319 O O . ALA B 1 304 ? 17.281 6.82 21.344 1 91.69 304 ALA B O 1
ATOM 6320 N N . LYS B 1 305 ? 16.562 8.945 21.328 1 89.38 305 LYS B N 1
ATOM 6321 C CA . LYS B 1 305 ? 17.906 9.523 21.344 1 89.38 305 LYS B CA 1
ATOM 6322 C C . LYS B 1 305 ? 18.25 10.086 22.719 1 89.38 305 LYS B C 1
ATOM 6324 O O . LYS B 1 305 ? 17.375 10.578 23.422 1 89.38 305 LYS B O 1
ATOM 6329 N N . SER B 1 306 ? 19.516 9.992 22.969 1 89.69 306 SER B N 1
ATOM 6330 C CA . SER B 1 306 ? 20 10.57 24.219 1 89.69 306 SER B CA 1
ATOM 6331 C C . SER B 1 306 ? 19.781 12.078 24.25 1 89.69 306 SER B C 1
ATOM 6333 O O . SER B 1 306 ? 19.875 12.75 23.219 1 89.69 306 SER B O 1
ATOM 6335 N N . LYS B 1 307 ? 19.406 12.617 25.391 1 85.56 307 LYS B N 1
ATOM 6336 C CA . LYS B 1 307 ? 19.156 14.039 25.578 1 85.56 307 LYS B CA 1
ATOM 6337 C C . LYS B 1 307 ? 20.219 14.688 26.469 1 85.56 307 LYS B C 1
ATOM 6339 O O . LYS B 1 307 ? 20.516 14.18 27.547 1 85.56 307 LYS B O 1
ATOM 6344 N N . ASP B 1 308 ? 20.812 15.648 25.906 1 81.75 308 ASP B N 1
ATOM 6345 C CA . ASP B 1 308 ? 21.859 16.359 26.641 1 81.75 308 ASP B CA 1
ATOM 6346 C C . ASP B 1 308 ? 21.312 17.625 27.297 1 81.75 308 ASP B C 1
ATOM 6348 O O . ASP B 1 308 ? 20.875 18.547 26.609 1 81.75 308 ASP B O 1
ATOM 6352 N N . PHE B 1 309 ? 21.297 17.688 28.562 1 77.62 309 PHE B N 1
ATOM 6353 C CA . PHE B 1 309 ? 20.812 18.844 29.312 1 77.62 309 PHE B CA 1
ATOM 6354 C C . PHE B 1 309 ? 21.984 19.672 29.828 1 77.62 309 PHE B C 1
ATOM 6356 O O . PHE B 1 309 ? 21.844 20.422 30.812 1 77.62 309 PHE B O 1
ATOM 6363 N N . GLY B 1 310 ? 23.141 19.594 29.172 1 76.06 310 GLY B N 1
ATOM 6364 C CA . GLY B 1 310 ? 24.297 20.359 29.594 1 76.06 310 GLY B CA 1
ATOM 6365 C C . GLY B 1 310 ? 25.031 19.719 30.766 1 76.06 310 GLY B C 1
ATOM 6366 O O . GLY B 1 310 ? 26.125 19.172 30.609 1 76.06 310 GLY B O 1
ATOM 6367 N N . ALA B 1 311 ? 24.297 19.672 31.969 1 79.38 311 ALA B N 1
ATOM 6368 C CA . ALA B 1 311 ? 24.891 19.156 33.188 1 79.38 311 ALA B CA 1
ATOM 6369 C C . ALA B 1 311 ? 24.859 17.641 33.25 1 79.38 311 ALA B C 1
ATOM 6371 O O . ALA B 1 311 ? 25.703 17 33.875 1 79.38 311 ALA B O 1
ATOM 6372 N N . PHE B 1 312 ? 23.844 17.047 32.531 1 85.12 312 PHE B N 1
ATOM 6373 C CA . PHE B 1 312 ? 23.719 15.602 32.531 1 85.12 312 PHE B CA 1
ATOM 6374 C C . PHE B 1 312 ? 23.109 15.109 31.234 1 85.12 312 PHE B C 1
ATOM 6376 O O . PHE B 1 312 ? 22.359 15.836 30.578 1 85.12 312 PHE B O 1
ATOM 6383 N N . THR B 1 313 ? 23.594 13.984 30.828 1 86.38 313 THR B N 1
ATOM 6384 C CA . THR B 1 313 ? 23.047 13.352 29.625 1 86.38 313 THR B CA 1
ATOM 6385 C C . THR B 1 313 ? 22.141 12.188 30 1 86.38 313 THR B C 1
ATOM 6387 O O . THR B 1 313 ? 22.547 11.289 30.75 1 86.38 313 THR B O 1
ATOM 6390 N N . LEU B 1 314 ? 20.859 12.281 29.672 1 88.19 314 LEU B N 1
ATOM 6391 C CA . LEU B 1 314 ? 19.922 11.18 29.859 1 88.19 314 LEU B CA 1
ATOM 6392 C C . LEU B 1 314 ? 20.031 10.18 28.703 1 88.19 314 LEU B C 1
ATOM 6394 O O . LEU B 1 314 ? 19.719 10.508 27.562 1 88.19 314 LEU B O 1
ATOM 6398 N N . PRO B 1 315 ? 20.531 9.016 29.062 1 87.94 315 PRO B N 1
ATOM 6399 C CA . PRO B 1 315 ? 20.703 8.039 27.984 1 87.94 315 PRO B CA 1
ATOM 6400 C C . PRO B 1 315 ? 19.375 7.602 27.359 1 87.94 315 PRO B C 1
ATOM 6402 O O . PRO B 1 315 ? 18.375 7.457 28.078 1 87.94 315 PRO B O 1
ATOM 6405 N N . GLY B 1 316 ? 19.375 7.59 26.031 1 89.94 316 GLY B N 1
ATOM 6406 C CA . GLY B 1 316 ? 18.219 7.086 25.312 1 89.94 316 GLY B CA 1
ATOM 6407 C C . GLY B 1 316 ? 18.391 5.656 24.828 1 89.94 316 GLY B C 1
ATOM 6408 O O . GLY B 1 316 ? 19.297 4.957 25.266 1 89.94 316 GLY B O 1
ATOM 6409 N N . LEU B 1 317 ? 17.453 5.188 24.078 1 89.81 317 LEU B N 1
ATOM 6410 C CA . LEU B 1 317 ? 17.484 3.836 23.547 1 89.81 317 LEU B CA 1
ATOM 6411 C C . LEU B 1 317 ? 18.656 3.666 22.562 1 89.81 317 LEU B C 1
ATOM 6413 O O . LEU B 1 317 ? 19.047 2.539 22.266 1 89.81 317 LEU B O 1
ATOM 6417 N N . ASP B 1 318 ? 19.141 4.766 22.062 1 87.81 318 ASP B N 1
ATOM 6418 C CA . ASP B 1 318 ? 20.234 4.758 21.094 1 87.81 318 ASP B CA 1
ATOM 6419 C C . ASP B 1 318 ? 21.516 4.195 21.719 1 87.81 318 ASP B C 1
ATOM 6421 O O . ASP B 1 318 ? 22.406 3.746 21 1 87.81 318 ASP B O 1
ATOM 6425 N N . VAL B 1 319 ? 21.641 4.262 23.016 1 86.69 319 VAL B N 1
ATOM 6426 C CA . VAL B 1 319 ? 22.812 3.717 23.703 1 86.69 319 VAL B CA 1
ATOM 6427 C C . VAL B 1 319 ? 22.812 2.193 23.594 1 86.69 319 VAL B C 1
ATOM 6429 O O . VAL B 1 319 ? 23.859 1.578 23.406 1 86.69 319 VAL B O 1
ATOM 6432 N N . LEU B 1 320 ? 21.641 1.63 23.609 1 84.81 320 LEU B N 1
ATOM 6433 C CA . LEU B 1 320 ? 21.5 0.18 23.516 1 84.81 320 LEU B CA 1
ATOM 6434 C C . LEU B 1 320 ? 21.406 -0.273 22.062 1 84.81 320 LEU B C 1
ATOM 6436 O O . LEU B 1 320 ? 21.922 -1.339 21.719 1 84.81 320 LEU B O 1
ATOM 6440 N N . ILE B 1 321 ? 20.719 0.546 21.281 1 87 321 ILE B N 1
ATOM 6441 C CA . ILE B 1 321 ? 20.5 0.245 19.875 1 87 321 ILE B CA 1
ATOM 6442 C C . ILE B 1 321 ? 20.906 1.441 19.016 1 87 321 ILE B C 1
ATOM 6444 O O . ILE B 1 321 ? 20.062 2.268 18.656 1 87 321 ILE B O 1
ATOM 6448 N N . PRO B 1 322 ? 22.062 1.491 18.625 1 81.31 322 PRO B N 1
ATOM 6449 C CA . PRO B 1 322 ? 22.594 2.67 17.938 1 81.31 322 PRO B CA 1
ATOM 6450 C C . PRO B 1 322 ? 21.828 3.002 16.656 1 81.31 322 PRO B C 1
ATOM 6452 O O . PRO B 1 322 ? 21.766 4.168 16.25 1 81.31 322 PRO B O 1
ATOM 6455 N N . SER B 1 323 ? 21.219 2.018 16.031 1 83.12 323 SER B N 1
ATOM 6456 C CA . SER B 1 323 ? 20.547 2.281 14.766 1 83.12 323 SER B CA 1
ATOM 6457 C C . SER B 1 323 ? 19.047 2.395 14.938 1 83.12 323 SER B C 1
ATOM 6459 O O . SER B 1 323 ? 18.281 2.219 13.977 1 83.12 323 SER B O 1
ATOM 6461 N N . ILE B 1 324 ? 18.734 2.801 16.094 1 87.69 324 ILE B N 1
ATOM 6462 C CA . ILE B 1 324 ? 17.297 2.895 16.344 1 87.69 324 ILE B CA 1
ATOM 6463 C C . ILE B 1 324 ? 16.719 4.066 15.555 1 87.69 324 ILE B C 1
ATOM 6465 O O . ILE B 1 324 ? 17.328 5.137 15.484 1 87.69 324 ILE B O 1
ATOM 6469 N N . ASN B 1 325 ? 15.688 3.854 14.797 1 93.31 325 ASN B N 1
ATOM 6470 C CA . ASN B 1 325 ? 15 4.848 13.984 1 93.31 325 ASN B CA 1
ATOM 6471 C C . ASN B 1 325 ? 13.508 4.906 14.312 1 93.31 325 ASN B C 1
ATOM 6473 O O . ASN B 1 325 ? 12.922 3.9 14.711 1 93.31 325 ASN B O 1
ATOM 6477 N N . ASP B 1 326 ? 12.93 6.086 14.195 1 95.44 326 ASP B N 1
ATOM 6478 C CA . ASP B 1 326 ? 11.516 6.285 14.5 1 95.44 326 ASP B CA 1
ATOM 6479 C C . ASP B 1 326 ? 10.641 5.309 13.711 1 95.44 326 ASP B C 1
ATOM 6481 O O . ASP B 1 326 ? 9.602 4.875 14.203 1 95.44 326 ASP B O 1
ATOM 6485 N N . SER B 1 327 ? 11.062 5.02 12.484 1 96.31 327 SER B N 1
ATOM 6486 C CA . SER B 1 327 ? 10.297 4.078 11.672 1 96.31 327 SER B CA 1
ATOM 6487 C C . SER B 1 327 ? 10.312 2.682 12.281 1 96.31 327 SER B C 1
ATOM 6489 O O . SER B 1 327 ? 9.305 1.977 12.258 1 96.31 327 SER B O 1
ATOM 6491 N N . THR B 1 328 ? 11.469 2.24 12.828 1 96.94 328 THR B N 1
ATOM 6492 C CA . THR B 1 328 ? 11.594 0.943 13.484 1 96.94 328 THR B CA 1
ATOM 6493 C C . THR B 1 328 ? 10.672 0.857 14.695 1 96.94 328 THR B C 1
ATOM 6495 O O . THR B 1 328 ? 10.008 -0.156 14.906 1 96.94 328 THR B O 1
ATOM 6498 N N . ILE B 1 329 ? 10.633 1.938 15.414 1 97.5 329 ILE B N 1
ATOM 6499 C CA . ILE B 1 329 ? 9.789 2.012 16.609 1 97.5 329 ILE B CA 1
ATOM 6500 C C . ILE B 1 329 ? 8.32 1.906 16.203 1 97.5 329 ILE B C 1
ATOM 6502 O O . ILE B 1 329 ? 7.547 1.182 16.844 1 97.5 329 ILE B O 1
ATOM 6506 N N . ALA B 1 330 ? 7.945 2.643 15.188 1 98.06 330 ALA B N 1
ATOM 6507 C CA . ALA B 1 330 ? 6.559 2.641 14.727 1 98.06 330 ALA B CA 1
ATOM 6508 C C . ALA B 1 330 ? 6.125 1.237 14.312 1 98.06 330 ALA B C 1
ATOM 6510 O O . ALA B 1 330 ? 5.059 0.768 14.711 1 98.06 330 ALA B O 1
ATOM 6511 N N . ILE B 1 331 ? 6.926 0.563 13.508 1 98.5 331 ILE B N 1
ATOM 6512 C CA . ILE B 1 331 ? 6.586 -0.769 13.016 1 98.5 331 ILE B CA 1
ATOM 6513 C C . ILE B 1 331 ? 6.594 -1.76 14.18 1 98.5 331 ILE B C 1
ATOM 6515 O O . ILE B 1 331 ? 5.781 -2.688 14.219 1 98.5 331 ILE B O 1
ATOM 6519 N N . PHE B 1 332 ? 7.527 -1.6 15.102 1 98.19 332 PHE B N 1
ATOM 6520 C CA . PHE B 1 332 ? 7.539 -2.441 16.281 1 98.19 332 PHE B CA 1
ATOM 6521 C C . PHE B 1 332 ? 6.219 -2.342 17.031 1 98.19 332 PHE B C 1
ATOM 6523 O O . PHE B 1 332 ? 5.629 -3.361 17.406 1 98.19 332 PHE B O 1
ATOM 6530 N N . GLY B 1 333 ? 5.82 -1.121 17.281 1 98.5 333 GLY B N 1
ATOM 6531 C CA . GLY B 1 333 ? 4.531 -0.931 17.938 1 98.5 333 GLY B CA 1
ATOM 6532 C C . GLY B 1 333 ? 3.381 -1.558 17.172 1 98.5 333 GLY B C 1
ATOM 6533 O O . GLY B 1 333 ? 2.525 -2.219 17.766 1 98.5 333 GLY B O 1
ATOM 6534 N N . ALA B 1 334 ? 3.348 -1.349 15.891 1 98.62 334 ALA B N 1
ATOM 6535 C CA . ALA B 1 334 ? 2.309 -1.934 15.047 1 98.62 334 ALA B CA 1
ATOM 6536 C C . ALA B 1 334 ? 2.305 -3.455 15.164 1 98.62 334 ALA B C 1
ATOM 6538 O O . ALA B 1 334 ? 1.246 -4.07 15.312 1 98.62 334 ALA B O 1
ATOM 6539 N N . LEU B 1 335 ? 3.471 -4.094 15.094 1 98.44 335 LEU B N 1
ATOM 6540 C CA . LEU B 1 335 ? 3.598 -5.547 15.164 1 98.44 335 LEU B CA 1
ATOM 6541 C C . LEU B 1 335 ? 3.104 -6.07 16.516 1 98.44 335 LEU B C 1
ATOM 6543 O O . LEU B 1 335 ? 2.463 -7.121 16.578 1 98.44 335 LEU B O 1
ATOM 6547 N N . LEU B 1 336 ? 3.447 -5.34 17.531 1 98.38 336 LEU B N 1
ATOM 6548 C CA . LEU B 1 336 ? 3.045 -5.758 18.875 1 98.38 336 LEU B CA 1
ATOM 6549 C C . LEU B 1 336 ? 1.532 -5.934 18.953 1 98.38 336 LEU B C 1
ATOM 6551 O O . LEU B 1 336 ? 1.043 -6.805 19.688 1 98.38 336 LEU B O 1
ATOM 6555 N N . LEU B 1 337 ? 0.799 -5.121 18.25 1 98.56 337 LEU B N 1
ATOM 6556 C CA . LEU B 1 337 ? -0.658 -5.184 18.266 1 98.56 337 LEU B CA 1
ATOM 6557 C C . LEU B 1 337 ? -1.156 -6.5 17.688 1 98.56 337 LEU B C 1
ATOM 6559 O O . LEU B 1 337 ? -2.229 -6.984 18.047 1 98.56 337 LEU B O 1
ATOM 6563 N N . PHE B 1 338 ? -0.408 -7.09 16.781 1 97.62 338 PHE B N 1
ATOM 6564 C CA . PHE B 1 338 ? -0.791 -8.359 16.188 1 97.62 338 PHE B CA 1
ATOM 6565 C C . PHE B 1 338 ? -0.466 -9.523 17.125 1 97.62 338 PHE B C 1
ATOM 6567 O O . PHE B 1 338 ? -0.987 -10.625 16.953 1 97.62 338 PHE B O 1
ATOM 6574 N N . PHE B 1 339 ? 0.392 -9.305 18.125 1 95.88 339 PHE B N 1
ATOM 6575 C CA . PHE B 1 339 ? 0.829 -10.359 19.031 1 95.88 339 PHE B CA 1
ATOM 6576 C C . PHE B 1 339 ? 0.014 -10.344 20.312 1 95.88 339 PHE B C 1
ATOM 6578 O O . PHE B 1 339 ? -0.067 -11.352 21.016 1 95.88 339 PHE B O 1
ATOM 6585 N N . LEU B 1 340 ? -0.543 -9.211 20.641 1 96.62 340 LEU B N 1
ATOM 6586 C CA . LEU B 1 340 ? -1.267 -9.078 21.906 1 96.62 340 LEU B CA 1
ATOM 6587 C C . LEU B 1 340 ? -2.678 -9.648 21.781 1 96.62 340 LEU B C 1
ATOM 6589 O O . LEU B 1 340 ? -3.498 -9.125 21.016 1 96.62 340 LEU B O 1
ATOM 6593 N N . PRO B 1 341 ? -3.053 -10.609 22.547 1 93.25 341 PRO B N 1
ATOM 6594 C CA . PRO B 1 341 ? -4.359 -11.258 22.406 1 93.25 341 PRO B CA 1
ATOM 6595 C C . PRO B 1 341 ? -5.465 -10.523 23.156 1 93.25 341 PRO B C 1
ATOM 6597 O O . PRO B 1 341 ? -5.211 -9.922 24.219 1 93.25 341 PRO B O 1
ATOM 6600 N N . ILE B 1 342 ? -6.602 -10.477 22.594 1 94.88 342 ILE B N 1
ATOM 6601 C CA . ILE B 1 342 ? -7.832 -10.109 23.297 1 94.88 342 ILE B CA 1
ATOM 6602 C C . ILE B 1 342 ? -8.391 -11.32 24.031 1 94.88 342 ILE B C 1
ATOM 6604 O O . ILE B 1 342 ? -8.758 -11.227 25.203 1 94.88 342 ILE B O 1
ATOM 6608 N N . SER B 1 343 ? -8.445 -12.43 23.281 1 90.69 343 SER B N 1
ATOM 6609 C CA . SER B 1 343 ? -8.859 -13.719 23.844 1 90.69 343 SER B CA 1
ATOM 6610 C C . SER B 1 343 ? -7.977 -14.844 23.328 1 90.69 343 SER B C 1
ATOM 6612 O O . SER B 1 343 ? -7.945 -15.117 22.125 1 90.69 343 SER B O 1
ATOM 6614 N N . TRP B 1 344 ? -7.332 -15.508 24.188 1 84.06 344 TRP B N 1
ATOM 6615 C CA . TRP B 1 344 ? -6.477 -16.625 23.812 1 84.06 344 TRP B CA 1
ATOM 6616 C C . TRP B 1 344 ? -7.312 -17.797 23.297 1 84.06 344 TRP B C 1
ATOM 6618 O O . TRP B 1 344 ? -6.914 -18.484 22.359 1 84.06 344 TRP B O 1
ATOM 6628 N N . LYS B 1 345 ? -8.445 -17.984 23.922 1 82.75 345 LYS B N 1
ATOM 6629 C CA . LYS B 1 345 ? -9.32 -19.094 23.562 1 82.75 345 LYS B CA 1
ATOM 6630 C C . LYS B 1 345 ? -9.875 -18.938 22.156 1 82.75 345 LYS B C 1
ATOM 6632 O O . LYS B 1 345 ? -9.93 -19.906 21.391 1 82.75 345 LYS B O 1
ATOM 6637 N N . LYS B 1 346 ? -10.188 -17.734 21.828 1 86.62 346 LYS B N 1
ATOM 6638 C CA . LYS B 1 346 ? -10.797 -17.469 20.531 1 86.62 346 LYS B CA 1
ATOM 6639 C C . LYS B 1 346 ? -9.742 -17.094 19.5 1 86.62 346 LYS B C 1
ATOM 6641 O O . LYS B 1 346 ? -10.055 -16.891 18.328 1 86.62 346 LYS B O 1
ATOM 6646 N N . GLN B 1 347 ? -8.445 -17 19.922 1 83.94 347 GLN B N 1
ATOM 6647 C CA . GLN B 1 347 ? -7.336 -16.641 19.047 1 83.94 347 GLN B CA 1
ATOM 6648 C C . GLN B 1 347 ? -7.59 -15.305 18.359 1 83.94 347 GLN B C 1
ATOM 6650 O O . GLN B 1 347 ? -7.418 -15.18 17.156 1 83.94 347 GLN B O 1
ATOM 6655 N N . GLU B 1 348 ? -8.211 -14.438 19.109 1 90.75 348 GLU B N 1
ATOM 6656 C CA . GLU B 1 348 ? -8.43 -13.07 18.672 1 90.75 348 GLU B CA 1
ATOM 6657 C C . GLU B 1 348 ? -7.355 -12.133 19.219 1 90.75 348 GLU B C 1
ATOM 6659 O O . GLU B 1 348 ? -7.047 -12.164 20.406 1 90.75 348 GLU B O 1
ATOM 6664 N N . TYR B 1 349 ? -6.816 -11.359 18.312 1 94.69 349 TYR B N 1
ATOM 6665 C CA . TYR B 1 349 ? -5.742 -10.453 18.688 1 94.69 349 TYR B CA 1
ATOM 6666 C C . TYR B 1 349 ? -6.188 -9 18.562 1 94.69 349 TYR B C 1
ATOM 6668 O O . TYR B 1 349 ? -7.273 -8.719 18.062 1 94.69 349 TYR B O 1
ATOM 6676 N N . THR B 1 350 ? -5.438 -8.156 19.094 1 97.94 350 THR B N 1
ATOM 6677 C CA . THR B 1 350 ? -5.789 -6.746 19.172 1 97.94 350 THR B CA 1
ATOM 6678 C C . THR B 1 350 ? -5.922 -6.148 17.766 1 97.94 350 THR B C 1
ATOM 6680 O O . THR B 1 350 ? -6.754 -5.266 17.547 1 97.94 350 THR B O 1
ATOM 6683 N N . MET B 1 351 ? -5.094 -6.656 16.906 1 97.75 351 MET B N 1
ATOM 6684 C CA . MET B 1 351 ? -5.164 -6.223 15.516 1 97.75 351 MET B CA 1
ATOM 6685 C C . MET B 1 351 ? -5.211 -7.426 14.578 1 97.75 351 MET B C 1
ATOM 6687 O O . MET B 1 351 ? -4.742 -8.508 14.922 1 97.75 351 MET B O 1
ATOM 6691 N N . ASN B 1 352 ? -5.875 -7.258 13.516 1 96.06 352 ASN B N 1
ATOM 6692 C CA . ASN B 1 352 ? -5.883 -8.211 12.414 1 96.06 352 ASN B CA 1
ATOM 6693 C C . ASN B 1 352 ? -5.766 -7.512 11.062 1 96.06 352 ASN B C 1
ATOM 6695 O O . ASN B 1 352 ? -5.734 -6.281 11 1 96.06 352 ASN B O 1
ATOM 6699 N N . TRP B 1 353 ? -5.59 -8.227 10.039 1 94.81 353 TRP B N 1
ATOM 6700 C CA . TRP B 1 353 ? -5.301 -7.629 8.742 1 94.81 353 TRP B CA 1
ATOM 6701 C C . TRP B 1 353 ? -6.543 -6.961 8.156 1 94.81 353 TRP B C 1
ATOM 6703 O O . TRP B 1 353 ? -6.441 -5.984 7.414 1 94.81 353 TRP B O 1
ATOM 6713 N N . GLN B 1 354 ? -7.734 -7.426 8.492 1 94.81 354 GLN B N 1
ATOM 6714 C CA . GLN B 1 354 ? -8.977 -6.828 8.016 1 94.81 354 GLN B CA 1
ATOM 6715 C C . GLN B 1 354 ? -9.086 -5.367 8.445 1 94.81 354 GLN B C 1
ATOM 6717 O O . GLN B 1 354 ? -9.602 -4.531 7.703 1 94.81 354 GLN B O 1
ATOM 6722 N N . TRP B 1 355 ? -8.562 -5.117 9.625 1 95.62 355 TRP B N 1
ATOM 6723 C CA . TRP B 1 355 ? -8.562 -3.744 10.117 1 95.62 355 TRP B CA 1
ATOM 6724 C C . TRP B 1 355 ? -7.328 -2.988 9.641 1 95.62 355 TRP B C 1
ATOM 6726 O O . TRP B 1 355 ? -7.426 -1.831 9.227 1 95.62 355 TRP B O 1
ATOM 6736 N N . ALA B 1 356 ? -6.211 -3.658 9.641 1 96.19 356 ALA B N 1
ATOM 6737 C CA . ALA B 1 356 ? -4.953 -3.012 9.281 1 96.19 356 ALA B CA 1
ATOM 6738 C C . ALA B 1 356 ? -4.98 -2.5 7.848 1 96.19 356 ALA B C 1
ATOM 6740 O O . ALA B 1 356 ? -4.402 -1.457 7.539 1 96.19 356 ALA B O 1
ATOM 6741 N N . VAL B 1 357 ? -5.656 -3.176 6.992 1 95.44 357 VAL B N 1
ATOM 6742 C CA . VAL B 1 357 ? -5.602 -2.863 5.57 1 95.44 357 VAL B CA 1
ATOM 6743 C C . VAL B 1 357 ? -6.418 -1.604 5.285 1 95.44 357 VAL B C 1
ATOM 6745 O O . VAL B 1 357 ? -6.301 -1.008 4.215 1 95.44 357 VAL B O 1
ATOM 6748 N N . ARG B 1 358 ? -7.16 -1.071 6.258 1 94.81 358 ARG B N 1
ATOM 6749 C CA . ARG B 1 358 ? -8.031 0.085 6.082 1 94.81 358 ARG B CA 1
ATOM 6750 C C . ARG B 1 358 ? -7.25 1.387 6.215 1 94.81 358 ARG B C 1
ATOM 6752 O O . ARG B 1 358 ? -7.824 2.475 6.113 1 94.81 358 ARG B O 1
ATOM 6759 N N . ILE B 1 359 ? -5.977 1.343 6.414 1 95.69 359 ILE B N 1
ATOM 6760 C CA . ILE B 1 359 ? -5.164 2.547 6.543 1 95.69 359 ILE B CA 1
ATOM 6761 C C . ILE B 1 359 ? -5.133 3.295 5.211 1 95.69 359 ILE B C 1
ATOM 6763 O O . ILE B 1 359 ? -5.461 2.729 4.168 1 95.69 359 ILE B O 1
ATOM 6767 N N . PRO B 1 360 ? -4.871 4.57 5.195 1 94 360 PRO B N 1
ATOM 6768 C CA . PRO B 1 360 ? -4.859 5.355 3.957 1 94 360 PRO B CA 1
ATOM 6769 C C . PRO B 1 360 ? -3.627 5.086 3.098 1 94 360 PRO B C 1
ATOM 6771 O O . PRO B 1 360 ? -2.732 5.934 3.014 1 94 360 PRO B O 1
ATOM 6774 N N . TRP B 1 361 ? -3.631 4.074 2.318 1 95.62 361 TRP B N 1
ATOM 6775 C CA . TRP B 1 361 ? -2.527 3.627 1.476 1 95.62 361 TRP B CA 1
ATOM 6776 C C . TRP B 1 361 ? -2.121 4.715 0.487 1 95.62 361 TRP B C 1
ATOM 6778 O O . TRP B 1 361 ? -0.955 4.809 0.099 1 95.62 361 TRP B O 1
ATOM 6788 N N . GLY B 1 362 ? -3.07 5.535 0.104 1 94.56 362 GLY B N 1
ATOM 6789 C CA . GLY B 1 362 ? -2.807 6.594 -0.858 1 94.56 362 GLY B CA 1
ATOM 6790 C C . GLY B 1 362 ? -1.769 7.59 -0.379 1 94.56 362 GLY B C 1
ATOM 6791 O O . GLY B 1 362 ? -0.959 8.078 -1.17 1 94.56 362 GLY B O 1
ATOM 6792 N N . ILE B 1 363 ? -1.767 7.891 0.936 1 92.56 363 ILE B N 1
ATOM 6793 C CA . ILE B 1 363 ? -0.826 8.844 1.521 1 92.56 363 ILE B CA 1
ATOM 6794 C C . ILE B 1 363 ? 0.598 8.305 1.381 1 92.56 363 ILE B C 1
ATOM 6796 O O . ILE B 1 363 ? 1.529 9.07 1.11 1 92.56 363 ILE B O 1
ATOM 6800 N N . LEU B 1 364 ? 0.761 7 1.525 1 94.81 364 LEU B N 1
ATOM 6801 C CA . LEU B 1 364 ? 2.08 6.383 1.418 1 94.81 364 LEU B CA 1
ATOM 6802 C C . LEU B 1 364 ? 2.627 6.516 0.001 1 94.81 364 LEU B C 1
ATOM 6804 O O . LEU B 1 364 ? 3.816 6.773 -0.188 1 94.81 364 LEU B O 1
ATOM 6808 N N . LEU B 1 365 ? 1.771 6.414 -1.003 1 95.5 365 LEU B N 1
ATOM 6809 C CA . LEU B 1 365 ? 2.17 6.582 -2.396 1 95.5 365 LEU B CA 1
ATOM 6810 C C . LEU B 1 365 ? 2.523 8.039 -2.688 1 95.5 365 LEU B C 1
ATOM 6812 O O . LEU B 1 365 ? 3.426 8.312 -3.482 1 95.5 365 LEU B O 1
ATOM 6816 N N . LEU B 1 366 ? 1.777 8.953 -2.023 1 93.75 366 LEU B N 1
ATOM 6817 C CA . LEU B 1 366 ? 2.021 10.375 -2.225 1 93.75 366 LEU B CA 1
ATOM 6818 C C . LEU B 1 366 ? 3.424 10.758 -1.763 1 93.75 366 LEU B C 1
ATOM 6820 O O . LEU B 1 366 ? 4.094 11.57 -2.404 1 93.75 366 LEU B O 1
ATOM 6824 N N . PHE B 1 367 ? 3.873 10.117 -0.656 1 93.25 367 PHE B N 1
ATOM 6825 C CA . PHE B 1 367 ? 5.242 10.32 -0.194 1 93.25 367 PHE B CA 1
ATOM 6826 C C . PHE B 1 367 ? 6.242 9.938 -1.28 1 93.25 367 PHE B C 1
ATOM 6828 O O . PHE B 1 367 ? 7.16 10.703 -1.58 1 93.25 367 PHE B O 1
ATOM 6835 N N . GLY B 1 368 ? 5.988 8.789 -1.854 1 95.38 368 GLY B N 1
ATOM 6836 C CA . GLY B 1 368 ? 6.883 8.289 -2.885 1 95.38 368 GLY B CA 1
ATOM 6837 C C . GLY B 1 368 ? 6.941 9.188 -4.109 1 95.38 368 GLY B C 1
ATOM 6838 O O . GLY B 1 368 ? 8.023 9.445 -4.645 1 95.38 368 GLY B O 1
ATOM 6839 N N . GLY B 1 369 ? 5.82 9.664 -4.566 1 95.62 369 GLY B N 1
ATOM 6840 C CA . GLY B 1 369 ? 5.766 10.547 -5.719 1 95.62 369 GLY B CA 1
ATOM 6841 C C . GLY B 1 369 ? 6.562 11.828 -5.523 1 95.62 369 GLY B C 1
ATOM 6842 O O . GLY B 1 369 ? 7.32 12.234 -6.406 1 95.62 369 GLY B O 1
ATOM 6843 N N . GLY B 1 370 ? 6.352 12.453 -4.355 1 93.88 370 GLY B N 1
ATOM 6844 C CA . GLY B 1 370 ? 7.105 13.656 -4.043 1 93.88 370 GLY B CA 1
ATOM 6845 C C . GLY B 1 370 ? 8.602 13.414 -3.961 1 93.88 370 GLY B C 1
ATOM 6846 O O . GLY B 1 370 ? 9.391 14.219 -4.469 1 93.88 370 GLY B O 1
ATOM 6847 N N . MET B 1 371 ? 8.961 12.336 -3.354 1 94.69 371 MET B N 1
ATOM 6848 C CA . MET B 1 371 ? 10.375 12.008 -3.207 1 94.69 371 MET B CA 1
ATOM 6849 C C . MET B 1 371 ? 11 11.68 -4.559 1 94.69 371 MET B C 1
ATOM 6851 O O . MET B 1 371 ? 12.156 12.016 -4.812 1 94.69 371 MET B O 1
ATOM 6855 N N . CYS B 1 372 ? 10.242 10.977 -5.363 1 96.12 372 CYS B N 1
ATOM 6856 C CA . CYS B 1 372 ? 10.727 10.68 -6.703 1 96.12 372 CYS B CA 1
ATOM 6857 C C . CYS B 1 372 ? 10.953 11.961 -7.5 1 96.12 372 CYS B C 1
ATOM 6859 O O . CYS B 1 372 ? 11.93 12.07 -8.242 1 96.12 372 CYS B O 1
ATOM 6861 N N . LEU B 1 373 ? 10.086 12.906 -7.355 1 95 373 LEU B N 1
ATOM 6862 C CA . LEU B 1 373 ? 10.242 14.219 -7.977 1 95 373 LEU B CA 1
ATOM 6863 C C . LEU B 1 373 ? 11.539 14.883 -7.516 1 95 373 LEU B C 1
ATOM 6865 O O . LEU B 1 373 ? 12.289 15.43 -8.336 1 95 373 LEU B O 1
ATOM 6869 N N . SER B 1 374 ? 11.789 14.828 -6.262 1 93.38 374 SER B N 1
ATOM 6870 C CA . SER B 1 374 ? 13 15.414 -5.703 1 93.38 374 SER B CA 1
ATOM 6871 C C . SER B 1 374 ? 14.25 14.727 -6.242 1 93.38 374 SER B C 1
ATOM 6873 O O . SER B 1 374 ? 15.25 15.391 -6.543 1 93.38 374 SER B O 1
ATOM 6875 N N . ALA B 1 375 ? 14.188 13.414 -6.328 1 93.62 375 ALA B N 1
ATOM 6876 C CA . ALA B 1 375 ? 15.305 12.68 -6.906 1 93.62 375 ALA B CA 1
ATOM 6877 C C . ALA B 1 375 ? 15.562 13.109 -8.344 1 93.62 375 ALA B C 1
ATOM 6879 O O . ALA B 1 375 ? 16.719 13.258 -8.758 1 93.62 375 ALA B O 1
ATOM 6880 N N . ALA B 1 376 ? 14.508 13.32 -9.094 1 94.81 376 ALA B N 1
ATOM 6881 C CA . ALA B 1 376 ? 14.625 13.742 -10.484 1 94.81 376 ALA B CA 1
ATOM 6882 C C . ALA B 1 376 ? 15.18 15.164 -10.586 1 94.81 376 ALA B C 1
ATOM 6884 O O . ALA B 1 376 ? 15.922 15.477 -11.516 1 94.81 376 ALA B O 1
ATOM 6885 N N . PHE B 1 377 ? 14.859 16.016 -9.641 1 91.31 377 PHE B N 1
ATOM 6886 C CA . PHE B 1 377 ? 15.383 17.375 -9.57 1 91.31 377 PHE B CA 1
ATOM 6887 C C . PHE B 1 377 ? 16.906 17.359 -9.469 1 91.31 377 PHE B C 1
ATOM 6889 O O . PHE B 1 377 ? 17.578 18.141 -10.141 1 91.31 377 PHE B O 1
ATOM 6896 N N . ILE B 1 378 ? 17.328 16.484 -8.703 1 89.31 378 ILE B N 1
ATOM 6897 C CA . ILE B 1 378 ? 18.766 16.391 -8.438 1 89.31 378 ILE B CA 1
ATOM 6898 C C . ILE B 1 378 ? 19.469 15.758 -9.633 1 89.31 378 ILE B C 1
ATOM 6900 O O . ILE B 1 378 ? 20.406 16.328 -10.188 1 89.31 378 ILE B O 1
ATOM 6904 N N . LYS B 1 379 ? 18.969 14.711 -10.133 1 92.12 379 LYS B N 1
ATOM 6905 C CA . LYS B 1 379 ? 19.641 13.93 -11.164 1 92.12 379 LYS B CA 1
ATOM 6906 C C . LYS B 1 379 ? 19.625 14.648 -12.508 1 92.12 379 LYS B C 1
ATOM 6908 O O . LYS B 1 379 ? 20.578 14.539 -13.289 1 92.12 379 LYS B O 1
ATOM 6913 N N . SER B 1 380 ? 18.609 15.367 -12.766 1 94.12 380 SER B N 1
ATOM 6914 C CA . SER B 1 380 ? 18.438 16.016 -14.062 1 94.12 380 SER B CA 1
ATOM 6915 C C . SER B 1 380 ? 19.266 17.297 -14.156 1 94.12 380 SER B C 1
ATOM 6917 O O . SER B 1 380 ? 19.438 17.844 -15.242 1 94.12 380 SER B O 1
ATOM 6919 N N . GLY B 1 381 ? 19.688 17.828 -12.953 1 90.56 381 GLY B N 1
ATOM 6920 C CA . GLY B 1 381 ? 20.391 19.109 -12.938 1 90.56 381 GLY B CA 1
ATOM 6921 C C . GLY B 1 381 ? 19.453 20.297 -12.844 1 90.56 381 GLY B C 1
ATOM 6922 O O . GLY B 1 381 ? 19.891 21.453 -12.828 1 90.56 381 GLY B O 1
ATOM 6923 N N . LEU B 1 382 ? 18.234 20.047 -12.742 1 90.5 382 LEU B N 1
ATOM 6924 C CA . LEU B 1 382 ? 17.25 21.125 -12.625 1 90.5 382 LEU B CA 1
ATOM 6925 C C . LEU B 1 382 ? 17.516 21.953 -11.375 1 90.5 382 LEU B C 1
ATOM 6927 O O . LEU B 1 382 ? 17.406 23.188 -11.414 1 90.5 382 LEU B O 1
ATOM 6931 N N . ALA B 1 383 ? 17.844 21.328 -10.289 1 87.19 383 ALA B N 1
ATOM 6932 C CA . ALA B 1 383 ? 18.141 22.016 -9.039 1 87.19 383 ALA B CA 1
ATOM 6933 C C . ALA B 1 383 ? 19.266 23.031 -9.219 1 87.19 383 ALA B C 1
ATOM 6935 O O . ALA B 1 383 ? 19.125 24.203 -8.852 1 87.19 383 ALA B O 1
ATOM 6936 N N . GLN B 1 384 ? 20.297 22.562 -9.875 1 85.19 384 GLN B N 1
ATOM 6937 C CA . GLN B 1 384 ? 21.453 23.406 -10.094 1 85.19 384 GLN B CA 1
ATOM 6938 C C . GLN B 1 384 ? 21.094 24.594 -11 1 85.19 384 GLN B C 1
ATOM 6940 O O . GLN B 1 384 ? 21.578 25.703 -10.789 1 85.19 384 GLN B O 1
ATOM 6945 N N . THR B 1 385 ? 20.297 24.328 -11.938 1 87.25 385 THR B N 1
ATOM 6946 C CA . THR B 1 385 ? 19.906 25.359 -12.891 1 87.25 385 THR B CA 1
ATOM 6947 C C . THR B 1 385 ? 19.094 26.453 -12.203 1 87.25 385 THR B C 1
ATOM 6949 O O . THR B 1 385 ? 19.328 27.641 -12.43 1 87.25 385 THR B O 1
ATOM 6952 N N . ILE B 1 386 ? 18.219 26.047 -11.367 1 86.06 386 ILE B N 1
ATOM 6953 C CA . ILE B 1 386 ? 17.344 27 -10.68 1 86.06 386 ILE B CA 1
ATOM 6954 C C . ILE B 1 386 ? 18.156 27.828 -9.695 1 86.06 386 ILE B C 1
ATOM 6956 O O . ILE B 1 386 ? 17.922 29.031 -9.555 1 86.06 386 ILE B O 1
ATOM 6960 N N . VAL B 1 387 ? 19.062 27.188 -9.008 1 79.81 387 VAL B N 1
ATOM 6961 C CA . VAL B 1 387 ? 19.922 27.891 -8.047 1 79.81 387 VAL B CA 1
ATOM 6962 C C . VAL B 1 387 ? 20.578 29.094 -8.727 1 79.81 387 VAL B C 1
ATOM 6964 O O . VAL B 1 387 ? 20.656 30.172 -8.148 1 79.81 387 VAL B O 1
ATOM 6967 N N . GLY B 1 388 ? 21.031 28.875 -9.906 1 80.44 388 GLY B N 1
ATOM 6968 C CA . GLY B 1 388 ? 21.688 29.938 -10.648 1 80.44 388 GLY B CA 1
ATOM 6969 C C . GLY B 1 388 ? 20.797 31.125 -10.938 1 80.44 388 GLY B C 1
ATOM 6970 O O . GLY B 1 388 ? 21.219 32.281 -10.828 1 80.44 388 GLY B O 1
ATOM 6971 N N . TYR B 1 389 ? 19.562 30.906 -11.156 1 83.56 389 TYR B N 1
ATOM 6972 C CA . TYR B 1 389 ? 18.625 31.953 -11.531 1 83.56 389 TYR B CA 1
ATOM 6973 C C . TYR B 1 389 ? 18.141 32.719 -10.297 1 83.56 389 TYR B C 1
ATOM 6975 O O . TYR B 1 389 ? 17.766 33.875 -10.391 1 83.56 389 TYR B O 1
ATOM 6983 N N . LEU B 1 390 ? 18.156 32.031 -9.172 1 85.38 390 LEU B N 1
ATOM 6984 C CA . LEU B 1 390 ? 17.594 32.625 -7.965 1 85.38 390 LEU B CA 1
ATOM 6985 C C . LEU B 1 390 ? 18.641 33.469 -7.215 1 85.38 390 LEU B C 1
ATOM 6987 O O . LEU B 1 390 ? 18.344 34.031 -6.176 1 85.38 390 LEU B O 1
ATOM 6991 N N . GLU B 1 391 ? 19.734 33.562 -7.762 1 81.38 391 GLU B N 1
ATOM 6992 C CA . GLU B 1 391 ? 20.781 34.406 -7.172 1 81.38 391 GLU B CA 1
ATOM 6993 C C . GLU B 1 391 ? 20.359 35.875 -7.086 1 81.38 391 GLU B C 1
ATOM 6995 O O . GLU B 1 391 ? 20.844 36.625 -6.242 1 81.38 391 GLU B O 1
ATOM 7000 N N . VAL B 1 392 ? 19.438 36.219 -7.879 1 81.81 392 VAL B N 1
ATOM 7001 C CA . VAL B 1 392 ? 18.938 37.594 -7.922 1 81.81 392 VAL B CA 1
ATOM 7002 C C . VAL B 1 392 ? 18.234 37.906 -6.609 1 81.81 392 VAL B C 1
ATOM 7004 O O . VAL B 1 392 ? 18.141 39.094 -6.234 1 81.81 392 VAL B O 1
ATOM 7007 N N . LEU B 1 393 ? 17.859 36.906 -5.93 1 85.19 393 LEU B N 1
ATOM 7008 C CA . LEU B 1 393 ? 17.172 37.125 -4.66 1 85.19 393 LEU B CA 1
ATOM 7009 C C . LEU B 1 393 ? 18.172 37.344 -3.525 1 85.19 393 LEU B C 1
ATOM 7011 O O . LEU B 1 393 ? 17.781 37.594 -2.389 1 85.19 393 LEU B O 1
ATOM 7015 N N . ASN B 1 394 ? 19.422 37.281 -3.971 1 83.62 394 ASN B N 1
ATOM 7016 C CA . ASN B 1 394 ? 20.438 37.5 -2.955 1 83.62 394 ASN B CA 1
ATOM 7017 C C . ASN B 1 394 ? 20.312 38.906 -2.328 1 83.62 394 ASN B C 1
ATOM 7019 O O . ASN B 1 394 ? 20.141 39.875 -3.037 1 83.62 394 ASN B O 1
ATOM 7023 N N . GLY B 1 395 ? 20.219 39 -1.046 1 85.38 395 GLY B N 1
ATOM 7024 C CA . GLY B 1 395 ? 20.094 40.281 -0.364 1 85.38 395 GLY B CA 1
ATOM 7025 C C . GLY B 1 395 ? 18.734 40.5 0.254 1 85.38 395 GLY B C 1
ATOM 7026 O O . GLY B 1 395 ? 18.578 41.344 1.135 1 85.38 395 GLY B O 1
ATOM 7027 N N . VAL B 1 396 ? 17.797 39.844 -0.267 1 90.94 396 VAL B N 1
ATOM 7028 C CA . VAL B 1 396 ? 16.469 39.969 0.333 1 90.94 396 VAL B CA 1
ATOM 7029 C C . VAL B 1 396 ? 16.5 39.406 1.751 1 90.94 396 VAL B C 1
ATOM 7031 O O . VAL B 1 396 ? 17.047 38.312 1.985 1 90.94 396 VAL B O 1
ATOM 7034 N N . PRO B 1 397 ? 15.938 40.188 2.631 1 92.81 397 PRO B N 1
ATOM 7035 C CA . PRO B 1 397 ? 15.93 39.719 4.008 1 92.81 397 PRO B CA 1
ATOM 7036 C C . PRO B 1 397 ? 15.203 38.375 4.148 1 92.81 397 PRO B C 1
ATOM 7038 O O . PRO B 1 397 ? 14.156 38.156 3.529 1 92.81 397 PRO B O 1
ATOM 7041 N N . VAL B 1 398 ? 15.758 37.531 4.949 1 92.88 398 VAL B N 1
ATOM 7042 C CA . VAL B 1 398 ? 15.242 36.188 5.152 1 92.88 398 VAL B CA 1
ATOM 7043 C C . VAL B 1 398 ? 13.789 36.25 5.633 1 92.88 398 VAL B C 1
ATOM 7045 O O . VAL B 1 398 ? 12.953 35.438 5.23 1 92.88 398 VAL B O 1
ATOM 7048 N N . LEU B 1 399 ? 13.5 37.188 6.461 1 95.56 399 LEU B N 1
ATOM 7049 C CA . LEU B 1 399 ? 12.156 37.344 7.008 1 95.56 399 LEU B CA 1
ATOM 7050 C C . LEU B 1 399 ? 11.133 37.531 5.895 1 95.56 399 LEU B C 1
ATOM 7052 O O . LEU B 1 399 ? 10.047 36.969 5.941 1 95.56 399 LEU B O 1
ATOM 7056 N N . LEU B 1 400 ? 11.453 38.312 4.922 1 95.94 400 LEU B N 1
ATOM 7057 C CA . LEU B 1 400 ? 10.539 38.594 3.816 1 95.94 400 LEU B CA 1
ATOM 7058 C C . LEU B 1 400 ? 10.328 37.344 2.961 1 95.94 400 LEU B C 1
ATOM 7060 O O . LEU B 1 400 ? 9.234 37.125 2.445 1 95.94 400 LEU B O 1
ATOM 7064 N N . ILE B 1 401 ? 11.391 36.625 2.814 1 95 401 ILE B N 1
ATOM 7065 C CA . ILE B 1 401 ? 11.289 35.375 2.025 1 95 401 ILE B CA 1
ATOM 7066 C C . ILE B 1 401 ? 10.391 34.375 2.738 1 95 401 ILE B C 1
ATOM 7068 O O . ILE B 1 401 ? 9.508 33.781 2.121 1 95 401 ILE B O 1
ATOM 7072 N N . VAL B 1 402 ? 10.602 34.188 3.998 1 97 402 VAL B N 1
ATOM 7073 C CA . VAL B 1 402 ? 9.789 33.281 4.801 1 97 402 VAL B CA 1
ATOM 7074 C C . VAL B 1 402 ? 8.328 33.719 4.746 1 97 402 VAL B C 1
ATOM 7076 O O . VAL B 1 402 ? 7.438 32.875 4.539 1 97 402 VAL B O 1
ATOM 7079 N N . LEU B 1 403 ? 8.102 35 4.879 1 97.62 403 LEU B N 1
ATOM 7080 C CA . LEU B 1 403 ? 6.738 35.5 4.848 1 97.62 403 LEU B CA 1
ATOM 7081 C C . LEU B 1 403 ? 6.105 35.281 3.477 1 97.62 403 LEU B C 1
ATOM 7083 O O . LEU B 1 403 ? 4.934 34.906 3.385 1 97.62 403 LEU B O 1
ATOM 7087 N N . ALA B 1 404 ? 6.84 35.531 2.482 1 96.12 404 ALA B N 1
ATOM 7088 C CA . ALA B 1 404 ? 6.332 35.375 1.124 1 96.12 404 ALA B CA 1
ATOM 7089 C C . ALA B 1 404 ? 5.938 33.906 0.864 1 96.12 404 ALA B C 1
ATOM 7091 O O . ALA B 1 404 ? 4.875 33.656 0.302 1 96.12 404 ALA B O 1
ATOM 7092 N N . ILE B 1 405 ? 6.816 33.031 1.244 1 96.44 405 ILE B N 1
ATOM 7093 C CA . ILE B 1 405 ? 6.555 31.609 1.05 1 96.44 405 ILE B CA 1
ATOM 7094 C C . ILE B 1 405 ? 5.371 31.188 1.913 1 96.44 405 ILE B C 1
ATOM 7096 O O . ILE B 1 405 ? 4.5 30.438 1.458 1 96.44 405 ILE B O 1
ATOM 7100 N N . ALA B 1 406 ? 5.34 31.609 3.129 1 98.19 406 ALA B N 1
ATOM 7101 C CA . ALA B 1 406 ? 4.246 31.281 4.035 1 98.19 406 ALA B CA 1
ATOM 7102 C C . ALA B 1 406 ? 2.904 31.719 3.459 1 98.19 406 ALA B C 1
ATOM 7104 O O . ALA B 1 406 ? 1.931 30.953 3.482 1 98.19 406 ALA B O 1
ATOM 7105 N N . ILE B 1 407 ? 2.855 32.938 2.973 1 97.31 407 ILE B N 1
ATOM 7106 C CA . ILE B 1 407 ? 1.635 33.469 2.393 1 97.31 407 ILE B CA 1
ATOM 7107 C C . ILE B 1 407 ? 1.246 32.656 1.154 1 97.31 407 ILE B C 1
ATOM 7109 O O . ILE B 1 407 ? 0.092 32.25 1.01 1 97.31 407 ILE B O 1
ATOM 7113 N N . LEU B 1 408 ? 2.188 32.406 0.373 1 95.75 408 LEU B N 1
ATOM 7114 C CA . LEU B 1 408 ? 1.935 31.688 -0.866 1 95.75 408 LEU B CA 1
ATOM 7115 C C . LEU B 1 408 ? 1.383 30.297 -0.575 1 95.75 408 LEU B C 1
ATOM 7117 O O . LEU B 1 408 ? 0.35 29.906 -1.124 1 95.75 408 LEU B O 1
ATOM 7121 N N . VAL B 1 409 ? 2.039 29.562 0.271 1 96.38 409 VAL B N 1
ATOM 7122 C CA . VAL B 1 409 ? 1.686 28.172 0.553 1 96.38 409 VAL B CA 1
ATOM 7123 C C . VAL B 1 409 ? 0.341 28.125 1.273 1 96.38 409 VAL B C 1
ATOM 7125 O O . VAL B 1 409 ? -0.503 27.281 0.963 1 96.38 409 VAL B O 1
ATOM 7128 N N . THR B 1 410 ? 0.111 29 2.217 1 96.88 410 THR B N 1
ATOM 7129 C CA . THR B 1 410 ? -1.121 29.016 2.998 1 96.88 410 THR B CA 1
ATOM 7130 C C . THR B 1 410 ? -2.328 29.266 2.098 1 96.88 410 THR B C 1
ATOM 7132 O O . THR B 1 410 ? -3.367 28.609 2.252 1 96.88 410 THR B O 1
ATOM 7135 N N . PHE B 1 411 ? -2.23 30.078 1.196 1 93.62 411 PHE B N 1
ATOM 7136 C CA . PHE B 1 411 ? -3.379 30.406 0.361 1 93.62 411 PHE B CA 1
ATOM 7137 C C . PHE B 1 411 ? -3.516 29.406 -0.785 1 93.62 411 PHE B C 1
ATOM 7139 O O . PHE B 1 411 ? -4.629 29.109 -1.232 1 93.62 411 PHE B O 1
ATOM 7146 N N . LEU B 1 412 ? -2.414 28.859 -1.21 1 90.81 412 LEU B N 1
ATOM 7147 C CA . LEU B 1 412 ? -2.486 27.828 -2.232 1 90.81 412 LEU B CA 1
ATOM 7148 C C . LEU B 1 412 ? -3.145 26.562 -1.684 1 90.81 412 LEU B C 1
ATOM 7150 O O . LEU B 1 412 ? -3.879 25.891 -2.398 1 90.81 412 LEU B O 1
ATOM 7154 N N . THR B 1 413 ? -2.824 26.281 -0.473 1 92.88 413 THR B N 1
ATOM 7155 C CA . THR B 1 413 ? -3.303 25.031 0.119 1 92.88 413 THR B CA 1
ATOM 7156 C C . THR B 1 413 ? -4.805 25.109 0.379 1 92.88 413 THR B C 1
ATOM 7158 O O . THR B 1 413 ? -5.445 24.078 0.606 1 92.88 413 THR B O 1
ATOM 7161 N N . GLU B 1 414 ? -5.406 26.312 0.337 1 92.25 414 GLU B N 1
ATOM 7162 C CA . GLU B 1 414 ? -6.852 26.469 0.479 1 92.25 414 GLU B CA 1
ATOM 7163 C C . GLU B 1 414 ? -7.59 25.844 -0.699 1 92.25 414 GLU B C 1
ATOM 7165 O O . GLU B 1 414 ? -8.766 25.484 -0.585 1 92.25 414 GLU B O 1
ATOM 7170 N N . LEU B 1 415 ? -6.828 25.641 -1.729 1 85.62 415 LEU B N 1
ATOM 7171 C CA . LEU B 1 415 ? -7.48 25.172 -2.943 1 85.62 415 LEU B CA 1
ATOM 7172 C C . LEU B 1 415 ? -6.926 23.812 -3.365 1 85.62 415 LEU B C 1
ATOM 7174 O O . LEU B 1 415 ? -7.367 23.234 -4.367 1 85.62 415 LEU B O 1
ATOM 7178 N N . THR B 1 416 ? -5.961 23.406 -2.646 1 85.56 416 THR B N 1
ATOM 7179 C CA . THR B 1 416 ? -5.266 22.203 -3.055 1 85.56 416 THR B CA 1
ATOM 7180 C C . THR B 1 416 ? -4.957 21.312 -1.847 1 85.56 416 THR B C 1
ATOM 7182 O O . THR B 1 416 ? -5.125 21.75 -0.703 1 85.56 416 THR B O 1
ATOM 7185 N N . SER B 1 417 ? -4.594 20.047 -2.148 1 87.94 417 SER B N 1
ATOM 7186 C CA . SER B 1 417 ? -4.199 19.109 -1.103 1 87.94 417 SER B CA 1
ATOM 7187 C C . SER B 1 417 ? -2.938 19.578 -0.386 1 87.94 417 SER B C 1
ATOM 7189 O O . SER B 1 417 ? -1.965 19.984 -1.029 1 87.94 417 SER B O 1
ATOM 7191 N N . ASN B 1 418 ? -3.059 19.531 0.97 1 92.25 418 ASN B N 1
ATOM 7192 C CA . ASN B 1 418 ? -1.907 19.906 1.788 1 92.25 418 ASN B CA 1
ATOM 7193 C C . ASN B 1 418 ? -0.693 19.031 1.471 1 92.25 418 ASN B C 1
ATOM 7195 O O . ASN B 1 418 ? 0.425 19.531 1.356 1 92.25 418 ASN B O 1
ATOM 7199 N N . THR B 1 419 ? -0.977 17.812 1.235 1 89.88 419 THR B N 1
ATOM 7200 C CA . THR B 1 419 ? 0.08 16.844 0.959 1 89.88 419 THR B CA 1
ATOM 7201 C C . THR B 1 419 ? 0.721 17.125 -0.399 1 89.88 419 THR B C 1
ATOM 7203 O O . THR B 1 419 ? 1.942 17.031 -0.542 1 89.88 419 THR B O 1
ATOM 7206 N N . ALA B 1 420 ? -0.057 17.453 -1.344 1 87.62 420 ALA B N 1
ATOM 7207 C CA . ALA B 1 420 ? 0.43 17.734 -2.691 1 87.62 420 ALA B CA 1
ATOM 7208 C C . ALA B 1 420 ? 1.309 18.984 -2.703 1 87.62 420 ALA B C 1
ATOM 7210 O O . ALA B 1 420 ? 2.381 18.984 -3.312 1 87.62 420 ALA B O 1
ATOM 7211 N N . ILE B 1 421 ? 0.89 19.969 -2.002 1 90.56 421 ILE B N 1
ATOM 7212 C CA . ILE B 1 421 ? 1.638 21.219 -1.945 1 90.56 421 ILE B CA 1
ATOM 7213 C C . ILE B 1 421 ? 2.973 20.984 -1.241 1 90.56 421 ILE B C 1
ATOM 7215 O O . ILE B 1 421 ? 4.016 21.469 -1.704 1 90.56 421 ILE B O 1
ATOM 7219 N N . ALA B 1 422 ? 2.908 20.297 -0.16 1 93.94 422 ALA B N 1
ATOM 7220 C CA . ALA B 1 422 ? 4.148 19.984 0.548 1 93.94 422 ALA B CA 1
ATOM 7221 C C . ALA B 1 422 ? 5.117 19.234 -0.35 1 93.94 422 ALA B C 1
ATOM 7223 O O . ALA B 1 422 ? 6.316 19.516 -0.368 1 93.94 422 ALA B O 1
ATOM 7224 N N . SER B 1 423 ? 4.652 18.344 -1.113 1 90.81 423 SER B N 1
ATOM 7225 C CA . SER B 1 423 ? 5.484 17.5 -1.96 1 90.81 423 SER B CA 1
ATOM 7226 C C . SER B 1 423 ? 6.172 18.312 -3.051 1 90.81 423 SER B C 1
ATOM 7228 O O . SER B 1 423 ? 7.371 18.156 -3.291 1 90.81 423 SER B O 1
ATOM 7230 N N . VAL B 1 424 ? 5.457 19.188 -3.672 1 87.88 424 VAL B N 1
ATOM 7231 C CA . VAL B 1 424 ? 5.988 19.906 -4.82 1 87.88 424 VAL B CA 1
ATOM 7232 C C . VAL B 1 424 ? 6.914 21.031 -4.344 1 87.88 424 VAL B C 1
ATOM 7234 O O . VAL B 1 424 ? 7.918 21.328 -4.992 1 87.88 424 VAL B O 1
ATOM 7237 N N . MET B 1 425 ? 6.668 21.562 -3.205 1 93.12 425 MET B N 1
ATOM 7238 C CA . MET B 1 425 ? 7.41 22.719 -2.73 1 93.12 425 MET B CA 1
ATOM 7239 C C . MET B 1 425 ? 8.766 22.312 -2.168 1 93.12 425 MET B C 1
ATOM 7241 O O . MET B 1 425 ? 9.703 23.109 -2.164 1 93.12 425 MET B O 1
ATOM 7245 N N . MET B 1 426 ? 8.914 21.062 -1.72 1 94.44 426 MET B N 1
ATOM 7246 C CA . MET B 1 426 ? 10.109 20.641 -0.993 1 94.44 426 MET B CA 1
ATOM 7247 C C . MET B 1 426 ? 11.352 20.797 -1.862 1 94.44 426 MET B C 1
ATOM 7249 O O . MET B 1 426 ? 12.297 21.5 -1.491 1 94.44 426 MET B O 1
ATOM 7253 N N . PRO B 1 427 ? 11.359 20.203 -3.012 1 91 427 PRO B N 1
ATOM 7254 C CA . PRO B 1 427 ? 12.578 20.344 -3.805 1 91 427 PRO B CA 1
ATOM 7255 C C . PRO B 1 427 ? 12.812 21.781 -4.273 1 91 427 PRO B C 1
ATOM 7257 O O . PRO B 1 427 ? 13.961 22.219 -4.367 1 91 427 PRO B O 1
ATOM 7260 N N . ILE B 1 428 ? 11.781 22.547 -4.535 1 89.75 428 ILE B N 1
ATOM 7261 C CA . ILE B 1 428 ? 11.883 23.922 -4.969 1 89.75 428 ILE B CA 1
ATOM 7262 C C . ILE B 1 428 ? 12.492 24.781 -3.855 1 89.75 428 ILE B C 1
ATOM 7264 O O . ILE B 1 428 ? 13.422 25.547 -4.094 1 89.75 428 ILE B O 1
ATOM 7268 N N . LEU B 1 429 ? 12.062 24.531 -2.684 1 94.62 429 LEU B N 1
ATOM 7269 C CA . LEU B 1 429 ? 12.5 25.375 -1.569 1 94.62 429 LEU B CA 1
ATOM 7270 C C . LEU B 1 429 ? 13.875 24.922 -1.074 1 94.62 429 LEU B C 1
ATOM 7272 O O . LEU B 1 429 ? 14.641 25.734 -0.552 1 94.62 429 LEU B O 1
ATOM 7276 N N . ALA B 1 430 ? 14.188 23.656 -1.221 1 93.38 430 ALA B N 1
ATOM 7277 C CA . ALA B 1 430 ? 15.539 23.188 -0.936 1 93.38 430 ALA B CA 1
ATOM 7278 C C . ALA B 1 430 ? 16.562 23.938 -1.79 1 93.38 430 ALA B C 1
ATOM 7280 O O . ALA B 1 430 ? 17.562 24.438 -1.274 1 93.38 430 ALA B O 1
ATOM 7281 N N . VAL B 1 431 ? 16.281 24.062 -3 1 88.44 431 VAL B N 1
ATOM 7282 C CA . VAL B 1 431 ? 17.172 24.719 -3.949 1 88.44 431 VAL B CA 1
ATOM 7283 C C . VAL B 1 431 ? 17.203 26.219 -3.691 1 88.44 431 VAL B C 1
ATOM 7285 O O . VAL B 1 431 ? 18.25 26.859 -3.756 1 88.44 431 VAL B O 1
ATOM 7288 N N . THR B 1 432 ? 16.062 26.75 -3.461 1 89.69 432 THR B N 1
ATOM 7289 C CA . THR B 1 432 ? 15.969 28.172 -3.162 1 89.69 432 THR B CA 1
ATOM 7290 C C . THR B 1 432 ? 16.828 28.531 -1.956 1 89.69 432 THR B C 1
ATOM 7292 O O . THR B 1 432 ? 17.531 29.547 -1.969 1 89.69 432 THR B O 1
ATOM 7295 N N . ALA B 1 433 ? 16.766 27.734 -0.964 1 93.25 433 ALA B N 1
ATOM 7296 C CA . ALA B 1 433 ? 17.531 27.969 0.249 1 93.25 433 ALA B CA 1
ATOM 7297 C C . ALA B 1 433 ? 19.031 27.969 -0.046 1 93.25 433 ALA B C 1
ATOM 7299 O O . ALA B 1 433 ? 19.781 28.812 0.469 1 93.25 433 ALA B O 1
ATOM 7300 N N . ILE B 1 434 ? 19.438 27.078 -0.81 1 89.44 434 ILE B N 1
ATOM 7301 C CA . ILE B 1 434 ? 20.844 26.984 -1.181 1 89.44 434 ILE B CA 1
ATOM 7302 C C . ILE B 1 434 ? 21.266 28.266 -1.92 1 89.44 434 ILE B C 1
ATOM 7304 O O . ILE B 1 434 ? 22.312 28.828 -1.645 1 89.44 434 ILE B O 1
ATOM 7308 N N . SER B 1 435 ? 20.453 28.656 -2.818 1 87.38 435 SER B N 1
ATOM 7309 C CA . SER B 1 435 ? 20.75 29.844 -3.605 1 87.38 435 SER B CA 1
ATOM 7310 C C . SER B 1 435 ? 20.859 31.078 -2.719 1 87.38 435 SER B C 1
ATOM 7312 O O . SER B 1 435 ? 21.625 32 -3.025 1 87.38 435 SER B O 1
ATOM 7314 N N . LEU B 1 436 ? 20.172 31.062 -1.722 1 90.06 436 LEU B N 1
ATOM 7315 C CA . LEU B 1 436 ? 20.125 32.219 -0.83 1 90.06 436 LEU B CA 1
ATOM 7316 C C . LEU B 1 436 ? 21.109 32.062 0.32 1 90.06 436 LEU B C 1
ATOM 7318 O O . LEU B 1 436 ? 21.141 32.875 1.242 1 90.06 436 LEU B O 1
ATOM 7322 N N . SER B 1 437 ? 21.797 30.969 0.323 1 89.56 437 SER B N 1
ATOM 7323 C CA . SER B 1 437 ? 22.797 30.641 1.339 1 89.56 437 SER B CA 1
ATOM 7324 C C . SER B 1 437 ? 22.172 30.594 2.729 1 89.56 437 SER B C 1
ATOM 7326 O O . SER B 1 437 ? 22.703 31.172 3.678 1 89.56 437 SER B O 1
ATOM 7328 N N . MET B 1 438 ? 21.094 30 2.771 1 92.69 438 MET B N 1
ATOM 7329 C CA . MET B 1 438 ? 20.391 29.844 4.043 1 92.69 438 MET B CA 1
ATOM 7330 C C . MET B 1 438 ? 20.172 28.375 4.363 1 92.69 438 MET B C 1
ATOM 7332 O O . MET B 1 438 ? 20.266 27.516 3.477 1 92.69 438 MET B O 1
ATOM 7336 N N . ASN B 1 439 ? 19.891 28.094 5.602 1 95.44 439 ASN B N 1
ATOM 7337 C CA . ASN B 1 439 ? 19.562 26.734 6.016 1 95.44 439 ASN B CA 1
ATOM 7338 C C . ASN B 1 439 ? 18.297 26.219 5.348 1 95.44 439 ASN B C 1
ATOM 7340 O O . ASN B 1 439 ? 17.219 26.797 5.543 1 95.44 439 ASN B O 1
ATOM 7344 N N . PRO B 1 440 ? 18.359 25.141 4.637 1 95.62 440 PRO B N 1
ATOM 7345 C CA . PRO B 1 440 ? 17.203 24.672 3.869 1 95.62 440 PRO B CA 1
ATOM 7346 C C . PRO B 1 440 ? 16 24.328 4.758 1 95.62 440 PRO B C 1
ATOM 7348 O O . PRO B 1 440 ? 14.859 24.422 4.316 1 95.62 440 PRO B O 1
ATOM 7351 N N . LEU B 1 441 ? 16.25 23.906 5.965 1 96.88 441 LEU B N 1
ATOM 7352 C CA . LEU B 1 441 ? 15.172 23.5 6.863 1 96.88 441 LEU B CA 1
ATOM 7353 C C . LEU B 1 441 ? 14.203 24.656 7.086 1 96.88 441 LEU B C 1
ATOM 7355 O O . LEU B 1 441 ? 13 24.438 7.246 1 96.88 441 LEU B O 1
ATOM 7359 N N . VAL B 1 442 ? 14.703 25.828 7.02 1 96.75 442 VAL B N 1
ATOM 7360 C CA . VAL B 1 442 ? 13.898 27.016 7.32 1 96.75 442 VAL B CA 1
ATOM 7361 C C . VAL B 1 442 ? 12.797 27.172 6.27 1 96.75 442 VAL B C 1
ATOM 7363 O O . VAL B 1 442 ? 11.617 27.266 6.609 1 96.75 442 VAL B O 1
ATOM 7366 N N . LEU B 1 443 ? 13.164 27.172 5.039 1 96.44 443 LEU B N 1
ATOM 7367 C CA . LEU B 1 443 ? 12.188 27.375 3.977 1 96.44 443 LEU B CA 1
ATOM 7368 C C . LEU B 1 443 ? 11.328 26.125 3.785 1 96.44 443 LEU B C 1
ATOM 7370 O O . LEU B 1 443 ? 10.117 26.234 3.555 1 96.44 443 LEU B O 1
ATOM 7374 N N . MET B 1 444 ? 11.914 24.969 3.854 1 97.25 444 MET B N 1
ATOM 7375 C CA . MET B 1 444 ? 11.164 23.719 3.686 1 97.25 444 MET B CA 1
ATOM 7376 C C . MET B 1 444 ? 10.133 23.547 4.793 1 97.25 444 MET B C 1
ATOM 7378 O O . MET B 1 444 ? 9 23.141 4.535 1 97.25 444 MET B O 1
ATOM 7382 N N . MET B 1 445 ? 10.477 23.875 5.977 1 98 445 MET B N 1
ATOM 7383 C CA . MET B 1 445 ? 9.555 23.781 7.105 1 98 445 MET B CA 1
ATOM 7384 C C . MET B 1 445 ? 8.43 24.797 6.969 1 98 445 MET B C 1
ATOM 7386 O O . MET B 1 445 ? 7.293 24.531 7.367 1 98 445 MET B O 1
ATOM 7390 N N . THR B 1 446 ? 8.789 25.953 6.461 1 98.12 446 THR B N 1
ATOM 7391 C CA . THR B 1 446 ? 7.766 26.969 6.219 1 98.12 446 THR B CA 1
ATOM 7392 C C . THR B 1 446 ? 6.668 26.422 5.309 1 98.12 446 THR B C 1
ATOM 7394 O O . THR B 1 446 ? 5.48 26.578 5.598 1 98.12 446 THR B O 1
ATOM 7397 N N . ALA B 1 447 ? 7.082 25.75 4.309 1 97.25 447 ALA B N 1
ATOM 7398 C CA . ALA B 1 447 ? 6.102 25.172 3.391 1 97.25 447 ALA B CA 1
ATOM 7399 C C . ALA B 1 447 ? 5.312 24.062 4.059 1 97.25 447 ALA B C 1
ATOM 7401 O O . ALA B 1 447 ? 4.094 23.969 3.891 1 97.25 447 ALA B O 1
ATOM 7402 N N . ALA B 1 448 ? 5.965 23.203 4.758 1 97.62 448 ALA B N 1
ATOM 7403 C CA . ALA B 1 448 ? 5.312 22.062 5.398 1 97.62 448 ALA B CA 1
ATOM 7404 C C . ALA B 1 448 ? 4.27 22.516 6.41 1 97.62 448 ALA B C 1
ATOM 7406 O O . ALA B 1 448 ? 3.121 22.062 6.375 1 97.62 448 ALA B O 1
ATOM 7407 N N . VAL B 1 449 ? 4.609 23.438 7.27 1 98.25 449 VAL B N 1
ATOM 7408 C CA . VAL B 1 449 ? 3.732 23.875 8.344 1 98.25 449 VAL B CA 1
ATOM 7409 C C . VAL B 1 449 ? 2.611 24.75 7.773 1 98.25 449 VAL B C 1
ATOM 7411 O O . VAL B 1 449 ? 1.442 24.562 8.125 1 98.25 449 VAL B O 1
ATOM 7414 N N . CYS B 1 450 ? 2.943 25.625 6.879 1 97.94 450 CYS B N 1
ATOM 7415 C CA . CYS B 1 450 ? 1.951 26.547 6.348 1 97.94 450 CYS B CA 1
ATOM 7416 C C . CYS B 1 450 ? 0.967 25.828 5.43 1 97.94 450 CYS B C 1
ATOM 7418 O O . CYS B 1 450 ? -0.153 26.297 5.227 1 97.94 450 CYS B O 1
ATOM 7420 N N . SER B 1 451 ? 1.361 24.703 4.875 1 96.62 451 SER B N 1
ATOM 7421 C CA . SER B 1 451 ? 0.422 23.922 4.082 1 96.62 451 SER B CA 1
ATOM 7422 C C . SER B 1 451 ? -0.678 23.328 4.957 1 96.62 451 SER B C 1
ATOM 7424 O O . SER B 1 451 ? -1.731 22.922 4.457 1 96.62 451 SER B O 1
ATOM 7426 N N . SER B 1 452 ? -0.47 23.312 6.254 1 96.5 452 SER B N 1
ATOM 7427 C CA . SER B 1 452 ? -1.449 22.766 7.184 1 96.5 452 SER B CA 1
ATOM 7428 C C . SER B 1 452 ? -2.291 23.875 7.816 1 96.5 452 SER B C 1
ATOM 7430 O O . SER B 1 452 ? -3.174 23.594 8.633 1 96.5 452 SER B O 1
ATOM 7432 N N . LEU B 1 453 ? -2.01 25.109 7.461 1 96.38 453 LEU B N 1
ATOM 7433 C CA . LEU B 1 453 ? -2.779 26.25 7.965 1 96.38 453 LEU B CA 1
ATOM 7434 C C . LEU B 1 453 ? -3.885 26.625 6.988 1 96.38 453 LEU B C 1
ATOM 7436 O O . LEU B 1 453 ? -3.859 27.719 6.414 1 96.38 453 LEU B O 1
ATOM 7440 N N . ALA B 1 454 ? -4.844 25.781 6.812 1 94.94 454 ALA B N 1
ATOM 7441 C CA . ALA B 1 454 ? -5.949 25.953 5.871 1 94.94 454 ALA B CA 1
ATOM 7442 C C . ALA B 1 454 ? -7.285 26.031 6.605 1 94.94 454 ALA B C 1
ATOM 7444 O O . ALA B 1 454 ? -7.922 25 6.852 1 94.94 454 ALA B O 1
ATOM 7445 N N . PHE B 1 455 ? -7.828 27.234 6.789 1 96.5 455 PHE B N 1
ATOM 7446 C CA . PHE B 1 455 ? -8.984 27.406 7.664 1 96.5 455 PHE B CA 1
ATOM 7447 C C . PHE B 1 455 ? -10.164 27.969 6.895 1 96.5 455 PHE B C 1
ATOM 7449 O O . PHE B 1 455 ? -11.312 27.875 7.352 1 96.5 455 PHE B O 1
ATOM 7456 N N . MET B 1 456 ? -10.055 28.469 5.734 1 94.94 456 MET B N 1
ATOM 7457 C CA . MET B 1 456 ? -11 29.391 5.129 1 94.94 456 MET B CA 1
ATOM 7458 C C . MET B 1 456 ? -12.094 28.641 4.379 1 94.94 456 MET B C 1
ATOM 7460 O O . MET B 1 456 ? -13.258 29.047 4.391 1 94.94 456 MET B O 1
ATOM 7464 N N . LEU B 1 457 ? -11.719 27.578 3.742 1 93.81 457 LEU B N 1
ATOM 7465 C CA . LEU B 1 457 ? -12.664 26.969 2.818 1 93.81 457 LEU B CA 1
ATOM 7466 C C . LEU B 1 457 ? -12.969 25.531 3.223 1 93.81 457 LEU B C 1
ATOM 7468 O O . LEU B 1 457 ? -12.094 24.812 3.723 1 93.81 457 LEU B O 1
ATOM 7472 N N . PRO B 1 458 ? -14.211 25.062 2.938 1 92.88 458 PRO B N 1
ATOM 7473 C CA . PRO B 1 458 ? -14.57 23.672 3.23 1 92.88 458 PRO B CA 1
ATOM 7474 C C . PRO B 1 458 ? -13.711 22.672 2.473 1 92.88 458 PRO B C 1
ATOM 7476 O O . PRO B 1 458 ? -13.383 21.609 3.006 1 92.88 458 PRO B O 1
ATOM 7479 N N . VAL B 1 459 ? -13.25 23.016 1.324 1 89.5 459 VAL B N 1
ATOM 7480 C CA . VAL B 1 459 ? -12.555 22.094 0.441 1 89.5 459 VAL B CA 1
ATOM 7481 C C . VAL B 1 459 ? -11.07 22.047 0.814 1 89.5 459 VAL B C 1
ATOM 7483 O O . VAL B 1 459 ? -10.344 21.156 0.356 1 89.5 459 VAL B O 1
ATOM 7486 N N . ALA B 1 460 ? -10.648 22.875 1.691 1 91.69 460 ALA B N 1
ATOM 7487 C CA . ALA B 1 460 ? -9.227 23.016 1.992 1 91.69 460 ALA B CA 1
ATOM 7488 C C . ALA B 1 460 ? -8.688 21.781 2.699 1 91.69 460 ALA B C 1
ATOM 7490 O O . ALA B 1 460 ? -7.539 21.391 2.488 1 91.69 460 ALA B O 1
ATOM 7491 N N . THR B 1 461 ? -9.508 21.25 3.57 1 93.62 461 THR B N 1
ATOM 7492 C CA . THR B 1 461 ? -9.125 20.047 4.297 1 93.62 461 THR B CA 1
ATOM 7493 C C . THR B 1 461 ? -10.336 19.156 4.559 1 93.62 461 THR B C 1
ATOM 7495 O O . THR B 1 461 ? -11.461 19.641 4.625 1 93.62 461 THR B O 1
ATOM 7498 N N . PRO B 1 462 ? -10.039 17.922 4.742 1 93.56 462 PRO B N 1
ATOM 7499 C CA . PRO B 1 462 ? -11.156 17.031 5.062 1 93.56 462 PRO B CA 1
ATOM 7500 C C . PRO B 1 462 ? -11.875 17.406 6.352 1 93.56 462 PRO B C 1
ATOM 7502 O O . PRO B 1 462 ? -13.109 17.438 6.391 1 93.56 462 PRO B O 1
ATOM 7505 N N . PRO B 1 463 ? -11.203 17.797 7.359 1 97.25 463 PRO B N 1
ATOM 7506 C CA . PRO B 1 463 ? -11.914 18.25 8.555 1 97.25 463 PRO B CA 1
ATOM 7507 C C . PRO B 1 463 ? -12.875 19.406 8.273 1 97.25 463 PRO B C 1
ATOM 7509 O O . PRO B 1 463 ? -14.016 19.391 8.742 1 97.25 463 PRO B O 1
ATOM 7512 N N . ASN B 1 464 ? -12.453 20.375 7.469 1 96.94 464 ASN B N 1
ATOM 7513 C CA . ASN B 1 464 ? -13.328 21.484 7.09 1 96.94 464 ASN B CA 1
ATOM 7514 C C . ASN B 1 464 ? -14.562 21 6.34 1 96.94 464 ASN B C 1
ATOM 7516 O O . ASN B 1 464 ? -15.672 21.469 6.59 1 96.94 464 ASN B O 1
ATOM 7520 N N . ALA B 1 465 ? -14.328 20.125 5.477 1 94.88 465 ALA B N 1
ATOM 7521 C CA . ALA B 1 465 ? -15.414 19.578 4.668 1 94.88 465 ALA B CA 1
ATOM 7522 C C . ALA B 1 465 ? -16.422 18.844 5.535 1 94.88 465 ALA B C 1
ATOM 7524 O O . ALA B 1 465 ? -17.641 18.953 5.32 1 94.88 465 ALA B O 1
ATOM 7525 N N . ILE B 1 466 ? -15.914 18.078 6.445 1 95.62 466 ILE B N 1
ATOM 7526 C CA . ILE B 1 466 ? -16.781 17.328 7.348 1 95.62 466 ILE B CA 1
ATOM 7527 C C . ILE B 1 466 ? -17.625 18.297 8.188 1 95.62 466 ILE B C 1
ATOM 7529 O O . ILE B 1 466 ? -18.828 18.109 8.336 1 95.62 466 ILE B O 1
ATOM 7533 N N . ALA B 1 467 ? -17.031 19.281 8.68 1 96.62 467 ALA B N 1
ATOM 7534 C CA . ALA B 1 467 ? -17.75 20.281 9.469 1 96.62 467 ALA B CA 1
ATOM 7535 C C . ALA B 1 467 ? -18.828 20.969 8.633 1 96.62 467 ALA B C 1
ATOM 7537 O O . ALA B 1 467 ? -19.969 21.109 9.094 1 96.62 467 ALA B O 1
ATOM 7538 N N . PHE B 1 468 ? -18.453 21.344 7.492 1 95.75 468 PHE B N 1
ATOM 7539 C CA . PHE B 1 468 ? -19.406 22.016 6.602 1 95.75 468 PHE B CA 1
ATOM 7540 C C . PHE B 1 468 ? -20.562 21.094 6.238 1 95.75 468 PHE B C 1
ATOM 7542 O O . PHE B 1 468 ? -21.703 21.547 6.102 1 95.75 468 PHE B O 1
ATOM 7549 N N . GLY B 1 469 ? -20.312 19.859 6.117 1 94 469 GLY B N 1
ATOM 7550 C CA . GLY B 1 469 ? -21.312 18.875 5.75 1 94 469 GLY B CA 1
ATOM 7551 C C . GLY B 1 469 ? -22.375 18.688 6.812 1 94 469 GLY B C 1
ATOM 7552 O O . GLY B 1 469 ? -23.469 18.203 6.52 1 94 469 GLY B O 1
ATOM 7553 N N . THR B 1 470 ? -22.078 19.016 8.008 1 93.12 470 THR B N 1
ATOM 7554 C CA . THR B 1 470 ? -23.047 18.875 9.086 1 93.12 470 THR B CA 1
ATOM 7555 C C . THR B 1 470 ? -24.156 19.906 8.945 1 93.12 470 THR B C 1
ATOM 7557 O O . THR B 1 470 ? -25.219 19.766 9.578 1 93.12 470 THR B O 1
ATOM 7560 N N . GLU B 1 471 ? -23.938 21 8.211 1 91.25 471 GLU B N 1
ATOM 7561 C CA . GLU B 1 471 ? -24.859 22.109 7.988 1 91.25 471 GLU B CA 1
ATOM 7562 C C . GLU B 1 471 ? -24.953 23.016 9.211 1 91.25 471 GLU B C 1
ATOM 7564 O O . GLU B 1 471 ? -25.781 23.922 9.266 1 91.25 471 GLU B O 1
ATOM 7569 N N . TYR B 1 472 ? -24.062 22.766 10.156 1 92.5 472 TYR B N 1
ATOM 7570 C CA . TYR B 1 472 ? -24.016 23.625 11.328 1 92.5 472 TYR B CA 1
ATOM 7571 C C . TYR B 1 472 ? -23.109 24.844 11.07 1 92.5 472 TYR B C 1
ATOM 7573 O O . TYR B 1 472 ? -23.094 25.781 11.867 1 92.5 472 TYR B O 1
ATOM 7581 N N . VAL B 1 473 ? -22.375 24.75 10.008 1 92.81 473 VAL B N 1
ATOM 7582 C CA . VAL B 1 473 ? -21.438 25.812 9.672 1 92.81 473 VAL B CA 1
ATOM 7583 C C . VAL B 1 473 ? -21.766 26.391 8.297 1 92.81 473 VAL B C 1
ATOM 7585 O O . VAL B 1 473 ? -21.922 25.641 7.328 1 92.81 473 VAL B O 1
ATOM 7588 N N . GLU B 1 474 ? -21.828 27.672 8.258 1 90.38 474 GLU B N 1
ATOM 7589 C CA . GLU B 1 474 ? -22.062 28.328 6.98 1 90.38 474 GLU B CA 1
ATOM 7590 C C . GLU B 1 474 ? -20.75 28.734 6.316 1 90.38 474 GLU B C 1
ATOM 7592 O O . GLU B 1 474 ? -19.766 29.016 7 1 90.38 474 GLU B O 1
ATOM 7597 N N . MET B 1 475 ? -20.75 28.797 5.055 1 91.94 475 MET B N 1
ATOM 7598 C CA . MET B 1 475 ? -19.562 29.125 4.281 1 91.94 475 MET B CA 1
ATOM 7599 C C . MET B 1 475 ? -19.016 30.5 4.668 1 91.94 475 MET B C 1
ATOM 7601 O O . MET B 1 475 ? -17.812 30.672 4.824 1 91.94 475 MET B O 1
ATOM 7605 N N . LYS B 1 476 ? -19.922 31.406 4.805 1 90.88 476 LYS B N 1
ATOM 7606 C CA . LYS B 1 476 ? -19.531 32.781 5.145 1 90.88 476 LYS B CA 1
ATOM 7607 C C . LYS B 1 476 ? -18.781 32.812 6.48 1 90.88 476 LYS B C 1
ATOM 7609 O O . LYS B 1 476 ? -17.781 33.531 6.621 1 90.88 476 LYS B O 1
ATOM 7614 N N . ASP B 1 477 ? -19.281 32.062 7.406 1 90.06 477 ASP B N 1
ATOM 7615 C CA . ASP B 1 477 ? -18.656 32 8.727 1 90.06 477 ASP B CA 1
ATOM 7616 C C . ASP B 1 477 ? -17.266 31.375 8.656 1 90.06 477 ASP B C 1
ATOM 7618 O O . ASP B 1 477 ? -16.328 31.844 9.312 1 90.06 477 ASP B O 1
ATOM 7622 N N . MET B 1 478 ? -17.141 30.359 7.895 1 93.94 478 MET B N 1
ATOM 7623 C CA . MET B 1 478 ? -15.859 29.688 7.754 1 93.94 478 MET B CA 1
ATOM 7624 C C . MET B 1 478 ? -14.836 30.594 7.086 1 93.94 478 MET B C 1
ATOM 7626 O O . MET B 1 478 ? -13.68 30.656 7.512 1 93.94 478 MET B O 1
ATOM 7630 N N . VAL B 1 479 ? -15.219 31.328 6.055 1 94.12 479 VAL B N 1
ATOM 7631 C CA . VAL B 1 479 ? -14.32 32.219 5.32 1 94.12 479 VAL B CA 1
ATOM 7632 C C . VAL B 1 479 ? -13.875 33.375 6.219 1 94.12 479 VAL B C 1
ATOM 7634 O O . VAL B 1 479 ? -12.688 33.688 6.266 1 94.12 479 VAL B O 1
ATOM 7637 N N . THR B 1 480 ? -14.797 33.906 6.887 1 92.56 480 THR B N 1
ATOM 7638 C CA . THR B 1 480 ? -14.492 35.062 7.703 1 92.56 480 THR B CA 1
ATOM 7639 C C . THR B 1 480 ? -13.625 34.688 8.898 1 92.56 480 THR B C 1
ATOM 7641 O O . THR B 1 480 ? -12.648 35.375 9.211 1 92.56 480 THR B O 1
ATOM 7644 N N . ALA B 1 481 ? -13.992 33.656 9.539 1 93 481 ALA B N 1
ATOM 7645 C CA . ALA B 1 481 ? -13.18 33.188 10.664 1 93 481 ALA B CA 1
ATOM 7646 C C . ALA B 1 481 ? -11.828 32.688 10.188 1 93 481 ALA B C 1
ATOM 7648 O O . ALA B 1 481 ? -10.797 32.906 10.828 1 93 481 ALA B O 1
ATOM 7649 N N . GLY B 1 482 ? -11.844 32 9.125 1 95.19 482 GLY B N 1
ATOM 7650 C CA . GLY B 1 482 ? -10.656 31.328 8.625 1 95.19 482 GLY B CA 1
ATOM 7651 C C . GLY B 1 482 ? -9.617 32.281 8.078 1 95.19 482 GLY B C 1
ATOM 7652 O O . GLY B 1 482 ? -8.414 32.062 8.227 1 95.19 482 GLY B O 1
ATOM 7653 N N . TRP B 1 483 ? -10.086 33.281 7.371 1 94.69 483 TRP B N 1
ATOM 7654 C CA . TRP B 1 483 ? -9.148 34.219 6.762 1 94.69 483 TRP B CA 1
ATOM 7655 C C . TRP B 1 483 ? -8.242 34.844 7.82 1 94.69 483 TRP B C 1
ATOM 7657 O O . TRP B 1 483 ? -7.031 34.969 7.633 1 94.69 483 TRP B O 1
ATOM 7667 N N . PHE B 1 484 ? -8.773 35.312 8.875 1 95.19 484 PHE B N 1
ATOM 7668 C CA . PHE B 1 484 ? -8.016 35.875 9.977 1 95.19 484 PHE B CA 1
ATOM 7669 C C . PHE B 1 484 ? -7.059 34.844 10.578 1 95.19 484 PHE B C 1
ATOM 7671 O O . PHE B 1 484 ? -5.902 35.156 10.859 1 95.19 484 PHE B O 1
ATOM 7678 N N . LEU B 1 485 ? -7.504 33.688 10.734 1 97.12 485 LEU B N 1
ATOM 7679 C CA . LEU B 1 485 ? -6.688 32.656 11.336 1 97.12 485 LEU B CA 1
ATOM 7680 C C . LEU B 1 485 ? -5.527 32.281 10.422 1 97.12 485 LEU B C 1
ATOM 7682 O O . LEU B 1 485 ? -4.445 31.922 10.898 1 97.12 485 LEU B O 1
ATOM 7686 N N . ASN B 1 486 ? -5.789 32.281 9.094 1 97.69 486 ASN B N 1
ATOM 7687 C CA . ASN B 1 486 ? -4.688 32.094 8.156 1 97.69 486 ASN B CA 1
ATOM 7688 C C . ASN B 1 486 ? -3.57 33.094 8.383 1 97.69 486 ASN B C 1
ATOM 7690 O O . ASN B 1 486 ? -2.398 32.719 8.477 1 97.69 486 ASN B O 1
ATOM 7694 N N . LEU B 1 487 ? -3.924 34.312 8.492 1 97.12 487 LEU B N 1
ATOM 7695 C CA . LEU B 1 487 ? -2.943 35.375 8.648 1 97.12 487 LEU B CA 1
ATOM 7696 C C . LEU B 1 487 ? -2.242 35.281 10 1 97.12 487 LEU B C 1
ATOM 7698 O O . LEU B 1 487 ? -1.023 35.469 10.086 1 97.12 487 LEU B O 1
ATOM 7702 N N . ILE B 1 488 ? -2.977 35 11 1 97.62 488 ILE B N 1
ATOM 7703 C CA . ILE B 1 488 ? -2.4 34.875 12.336 1 97.62 488 ILE B CA 1
ATOM 7704 C C . ILE B 1 488 ? -1.471 33.688 12.375 1 97.62 488 ILE B C 1
ATOM 7706 O O . ILE B 1 488 ? -0.42 33.719 13.023 1 97.62 488 ILE B O 1
ATOM 7710 N N . GLY B 1 489 ? -1.941 32.594 11.797 1 98.06 489 GLY B N 1
ATOM 7711 C CA . GLY B 1 489 ? -1.085 31.438 11.719 1 98.06 489 GLY B CA 1
ATOM 7712 C C . GLY B 1 489 ? 0.255 31.719 11.062 1 98.06 489 GLY B C 1
ATOM 7713 O O . GLY B 1 489 ? 1.293 31.25 11.531 1 98.06 489 GLY B O 1
ATOM 7714 N N . ILE B 1 490 ? 0.228 32.469 9.961 1 98.25 490 ILE B N 1
ATOM 7715 C CA . ILE B 1 490 ? 1.445 32.844 9.258 1 98.25 490 ILE B CA 1
ATOM 7716 C C . ILE B 1 490 ? 2.344 33.656 10.195 1 98.25 490 ILE B C 1
ATOM 7718 O O . ILE B 1 490 ? 3.547 33.406 10.281 1 98.25 490 ILE B O 1
ATOM 7722 N N . ALA B 1 491 ? 1.749 34.562 10.859 1 98.25 491 ALA B N 1
ATOM 7723 C CA . ALA B 1 491 ? 2.504 35.406 11.773 1 98.25 491 ALA B CA 1
ATOM 7724 C C . ALA B 1 491 ? 3.121 34.594 12.906 1 98.25 491 ALA B C 1
ATOM 7726 O O . ALA B 1 491 ? 4.301 34.75 13.227 1 98.25 491 ALA B O 1
ATOM 7727 N N . VAL B 1 492 ? 2.303 33.781 13.508 1 98.44 492 VAL B N 1
ATOM 7728 C CA . VAL B 1 492 ? 2.768 32.969 14.625 1 98.44 492 VAL B CA 1
ATOM 7729 C C . VAL B 1 492 ? 3.895 32.062 14.164 1 98.44 492 VAL B C 1
ATOM 7731 O O . VAL B 1 492 ? 4.906 31.922 14.852 1 98.44 492 VAL B O 1
ATOM 7734 N N . PHE B 1 493 ? 3.736 31.422 13.039 1 98.31 493 PHE B N 1
ATOM 7735 C CA . PHE B 1 493 ? 4.766 30.5 12.562 1 98.31 493 PHE B CA 1
ATOM 7736 C C . PHE B 1 493 ? 6.055 31.25 12.242 1 98.31 493 PHE B C 1
ATOM 7738 O O . PHE B 1 493 ? 7.148 30.766 12.516 1 98.31 493 PHE B O 1
ATOM 7745 N N . THR B 1 494 ? 5.887 32.406 11.594 1 97.88 494 THR B N 1
ATOM 7746 C CA . THR B 1 494 ? 7.066 33.219 11.281 1 97.88 494 THR B CA 1
ATOM 7747 C C . THR B 1 494 ? 7.852 33.531 12.547 1 97.88 494 THR B C 1
ATOM 7749 O O . THR B 1 494 ? 9.078 33.438 12.562 1 97.88 494 THR B O 1
ATOM 7752 N N . ILE B 1 495 ? 7.156 33.906 13.594 1 97.88 495 ILE B N 1
ATOM 7753 C CA . ILE B 1 495 ? 7.805 34.188 14.875 1 97.88 495 ILE B CA 1
ATOM 7754 C C . ILE B 1 495 ? 8.477 32.906 15.375 1 97.88 495 ILE B C 1
ATOM 7756 O O . ILE B 1 495 ? 9.609 32.938 15.859 1 97.88 495 ILE B O 1
ATOM 7760 N N . PHE B 1 496 ? 7.828 31.766 15.258 1 98.06 496 PHE B N 1
ATOM 7761 C CA . PHE B 1 496 ? 8.367 30.5 15.719 1 98.06 496 PHE B CA 1
ATOM 7762 C C . PHE B 1 496 ? 9.625 30.125 14.938 1 98.06 496 PHE B C 1
ATOM 7764 O O . PHE B 1 496 ? 10.547 29.531 15.492 1 98.06 496 PHE B O 1
ATOM 7771 N N . VAL B 1 497 ? 9.68 30.406 13.633 1 96.94 497 VAL B N 1
ATOM 7772 C CA . VAL B 1 497 ? 10.828 30.094 12.789 1 96.94 497 VAL B CA 1
ATOM 7773 C C . VAL B 1 497 ? 12.078 30.75 13.352 1 96.94 497 VAL B C 1
ATOM 7775 O O . VAL B 1 497 ? 13.141 30.125 13.445 1 96.94 497 VAL B O 1
ATOM 7778 N N . PHE B 1 498 ? 11.961 31.984 13.805 1 95.81 498 PHE B N 1
ATOM 7779 C CA . PHE B 1 498 ? 13.117 32.781 14.219 1 95.81 498 PHE B CA 1
ATOM 7780 C C . PHE B 1 498 ? 13.375 32.625 15.711 1 95.81 498 PHE B C 1
ATOM 7782 O O . PHE B 1 498 ? 14.32 33.188 16.25 1 95.81 498 PHE B O 1
ATOM 7789 N N . THR B 1 499 ? 12.586 31.797 16.406 1 96.81 499 THR B N 1
ATOM 7790 C CA . THR B 1 499 ? 12.781 31.594 17.828 1 96.81 499 THR B CA 1
ATOM 7791 C C . THR B 1 499 ? 12.852 30.109 18.172 1 96.81 499 THR B C 1
ATOM 7793 O O . THR B 1 499 ? 13.922 29.5 18.078 1 96.81 499 THR B O 1
ATOM 7796 N N . ILE B 1 500 ? 11.695 29.422 18.234 1 96.88 500 ILE B N 1
ATOM 7797 C CA . ILE B 1 500 ? 11.586 28.062 18.766 1 96.88 500 ILE B CA 1
ATOM 7798 C C . ILE B 1 500 ? 12.18 27.062 17.781 1 96.88 500 ILE B C 1
ATOM 7800 O O . ILE B 1 500 ? 12.82 26.094 18.188 1 96.88 500 ILE B O 1
ATOM 7804 N N . VAL B 1 501 ? 11.977 27.281 16.516 1 95.94 501 VAL B N 1
ATOM 7805 C CA . VAL B 1 501 ? 12.461 26.344 15.508 1 95.94 501 VAL B CA 1
ATOM 7806 C C . VAL B 1 501 ? 13.984 26.297 15.531 1 95.94 501 VAL B C 1
ATOM 7808 O O . VAL B 1 501 ? 14.586 25.219 15.539 1 95.94 501 VAL B O 1
ATOM 7811 N N . LEU B 1 502 ? 14.648 27.484 15.492 1 94.94 502 LEU B N 1
ATOM 7812 C CA . LEU B 1 502 ? 16.109 27.547 15.531 1 94.94 502 LEU B CA 1
ATOM 7813 C C . LEU B 1 502 ? 16.641 26.875 16.781 1 94.94 502 LEU B C 1
ATOM 7815 O O . LEU B 1 502 ? 17.641 26.156 16.734 1 94.94 502 LEU B O 1
ATOM 7819 N N . TRP B 1 503 ? 15.93 27.094 17.844 1 93.75 503 TRP B N 1
ATOM 7820 C CA . TRP B 1 503 ? 16.344 26.5 19.109 1 93.75 503 TRP B CA 1
ATOM 7821 C C . TRP B 1 503 ? 16.125 25 19.109 1 93.75 503 TRP B C 1
ATOM 7823 O O . TRP B 1 503 ? 17.031 24.234 19.438 1 93.75 503 TRP B O 1
ATOM 7833 N N . ALA B 1 504 ? 14.922 24.531 18.781 1 93.75 504 ALA B N 1
ATOM 7834 C CA . ALA B 1 504 ? 14.523 23.125 18.859 1 93.75 504 ALA B CA 1
ATOM 7835 C C . ALA B 1 504 ? 15.406 22.25 17.953 1 93.75 504 ALA B C 1
ATOM 7837 O O . ALA B 1 504 ? 15.758 21.125 18.328 1 93.75 504 ALA B O 1
ATOM 7838 N N . PHE B 1 505 ? 15.758 22.75 16.781 1 94.31 505 PHE B N 1
ATOM 7839 C CA . PHE B 1 505 ? 16.531 21.953 15.82 1 94.31 505 PHE B CA 1
ATOM 7840 C C . PHE B 1 505 ? 18.016 22.25 15.945 1 94.31 505 PHE B C 1
ATOM 7842 O O . PHE B 1 505 ? 18.844 21.594 15.305 1 94.31 505 PHE B O 1
ATOM 7849 N N . GLY B 1 506 ? 18.406 23.188 16.75 1 92 506 GLY B N 1
ATOM 7850 C CA . GLY B 1 506 ? 19.797 23.531 16.969 1 92 506 GLY B CA 1
ATOM 7851 C C . GLY B 1 506 ? 20.484 24.047 15.727 1 92 506 GLY B C 1
ATOM 7852 O O . GLY B 1 506 ? 21.609 23.641 15.414 1 92 506 GLY B O 1
ATOM 7853 N N . ILE B 1 507 ? 19.734 24.859 15 1 93.25 507 ILE B N 1
ATOM 7854 C CA . ILE B 1 507 ? 20.297 25.344 13.742 1 93.25 507 ILE B CA 1
ATOM 7855 C C . ILE B 1 507 ? 20.344 26.859 13.742 1 93.25 507 ILE B C 1
ATOM 7857 O O . ILE B 1 507 ? 19.75 27.5 14.609 1 93.25 507 ILE B O 1
ATOM 7861 N N . THR B 1 508 ? 21.125 27.406 12.766 1 93.94 508 THR B N 1
ATOM 7862 C CA . THR B 1 508 ? 21.156 28.844 12.477 1 93.94 508 THR B CA 1
ATOM 7863 C C . THR B 1 508 ? 20.594 29.125 11.086 1 93.94 508 THR B C 1
ATOM 7865 O O . THR B 1 508 ? 20.281 28.188 10.336 1 93.94 508 THR B O 1
ATOM 7868 N N . LEU B 1 509 ? 20.438 30.344 10.82 1 93.69 509 LEU B N 1
ATOM 7869 C CA . LEU B 1 509 ? 19.891 30.75 9.531 1 93.69 509 LEU B CA 1
ATOM 7870 C C . LEU B 1 509 ? 20.906 30.547 8.414 1 93.69 509 LEU B C 1
ATOM 7872 O O . LEU B 1 509 ? 20.531 30.453 7.242 1 93.69 509 LEU B O 1
ATOM 7876 N N . ASP B 1 510 ? 22.156 30.422 8.797 1 92.12 510 ASP B N 1
ATOM 7877 C CA . ASP B 1 510 ? 23.234 30.344 7.82 1 92.12 510 ASP B CA 1
ATOM 7878 C C . ASP B 1 510 ? 23.25 28.969 7.129 1 92.12 510 ASP B C 1
ATOM 7880 O O . ASP B 1 510 ? 22.75 28 7.672 1 92.12 510 ASP B O 1
ATOM 7884 N N . LEU B 1 511 ? 23.797 28.953 6.027 1 91.94 511 LEU B N 1
ATOM 7885 C CA . LEU B 1 511 ? 23.938 27.734 5.246 1 91.94 511 LEU B CA 1
ATOM 7886 C C . LEU B 1 511 ? 24.906 26.766 5.906 1 91.94 511 LEU B C 1
ATOM 7888 O O . LEU B 1 511 ? 26.094 27.078 6.07 1 91.94 511 LEU B O 1
ATOM 7892 N N . PRO B 1 512 ? 24.375 25.656 6.23 1 92.94 512 PRO B N 1
ATOM 7893 C CA . PRO B 1 512 ? 25.297 24.688 6.844 1 92.94 512 PRO B CA 1
ATOM 7894 C C . PRO B 1 512 ? 26.25 24.062 5.836 1 92.94 512 PRO B C 1
ATOM 7896 O O . PRO B 1 512 ? 25.953 24.031 4.637 1 92.94 512 PRO B O 1
ATOM 7899 N N . SER B 1 513 ? 27.344 23.406 6.289 1 89.62 513 SER B N 1
ATOM 7900 C CA . SER B 1 513 ? 28.375 22.844 5.441 1 89.62 513 SER B CA 1
ATOM 7901 C C . SER B 1 513 ? 27.859 21.656 4.648 1 89.62 513 SER B C 1
ATOM 7903 O O . SER B 1 513 ? 28.25 21.453 3.494 1 89.62 513 SER B O 1
ATOM 7905 N N . TRP B 1 514 ? 26.938 20.953 5.289 1 88.81 514 TRP B N 1
ATOM 7906 C CA . TRP B 1 514 ? 26.438 19.766 4.609 1 88.81 514 TRP B CA 1
ATOM 7907 C C . TRP B 1 514 ? 25.578 20.125 3.41 1 88.81 514 TRP B C 1
ATOM 7909 O O . TRP B 1 514 ? 25.453 19.359 2.465 1 88.81 514 TRP B O 1
ATOM 7919 N N . ALA B 1 515 ? 24.984 21.203 3.414 1 87.06 515 ALA B N 1
ATOM 7920 C CA . ALA B 1 515 ? 24.125 21.641 2.312 1 87.06 515 ALA B CA 1
ATOM 7921 C C . ALA B 1 515 ? 24.953 22.094 1.116 1 87.06 515 ALA B C 1
ATOM 7923 O O . ALA B 1 515 ? 24.531 21.953 -0.032 1 87.06 515 ALA B O 1
ATOM 7924 N N . LEU B 1 516 ? 26.109 22.562 1.413 1 77.12 516 LEU B N 1
ATOM 7925 C CA . LEU B 1 516 ? 27.031 22.984 0.367 1 77.12 516 LEU B CA 1
ATOM 7926 C C . LEU B 1 516 ? 27.562 21.766 -0.399 1 77.12 516 LEU B C 1
ATOM 7928 O O . LEU B 1 516 ? 27.734 21.828 -1.621 1 77.12 516 LEU B O 1
ATOM 7932 N N . ALA B 1 517 ? 27.812 20.719 0.319 1 68.75 517 ALA B N 1
ATOM 7933 C CA . ALA B 1 517 ? 28.359 19.5 -0.266 1 68.75 517 ALA B CA 1
ATOM 7934 C C . ALA B 1 517 ? 27.344 18.844 -1.209 1 68.75 517 ALA B C 1
ATOM 7936 O O . ALA B 1 517 ? 27.719 18.25 -2.217 1 68.75 517 ALA B O 1
ATOM 7937 N N . SER B 1 518 ? 26.141 18.953 -0.821 1 64.62 518 SER B N 1
ATOM 7938 C CA . SER B 1 518 ? 25.094 18.344 -1.637 1 64.62 518 SER B CA 1
ATOM 7939 C C . SER B 1 518 ? 24.906 19.094 -2.949 1 64.62 518 SER B C 1
ATOM 7941 O O . SER B 1 518 ? 24.438 18.531 -3.936 1 64.62 518 SER B O 1
ATOM 7943 N N . THR B 1 519 ? 25.203 20.328 -2.92 1 58.31 519 THR B N 1
ATOM 7944 C CA . THR B 1 519 ? 25.172 21.141 -4.125 1 58.31 519 THR B CA 1
ATOM 7945 C C . THR B 1 519 ? 26.141 20.609 -5.176 1 58.31 519 THR B C 1
ATOM 7947 O O . THR B 1 519 ? 25.891 20.734 -6.375 1 58.31 519 THR B O 1
ATOM 7950 N N . VAL B 1 520 ? 27.156 20.047 -4.578 1 43.91 520 VAL B N 1
ATOM 7951 C CA . VAL B 1 520 ? 28.156 19.484 -5.488 1 43.91 520 VAL B CA 1
ATOM 7952 C C . VAL B 1 520 ? 27.594 18.25 -6.172 1 43.91 520 VAL B C 1
ATOM 7954 O O . VAL B 1 520 ? 27.938 17.953 -7.32 1 43.91 520 VAL B O 1
ATOM 7957 N N . ASN B 1 521 ? 26.812 17.641 -5.469 1 48.12 521 ASN B N 1
ATOM 7958 C CA . ASN B 1 521 ? 26.203 16.453 -6.074 1 48.12 521 ASN B CA 1
ATOM 7959 C C . ASN B 1 521 ? 24.938 16.812 -6.855 1 48.12 521 ASN B C 1
ATOM 7961 O O . ASN B 1 521 ? 24.359 15.961 -7.527 1 48.12 521 ASN B O 1
ATOM 7965 N N . ILE B 1 522 ? 24.531 17.984 -6.523 1 44.44 522 ILE B N 1
ATOM 7966 C CA . ILE B 1 522 ? 23.469 18.547 -7.355 1 44.44 522 ILE B CA 1
ATOM 7967 C C . ILE B 1 522 ? 24.094 19.266 -8.555 1 44.44 522 ILE B C 1
ATOM 7969 O O . ILE B 1 522 ? 25.078 19.984 -8.414 1 44.44 522 ILE B O 1
#

Radius of gyration: 30.11 Å; Cα contacts (8 Å, |Δi|>4): 1848; chains: 2; bounding box: 69×81×73 Å

Nearest PDB structures (foldseek):
  8uvc-assembly1_A  TM=9.049E-01  e=3.632E-30  Homo sapiens
  8uvb-assembly1_A  TM=9.124E-01  e=5.746E-30  Homo sapiens
  8w6t-assembly1_B  TM=8.830E-01  e=9.458E-25  Homo sapiens
  8uvi-assembly1_A  TM=7.318E-01  e=2.847E-26  Homo sapiens
  8w6t-assembly1_A  TM=5.652E-01  e=8.005E-25  Homo sapiens

Foldseek 3Di:
DDPPPPPPLPPPPQPQPPLVVLQCVLVVQLVCLLPPPDDCVLPNNLLSNLVSLLSSLLSCQQNVNDPNLVSLCVLLPRCCVVVLDPNVLLCVLLVFLLLLLLLLLLLLLLLCVVQVLLVLQLLVQLLVQDQWLLSSLLSLLVSLLQSLCRYELQVSLVPSLVVLLLLLPVQAPHSDLVPDDLQSLLSSQLSLLSSLQSSLLSLQQWCNSYLLSSLLQSQCCLLQVPDDGDATQLSNLQSVVLSVVLSVVLSCCSCCPLSVSHDRDTDCSSVSSVVSNVVSPDRAPLSVLSVVLVVQLVVLRNQVQWDDPPVDIRHGCCVVVVPDGNSNSSVVSSVVQQVAASDPVVSHTSDDVVSSVPGDVSSSSLSSSLNSSLSSCLSSCNLVSVLVVLLVCAPPDPLVVLLVLLVVLLVSLLSGPLSSQLSSVLSVQLSNLVSRQWASSLNSVSNSSSSSLHFQALVSDSSSVSSVSVVSHDNVSRNVSSVVSSVVSSVSVSVSSQPSSCVSSVHDGGHDPSSVVSSVSD/DDDPPPPPLPPPPQPQPPLVVLQCVLVVQLVCLLPPPDDCVLPNNLLSNLVSLLSSLLSCQQRVNDPNLVSLCVLLPRCCVVVLDPNVLLCVLLVFLLLLLLLLLLLLLLLCVVQVLLVLQLLVQLLVQDQWLLSSLLSLLVSLLQSLLRYELQVSLVPSLVVLLLLLPVQAPHSDLVPGDLQSLLSSLLSLLSSLQSSLLSLQQWCNSYLLSSLLQSQCCLLQVPDDGDATQLSNLQSVVLSVVLSVVLSCCSCCPLSVSHDRDTDCSSVSSVVSNVVSPDRAPLSVLSVVLVVQLVVLRNQVQWDDPPVDIRHGCCVVVVPDGNSNSSVVSSVSQQVAASDPVVSHTSDDVVSSVPGDVSSSSLSSSLNSSLSSCLSSCNLVSVLVVLLVCAPPDPLVVLLVLLVVLLVSLLSGPLSSQLSSVLNVQLSNLVSRQWASSLNSVSNSSSSSLHFQALVSDSSSVSSVSVVSHDNVSRNVSSVVSSVVSSVSVSVSSQPSSCVSSVHDGGHDPSSVVSSVSD

Sequence (1044 aa):
MKNSNAHYIPCSIKYVMKKGYGLILGLAAFLILLFAPIDPAVLPVEARLAAAVTVMMAIFWITQPIPIEATALIPLVAFPLLGILTPTEAAVPYADKVIFLFLGGFIIAMSMQRWGLHKRIALKIINITGTSPRRLILGFMIATAFLSMWMSNTATAMMMIPIAIAIVATVLPTKVFSEMEPPHKAFAGCLVLAVAYAAGVGGIGTLIGTPANGILSAQMALIFPESTPIDFFTWMEFGVPFVIVMILIIWLWLTRVAYKKMPNVLTNAKEALDKEVKELGPMSRGEKNTLFVFILTAFCWIFAKSKDFGAFTLPGLDVLIPSINDSTIAIFGALLLFFLPISWKKQEYTMNWQWAVRIPWGILLLFGGGMCLSAAFIKSGLAQTIVGYLEVLNGVPVLLIVLAIAILVTFLTELTSNTAIASVMMPILAVTAISLSMNPLVLMMTAAVCSSLAFMLPVATPPNAIAFGTEYVEMKDMVTAGWFLNLIGIAVFTIFVFTIVLWAFGITLDLPSWALASTVNIMKNSNAHYIPCSIKYVMKKGYGLILGLAAFLILLFAPIDPAVLPVEARLAAAVTVMMAIFWITQPIPIEATALIPLVAFPLLGILTPTEAAVPYADKVIFLFLGGFIIAMSMQRWGLHKRIALKIINITGTSPRRLILGFMIATAFLSMWMSNTATAMMMIPIAIAIVATVLPTKVFSEMEPPHKAFAGCLVLAVAYAAGVGGIGTLIGTPANGILSAQMALIFPESTPIDFFTWMEFGVPFVIVMILIIWLWLTRVAYKKMPNVLTNAKEALDKEVKELGPMSRGEKNTLFVFILTAFCWIFAKSKDFGAFTLPGLDVLIPSINDSTIAIFGALLLFFLPISWKKQEYTMNWQWAVRIPWGILLLFGGGMCLSAAFIKSGLAQTIVGYLEVLNGVPVLLIVLAIAILVTFLTELTSNTAIASVMMPILAVTAISLSMNPLVLMMTAAVCSSLAFMLPVATPPNAIAFGTEYVEMKDMVTAGWFLNLIGIAVFTIFVFTIVLWAFGITLDLPSWALASTVNI

Secondary structure (DSSP, 8-state):
------------------HHHHHHHHHHHHHHHHH----TTTS-HHHHHHHHHHHHHHHHHHH-SS-HHHHTTTHHHHHHHTTSS-HHHHHGGGG-HHHHHHHHHHHHHHHHHHHTHHHHHHHHHHHHH-SSHHHHHHHHHHHHHHHHTTS-HHHHHHHHHHHHHHHHHHHSS-S-GGGS-HHHHHHHHHHHHHHHHHHHHHGGGSTTTSHHHHHHHHHHHHH-TTSPP--HHHHHHHHHHHHHHHHHHHHHHIIIIITTT--S--TTHHHHHHHHHHHH-SPPHHHHHHHHHHHHHHHHHHTSS-EE-SS-EE--GGGT-TT--HHHHHHHHHHHHHHSEEETTTTEES--HHHHTTS-HHHHHHHHHHHHHHHHHHHHTHHHHHHHHGGGGTTS-HHHHHHHHHHHHHHHTTTS-HHHHHHHHHHHHHHHHHHTTB-HHHHHHHHHHHTT---S-GGG-HHHHHHHHTTSS-HHHHHHHHHHHHHHHHHHHHHHIIIIIHHHHT--SBPPHHHHHHHHH-/------------------HHHHHHHHHHHHHHHHH----TTTS-HHHHHHHHHHHHHHHHHHH-SS-HHHHTTTHHHHHHHTTSS-HHHHHGGGG-HHHHHHHHHHHHHHHHHHHTHHHHHHHHHHHHH-SSHHHHHHHHHHHHHHHHTTS-HHHHHHHHHHHHHHHHHHHSS-S-GGGS-HHHHHHHHHHHHHHHHHHHHHGGGSTTTSHHHHHHHHHHHHH-TTSPP--HHHHHHHHHHHHHHHHHHHHHHIIIIITTT--S--TTHHHHHHHHHHHH-SPPHHHHHHHHHHHHHHHHHHTSS-EE-SS-EE--GGGT-TT--HHHHHHHHHHHHHHSEEETTTTEES--HHHHTTS-HHHHHHHHHHHHHHHHHHHHTHHHHHHHHGGGGTTS-HHHHHHHHHHHHHHHTTSS-HHHHHHHHHHHHHHHHHHTTB-HHHHHHHHHHHTT---S-GGG-HHHHHHHHTTSS-HHHHHHHHHHHHHHHHHHHHHHIIIIIHHHHT--SBPPHHHHHHHHH-